Protein 4LE3 (pdb70)

Structure (mmCIF, N/CA/C/O backbone):
data_4LE3
#
_entry.id   4LE3
#
_cell.length_a   54.821
_cell.length_b   62.167
_cell.length_c   79.154
_cell.angle_alpha   81.61
_cell.angle_beta   75.01
_cell.angle_gamma   77.15
#
_symmetry.space_group_name_H-M   'P 1'
#
loop_
_entity.id
_entity.type
_entity.pdbx_description
1 polymer Beta-glucanase
2 water water
#
loop_
_atom_site.group_PDB
_atom_site.id
_atom_site.type_symbol
_atom_site.label_atom_id
_atom_site.label_alt_id
_atom_site.label_comp_id
_atom_site.label_asym_id
_atom_site.label_entity_id
_atom_site.label_seq_id
_atom_site.pdbx_PDB_ins_code
_atom_site.Cartn_x
_atom_site.Cartn_y
_atom_site.Cartn_z
_atom_site.occupancy
_atom_site.B_iso_or_equiv
_atom_site.auth_seq_id
_atom_site.auth_comp_id
_atom_site.auth_asym_id
_atom_site.auth_atom_id
_atom_site.pdbx_PDB_model_num
ATOM 1 N N . GLY A 1 1 ? 27.742 15.830 49.502 1.00 37.15 19 GLY A N 1
ATOM 2 C CA . GLY A 1 1 ? 28.003 16.654 50.735 1.00 36.89 19 GLY A CA 1
ATOM 3 C C . GLY A 1 1 ? 29.477 16.774 51.101 1.00 35.77 19 GLY A C 1
ATOM 4 O O . GLY A 1 1 ? 30.323 16.092 50.532 1.00 37.89 19 GLY A O 1
ATOM 5 N N . THR A 1 2 ? 29.786 17.642 52.058 1.00 32.87 20 THR A N 1
ATOM 6 C CA . THR A 1 2 ? 31.156 17.849 52.499 1.00 29.73 20 THR A CA 1
ATOM 7 C C . THR A 1 2 ? 31.167 18.186 53.988 1.00 25.81 20 THR A C 1
ATOM 8 O O . THR A 1 2 ? 30.453 19.076 54.431 1.00 23.09 20 THR A O 1
ATOM 12 N N . ILE A 1 3 ? 31.960 17.460 54.762 1.00 22.20 21 ILE A N 1
ATOM 13 C CA . ILE A 1 3 ? 32.046 17.730 56.199 1.00 20.54 21 ILE A CA 1
ATOM 14 C C . ILE A 1 3 ? 32.917 18.953 56.458 1.00 20.26 21 ILE A C 1
ATOM 15 O O . ILE A 1 3 ? 34.112 18.958 56.124 1.00 20.45 21 ILE A O 1
ATOM 20 N N . LEU A 1 4 ? 32.338 19.992 57.058 1.00 16.56 22 LEU A N 1
ATOM 21 C CA . LEU A 1 4 ? 33.104 21.202 57.348 1.00 16.14 22 LEU A CA 1
ATOM 22 C C . LEU A 1 4 ? 33.887 21.029 58.638 1.00 15.15 22 LEU A C 1
ATOM 23 O O . LEU A 1 4 ? 35.009 21.523 58.771 1.00 16.35 22 LEU A O 1
ATOM 28 N N . TRP A 1 5 ? 33.282 20.335 59.598 1.00 13.53 23 TRP A N 1
ATOM 29 C CA . TRP A 1 5 ? 33.915 20.110 60.885 1.00 13.03 23 TRP A CA 1
ATOM 30 C C . TRP A 1 5 ? 33.395 18.793 61.454 1.00 12.49 23 TRP A C 1
ATOM 31 O O . TRP A 1 5 ? 32.199 18.462 61.339 1.00 10.56 23 TRP A O 1
ATOM 42 N N . ASP A 1 6 ? 34.320 18.029 62.033 1.00 14.25 24 ASP A N 1
ATOM 43 C CA . ASP A 1 6 ? 33.991 16.724 62.597 1.00 15.09 24 ASP A CA 1
ATOM 44 C C . ASP A 1 6 ? 34.131 16.718 64.132 1.00 14.38 24 ASP A C 1
ATOM 45 O O . ASP A 1 6 ? 35.226 16.876 64.674 1.00 13.67 24 ASP A O 1
ATOM 50 N N . GLY A 1 7 ? 33.011 16.520 64.829 1.00 13.98 25 GLY A N 1
ATOM 51 C CA . GLY A 1 7 ? 33.077 16.517 66.276 1.00 12.06 25 GLY A CA 1
ATOM 52 C C . GLY A 1 7 ? 32.760 15.126 66.777 1.00 13.59 25 GLY A C 1
ATOM 53 O O . GLY A 1 7 ? 32.295 14.975 67.888 1.00 10.85 25 GLY A O 1
ATOM 54 N N . ARG A 1 8 ? 33.058 14.103 65.977 1.00 10.74 26 ARG A N 1
ATOM 55 C CA . ARG A 1 8 ? 32.746 12.739 66.419 1.00 12.43 26 ARG A CA 1
ATOM 56 C C . ARG A 1 8 ? 33.746 12.060 67.356 1.00 12.70 26 ARG A C 1
ATOM 57 O O . ARG A 1 8 ? 33.527 10.916 67.745 1.00 14.00 26 ARG A O 1
ATOM 65 N N . PHE A 1 9 ? 34.818 12.780 67.707 1.00 12.55 27 PHE A N 1
ATOM 66 C CA . PHE A 1 9 ? 35.879 12.341 68.630 1.00 12.88 27 PHE A CA 1
ATOM 67 C C . PHE A 1 9 ? 36.743 11.192 68.071 1.00 13.78 27 PHE A C 1
ATOM 68 O O . PHE A 1 9 ? 37.513 10.605 68.822 1.00 14.94 27 PHE A O 1
ATOM 76 N N . ASN A 1 10 ? 36.645 10.903 66.778 1.00 14.46 28 ASN A N 1
ATOM 77 C CA . ASN A 1 10 ? 37.372 9.761 66.204 1.00 16.12 28 ASN A CA 1
ATOM 78 C C . ASN A 1 10 ? 38.893 9.786 66.305 1.00 17.48 28 ASN A C 1
ATOM 79 O O . ASN A 1 10 ? 39.536 8.725 66.235 1.00 18.84 28 ASN A O 1
ATOM 84 N N . ASP A 1 11 ? 39.477 10.970 66.460 1.00 16.11 29 ASP A N 1
ATOM 85 C CA . ASP A 1 11 ? 40.925 11.044 66.593 1.00 19.28 29 ASP A CA 1
ATOM 86 C C . ASP A 1 11 ? 41.347 11.111 68.043 1.00 17.88 29 ASP A C 1
ATOM 87 O O . ASP A 1 11 ? 42.541 11.256 68.334 1.00 16.54 29 ASP A O 1
ATOM 92 N N . MET A 1 12 ? 40.387 11.019 68.960 1.00 15.83 30 MET A N 1
ATOM 93 C CA . MET A 1 12 ? 40.713 11.067 70.381 1.00 17.07 30 MET A CA 1
ATOM 94 C C . MET A 1 12 ? 40.708 9.689 71.006 1.00 14.74 30 MET A C 1
ATOM 95 O O . MET A 1 12 ? 39.838 8.896 70.698 1.00 17.60 30 MET A O 1
ATOM 100 N N . THR A 1 13 ? 41.665 9.412 71.887 1.00 14.13 31 THR A N 1
ATOM 101 C CA . THR A 1 13 ? 41.655 8.136 72.589 1.00 15.50 31 THR A CA 1
ATOM 102 C C . THR A 1 13 ? 40.685 8.194 73.761 1.00 15.73 31 THR A C 1
ATOM 103 O O . THR A 1 13 ? 39.947 7.234 74.017 1.00 18.41 31 THR A O 1
ATOM 107 N N . SER A 1 14 ? 40.650 9.329 74.448 1.00 14.87 32 SER A N 1
ATOM 108 C CA . SER A 1 14 ? 39.763 9.503 75.602 1.00 14.70 32 SER A CA 1
ATOM 109 C C . SER A 1 14 ? 39.439 10.990 75.751 1.00 15.04 32 SER A C 1
ATOM 110 O O . SER A 1 14 ? 40.022 11.823 75.058 1.00 13.52 32 SER A O 1
ATOM 113 N N . SER A 1 15 ? 38.536 11.323 76.674 1.00 14.06 33 SER A N 1
ATOM 114 C CA . SER A 1 15 ? 38.171 12.726 76.872 1.00 15.04 33 SER A CA 1
ATOM 115 C C . SER A 1 15 ? 39.317 13.571 77.431 1.00 15.58 33 SER A C 1
ATOM 116 O O . SER A 1 15 ? 39.248 14.813 77.446 1.00 15.69 33 SER A O 1
ATOM 119 N N . ALA A 1 16 ? 40.379 12.908 77.897 1.00 16.33 34 ALA A N 1
ATOM 120 C CA . ALA A 1 16 ? 41.539 13.626 78.419 1.00 16.85 34 ALA A CA 1
ATOM 121 C C . ALA A 1 16 ? 42.139 14.493 77.323 1.00 17.12 34 ALA A C 1
ATOM 122 O O . ALA A 1 16 ? 42.798 15.483 77.599 1.00 18.54 34 ALA A O 1
ATOM 124 N N . ASP A 1 17 ? 41.883 14.141 76.071 1.00 18.87 35 ASP A N 1
ATOM 125 C CA . ASP A 1 17 ? 42.445 14.914 74.981 1.00 20.52 35 ASP A CA 1
ATOM 126 C C . ASP A 1 17 ? 41.835 16.306 74.899 1.00 20.70 35 ASP A C 1
ATOM 127 O O . ASP A 1 17 ? 42.393 17.188 74.257 1.00 17.99 35 ASP A O 1
ATOM 132 N N . LEU A 1 18 ? 40.697 16.505 75.570 1.00 18.84 36 LEU A N 1
ATOM 133 C CA . LEU A 1 18 ? 40.052 17.802 75.564 1.00 19.74 36 LEU A CA 1
ATOM 134 C C . LEU A 1 18 ? 40.940 18.812 76.281 1.00 20.78 36 LEU A C 1
ATOM 135 O O . LEU A 1 18 ? 40.888 20.005 75.982 1.00 20.61 36 LEU A O 1
ATOM 140 N N . ASN A 1 19 ? 41.742 18.319 77.228 1.00 20.56 37 ASN A N 1
ATOM 141 C CA . ASN A 1 19 ? 42.642 19.164 77.995 1.00 22.59 37 ASN A CA 1
ATOM 142 C C . ASN A 1 19 ? 43.761 19.761 77.165 1.00 23.14 37 ASN A C 1
ATOM 143 O O . ASN A 1 19 ? 44.480 20.622 77.653 1.00 23.73 37 ASN A O 1
ATOM 148 N N . LYS A 1 20 ? 43.916 19.323 75.920 1.00 22.41 38 LYS A N 1
ATOM 149 C CA . LYS A 1 20 ? 44.984 19.876 75.098 1.00 22.95 38 LYS A CA 1
ATOM 150 C C . LYS A 1 20 ? 44.665 21.281 74.618 1.00 23.97 38 LYS A C 1
ATOM 151 O O . LYS A 1 20 ? 45.566 22.051 74.319 1.00 23.27 38 LYS A O 1
ATOM 157 N N . TRP A 1 21 ? 43.377 21.602 74.552 1.00 23.49 39 TRP A N 1
ATOM 158 C CA . TRP A 1 21 ? 42.900 22.908 74.093 1.00 22.61 39 TRP A CA 1
ATOM 159 C C . TRP A 1 21 ? 43.044 23.929 75.206 1.00 24.35 39 TRP A C 1
ATOM 160 O O . TRP A 1 21 ? 42.776 23.617 76.362 1.00 22.55 39 TRP A O 1
ATOM 171 N N . SER A 1 22 ? 43.465 25.141 74.851 1.00 24.86 40 SER A N 1
ATOM 172 C CA . SER A 1 22 ? 43.617 26.230 75.809 1.00 25.16 40 SER A CA 1
ATOM 173 C C . SER A 1 22 ? 43.483 27.505 74.986 1.00 25.22 40 SER A C 1
ATOM 174 O O . SER A 1 22 ? 43.639 27.472 73.772 1.00 24.05 40 SER A O 1
ATOM 177 N N . TRP A 1 23 ? 43.201 28.631 75.630 1.00 27.49 41 TRP A N 1
ATOM 178 C CA . TRP A 1 23 ? 43.054 29.873 74.877 1.00 29.72 41 TRP A CA 1
ATOM 179 C C . TRP A 1 23 ? 44.312 30.232 74.094 1.00 30.78 41 TRP A C 1
ATOM 180 O O . TRP A 1 23 ? 44.231 30.788 72.991 1.00 29.99 41 TRP A O 1
ATOM 191 N N . GLY A 1 24 ? 45.469 29.897 74.667 1.00 32.22 42 GLY A N 1
ATOM 192 C CA . GLY A 1 24 ? 46.737 30.184 74.014 1.00 33.84 42 GLY A CA 1
ATOM 193 C C . GLY A 1 24 ? 47.143 29.143 72.981 1.00 34.66 42 GLY A C 1
ATOM 194 O O . GLY A 1 24 ? 48.041 29.381 72.172 1.00 35.49 42 GLY A O 1
ATOM 195 N N . ASN A 1 25 ? 46.492 27.983 73.004 1.00 33.71 43 ASN A N 1
ATOM 196 C CA . ASN A 1 25 ? 46.800 26.922 72.046 1.00 32.65 43 ASN A CA 1
ATOM 197 C C . ASN A 1 25 ? 45.495 26.214 71.697 1.00 30.61 43 ASN A C 1
ATOM 198 O O . ASN A 1 25 ? 45.170 25.160 72.245 1.00 28.81 43 ASN A O 1
ATOM 203 N N . GLN A 1 26 ? 44.750 26.829 70.789 1.00 28.04 44 GLN A N 1
ATOM 204 C CA . GLN A 1 26 ? 43.453 26.323 70.350 1.00 27.46 44 GLN A CA 1
ATOM 205 C C . GLN A 1 26 ? 43.503 25.177 69.343 1.00 25.52 44 GLN A C 1
ATOM 206 O O . GLN A 1 26 ? 43.090 25.327 68.197 1.00 26.33 44 GLN A O 1
ATOM 212 N N . VAL A 1 27 ? 43.983 24.027 69.801 1.00 25.03 45 VAL A N 1
ATOM 213 C CA . VAL A 1 27 ? 44.123 22.846 68.961 1.00 25.70 45 VAL A CA 1
ATOM 214 C C . VAL A 1 27 ? 42.988 21.859 69.167 1.00 23.80 45 VAL A C 1
ATOM 215 O O . VAL A 1 27 ? 42.237 21.958 70.136 1.00 24.99 45 VAL A O 1
ATOM 219 N N . GLY A 1 28 ? 42.896 20.888 68.271 1.00 23.50 46 GLY A N 1
ATOM 220 C CA . GLY A 1 28 ? 41.861 19.875 68.389 1.00 21.71 46 GLY A CA 1
ATOM 221 C C . GLY A 1 28 ? 40.520 20.336 67.829 1.00 19.29 46 GLY A C 1
ATOM 222 O O . GLY A 1 28 ? 40.381 21.472 67.379 1.00 18.96 46 GLY A O 1
ATOM 223 N N . PRO A 1 29 ? 39.505 19.473 67.857 1.00 18.45 47 PRO A N 1
ATOM 224 C CA . PRO A 1 29 ? 38.176 19.799 67.333 1.00 17.63 47 PRO A CA 1
ATOM 225 C C . PRO A 1 29 ? 37.222 20.551 68.256 1.00 15.76 47 PRO A C 1
ATOM 226 O O . PRO A 1 29 ? 36.166 21.015 67.804 1.00 15.09 47 PRO A O 1
ATOM 230 N N . TYR A 1 30 ? 37.561 20.656 69.533 1.00 12.67 48 TYR A N 1
ATOM 231 C CA . TYR A 1 30 ? 36.644 21.295 70.501 1.00 12.99 48 TYR A CA 1
ATOM 232 C C . TYR A 1 30 ? 37.275 22.252 71.483 1.00 12.69 48 TYR A C 1
ATOM 233 O O . TYR A 1 30 ? 38.334 21.971 72.028 1.00 12.56 48 TYR A O 1
ATOM 242 N N . GLN A 1 31 ? 36.615 23.379 71.736 1.00 12.58 49 GLN A N 1
ATOM 243 C CA . GLN A 1 31 ? 37.075 24.301 72.749 1.00 13.41 49 GLN A CA 1
ATOM 244 C C . GLN A 1 31 ? 36.469 23.738 74.047 1.00 15.34 49 GLN A C 1
ATOM 245 O O . GLN A 1 31 ? 35.267 23.447 74.122 1.00 15.09 49 GLN A O 1
ATOM 251 N N . TYR A 1 32 ? 37.286 23.595 75.076 1.00 13.89 50 TYR A N 1
ATOM 252 C CA . TYR A 1 32 ? 36.797 23.061 76.331 1.00 15.00 50 TYR A CA 1
ATOM 253 C C . TYR A 1 32 ? 37.096 24.053 77.446 1.00 15.49 50 TYR A C 1
ATOM 254 O O . TYR A 1 32 ? 38.240 24.195 77.869 1.00 15.32 50 TYR A O 1
ATOM 263 N N . TYR A 1 33 ? 36.068 24.788 77.874 1.00 15.18 51 TYR A N 1
ATOM 264 C CA . TYR A 1 33 ? 36.232 25.762 78.947 1.00 14.37 51 TYR A CA 1
ATOM 265 C C . TYR A 1 33 ? 34.947 26.032 79.724 1.00 15.26 51 TYR A C 1
ATOM 266 O O . TYR A 1 33 ? 35.015 26.506 80.858 1.00 15.23 51 TYR A O 1
ATOM 275 N N . ILE A 1 34 ? 33.785 25.721 79.134 1.00 14.18 52 ILE A N 1
ATOM 276 C CA . ILE A 1 34 ? 32.517 25.934 79.833 1.00 15.17 52 ILE A CA 1
ATOM 277 C C . ILE A 1 34 ? 32.223 24.670 80.641 1.00 15.64 52 ILE A C 1
ATOM 278 O O . ILE A 1 34 ? 31.540 23.735 80.175 1.00 13.95 52 ILE A O 1
ATOM 283 N N . HIS A 1 35 ? 32.788 24.655 81.846 1.00 15.47 53 HIS A N 1
ATOM 284 C CA . HIS A 1 35 ? 32.646 23.536 82.764 1.00 14.73 53 HIS A CA 1
ATOM 285 C C . HIS A 1 35 ? 32.957 23.982 84.198 1.00 14.69 53 HIS A C 1
ATOM 286 O O . HIS A 1 35 ? 33.481 25.075 84.425 1.00 14.13 53 HIS A O 1
ATOM 293 N N . GLY A 1 36 ? 32.634 23.110 85.148 1.00 15.70 54 GLY A N 1
ATOM 294 C CA . GLY A 1 36 ? 32.866 23.392 86.549 1.00 16.28 54 GLY A CA 1
ATOM 295 C C . GLY A 1 36 ? 34.294 23.188 87.035 1.00 18.12 54 GLY A C 1
ATOM 296 O O . GLY A 1 36 ? 35.226 22.947 86.259 1.00 15.46 54 GLY A O 1
ATOM 297 N N . SER A 1 37 ? 34.452 23.246 88.357 1.00 17.97 55 SER A N 1
ATOM 298 C CA . SER A 1 37 ? 35.744 23.147 89.004 1.00 18.17 55 SER A CA 1
ATOM 299 C C . SER A 1 37 ? 36.426 21.772 89.016 1.00 18.61 55 SER A C 1
ATOM 300 O O . SER A 1 37 ? 37.592 21.672 89.390 1.00 20.07 55 SER A O 1
ATOM 303 N N . SER A 1 38 ? 35.729 20.726 88.610 1.00 16.91 56 SER A N 1
ATOM 304 C CA . SER A 1 38 ? 36.341 19.387 88.603 1.00 16.68 56 SER A CA 1
ATOM 305 C C . SER A 1 38 ? 37.102 19.087 87.310 1.00 16.71 56 SER A C 1
ATOM 306 O O . SER A 1 38 ? 37.031 19.865 86.348 1.00 16.14 56 SER A O 1
ATOM 309 N N . PRO A 1 39 ? 37.878 17.977 87.291 1.00 16.83 57 PRO A N 1
ATOM 310 C CA . PRO A 1 39 ? 38.658 17.545 86.124 1.00 16.98 57 PRO A CA 1
ATOM 311 C C . PRO A 1 39 ? 37.691 17.093 85.030 1.00 16.52 57 PRO A C 1
ATOM 312 O O . PRO A 1 39 ? 36.516 16.811 85.298 1.00 13.89 57 PRO A O 1
ATOM 316 N N . VAL A 1 40 ? 38.180 17.007 83.798 1.00 14.05 58 VAL A N 1
ATOM 317 C CA . VAL A 1 40 ? 37.295 16.635 82.709 1.00 15.60 58 VAL A CA 1
ATOM 318 C C . VAL A 1 40 ? 36.558 15.296 82.880 1.00 15.79 58 VAL A C 1
ATOM 319 O O . VAL A 1 40 ? 35.405 15.163 82.476 1.00 12.93 58 VAL A O 1
ATOM 323 N N . SER A 1 41 ? 37.208 14.304 83.490 1.00 15.60 59 SER A N 1
ATOM 324 C CA . SER A 1 41 ? 36.560 12.997 83.664 1.00 15.76 59 SER A CA 1
ATOM 325 C C . SER A 1 41 ? 35.297 13.040 84.533 1.00 15.16 59 SER A C 1
ATOM 326 O O . SER A 1 41 ? 34.513 12.094 84.563 1.00 15.14 59 SER A O 1
ATOM 329 N N . ALA A 1 42 ? 35.081 14.148 85.237 1.00 16.06 60 ALA A N 1
ATOM 330 C CA . ALA A 1 42 ? 33.852 14.291 86.018 1.00 15.30 60 ALA A CA 1
ATOM 331 C C . ALA A 1 42 ? 32.682 14.697 85.115 1.00 15.69 60 ALA A C 1
ATOM 332 O O . ALA A 1 42 ? 31.514 14.465 85.439 1.00 15.11 60 ALA A O 1
ATOM 334 N N . TYR A 1 43 ? 33.008 15.307 83.979 1.00 12.99 61 TYR A N 1
ATOM 335 C CA . TYR A 1 43 ? 32.005 15.827 83.064 1.00 12.86 61 TYR A CA 1
ATOM 336 C C . TYR A 1 43 ? 31.873 15.198 81.676 1.00 13.33 61 TYR A C 1
ATOM 337 O O . TYR A 1 43 ? 30.791 15.233 81.083 1.00 13.94 61 TYR A O 1
ATOM 346 N N . VAL A 1 44 ? 32.954 14.633 81.156 1.00 12.89 62 VAL A N 1
ATOM 347 C CA . VAL A 1 44 ? 32.919 14.076 79.806 1.00 12.64 62 VAL A CA 1
ATOM 348 C C . VAL A 1 44 ? 33.722 12.794 79.755 1.00 12.34 62 VAL A C 1
ATOM 349 O O . VAL A 1 44 ? 34.886 12.786 80.145 1.00 12.94 62 VAL A O 1
ATOM 353 N N . ASN A 1 45 ? 33.084 11.727 79.293 1.00 12.57 63 ASN A N 1
ATOM 354 C CA . ASN A 1 45 ? 33.756 10.425 79.176 1.00 14.74 63 ASN A CA 1
ATOM 355 C C . ASN A 1 45 ? 33.342 9.800 77.879 1.00 11.67 63 ASN A C 1
ATOM 356 O O . ASN A 1 45 ? 32.179 9.834 77.522 1.00 14.31 63 ASN A O 1
ATOM 361 N N . LEU A 1 46 ? 34.299 9.195 77.174 1.00 13.74 64 LEU A N 1
ATOM 362 C CA . LEU A 1 46 ? 34.014 8.574 75.896 1.00 11.80 64 LEU A CA 1
ATOM 363 C C . LEU A 1 46 ? 33.986 7.057 75.993 1.00 13.64 64 LEU A C 1
ATOM 364 O O . LEU A 1 46 ? 34.767 6.479 76.735 1.00 15.74 64 LEU A O 1
ATOM 369 N N . SER A 1 47 ? 33.115 6.434 75.222 1.00 13.51 65 SER A N 1
ATOM 370 C CA . SER A 1 47 ? 33.044 4.981 75.167 1.00 15.00 65 SER A CA 1
ATOM 371 C C . SER A 1 47 ? 32.228 4.497 73.996 1.00 15.59 65 SER A C 1
ATOM 372 O O . SER A 1 47 ? 31.302 5.176 73.548 1.00 15.31 65 SER A O 1
ATOM 375 N N . PRO A 1 48 ? 32.579 3.326 73.448 1.00 16.60 66 PRO A N 1
ATOM 376 C CA . PRO A 1 48 ? 31.802 2.802 72.324 1.00 18.04 66 PRO A CA 1
ATOM 377 C C . PRO A 1 48 ? 30.380 2.522 72.831 1.00 18.48 66 PRO A C 1
ATOM 378 O O . PRO A 1 48 ? 29.418 2.477 72.053 1.00 19.52 66 PRO A O 1
ATOM 382 N N . ASP A 1 49 ? 30.240 2.347 74.144 1.00 18.72 67 ASP A N 1
ATOM 383 C CA . ASP A 1 49 ? 28.933 2.040 74.698 1.00 19.92 67 ASP A CA 1
ATOM 384 C C . ASP A 1 49 ? 28.063 3.275 74.831 1.00 19.53 67 ASP A C 1
ATOM 385 O O . ASP A 1 49 ? 26.906 3.161 75.184 1.00 20.08 67 ASP A O 1
ATOM 390 N N . TYR A 1 50 ? 28.618 4.439 74.549 1.00 17.80 68 TYR A N 1
ATOM 391 C CA . TYR A 1 50 ? 27.854 5.671 74.716 1.00 16.08 68 TYR A CA 1
ATOM 392 C C . TYR A 1 50 ? 27.346 6.286 73.422 1.00 15.09 68 TYR A C 1
ATOM 393 O O . TYR A 1 50 ? 26.907 7.427 73.440 1.00 16.20 68 TYR A O 1
ATOM 402 N N . LYS A 1 51 ? 27.425 5.564 72.309 1.00 14.03 69 LYS A N 1
ATOM 403 C CA . LYS A 1 51 ? 26.951 6.102 71.022 1.00 14.65 69 LYS A CA 1
ATOM 404 C C . LYS A 1 51 ? 25.732 5.368 70.486 1.00 14.47 69 LYS A C 1
ATOM 405 O O . LYS A 1 51 ? 25.290 4.348 71.044 1.00 16.32 69 LYS A O 1
ATOM 411 N N . ASN A 1 52 ? 25.157 5.919 69.425 1.00 14.17 70 ASN A N 1
ATOM 412 C CA . ASN A 1 52 ? 24.039 5.282 68.751 1.00 13.91 70 ASN A CA 1
ATOM 413 C C . ASN A 1 52 ? 24.716 4.085 68.069 1.00 15.41 70 ASN A C 1
ATOM 414 O O . ASN A 1 52 ? 25.591 4.267 67.245 1.00 13.35 70 ASN A O 1
ATOM 419 N N . PRO A 1 53 ? 24.303 2.851 68.400 1.00 18.29 71 PRO A N 1
ATOM 420 C CA . PRO A 1 53 ? 24.922 1.666 67.784 1.00 18.47 71 PRO A CA 1
ATOM 421 C C . PRO A 1 53 ? 24.847 1.617 66.244 1.00 20.20 71 PRO A C 1
ATOM 422 O O . PRO A 1 53 ? 25.650 0.942 65.605 1.00 20.94 71 PRO A O 1
ATOM 426 N N . ALA A 1 54 ? 23.874 2.306 65.655 1.00 19.09 72 ALA A N 1
ATOM 427 C CA . ALA A 1 54 ? 23.705 2.309 64.207 1.00 20.74 72 ALA A CA 1
ATOM 428 C C . ALA A 1 54 ? 24.693 3.246 63.510 1.00 19.89 72 ALA A C 1
ATOM 429 O O . ALA A 1 54 ? 24.927 3.130 62.311 1.00 21.16 72 ALA A O 1
ATOM 431 N N . ASP A 1 55 ? 25.279 4.163 64.266 1.00 20.76 73 ASP A N 1
ATOM 432 C CA . ASP A 1 55 ? 26.226 5.133 63.706 1.00 20.24 73 ASP A CA 1
ATOM 433 C C . ASP A 1 55 ? 27.622 4.552 63.593 1.00 19.88 73 ASP A C 1
ATOM 434 O O . ASP A 1 55 ? 28.455 4.719 64.487 1.00 20.24 73 ASP A O 1
ATOM 439 N N . THR A 1 56 ? 27.887 3.872 62.492 1.00 18.73 74 THR A N 1
ATOM 440 C CA . THR A 1 56 ? 29.201 3.285 62.319 1.00 20.63 74 THR A CA 1
ATOM 441 C C . THR A 1 56 ? 30.242 4.338 61.995 1.00 21.23 74 THR A C 1
ATOM 442 O O . THR A 1 56 ? 31.435 4.040 61.902 1.00 22.81 74 THR A O 1
ATOM 446 N N . GLY A 1 57 ? 29.798 5.580 61.825 1.00 19.93 75 GLY A N 1
ATOM 447 C CA . GLY A 1 57 ? 30.732 6.658 61.546 1.00 18.63 75 GLY A CA 1
ATOM 448 C C . GLY A 1 57 ? 31.392 7.191 62.807 1.00 18.62 75 GLY A C 1
ATOM 449 O O . GLY A 1 57 ? 32.395 7.904 62.730 1.00 17.93 75 GLY A O 1
ATOM 450 N N . SER A 1 58 ? 30.843 6.842 63.976 1.00 16.19 76 SER A N 1
ATOM 451 C CA . SER A 1 58 ? 31.385 7.303 65.249 1.00 16.16 76 SER A CA 1
ATOM 452 C C . SER A 1 58 ? 31.950 6.107 66.007 1.00 16.06 76 SER A C 1
ATOM 453 O O . SER A 1 58 ? 31.229 5.134 66.236 1.00 17.55 76 SER A O 1
ATOM 456 N N . ARG A 1 59 ? 33.223 6.171 66.387 1.00 15.57 77 ARG A N 1
ATOM 457 C CA . ARG A 1 59 ? 33.837 5.071 67.123 1.00 15.09 77 ARG A CA 1
ATOM 458 C C . ARG A 1 59 ? 33.375 5.069 68.573 1.00 15.07 77 ARG A C 1
ATOM 459 O O . ARG A 1 59 ? 33.035 4.014 69.132 1.00 14.57 77 ARG A O 1
ATOM 467 N N . GLN A 1 60 ? 33.334 6.251 69.181 1.00 12.32 78 GLN A N 1
ATOM 468 C CA . GLN A 1 60 ? 32.897 6.341 70.557 1.00 13.41 78 GLN A CA 1
ATOM 469 C C . GLN A 1 60 ? 31.848 7.458 70.682 1.00 14.35 78 GLN A C 1
ATOM 470 O O . GLN A 1 60 ? 31.810 8.365 69.873 1.00 14.84 78 GLN A O 1
ATOM 476 N N . GLY A 1 61 ? 31.027 7.372 71.716 1.00 14.92 79 GLY A N 1
ATOM 477 C CA . GLY A 1 61 ? 30.055 8.411 71.997 1.00 13.79 79 GLY A CA 1
ATOM 478 C C . GLY A 1 61 ? 30.579 9.079 73.255 1.00 14.63 79 GLY A C 1
ATOM 479 O O . GLY A 1 61 ? 31.557 8.616 73.880 1.00 13.83 79 GLY A O 1
ATOM 480 N N . ALA A 1 62 ? 29.924 10.162 73.671 1.00 13.31 80 ALA A N 1
ATOM 481 C CA . ALA A 1 62 ? 30.364 10.862 74.852 1.00 10.85 80 ALA A CA 1
ATOM 482 C C . ALA A 1 62 ? 29.263 10.952 75.896 1.00 13.11 80 ALA A C 1
ATOM 483 O O . ALA A 1 62 ? 28.119 11.281 75.577 1.00 12.64 80 ALA A O 1
ATOM 485 N N . LYS A 1 63 ? 29.614 10.637 77.133 1.00 12.80 81 LYS A N 1
ATOM 486 C CA . LYS A 1 63 ? 28.648 10.791 78.213 1.00 12.30 81 LYS A CA 1
ATOM 487 C C . LYS A 1 63 ? 28.983 12.159 78.789 1.00 11.01 81 LYS A C 1
ATOM 488 O O . LYS A 1 63 ? 30.108 12.394 79.257 1.00 12.63 81 LYS A O 1
ATOM 494 N N . ILE A 1 64 ? 28.025 13.074 78.712 1.00 10.61 82 ILE A N 1
ATOM 495 C CA . ILE A 1 64 ? 28.217 14.396 79.259 1.00 12.06 82 ILE A CA 1
ATOM 496 C C . ILE A 1 64 ? 27.404 14.430 80.552 1.00 12.79 82 ILE A C 1
ATOM 497 O O . ILE A 1 64 ? 26.204 14.123 80.565 1.00 14.50 82 ILE A O 1
ATOM 502 N N . THR A 1 65 ? 28.070 14.826 81.622 1.00 12.39 83 THR A N 1
ATOM 503 C CA . THR A 1 65 ? 27.476 14.825 82.956 1.00 14.08 83 THR A CA 1
ATOM 504 C C . THR A 1 65 ? 27.384 16.168 83.671 1.00 13.03 83 THR A C 1
ATOM 505 O O . THR A 1 65 ? 28.293 16.985 83.587 1.00 15.27 83 THR A O 1
ATOM 509 N N . LEU A 1 66 ? 26.284 16.378 84.387 1.00 13.22 84 LEU A N 1
ATOM 510 C CA . LEU A 1 66 ? 26.126 17.563 85.223 1.00 14.04 84 LEU A CA 1
ATOM 511 C C . LEU A 1 66 ? 26.139 16.960 86.625 1.00 14.72 84 LEU A C 1
ATOM 512 O O . LEU A 1 66 ? 25.375 16.035 86.885 1.00 14.48 84 LEU A O 1
ATOM 517 N N . ASP A 1 67 ? 27.012 17.448 87.491 1.00 17.82 85 ASP A N 1
ATOM 518 C CA . ASP A 1 67 ? 27.048 16.956 88.872 1.00 19.58 85 ASP A CA 1
ATOM 519 C C . ASP A 1 67 ? 26.996 18.156 89.802 1.00 20.74 85 ASP A C 1
ATOM 520 O O . ASP A 1 67 ? 26.743 19.258 89.346 1.00 17.65 85 ASP A O 1
ATOM 525 N N . ASN A 1 68 ? 27.215 17.968 91.105 1.00 21.12 86 ASN A N 1
ATOM 526 C CA . ASN A 1 68 ? 27.132 19.108 92.013 1.00 22.54 86 ASN A CA 1
ATOM 527 C C . ASN A 1 68 ? 28.136 20.228 91.768 1.00 21.38 86 ASN A C 1
ATOM 528 O O . ASN A 1 68 ? 27.975 21.316 92.307 1.00 23.35 86 ASN A O 1
ATOM 533 N N . THR A 1 69 ? 29.170 19.978 90.973 1.00 18.22 87 THR A N 1
ATOM 534 C CA . THR A 1 69 ? 30.193 20.993 90.721 1.00 17.04 87 THR A CA 1
ATOM 535 C C . THR A 1 69 ? 30.118 21.612 89.315 1.00 15.25 87 THR A C 1
ATOM 536 O O . THR A 1 69 ? 30.967 22.423 88.958 1.00 16.76 87 THR A O 1
ATOM 540 N N . ALA A 1 70 ? 29.123 21.218 88.535 1.00 15.09 88 ALA A N 1
ATOM 541 C CA . ALA A 1 70 ? 29.016 21.713 87.159 1.00 13.76 88 ALA A CA 1
ATOM 542 C C . ALA A 1 70 ? 28.510 23.136 87.007 1.00 15.43 88 ALA A C 1
ATOM 543 O O . ALA A 1 70 ? 27.512 23.359 86.343 1.00 14.91 88 ALA A O 1
ATOM 545 N N . TYR A 1 71 ? 29.226 24.085 87.606 1.00 14.72 89 TYR A N 1
ATOM 546 C CA . TYR A 1 71 ? 28.866 25.498 87.529 1.00 16.25 89 TYR A CA 1
ATOM 547 C C . TYR A 1 71 ? 30.033 26.279 86.976 1.00 17.56 89 TYR A C 1
ATOM 548 O O . TYR A 1 71 ? 31.128 26.228 87.533 1.00 17.74 89 TYR A O 1
ATOM 557 N N . TRP A 1 72 ? 29.791 27.037 85.904 1.00 17.70 90 TRP A N 1
ATOM 558 C CA . TRP A 1 72 ? 30.845 27.829 85.263 1.00 18.76 90 TRP A CA 1
ATOM 559 C C . TRP A 1 72 ? 30.763 29.334 85.552 1.00 20.40 90 TRP A C 1
ATOM 560 O O . TRP A 1 72 ? 29.692 29.930 85.509 1.00 20.51 90 TRP A O 1
ATOM 571 N N . ASN A 1 73 ? 31.911 29.930 85.848 1.00 23.61 91 ASN A N 1
ATOM 572 C CA . ASN A 1 73 ? 32.001 31.372 86.076 1.00 26.89 91 ASN A CA 1
ATOM 573 C C . ASN A 1 73 ? 30.988 31.910 87.089 1.00 27.57 91 ASN A C 1
ATOM 574 O O . ASN A 1 73 ? 30.338 32.915 86.829 1.00 27.74 91 ASN A O 1
ATOM 579 N N . GLY A 1 74 ? 30.837 31.234 88.222 1.00 27.70 92 GLY A N 1
ATOM 580 C CA . GLY A 1 74 ? 29.904 31.698 89.243 1.00 27.80 92 GLY A CA 1
ATOM 581 C C . GLY A 1 74 ? 28.430 31.830 88.869 1.00 27.94 92 GLY A C 1
ATOM 582 O O . GLY A 1 74 ? 27.673 32.527 89.560 1.00 29.34 92 GLY A O 1
ATOM 583 N N . GLN A 1 75 ? 28.008 31.183 87.787 1.00 24.99 93 GLN A N 1
ATOM 584 C CA . GLN A 1 75 ? 26.604 31.238 87.364 1.00 24.81 93 GLN A CA 1
ATOM 585 C C . GLN A 1 75 ? 25.776 30.275 88.195 1.00 23.13 93 GLN A C 1
ATOM 586 O O . GLN A 1 75 ? 26.325 29.368 88.814 1.00 25.62 93 GLN A O 1
ATOM 592 N N . ASN A 1 76 ? 24.455 30.455 88.184 1.00 24.03 94 ASN A N 1
ATOM 593 C CA . ASN A 1 76 ? 23.547 29.600 88.954 1.00 24.70 94 ASN A CA 1
ATOM 594 C C . ASN A 1 76 ? 22.905 28.472 88.147 1.00 22.25 94 ASN A C 1
ATOM 595 O O . ASN A 1 76 ? 22.075 27.738 88.664 1.00 22.84 94 ASN A O 1
ATOM 600 N N . MET A 1 77 ? 23.278 28.353 86.876 1.00 20.19 95 MET A N 1
ATOM 601 C CA . MET A 1 77 ? 22.775 27.271 86.020 1.00 19.38 95 MET A CA 1
ATOM 602 C C . MET A 1 77 ? 23.928 26.249 85.908 1.00 17.13 95 MET A C 1
ATOM 603 O O . MET A 1 77 ? 25.100 26.634 85.954 1.00 16.64 95 MET A O 1
ATOM 608 N N . ARG A 1 78 ? 23.603 24.968 85.784 1.00 17.04 96 ARG A N 1
ATOM 609 C CA . ARG A 1 78 ? 24.631 23.941 85.600 1.00 16.67 96 ARG A CA 1
ATOM 610 C C . ARG A 1 78 ? 24.903 23.823 84.103 1.00 16.18 96 ARG A C 1
ATOM 611 O O . ARG A 1 78 ? 23.974 23.820 83.302 1.00 15.13 96 ARG A O 1
ATOM 619 N N . ARG A 1 79 ? 26.178 23.711 83.751 1.00 15.88 97 ARG A N 1
ATOM 620 C CA . ARG A 1 79 ? 26.577 23.609 82.357 1.00 13.87 97 ARG A CA 1
ATOM 621 C C . ARG A 1 79 ? 27.789 22.717 82.156 1.00 13.42 97 ARG A C 1
ATOM 622 O O . ARG A 1 79 ? 28.701 22.742 82.955 1.00 11.99 97 ARG A O 1
ATOM 630 N N . THR A 1 80 ? 27.789 21.978 81.045 1.00 13.26 98 THR A N 1
ATOM 631 C CA . THR A 1 80 ? 28.933 21.179 80.612 1.00 10.97 98 THR A CA 1
ATOM 632 C C . THR A 1 80 ? 28.728 21.279 79.106 1.00 10.01 98 THR A C 1
ATOM 633 O O . THR A 1 80 ? 27.759 20.718 78.551 1.00 9.83 98 THR A O 1
ATOM 637 N N . GLU A 1 81 ? 29.601 22.049 78.472 1.00 10.30 99 GLU A N 1
ATOM 638 C CA . GLU A 1 81 ? 29.466 22.289 77.038 1.00 11.85 99 GLU A CA 1
ATOM 639 C C . GLU A 1 81 ? 30.811 22.302 76.337 1.00 13.54 99 GLU A C 1
ATOM 640 O O . GLU A 1 81 ? 31.813 22.697 76.916 1.00 16.26 99 GLU A O 1
ATOM 646 N N . LEU A 1 82 ? 30.787 21.891 75.072 1.00 13.57 100 LEU A N 1
ATOM 647 C CA . LEU A 1 82 ? 31.939 21.871 74.185 1.00 12.03 100 LEU A CA 1
ATOM 648 C C . LEU A 1 82 ? 31.510 22.763 73.013 1.00 12.57 100 LEU A C 1
ATOM 649 O O . LEU A 1 82 ? 30.338 22.760 72.634 1.00 13.46 100 LEU A O 1
ATOM 654 N N . ILE A 1 83 ? 32.449 23.506 72.448 1.00 13.14 101 ILE A N 1
ATOM 655 C CA . ILE A 1 83 ? 32.134 24.370 71.306 1.00 12.16 101 ILE A CA 1
ATOM 656 C C . ILE A 1 83 ? 33.089 23.984 70.173 1.00 11.58 101 ILE A C 1
ATOM 657 O O . ILE A 1 83 ? 34.261 23.732 70.416 1.00 10.07 101 ILE A O 1
ATOM 662 N N . PRO A 1 84 ? 32.596 23.929 68.919 1.00 12.44 102 PRO A N 1
ATOM 663 C CA . PRO A 1 84 ? 33.467 23.570 67.788 1.00 12.57 102 PRO A CA 1
ATOM 664 C C . PRO A 1 84 ? 34.678 24.511 67.702 1.00 14.10 102 PRO A C 1
ATOM 665 O O . PRO A 1 84 ? 34.543 25.726 67.858 1.00 12.30 102 PRO A O 1
ATOM 669 N N . GLN A 1 85 ? 35.859 23.928 67.478 1.00 14.12 103 GLN A N 1
ATOM 670 C CA . GLN A 1 85 ? 37.090 24.703 67.295 1.00 15.31 103 GLN A CA 1
ATOM 671 C C . GLN A 1 85 ? 37.310 24.511 65.809 1.00 15.59 103 GLN A C 1
ATOM 672 O O . GLN A 1 85 ? 37.642 23.415 65.379 1.00 16.17 103 GLN A O 1
ATOM 678 N N . THR A 1 86 ? 37.095 25.557 65.025 1.00 17.50 104 THR A N 1
ATOM 679 C CA . THR A 1 86 ? 37.235 25.430 63.579 1.00 20.70 104 THR A CA 1
ATOM 680 C C . THR A 1 86 ? 37.405 26.781 62.862 1.00 20.61 104 THR A C 1
ATOM 681 O O . THR A 1 86 ? 37.088 27.837 63.417 1.00 21.43 104 THR A O 1
ATOM 685 N N . THR A 1 87 ? 37.925 26.731 61.629 1.00 22.71 105 THR A N 1
ATOM 686 C CA . THR A 1 87 ? 38.086 27.928 60.813 1.00 22.10 105 THR A CA 1
ATOM 687 C C . THR A 1 87 ? 37.117 27.814 59.639 1.00 23.73 105 THR A C 1
ATOM 688 O O . THR A 1 87 ? 37.039 28.711 58.790 1.00 23.84 105 THR A O 1
ATOM 692 N N . ALA A 1 88 ? 36.391 26.699 59.571 1.00 21.83 106 ALA A N 1
ATOM 693 C CA . ALA A 1 88 ? 35.431 26.489 58.501 1.00 21.89 106 ALA A CA 1
ATOM 694 C C . ALA A 1 88 ? 34.243 27.460 58.604 1.00 22.84 106 ALA A C 1
ATOM 695 O O . ALA A 1 88 ? 33.875 27.883 59.692 1.00 23.60 106 ALA A O 1
ATOM 697 N N . ALA A 1 89 ? 33.642 27.794 57.467 1.00 22.61 107 ALA A N 1
ATOM 698 C CA . ALA A 1 89 ? 32.496 28.707 57.414 1.00 23.66 107 ALA A CA 1
ATOM 699 C C . ALA A 1 89 ? 31.217 27.969 57.842 1.00 23.37 107 ALA A C 1
ATOM 700 O O . ALA A 1 89 ? 30.320 27.709 57.036 1.00 22.86 107 ALA A O 1
ATOM 702 N N . ILE A 1 90 ? 31.141 27.616 59.118 1.00 21.40 108 ILE A N 1
ATOM 703 C CA . ILE A 1 90 ? 29.972 26.903 59.577 1.00 19.97 108 ILE A CA 1
ATOM 704 C C . ILE A 1 90 ? 28.785 27.819 59.878 1.00 19.15 108 ILE A C 1
ATOM 705 O O . ILE A 1 90 ? 27.710 27.325 60.235 1.00 18.01 108 ILE A O 1
ATOM 710 N N . ASN A 1 91 ? 28.967 29.136 59.733 1.00 18.16 109 ASN A N 1
ATOM 711 C CA . ASN A 1 91 ? 27.894 30.094 60.013 1.00 18.47 109 ASN A CA 1
ATOM 712 C C . ASN A 1 91 ? 27.538 30.996 58.830 1.00 19.19 109 ASN A C 1
ATOM 713 O O . ASN A 1 91 ? 27.077 32.122 59.004 1.00 19.72 109 ASN A O 1
ATOM 718 N N . GLN A 1 92 ? 27.753 30.489 57.629 1.00 18.26 110 GLN A N 1
ATOM 719 C CA . GLN A 1 92 ? 27.424 31.240 56.419 1.00 19.79 110 GLN A CA 1
ATOM 720 C C . GLN A 1 92 ? 26.738 30.308 55.426 1.00 19.25 110 GLN A C 1
ATOM 721 O O . GLN A 1 92 ? 27.112 29.137 55.294 1.00 21.04 110 GLN A O 1
ATOM 727 N N . GLY A 1 93 ? 25.727 30.819 54.729 1.00 19.15 111 GLY A N 1
ATOM 728 C CA . GLY A 1 93 ? 25.019 29.999 53.768 1.00 19.34 111 GLY A CA 1
ATOM 729 C C . GLY A 1 93 ? 24.164 28.903 54.386 1.00 19.81 111 GLY A C 1
ATOM 730 O O . GLY A 1 93 ? 23.686 29.024 55.521 1.00 16.69 111 GLY A O 1
ATOM 731 N N . LYS A 1 94 ? 23.945 27.834 53.628 1.00 18.41 112 LYS A N 1
ATOM 732 C CA . LYS A 1 94 ? 23.144 26.742 54.145 1.00 19.23 112 LYS A CA 1
ATOM 733 C C . LYS A 1 94 ? 24.108 25.730 54.752 1.00 19.04 112 LYS A C 1
ATOM 734 O O . LYS A 1 94 ? 25.062 25.289 54.123 1.00 18.12 112 LYS A O 1
ATOM 740 N N . VAL A 1 95 ? 23.848 25.376 56.002 1.00 16.26 113 VAL A N 1
ATOM 741 C CA . VAL A 1 95 ? 24.715 24.461 56.748 1.00 15.59 113 VAL A CA 1
ATOM 742 C C . VAL A 1 95 ? 23.832 23.523 57.555 1.00 15.53 113 VAL A C 1
ATOM 743 O O . VAL A 1 95 ? 22.827 23.977 58.074 1.00 16.45 113 VAL A O 1
ATOM 747 N N . TYR A 1 96 ? 24.217 22.244 57.675 1.00 13.18 114 TYR A N 1
ATOM 748 C CA . TYR A 1 96 ? 23.458 21.253 58.459 1.00 12.86 114 TYR A CA 1
ATOM 749 C C . TYR A 1 96 ? 24.265 20.881 59.704 1.00 12.82 114 TYR A C 1
ATOM 750 O O . TYR A 1 96 ? 25.435 20.492 59.610 1.00 13.58 114 TYR A O 1
ATOM 759 N N . TYR A 1 97 ? 23.640 21.018 60.874 1.00 12.47 115 TYR A N 1
ATOM 760 C CA . TYR A 1 97 ? 24.308 20.736 62.151 1.00 12.92 115 TYR A CA 1
ATOM 761 C C . TYR A 1 97 ? 23.755 19.416 62.675 1.00 12.67 115 TYR A C 1
ATOM 762 O O . TYR A 1 97 ? 22.577 19.321 63.011 1.00 12.36 115 TYR A O 1
ATOM 771 N N . HIS A 1 98 ? 24.610 18.400 62.734 1.00 12.54 116 HIS A N 1
ATOM 772 C CA . HIS A 1 98 ? 24.204 17.061 63.141 1.00 12.34 116 HIS A CA 1
ATOM 773 C C . HIS A 1 98 ? 24.590 16.697 64.572 1.00 9.12 116 HIS A C 1
ATOM 774 O O . HIS A 1 98 ? 25.610 17.138 65.094 1.00 10.23 116 HIS A O 1
ATOM 781 N N . PHE A 1 99 ? 23.753 15.880 65.194 1.00 10.92 117 PHE A N 1
ATOM 782 C CA . PHE A 1 99 ? 24.071 15.321 66.523 1.00 9.80 117 PHE A CA 1
ATOM 783 C C . PHE A 1 99 ? 23.035 14.285 66.874 1.00 9.38 117 PHE A C 1
ATOM 784 O O . PHE A 1 99 ? 21.914 14.320 66.365 1.00 8.40 117 PHE A O 1
ATOM 792 N N . SER A 1 100 ? 23.432 13.336 67.721 1.00 9.77 118 SER A N 1
ATOM 793 C CA . SER A 1 100 ? 22.516 12.302 68.184 1.00 8.91 118 SER A CA 1
ATOM 794 C C . SER A 1 100 ? 22.570 12.380 69.725 1.00 7.57 118 SER A C 1
ATOM 795 O O . SER A 1 100 ? 23.627 12.555 70.317 1.00 9.41 118 SER A O 1
ATOM 798 N N . LEU A 1 101 ? 21.414 12.231 70.353 1.00 8.04 119 LEU A N 1
ATOM 799 C CA . LEU A 1 101 ? 21.286 12.378 71.793 1.00 8.96 119 LEU A CA 1
ATOM 800 C C . LEU A 1 101 ? 20.441 11.270 72.430 1.00 9.05 119 LEU A C 1
ATOM 801 O O . LEU A 1 101 ? 19.448 10.853 71.863 1.00 11.90 119 LEU A O 1
ATOM 806 N N . MET A 1 102 ? 20.814 10.832 73.632 1.00 12.44 120 MET A N 1
ATOM 807 C CA . MET A 1 102 ? 20.036 9.790 74.310 1.00 12.01 120 MET A CA 1
ATOM 808 C C . MET A 1 102 ? 20.184 9.991 75.810 1.00 11.33 120 MET A C 1
ATOM 809 O O . MET A 1 102 ? 21.169 10.558 76.262 1.00 10.08 120 MET A O 1
ATOM 814 N N . ARG A 1 103 ? 19.155 9.599 76.570 1.00 11.73 121 ARG A N 1
ATOM 815 C CA . ARG A 1 103 ? 19.215 9.629 78.027 1.00 12.51 121 ARG A CA 1
ATOM 816 C C . ARG A 1 103 ? 18.818 8.211 78.481 1.00 13.81 121 ARG A C 1
ATOM 817 O O . ARG A 1 103 ? 18.181 7.470 77.741 1.00 14.05 121 ARG A O 1
ATOM 825 N N . LYS A 1 104 ? 19.206 7.858 79.699 1.00 14.98 122 LYS A N 1
ATOM 826 C CA . LYS A 1 104 ? 18.834 6.565 80.276 1.00 17.81 122 LYS A CA 1
ATOM 827 C C . LYS A 1 104 ? 17.992 6.878 81.511 1.00 20.02 122 LYS A C 1
ATOM 828 O O . LYS A 1 104 ? 17.779 8.052 81.844 1.00 18.68 122 LYS A O 1
ATOM 834 N N . ASP A 1 105 ? 17.528 5.829 82.194 1.00 20.09 123 ASP A N 1
ATOM 835 C CA . ASP A 1 105 ? 16.767 6.017 83.420 1.00 23.96 123 ASP A CA 1
ATOM 836 C C . ASP A 1 105 ? 17.700 6.269 84.618 1.00 23.41 123 ASP A C 1
ATOM 837 O O . ASP A 1 105 ? 17.274 6.856 85.607 1.00 25.94 123 ASP A O 1
ATOM 842 N N . ILE A 1 106 ? 18.966 5.840 84.532 1.00 23.34 124 ILE A N 1
ATOM 843 C CA . ILE A 1 106 ? 19.937 6.096 85.602 1.00 22.25 124 ILE A CA 1
ATOM 844 C C . ILE A 1 106 ? 20.467 7.507 85.375 1.00 21.24 124 ILE A C 1
ATOM 845 O O . ILE A 1 106 ? 20.853 7.853 84.252 1.00 21.46 124 ILE A O 1
ATOM 850 N N . ASN A 1 107 ? 20.489 8.317 86.428 1.00 18.51 125 ASN A N 1
ATOM 851 C CA . ASN A 1 107 ? 20.957 9.683 86.316 1.00 19.35 125 ASN A CA 1
ATOM 852 C C . ASN A 1 107 ? 20.197 10.381 85.177 1.00 20.60 125 ASN A C 1
ATOM 853 O O . ASN A 1 107 ? 20.779 11.114 84.379 1.00 19.18 125 ASN A O 1
ATOM 858 N N . ALA A 1 108 ? 18.889 10.139 85.104 1.00 20.12 126 ALA A N 1
ATOM 859 C CA . ALA A 1 108 ? 18.072 10.768 84.060 1.00 20.52 126 ALA A CA 1
ATOM 860 C C . ALA A 1 108 ? 17.950 12.265 84.296 1.00 20.84 126 ALA A C 1
ATOM 861 O O . ALA A 1 108 ? 17.880 12.717 85.425 1.00 21.67 126 ALA A O 1
ATOM 863 N N . PRO A 1 109 ? 17.912 13.066 83.222 1.00 19.76 127 PRO A N 1
ATOM 864 C CA . PRO A 1 109 ? 17.790 14.497 83.499 1.00 20.15 127 PRO A CA 1
ATOM 865 C C . PRO A 1 109 ? 16.477 14.815 84.238 1.00 19.26 127 PRO A C 1
ATOM 866 O O . PRO A 1 109 ? 15.422 14.213 83.979 1.00 20.51 127 PRO A O 1
ATOM 870 N N . ALA A 1 110 ? 16.563 15.744 85.178 1.00 19.54 128 ALA A N 1
ATOM 871 C CA . ALA A 1 110 ? 15.408 16.134 85.986 1.00 17.60 128 ALA A CA 1
ATOM 872 C C . ALA A 1 110 ? 14.288 16.716 85.112 1.00 17.77 128 ALA A C 1
ATOM 873 O O . ALA A 1 110 ? 14.510 17.696 84.396 1.00 18.09 128 ALA A O 1
ATOM 875 N N . THR A 1 111 ? 13.092 16.130 85.162 1.00 15.62 129 THR A N 1
ATOM 876 C CA . THR A 1 111 ? 11.997 16.668 84.339 1.00 17.47 129 THR A CA 1
ATOM 877 C C . THR A 1 111 ? 11.405 17.933 84.979 1.00 16.87 129 THR A C 1
ATOM 878 O O . THR A 1 111 ? 10.598 18.638 84.376 1.00 18.71 129 THR A O 1
ATOM 882 N N . THR A 1 112 ? 11.809 18.206 86.210 1.00 16.83 130 THR A N 1
ATOM 883 C CA . THR A 1 112 ? 11.328 19.373 86.932 1.00 16.34 130 THR A CA 1
ATOM 884 C C . THR A 1 112 ? 12.104 20.634 86.641 1.00 17.05 130 THR A C 1
ATOM 885 O O . THR A 1 112 ? 11.761 21.712 87.141 1.00 14.83 130 THR A O 1
ATOM 889 N N . ARG A 1 113 ? 13.146 20.522 85.820 1.00 14.67 131 ARG A N 1
ATOM 890 C CA . ARG A 1 113 ? 13.971 21.686 85.527 1.00 14.40 131 ARG A CA 1
ATOM 891 C C . ARG A 1 113 ? 14.182 21.847 84.049 1.00 14.23 131 ARG A C 1
ATOM 892 O O . ARG A 1 113 ? 14.248 20.868 83.324 1.00 14.74 131 ARG A O 1
ATOM 900 N N . GLU A 1 114 ? 14.300 23.086 83.613 1.00 13.67 132 GLU A N 1
ATOM 901 C CA . GLU A 1 114 ? 14.483 23.328 82.186 1.00 14.15 132 GLU A CA 1
ATOM 902 C C . GLU A 1 114 ? 15.912 23.036 81.750 1.00 10.99 132 GLU A C 1
ATOM 903 O O . GLU A 1 114 ? 16.851 23.391 82.446 1.00 11.83 132 GLU A O 1
ATOM 909 N N . HIS A 1 115 ? 16.061 22.352 80.609 1.00 13.38 133 HIS A N 1
ATOM 910 C CA . HIS A 1 115 ? 17.381 22.084 80.051 1.00 12.06 133 HIS A CA 1
ATOM 911 C C . HIS A 1 115 ? 17.376 22.691 78.653 1.00 10.93 133 HIS A C 1
ATOM 912 O O . HIS A 1 115 ? 16.365 22.652 77.987 1.00 10.70 133 HIS A O 1
ATOM 919 N N . GLN A 1 116 ? 18.512 23.253 78.268 1.00 12.26 134 GLN A N 1
ATOM 920 C CA . GLN A 1 116 ? 18.741 23.869 76.942 1.00 12.79 134 GLN A CA 1
ATOM 921 C C . GLN A 1 116 ? 19.889 23.007 76.410 1.00 11.42 134 GLN A C 1
ATOM 922 O O . GLN A 1 116 ? 20.906 22.851 77.064 1.00 10.27 134 GLN A O 1
ATOM 928 N N . ILE A 1 117 ? 19.698 22.452 75.220 1.00 12.30 135 ILE A N 1
ATOM 929 C CA . ILE A 1 117 ? 20.618 21.468 74.658 1.00 10.91 135 ILE A CA 1
ATOM 930 C C . ILE A 1 117 ? 21.008 21.759 73.222 1.00 11.43 135 ILE A C 1
ATOM 931 O O . ILE A 1 117 ? 20.139 22.071 72.404 1.00 11.34 135 ILE A O 1
ATOM 936 N N . ALA A 1 118 ? 22.296 21.609 72.915 1.00 9.55 136 ALA A N 1
ATOM 937 C CA . ALA A 1 118 ? 22.782 21.831 71.532 1.00 8.27 136 ALA A CA 1
ATOM 938 C C . ALA A 1 118 ? 22.302 23.224 71.058 1.00 7.82 136 ALA A C 1
ATOM 939 O O . ALA A 1 118 ? 21.771 23.388 69.955 1.00 11.36 136 ALA A O 1
ATOM 941 N N . PHE A 1 119 ? 22.516 24.219 71.899 1.00 11.07 137 PHE A N 1
ATOM 942 C CA . PHE A 1 119 ? 22.040 25.571 71.587 1.00 10.82 137 PHE A CA 1
ATOM 943 C C . PHE A 1 119 ? 23.081 26.540 71.076 1.00 10.79 137 PHE A C 1
ATOM 944 O O . PHE A 1 119 ? 24.271 26.414 71.362 1.00 10.64 137 PHE A O 1
ATOM 952 N N . PHE A 1 120 ? 22.633 27.537 70.306 1.00 10.67 138 PHE A N 1
ATOM 953 C CA . PHE A 1 120 ? 23.555 28.577 69.862 1.00 11.79 138 PHE A CA 1
ATOM 954 C C . PHE A 1 120 ? 23.562 29.625 70.976 1.00 13.56 138 PHE A C 1
ATOM 955 O O . PHE A 1 120 ? 22.652 29.644 71.804 1.00 13.48 138 PHE A O 1
ATOM 963 N N . GLU A 1 121 ? 24.573 30.492 70.988 1.00 12.32 139 GLU A N 1
ATOM 964 C CA . GLU A 1 121 ? 24.705 31.495 72.042 1.00 16.47 139 GLU A CA 1
ATOM 965 C C . GLU A 1 121 ? 23.517 32.484 72.120 1.00 16.18 139 GLU A C 1
ATOM 966 O O . GLU A 1 121 ? 23.177 32.967 73.190 1.00 16.79 139 GLU A O 1
ATOM 972 N N . SER A 1 122 ? 22.871 32.750 70.995 1.00 16.13 140 SER A N 1
ATOM 973 C CA . SER A 1 122 ? 21.707 33.663 71.005 1.00 16.62 140 SER A CA 1
ATOM 974 C C . SER A 1 122 ? 20.413 32.871 71.227 1.00 16.64 140 SER A C 1
ATOM 975 O O . SER A 1 122 ? 19.309 33.428 71.332 1.00 16.11 140 SER A O 1
ATOM 978 N N . HIS A 1 123 ? 20.561 31.550 71.294 1.00 15.44 141 HIS A N 1
ATOM 979 C CA . HIS A 1 123 ? 19.453 30.629 71.455 1.00 13.30 141 HIS A CA 1
ATOM 980 C C . HIS A 1 123 ? 18.445 30.739 70.293 1.00 12.62 141 HIS A C 1
ATOM 981 O O . HIS A 1 123 ? 17.280 30.464 70.471 1.00 11.82 141 HIS A O 1
ATOM 988 N N . PHE A 1 124 ? 18.898 31.107 69.089 1.00 13.97 142 PHE A N 1
ATOM 989 C CA . PHE A 1 124 ? 17.943 31.204 67.979 1.00 12.42 142 PHE A CA 1
ATOM 990 C C . PHE A 1 124 ? 17.351 29.831 67.697 1.00 13.45 142 PHE A C 1
ATOM 991 O O . PHE A 1 124 ? 16.227 29.710 67.217 1.00 12.65 142 PHE A O 1
ATOM 999 N N . THR A 1 125 ? 18.107 28.782 67.999 1.00 11.48 143 THR A N 1
ATOM 1000 C CA . THR A 1 125 ? 17.550 27.432 67.912 1.00 10.32 143 THR A CA 1
ATOM 1001 C C . THR A 1 125 ? 18.255 26.533 68.960 1.00 9.12 143 THR A C 1
ATOM 1002 O O . THR A 1 125 ? 19.390 26.802 69.371 1.00 9.17 143 THR A O 1
ATOM 1006 N N . GLU A 1 126 ? 17.564 25.487 69.382 1.00 11.24 144 GLU A N 1
ATOM 1007 C CA . GLU A 1 126 ? 18.126 24.603 70.406 1.00 11.33 144 GLU A CA 1
ATOM 1008 C C . GLU A 1 126 ? 17.088 23.535 70.696 1.00 10.62 144 GLU A C 1
ATOM 1009 O O . GLU A 1 126 ? 15.967 23.577 70.152 1.00 10.71 144 GLU A O 1
ATOM 1015 N N . LEU A 1 127 ? 17.464 22.535 71.512 1.00 10.02 145 LEU A N 1
ATOM 1016 C CA . LEU A 1 127 ? 16.468 21.578 71.978 1.00 9.71 145 LEU A CA 1
ATOM 1017 C C . LEU A 1 127 ? 16.260 21.978 73.449 1.00 11.56 145 LEU A C 1
ATOM 1018 O O . LEU A 1 127 ? 17.125 22.612 74.058 1.00 13.43 145 LEU A O 1
ATOM 1023 N N . LYS A 1 128 ? 15.099 21.630 73.995 1.00 12.63 146 LYS A N 1
ATOM 1024 C CA . LYS A 1 128 ? 14.822 21.887 75.409 1.00 12.54 146 LYS A CA 1
ATOM 1025 C C . LYS A 1 128 ? 14.132 20.674 75.991 1.00 11.29 146 LYS A C 1
ATOM 1026 O O . LYS A 1 128 ? 13.487 19.907 75.284 1.00 13.24 146 LYS A O 1
ATOM 1032 N N . SER A 1 129 ? 14.258 20.494 77.304 1.00 12.82 147 SER A N 1
ATOM 1033 C CA . SER A 1 129 ? 13.566 19.402 77.950 1.00 15.14 147 SER A CA 1
ATOM 1034 C C . SER A 1 129 ? 13.181 19.925 79.336 1.00 13.59 147 SER A C 1
ATOM 1035 O O . SER A 1 129 ? 13.654 20.981 79.762 1.00 13.12 147 SER A O 1
ATOM 1038 N N . GLY A 1 130 ? 12.318 19.183 80.011 1.00 15.29 148 GLY A N 1
ATOM 1039 C CA . GLY A 1 130 ? 11.922 19.563 81.346 1.00 16.56 148 GLY A CA 1
ATOM 1040 C C . GLY A 1 130 ? 10.801 20.581 81.451 1.00 16.99 148 GLY A C 1
ATOM 1041 O O . GLY A 1 130 ? 10.233 21.048 80.464 1.00 16.72 148 GLY A O 1
ATOM 1042 N N . TRP A 1 131 ? 10.482 20.890 82.703 1.00 17.79 149 TRP A N 1
ATOM 1043 C CA . TRP A 1 131 ? 9.433 21.832 83.076 1.00 18.90 149 TRP A CA 1
ATOM 1044 C C . TRP A 1 131 ? 9.895 23.244 82.760 1.00 19.68 149 TRP A C 1
ATOM 1045 O O . TRP A 1 131 ? 10.770 23.786 83.427 1.00 20.22 149 TRP A O 1
ATOM 1056 N N . LEU A 1 132 ? 9.293 23.834 81.735 1.00 19.88 150 LEU A N 1
ATOM 1057 C CA . LEU A 1 132 ? 9.674 25.162 81.275 1.00 21.92 150 LEU A CA 1
ATOM 1058 C C . LEU A 1 132 ? 8.970 26.339 81.942 1.00 23.70 150 LEU A C 1
ATOM 1059 O O . LEU A 1 132 ? 9.617 27.261 82.442 1.00 25.16 150 LEU A O 1
ATOM 1064 N N . SER A 1 133 ? 7.645 26.298 81.937 1.00 25.34 151 SER A N 1
ATOM 1065 C CA . SER A 1 133 ? 6.841 27.388 82.486 1.00 26.11 151 SER A CA 1
ATOM 1066 C C . SER A 1 133 ? 5.464 26.875 82.865 1.00 24.96 151 SER A C 1
ATOM 1067 O O . SER A 1 133 ? 5.094 25.756 82.522 1.00 23.90 151 SER A O 1
ATOM 1070 N N . GLY A 1 134 ? 4.702 27.711 83.565 1.00 24.90 152 GLY A N 1
ATOM 1071 C CA . GLY A 1 134 ? 3.363 27.324 83.954 1.00 24.72 152 GLY A CA 1
ATOM 1072 C C . GLY A 1 134 ? 3.351 26.227 84.992 1.00 24.68 152 GLY A C 1
ATOM 1073 O O . GLY A 1 134 ? 4.297 26.062 85.759 1.00 26.81 152 GLY A O 1
ATOM 1074 N N . ALA A 1 135 ? 2.268 25.468 85.007 1.00 24.67 153 ALA A N 1
ATOM 1075 C CA . ALA A 1 135 ? 2.129 24.390 85.958 1.00 24.27 153 ALA A CA 1
ATOM 1076 C C . ALA A 1 135 ? 2.896 23.198 85.447 1.00 23.53 153 ALA A C 1
ATOM 1077 O O . ALA A 1 135 ? 3.147 23.072 84.235 1.00 23.63 153 ALA A O 1
ATOM 1079 N N . PRO A 1 136 ? 3.297 22.303 86.357 1.00 23.08 154 PRO A N 1
ATOM 1080 C CA . PRO A 1 136 ? 4.027 21.125 85.890 1.00 22.43 154 PRO A CA 1
ATOM 1081 C C . PRO A 1 136 ? 2.990 20.221 85.242 1.00 24.32 154 PRO A C 1
ATOM 1082 O O . PRO A 1 136 ? 1.808 20.277 85.565 1.00 24.04 154 PRO A O 1
ATOM 1086 N N . GLY A 1 137 ? 3.416 19.383 84.321 1.00 24.10 155 GLY A N 1
ATOM 1087 C CA . GLY A 1 137 ? 2.442 18.537 83.679 1.00 26.30 155 GLY A CA 1
ATOM 1088 C C . GLY A 1 137 ? 3.045 17.612 82.663 1.00 25.97 155 GLY A C 1
ATOM 1089 O O . GLY A 1 137 ? 4.264 17.474 82.600 1.00 25.75 155 GLY A O 1
ATOM 1090 N N . ILE A 1 138 ? 2.187 16.994 81.860 1.00 27.63 156 ILE A N 1
ATOM 1091 C CA . ILE A 1 138 ? 2.633 16.038 80.865 1.00 31.23 156 ILE A CA 1
ATOM 1092 C C . ILE A 1 138 ? 3.691 16.585 79.909 1.00 30.80 156 ILE A C 1
ATOM 1093 O O . ILE A 1 138 ? 4.501 15.822 79.383 1.00 32.06 156 ILE A O 1
ATOM 1098 N N . SER A 1 139 ? 3.706 17.897 79.702 1.00 29.59 157 SER A N 1
ATOM 1099 C CA . SER A 1 139 ? 4.681 18.492 78.784 1.00 30.06 157 SER A CA 1
ATOM 1100 C C . SER A 1 139 ? 6.124 18.454 79.293 1.00 28.51 157 SER A C 1
ATOM 1101 O O . SER A 1 139 ? 7.075 18.599 78.523 1.00 29.42 157 SER A O 1
ATOM 1104 N N . ASP A 1 140 ? 6.293 18.247 80.590 1.00 26.20 158 ASP A N 1
ATOM 1105 C CA . ASP A 1 140 ? 7.625 18.256 81.163 1.00 24.43 158 ASP A CA 1
ATOM 1106 C C . ASP A 1 140 ? 8.506 17.079 80.747 1.00 22.51 158 ASP A C 1
ATOM 1107 O O . ASP A 1 140 ? 9.718 17.147 80.872 1.00 21.37 158 ASP A O 1
ATOM 1112 N N . THR A 1 141 ? 7.899 16.017 80.246 1.00 19.32 159 THR A N 1
ATOM 1113 C CA . THR A 1 141 ? 8.662 14.840 79.838 1.00 19.33 159 THR A CA 1
ATOM 1114 C C . THR A 1 141 ? 9.004 14.839 78.352 1.00 17.75 159 THR A C 1
ATOM 1115 O O . THR A 1 141 ? 9.504 13.856 77.814 1.00 19.30 159 THR A O 1
ATOM 1119 N N . LEU A 1 142 ? 8.733 15.954 77.702 1.00 17.61 160 LEU A N 1
ATOM 1120 C CA . LEU A 1 142 ? 8.972 16.079 76.267 1.00 15.69 160 LEU A CA 1
ATOM 1121 C C . LEU A 1 142 ? 10.360 16.578 75.950 1.00 15.31 160 LEU A C 1
ATOM 1122 O O . LEU A 1 142 ? 10.960 17.290 76.755 1.00 14.92 160 LEU A O 1
ATOM 1127 N N . LEU A 1 143 ? 10.835 16.218 74.754 1.00 14.31 161 LEU A N 1
ATOM 1128 C CA . LEU A 1 143 ? 12.092 16.722 74.212 1.00 13.47 161 LEU A CA 1
ATOM 1129 C C . LEU A 1 143 ? 11.501 17.639 73.135 1.00 12.25 161 LEU A C 1
ATOM 1130 O O . LEU A 1 143 ? 10.631 17.214 72.381 1.00 12.74 161 LEU A O 1
ATOM 1135 N N . ARG A 1 144 ? 11.961 18.878 73.073 1.00 12.45 162 ARG A N 1
ATOM 1136 C CA . ARG A 1 144 ? 11.400 19.859 72.138 1.00 13.33 162 ARG A CA 1
ATOM 1137 C C . ARG A 1 144 ? 12.459 20.520 71.287 1.00 11.02 162 ARG A C 1
ATOM 1138 O O . ARG A 1 144 ? 13.591 20.689 71.719 1.00 12.59 162 ARG A O 1
ATOM 1146 N N . TRP A 1 145 ? 12.058 20.927 70.091 1.00 10.52 163 TRP A N 1
ATOM 1147 C CA . TRP A 1 145 ? 12.948 21.677 69.207 1.00 12.53 163 TRP A CA 1
ATOM 1148 C C . TRP A 1 145 ? 12.326 23.078 69.202 1.00 11.80 163 TRP A C 1
ATOM 1149 O O . TRP A 1 145 ? 11.142 23.233 68.922 1.00 13.49 163 TRP A O 1
ATOM 1160 N N . CYS A 1 146 ? 13.121 24.072 69.554 1.00 13.46 164 CYS A N 1
ATOM 1161 C CA . CYS A 1 146 ? 12.639 25.437 69.629 1.00 13.95 164 CYS A CA 1
ATOM 1162 C C . CYS A 1 146 ? 13.351 26.330 68.628 1.00 14.08 164 CYS A C 1
ATOM 1163 O O . CYS A 1 146 ? 14.513 26.087 68.276 1.00 11.40 164 CYS A O 1
ATOM 1166 N N . VAL A 1 147 ? 12.647 27.377 68.202 1.00 12.03 165 VAL A N 1
ATOM 1167 C CA . VAL A 1 147 ? 13.212 28.385 67.321 1.00 13.10 165 VAL A CA 1
ATOM 1168 C C . VAL A 1 147 ? 12.770 29.704 67.978 1.00 14.51 165 VAL A C 1
ATOM 1169 O O . VAL A 1 147 ? 11.579 29.909 68.206 1.00 14.21 165 VAL A O 1
ATOM 1173 N N . GLY A 1 148 ? 13.741 30.540 68.332 1.00 15.09 166 GLY A N 1
ATOM 1174 C CA . GLY A 1 148 ? 13.438 31.820 68.963 1.00 17.13 166 GLY A CA 1
ATOM 1175 C C . GLY A 1 148 ? 12.708 31.607 70.283 1.00 16.51 166 GLY A C 1
ATOM 1176 O O . GLY A 1 148 ? 11.924 32.440 70.708 1.00 17.25 166 GLY A O 1
ATOM 1177 N N . GLY A 1 149 ? 12.955 30.470 70.918 1.00 15.07 167 GLY A N 1
ATOM 1178 C CA . GLY A 1 149 ? 12.314 30.162 72.188 1.00 15.44 167 GLY A CA 1
ATOM 1179 C C . GLY A 1 149 ? 10.959 29.469 72.073 1.00 16.15 167 GLY A C 1
ATOM 1180 O O . GLY A 1 149 ? 10.476 28.885 73.042 1.00 17.45 167 GLY A O 1
ATOM 1181 N N . GLN A 1 150 ? 10.345 29.518 70.894 1.00 16.50 168 GLN A N 1
ATOM 1182 C CA . GLN A 1 150 ? 9.041 28.897 70.678 1.00 17.48 168 GLN A CA 1
ATOM 1183 C C . GLN A 1 150 ? 9.160 27.444 70.238 1.00 17.48 168 GLN A C 1
ATOM 1184 O O . GLN A 1 150 ? 9.935 27.126 69.320 1.00 15.44 168 GLN A O 1
ATOM 1190 N N . THR A 1 151 ? 8.406 26.560 70.893 1.00 15.62 169 THR A N 1
ATOM 1191 C CA . THR A 1 151 ? 8.440 25.145 70.531 1.00 15.57 169 THR A CA 1
ATOM 1192 C C . THR A 1 151 ? 7.799 24.921 69.161 1.00 16.03 169 THR A C 1
ATOM 1193 O O . THR A 1 151 ? 6.668 25.374 68.896 1.00 16.11 169 THR A O 1
ATOM 1197 N N . GLN A 1 152 ? 8.507 24.207 68.293 1.00 12.88 170 GLN A N 1
ATOM 1198 C CA . GLN A 1 152 ? 8.013 23.918 66.954 1.00 15.07 170 GLN A CA 1
ATOM 1199 C C . GLN A 1 152 ? 7.773 22.430 66.727 1.00 15.41 170 GLN A C 1
ATOM 1200 O O . GLN A 1 152 ? 7.113 22.044 65.761 1.00 16.16 170 GLN A O 1
ATOM 1206 N N . TRP A 1 153 ? 8.300 21.603 67.619 1.00 14.84 171 TRP A N 1
ATOM 1207 C CA . TRP A 1 153 ? 8.155 20.150 67.472 1.00 13.35 171 TRP A CA 1
ATOM 1208 C C . TRP A 1 153 ? 8.515 19.557 68.820 1.00 13.99 171 TRP A C 1
ATOM 1209 O O . TRP A 1 153 ? 9.318 20.134 69.545 1.00 12.26 171 TRP A O 1
ATOM 1220 N N . SER A 1 154 ? 7.898 18.439 69.180 1.00 15.03 172 SER A N 1
ATOM 1221 C CA . SER A 1 154 ? 8.256 17.795 70.449 1.00 14.36 172 SER A CA 1
ATOM 1222 C C . SER A 1 154 ? 7.888 16.313 70.410 1.00 14.88 172 SER A C 1
ATOM 1223 O O . SER A 1 154 ? 7.108 15.876 69.576 1.00 15.80 172 SER A O 1
ATOM 1226 N N . VAL A 1 155 ? 8.457 15.545 71.326 1.00 15.00 173 VAL A N 1
ATOM 1227 C CA . VAL A 1 155 ? 8.165 14.132 71.395 1.00 17.87 173 VAL A CA 1
ATOM 1228 C C . VAL A 1 155 ? 8.445 13.699 72.835 1.00 17.58 173 VAL A C 1
ATOM 1229 O O . VAL A 1 155 ? 9.194 14.352 73.552 1.00 15.03 173 VAL A O 1
ATOM 1233 N N . GLU A 1 156 ? 7.799 12.621 73.263 1.00 19.78 174 GLU A N 1
ATOM 1234 C CA . GLU A 1 156 ? 8.022 12.094 74.615 1.00 20.38 174 GLU A CA 1
ATOM 1235 C C . GLU A 1 156 ? 9.485 11.606 74.635 1.00 18.81 174 GLU A C 1
ATOM 1236 O O . GLU A 1 156 ? 9.882 10.836 73.769 1.00 21.11 174 GLU A O 1
ATOM 1242 N N . TRP A 1 157 ? 10.279 12.051 75.602 1.00 16.62 175 TRP A N 1
ATOM 1243 C CA . TRP A 1 157 ? 11.683 11.638 75.653 1.00 16.66 175 TRP A CA 1
ATOM 1244 C C . TRP A 1 157 ? 11.810 10.346 76.471 1.00 17.25 175 TRP A C 1
ATOM 1245 O O . TRP A 1 157 ? 11.897 10.377 77.693 1.00 18.86 175 TRP A O 1
ATOM 1256 N N . ALA A 1 158 ? 11.831 9.234 75.765 1.00 19.16 176 ALA A N 1
ATOM 1257 C CA . ALA A 1 158 ? 11.908 7.918 76.388 1.00 19.67 176 ALA A CA 1
ATOM 1258 C C . ALA A 1 158 ? 13.347 7.476 76.636 1.00 19.78 176 ALA A C 1
ATOM 1259 O O . ALA A 1 158 ? 14.266 7.841 75.898 1.00 15.96 176 ALA A O 1
ATOM 1261 N N . ALA A 1 159 ? 13.544 6.662 77.669 1.00 18.81 177 ALA A N 1
ATOM 1262 C CA . ALA A 1 159 ? 14.883 6.186 77.979 1.00 18.59 177 ALA A CA 1
ATOM 1263 C C . ALA A 1 159 ? 15.429 5.235 76.910 1.00 17.32 177 ALA A C 1
ATOM 1264 O O . ALA A 1 159 ? 14.689 4.488 76.274 1.00 16.32 177 ALA A O 1
ATOM 1266 N N . ASP A 1 160 ? 16.742 5.305 76.713 1.00 17.01 178 ASP A N 1
ATOM 1267 C CA . ASP A 1 160 ? 17.468 4.436 75.785 1.00 19.27 178 ASP A CA 1
ATOM 1268 C C . ASP A 1 160 ? 17.240 4.644 74.312 1.00 18.65 178 ASP A C 1
ATOM 1269 O O . ASP A 1 160 ? 17.818 3.928 73.500 1.00 21.73 178 ASP A O 1
ATOM 1274 N N . VAL A 1 161 ? 16.389 5.600 73.956 1.00 15.06 179 VAL A N 1
ATOM 1275 C CA . VAL A 1 161 ? 16.111 5.895 72.554 1.00 13.63 179 VAL A CA 1
ATOM 1276 C C . VAL A 1 161 ? 17.103 6.907 72.001 1.00 13.22 179 VAL A C 1
ATOM 1277 O O . VAL A 1 161 ? 17.337 7.923 72.619 1.00 13.67 179 VAL A O 1
ATOM 1281 N N . TRP A 1 162 ? 17.688 6.640 70.841 1.00 12.64 180 TRP A N 1
ATOM 1282 C CA . TRP A 1 162 ? 18.633 7.593 70.276 1.00 12.60 180 TRP A CA 1
ATOM 1283 C C . TRP A 1 162 ? 17.901 8.548 69.337 1.00 11.51 180 TRP A C 1
ATOM 1284 O O . TRP A 1 162 ? 17.231 8.098 68.434 1.00 14.29 180 TRP A O 1
ATOM 1295 N N . HIS A 1 163 ? 18.006 9.855 69.588 1.00 11.27 181 HIS A N 1
ATOM 1296 C CA . HIS A 1 163 ? 17.391 10.860 68.739 1.00 12.68 181 HIS A CA 1
ATOM 1297 C C . HIS A 1 163 ? 18.462 11.461 67.862 1.00 9.15 181 HIS A C 1
ATOM 1298 O O . HIS A 1 163 ? 19.417 12.046 68.362 1.00 12.19 181 HIS A O 1
ATOM 1305 N N . ASN A 1 164 ? 18.305 11.309 66.560 1.00 9.29 182 ASN A N 1
ATOM 1306 C CA . ASN A 1 164 ? 19.263 11.846 65.598 1.00 9.64 182 ASN A CA 1
ATOM 1307 C C . ASN A 1 164 ? 18.651 13.116 65.037 1.00 7.11 182 ASN A C 1
ATOM 1308 O O . ASN A 1 164 ? 17.513 13.103 64.588 1.00 10.97 182 ASN A O 1
ATOM 1313 N N . VAL A 1 165 ? 19.410 14.190 65.059 1.00 8.12 183 VAL A N 1
ATOM 1314 C CA . VAL A 1 165 ? 18.902 15.487 64.611 1.00 9.06 183 VAL A CA 1
ATOM 1315 C C . VAL A 1 165 ? 19.848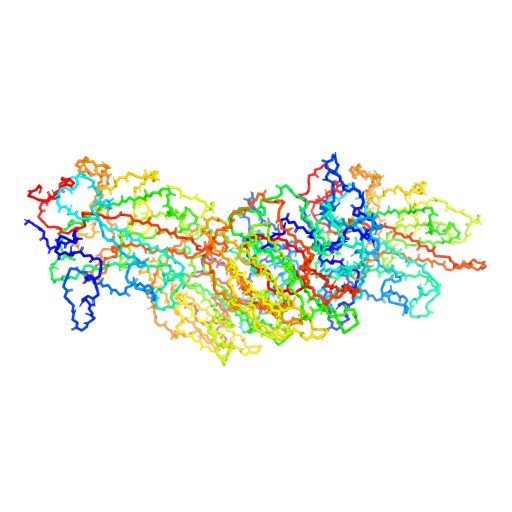 16.191 63.641 1.00 11.60 183 VAL A C 1
ATOM 1316 O O . VAL A 1 165 ? 21.069 15.997 63.697 1.00 10.97 183 VAL A O 1
ATOM 1320 N N . ALA A 1 166 ? 19.279 16.990 62.744 1.00 10.76 184 ALA A N 1
ATOM 1321 C CA . ALA A 1 166 ? 20.105 17.868 61.930 1.00 10.56 184 ALA A CA 1
ATOM 1322 C C . ALA A 1 166 ? 19.344 19.203 61.873 1.00 10.61 184 ALA A C 1
ATOM 1323 O O . ALA A 1 166 ? 18.155 19.212 61.556 1.00 11.16 184 ALA A O 1
ATOM 1325 N N . TYR A 1 167 ? 20.000 20.297 62.260 1.00 10.05 185 TYR A N 1
ATOM 1326 C CA . TYR A 1 167 ? 19.375 21.615 62.119 1.00 8.80 185 TYR A CA 1
ATOM 1327 C C . TYR A 1 167 ? 19.747 22.027 60.686 1.00 11.42 185 TYR A C 1
ATOM 1328 O O . TYR A 1 167 ? 20.922 22.002 60.348 1.00 12.31 185 TYR A O 1
ATOM 1337 N N . GLU A 1 168 ? 18.766 22.413 59.881 1.00 11.46 186 GLU A N 1
ATOM 1338 C CA . GLU A 1 168 ? 19.042 22.868 58.507 1.00 12.67 186 GLU A CA 1
ATOM 1339 C C . GLU A 1 168 ? 19.013 24.385 58.623 1.00 12.45 186 GLU A C 1
ATOM 1340 O O . GLU A 1 168 ? 17.943 24.979 58.655 1.00 12.73 186 GLU A O 1
ATOM 1346 N N . ILE A 1 169 ? 20.183 25.003 58.689 1.00 13.03 187 ILE A N 1
ATOM 1347 C CA . ILE A 1 169 ? 20.233 26.441 58.887 1.00 13.60 187 ILE A CA 1
ATOM 1348 C C . ILE A 1 169 ? 20.667 27.219 57.658 1.00 14.49 187 ILE A C 1
ATOM 1349 O O . ILE A 1 169 ? 21.721 26.950 57.095 1.00 14.92 187 ILE A O 1
ATOM 1354 N N . ASP A 1 170 ? 19.856 28.199 57.261 1.00 14.61 188 ASP A N 1
ATOM 1355 C CA . ASP A 1 170 ? 20.221 29.057 56.135 1.00 17.90 188 ASP A CA 1
ATOM 1356 C C . ASP A 1 170 ? 20.555 30.387 56.794 1.00 15.50 188 ASP A C 1
ATOM 1357 O O . ASP A 1 170 ? 19.653 31.156 57.146 1.00 18.03 188 ASP A O 1
ATOM 1362 N N . PHE A 1 171 ? 21.839 30.647 56.992 1.00 16.52 189 PHE A N 1
ATOM 1363 C CA . PHE A 1 171 ? 22.281 31.868 57.641 1.00 16.14 189 PHE A CA 1
ATOM 1364 C C . PHE A 1 171 ? 22.052 33.121 56.791 1.00 19.50 189 PHE A C 1
ATOM 1365 O O . PHE A 1 171 ? 22.033 34.233 57.305 1.00 18.38 189 PHE A O 1
ATOM 1373 N N . ALA A 1 172 ? 21.877 32.940 55.494 1.00 20.84 190 ALA A N 1
ATOM 1374 C CA . ALA A 1 172 ? 21.618 34.096 54.638 1.00 22.81 190 ALA A CA 1
ATOM 1375 C C . ALA A 1 172 ? 20.132 34.473 54.665 1.00 23.75 190 ALA A C 1
ATOM 1376 O O . ALA A 1 172 ? 19.782 35.649 54.693 1.00 27.17 190 ALA A O 1
ATOM 1378 N N . ALA A 1 173 ? 19.259 33.475 54.674 1.00 24.47 191 ALA A N 1
ATOM 1379 C CA . ALA A 1 173 ? 17.817 33.697 54.688 1.00 23.89 191 ALA A CA 1
ATOM 1380 C C . ALA A 1 173 ? 17.276 33.867 56.107 1.00 24.05 191 ALA A C 1
ATOM 1381 O O . ALA A 1 173 ? 16.162 34.381 56.316 1.00 23.08 191 ALA A O 1
ATOM 1383 N N . GLY A 1 174 ? 18.077 33.445 57.079 1.00 20.87 192 GLY A N 1
ATOM 1384 C CA . GLY A 1 174 ? 17.660 33.535 58.461 1.00 20.14 192 GLY A CA 1
ATOM 1385 C C . GLY A 1 174 ? 16.530 32.556 58.719 1.00 18.54 192 GLY A C 1
ATOM 1386 O O . GLY A 1 174 ? 15.490 32.937 59.234 1.00 16.54 192 GLY A O 1
ATOM 1387 N N . THR A 1 175 ? 16.715 31.295 58.326 1.00 17.13 193 THR A N 1
ATOM 1388 C CA . THR A 1 175 ? 15.688 30.278 58.565 1.00 16.55 193 THR A CA 1
ATOM 1389 C C . THR A 1 175 ? 16.334 29.024 59.145 1.00 15.81 193 THR A C 1
ATOM 1390 O O . THR A 1 175 ? 17.530 28.790 58.968 1.00 15.69 193 THR A O 1
ATOM 1394 N N . VAL A 1 176 ? 15.549 28.233 59.869 1.00 15.11 194 VAL A N 1
ATOM 1395 C CA . VAL A 1 176 ? 16.074 26.968 60.402 1.00 15.07 194 VAL A CA 1
ATOM 1396 C C . VAL A 1 176 ? 15.006 25.899 60.256 1.00 14.91 194 VAL A C 1
ATOM 1397 O O . VAL A 1 176 ? 13.848 26.112 60.611 1.00 15.69 194 VAL A O 1
ATOM 1401 N N . GLY A 1 177 ? 15.404 24.755 59.699 1.00 14.33 195 GLY A N 1
ATOM 1402 C CA . GLY A 1 177 ? 14.503 23.633 59.503 1.00 14.17 195 GLY A CA 1
ATOM 1403 C C . GLY A 1 177 ? 14.968 22.511 60.433 1.00 12.49 195 GLY A C 1
ATOM 1404 O O . GLY A 1 177 ? 16.080 22.559 60.930 1.00 13.61 195 GLY A O 1
ATOM 1405 N N . PHE A 1 178 ? 14.140 21.499 60.619 1.00 10.66 196 PHE A N 1
ATOM 1406 C CA . PHE A 1 178 ? 14.453 20.438 61.564 1.00 12.88 196 PHE A CA 1
ATOM 1407 C C . PHE A 1 178 ? 14.309 19.061 60.946 1.00 11.21 196 PHE A C 1
ATOM 1408 O O . PHE A 1 178 ? 13.229 18.703 60.463 1.00 11.66 196 PHE A O 1
ATOM 1416 N N . TRP A 1 179 ? 15.403 18.297 60.981 1.00 11.33 197 TRP A N 1
ATOM 1417 C CA . TRP A 1 179 ? 15.436 16.927 60.464 1.00 13.15 197 TRP A CA 1
ATOM 1418 C C . TRP A 1 179 ? 15.635 16.038 61.701 1.00 12.28 197 TRP A C 1
ATOM 1419 O O . TRP A 1 179 ? 16.339 16.422 62.638 1.00 10.59 197 TRP A O 1
ATOM 1430 N N . HIS A 1 180 ? 15.008 14.864 61.699 1.00 11.65 198 HIS A N 1
ATOM 1431 C CA . HIS A 1 180 ? 15.047 14.008 62.878 1.00 12.35 198 HIS A CA 1
ATOM 1432 C C . HIS A 1 180 ? 14.696 12.578 62.553 1.00 12.24 198 HIS A C 1
ATOM 1433 O O . HIS A 1 180 ? 14.020 12.300 61.566 1.00 12.11 198 HIS A O 1
ATOM 1440 N N . SER A 1 181 ? 15.179 11.672 63.391 1.00 12.77 199 SER A N 1
ATOM 1441 C CA . SER A 1 181 ? 14.810 10.269 63.288 1.00 13.47 199 SER A CA 1
ATOM 1442 C C . SER A 1 181 ? 15.194 9.679 64.624 1.00 10.74 199 SER A C 1
ATOM 1443 O O . SER A 1 181 ? 15.900 10.313 65.401 1.00 9.57 199 SER A O 1
ATOM 1446 N N . THR A 1 182 ? 14.693 8.478 64.911 1.00 13.18 200 THR A N 1
ATOM 1447 C CA . THR A 1 182 ? 15.124 7.793 66.127 1.00 14.69 200 THR A CA 1
ATOM 1448 C C . THR A 1 182 ? 15.772 6.470 65.695 1.00 14.64 200 THR A C 1
ATOM 1449 O O . THR A 1 182 ? 15.433 5.916 64.662 1.00 15.83 200 THR A O 1
ATOM 1453 N N . GLY A 1 183 ? 16.749 6.015 66.470 1.00 15.39 201 GLY A N 1
ATOM 1454 C CA . GLY A 1 183 ? 17.411 4.753 66.165 1.00 16.41 201 GLY A CA 1
ATOM 1455 C C . GLY A 1 183 ? 18.242 4.680 64.905 1.00 15.95 201 GLY A C 1
ATOM 1456 O O . GLY A 1 183 ? 19.127 5.488 64.697 1.00 15.93 201 GLY A O 1
ATOM 1457 N N . SER A 1 184 ? 17.943 3.702 64.054 1.00 15.85 202 SER A N 1
ATOM 1458 C CA . SER A 1 184 ? 18.672 3.505 62.810 1.00 18.73 202 SER A CA 1
ATOM 1459 C C . SER A 1 184 ? 18.015 4.135 61.603 1.00 18.56 202 SER A C 1
ATOM 1460 O O . SER A 1 184 ? 18.586 4.097 60.520 1.00 17.97 202 SER A O 1
ATOM 1463 N N . ASP A 1 185 ? 16.814 4.690 61.763 1.00 16.33 203 ASP A N 1
ATOM 1464 C CA . ASP A 1 185 ? 16.117 5.252 60.614 1.00 17.63 203 ASP A CA 1
ATOM 1465 C C . ASP A 1 185 ? 16.771 6.526 60.090 1.00 17.23 203 ASP A C 1
ATOM 1466 O O . ASP A 1 185 ? 17.344 7.280 60.855 1.00 17.72 203 ASP A O 1
ATOM 1471 N N . PRO A 1 186 ? 16.705 6.759 58.771 1.00 16.31 204 PRO A N 1
ATOM 1472 C CA . PRO A 1 186 ? 17.274 7.940 58.103 1.00 17.31 204 PRO A CA 1
ATOM 1473 C C . PRO A 1 186 ? 16.530 9.218 58.530 1.00 16.27 204 PRO A C 1
ATOM 1474 O O . PRO A 1 186 ? 15.329 9.176 58.771 1.00 15.20 204 PRO A O 1
ATOM 1478 N N . LEU A 1 187 ? 17.247 10.337 58.608 1.00 14.11 205 LEU A N 1
ATOM 1479 C CA . LEU A 1 187 ? 16.644 11.622 58.970 1.00 15.63 205 LEU A CA 1
ATOM 1480 C C . LEU A 1 187 ? 15.585 12.038 57.950 1.00 16.94 205 LEU A C 1
ATOM 1481 O O . LEU A 1 187 ? 15.786 11.849 56.752 1.00 15.34 205 LEU A O 1
ATOM 1486 N N . THR A 1 188 ? 14.463 12.584 58.419 1.00 17.04 206 THR A N 1
ATOM 1487 C CA . THR A 1 188 ? 13.456 13.123 57.498 1.00 16.70 206 THR A CA 1
ATOM 1488 C C . THR A 1 188 ? 13.126 14.493 58.028 1.00 16.36 206 THR A C 1
ATOM 1489 O O . THR A 1 188 ? 13.281 14.750 59.213 1.00 14.24 206 THR A O 1
ATOM 1493 N N . ARG A 1 189 ? 12.684 15.390 57.152 1.00 17.05 207 ARG A N 1
ATOM 1494 C CA . ARG A 1 189 ? 12.397 16.738 57.615 1.00 19.25 207 ARG A CA 1
ATOM 1495 C C . ARG A 1 189 ? 11.038 16.806 58.288 1.00 18.79 207 ARG A C 1
ATOM 1496 O O . ARG A 1 189 ? 9.978 16.621 57.661 1.00 20.20 207 ARG A O 1
ATOM 1504 N N . LYS A 1 190 ? 11.061 17.099 59.571 1.00 16.80 208 LYS A N 1
ATOM 1505 C CA . LYS A 1 190 ? 9.829 17.149 60.321 1.00 15.93 208 LYS A CA 1
ATOM 1506 C C . LYS A 1 190 ? 9.209 18.543 60.467 1.00 17.18 208 LYS A C 1
ATOM 1507 O O . LYS A 1 190 ? 8.019 18.664 60.755 1.00 18.06 208 LYS A O 1
ATOM 1513 N N . VAL A 1 191 ? 10.019 19.578 60.277 1.00 15.96 209 VAL A N 1
ATOM 1514 C CA . VAL A 1 191 ? 9.540 20.967 60.297 1.00 17.56 209 VAL A CA 1
ATOM 1515 C C . VAL A 1 191 ? 10.271 21.755 59.210 1.00 17.67 209 VAL A C 1
ATOM 1516 O O . VAL A 1 191 ? 11.502 21.773 59.150 1.00 17.35 209 VAL A O 1
ATOM 1520 N N . ALA A 1 192 ? 9.495 22.386 58.337 1.00 19.75 210 ALA A N 1
ATOM 1521 C CA . ALA A 1 192 ? 10.033 23.200 57.256 1.00 19.92 210 ALA A CA 1
ATOM 1522 C C . ALA A 1 192 ? 10.724 24.421 57.873 1.00 19.89 210 ALA A C 1
ATOM 1523 O O . ALA A 1 192 ? 10.375 24.846 58.976 1.00 22.42 210 ALA A O 1
ATOM 1525 N N . PRO A 1 193 ? 11.702 25.016 57.168 1.00 20.83 211 PRO A N 1
ATOM 1526 C CA . PRO A 1 193 ? 12.404 26.176 57.726 1.00 20.79 211 PRO A CA 1
ATOM 1527 C C . PRO A 1 193 ? 11.503 27.264 58.295 1.00 21.64 211 PRO A C 1
ATOM 1528 O O . PRO A 1 193 ? 10.534 27.699 57.654 1.00 21.04 211 PRO A O 1
ATOM 1532 N N . VAL A 1 194 ? 11.860 27.676 59.513 1.00 19.20 212 VAL A N 1
ATOM 1533 C CA . VAL A 1 194 ? 11.173 28.682 60.301 1.00 18.96 212 VAL A CA 1
ATOM 1534 C C . VAL A 1 194 ? 12.055 29.937 60.366 1.00 18.61 212 VAL A C 1
ATOM 1535 O O . VAL A 1 194 ? 13.262 29.837 60.584 1.00 17.68 212 VAL A O 1
ATOM 1539 N N . LYS A 1 195 ? 11.461 31.118 60.180 1.00 19.62 213 LYS A N 1
ATOM 1540 C CA . LYS A 1 195 ? 12.237 32.361 60.241 1.00 20.68 213 LYS A CA 1
ATOM 1541 C C . LYS A 1 195 ? 12.573 32.802 61.664 1.00 19.38 213 LYS A C 1
ATOM 1542 O O . LYS A 1 195 ? 11.751 32.670 62.568 1.00 19.72 213 LYS A O 1
ATOM 1548 N N . THR A 1 196 ? 13.774 33.344 61.842 1.00 19.11 214 THR A N 1
ATOM 1549 C CA . THR A 1 196 ? 14.230 33.861 63.124 1.00 20.95 214 THR A CA 1
ATOM 1550 C C . THR A 1 196 ? 15.556 34.595 62.887 1.00 20.12 214 THR A C 1
ATOM 1551 O O . THR A 1 196 ? 16.095 34.534 61.786 1.00 21.15 214 THR A O 1
ATOM 1555 N N . SER A 1 197 ? 16.064 35.302 63.899 1.00 21.88 215 SER A N 1
ATOM 1556 C CA . SER A 1 197 ? 17.346 36.016 63.775 1.00 22.81 215 SER A CA 1
ATOM 1557 C C . SER A 1 197 ? 18.466 34.997 63.945 1.00 23.68 215 SER A C 1
ATOM 1558 O O . SER A 1 197 ? 18.692 34.520 65.057 1.00 24.58 215 SER A O 1
ATOM 1561 N N . THR A 1 198 ? 19.166 34.656 62.867 1.00 21.81 216 THR A N 1
ATOM 1562 C CA . THR A 1 198 ? 20.239 33.680 62.961 1.00 24.90 216 THR A CA 1
ATOM 1563 C C . THR A 1 198 ? 21.635 34.280 63.147 1.00 27.07 216 THR A C 1
ATOM 1564 O O . THR A 1 198 ? 22.632 33.624 62.877 1.00 28.85 216 THR A O 1
ATOM 1568 N N . SER A 1 199 ? 21.707 35.526 63.604 1.00 30.38 217 SER A N 1
ATOM 1569 C CA . SER A 1 199 ? 22.990 36.208 63.835 1.00 32.38 217 SER A CA 1
ATOM 1570 C C . SER A 1 199 ? 23.969 35.218 64.486 1.00 35.04 217 SER A C 1
ATOM 1571 O O . SER A 1 199 ? 23.764 34.771 65.617 1.00 32.96 217 SER A O 1
ATOM 1574 N N . SER A 1 200 ? 25.041 34.875 63.777 1.00 38.09 218 SER A N 1
ATOM 1575 C CA . SER A 1 200 ? 25.954 33.889 64.332 1.00 40.76 218 SER A CA 1
ATOM 1576 C C . SER A 1 200 ? 27.434 34.139 64.382 1.00 42.74 218 SER A C 1
ATOM 1577 O O . SER A 1 200 ? 28.047 34.782 63.535 1.00 44.07 218 SER A O 1
ATOM 1580 N N . ASN A 1 201 ? 27.947 33.539 65.449 1.00 44.59 219 ASN A N 1
ATOM 1581 C CA . ASN A 1 201 ? 29.315 33.453 65.985 1.00 46.02 219 ASN A CA 1
ATOM 1582 C C . ASN A 1 201 ? 30.584 34.168 65.664 1.00 45.37 219 ASN A C 1
ATOM 1583 O O . ASN A 1 201 ? 30.737 35.126 64.900 1.00 46.68 219 ASN A O 1
ATOM 1588 N N . GLY A 1 202 ? 31.515 33.519 66.326 1.00 46.12 220 GLY A N 1
ATOM 1589 C CA . GLY A 1 202 ? 32.919 33.710 66.295 1.00 43.98 220 GLY A CA 1
ATOM 1590 C C . GLY A 1 202 ? 33.035 32.149 66.346 1.00 42.56 220 GLY A C 1
ATOM 1591 O O . GLY A 1 202 ? 33.607 31.512 65.445 1.00 44.44 220 GLY A O 1
ATOM 1592 N N . ALA A 1 203 ? 32.336 31.553 67.322 1.00 37.42 221 ALA A N 1
ATOM 1593 C CA . ALA A 1 203 ? 32.265 30.101 67.585 1.00 32.63 221 ALA A CA 1
ATOM 1594 C C . ALA A 1 203 ? 31.207 30.155 68.668 1.00 30.05 221 ALA A C 1
ATOM 1595 O O . ALA A 1 203 ? 31.481 30.663 69.746 1.00 30.47 221 ALA A O 1
ATOM 1597 N N . ASP A 1 204 ? 30.020 29.628 68.416 1.00 26.02 222 ASP A N 1
ATOM 1598 C CA . ASP A 1 204 ? 28.972 29.775 69.409 1.00 24.43 222 ASP A CA 1
ATOM 1599 C C . ASP A 1 204 ? 27.924 28.682 69.474 1.00 20.27 222 ASP A C 1
ATOM 1600 O O . ASP A 1 204 ? 26.813 28.946 69.958 1.00 18.88 222 ASP A O 1
ATOM 1605 N N . TRP A 1 205 ? 28.235 27.487 68.968 1.00 14.61 223 TRP A N 1
ATOM 1606 C CA . TRP A 1 205 ? 27.283 26.384 69.074 1.00 13.08 223 TRP A CA 1
ATOM 1607 C C . TRP A 1 205 ? 27.745 25.587 70.293 1.00 12.58 223 TRP A C 1
ATOM 1608 O O . TRP A 1 205 ? 28.880 25.133 70.352 1.00 12.03 223 TRP A O 1
ATOM 1619 N N . HIS A 1 206 ? 26.845 25.403 71.244 1.00 13.16 224 HIS A N 1
ATOM 1620 C CA . HIS A 1 206 ? 27.169 24.721 72.482 1.00 14.23 224 HIS A CA 1
ATOM 1621 C C . HIS A 1 206 ? 26.680 23.297 72.466 1.00 14.19 224 HIS A C 1
ATOM 1622 O O . HIS A 1 206 ? 25.497 23.029 72.659 1.00 13.31 224 HIS A O 1
ATOM 1629 N N . VAL A 1 207 ? 27.609 22.392 72.192 1.00 12.27 225 VAL A N 1
ATOM 1630 C CA . VAL A 1 207 ? 27.339 20.964 72.177 1.00 12.48 225 VAL A CA 1
ATOM 1631 C C . VAL A 1 207 ? 27.436 20.531 73.634 1.00 13.35 225 VAL A C 1
ATOM 1632 O O . VAL A 1 207 ? 28.533 20.383 74.209 1.00 14.46 225 VAL A O 1
ATOM 1636 N N . GLY A 1 208 ? 26.266 20.314 74.212 1.00 12.70 226 GLY A N 1
ATOM 1637 C CA . GLY A 1 208 ? 26.219 19.975 75.617 1.00 11.79 226 GLY A CA 1
ATOM 1638 C C . GLY A 1 208 ? 24.907 20.419 76.219 1.00 11.91 226 GLY A C 1
ATOM 1639 O O . GLY A 1 208 ? 23.924 20.615 75.509 1.00 13.45 226 GLY A O 1
ATOM 1640 N N . VAL A 1 209 ? 24.907 20.650 77.521 1.00 12.30 227 VAL A N 1
ATOM 1641 C CA . VAL A 1 209 ? 23.677 20.946 78.226 1.00 11.63 227 VAL A CA 1
ATOM 1642 C C . VAL A 1 209 ? 23.784 22.030 79.280 1.00 11.65 227 VAL A C 1
ATOM 1643 O O . VAL A 1 209 ? 24.788 22.148 79.974 1.00 11.13 227 VAL A O 1
ATOM 1647 N N . LEU A 1 210 ? 22.719 22.820 79.382 1.00 11.79 228 LEU A N 1
ATOM 1648 C CA . LEU A 1 210 ? 22.609 23.886 80.373 1.00 12.57 228 LEU A CA 1
ATOM 1649 C C . LEU A 1 210 ? 21.319 23.561 81.117 1.00 12.46 228 LEU A C 1
ATOM 1650 O O . LEU A 1 210 ? 20.295 23.286 80.499 1.00 13.21 228 LEU A O 1
ATOM 1655 N N . GLU A 1 211 ? 21.367 23.540 82.449 1.00 13.45 229 GLU A N 1
ATOM 1656 C CA . GLU A 1 211 ? 20.173 23.242 83.221 1.00 12.10 229 GLU A CA 1
ATOM 1657 C C . GLU A 1 211 ? 19.867 24.408 84.172 1.00 12.81 229 GLU A C 1
ATOM 1658 O O . GLU A 1 211 ? 20.683 24.767 84.991 1.00 14.93 229 GLU A O 1
ATOM 1664 N N . LEU A 1 212 ? 18.681 24.981 84.058 1.00 14.29 230 LEU A N 1
ATOM 1665 C CA . LEU A 1 212 ? 18.277 26.091 84.921 1.00 14.60 230 LEU A CA 1
ATOM 1666 C C . LEU A 1 212 ? 17.879 25.561 86.300 1.00 14.93 230 LEU A C 1
ATOM 1667 O O . LEU A 1 212 ? 17.429 24.431 86.436 1.00 15.24 230 LEU A O 1
ATOM 1672 N N . PRO A 1 213 ? 18.052 26.376 87.343 1.00 15.38 231 PRO A N 1
ATOM 1673 C CA . PRO A 1 213 ? 17.661 25.932 88.690 1.00 16.24 231 PRO A CA 1
ATOM 1674 C C . PRO A 1 213 ? 16.137 26.096 88.824 1.00 17.91 231 PRO A C 1
ATOM 1675 O O . PRO A 1 213 ? 15.501 26.747 87.997 1.00 17.44 231 PRO A O 1
ATOM 1679 N N . ARG A 1 214 ? 15.540 25.457 89.827 1.00 19.28 232 ARG A N 1
ATOM 1680 C CA . ARG A 1 214 ? 14.108 25.619 90.089 1.00 17.91 232 ARG A CA 1
ATOM 1681 C C . ARG A 1 214 ? 13.952 25.426 91.579 1.00 17.99 232 ARG A C 1
ATOM 1682 O O . ARG A 1 214 ? 14.409 24.424 92.138 1.00 15.36 232 ARG A O 1
ATOM 1690 N N . SER A 1 215 ? 13.319 26.406 92.208 1.00 18.33 233 SER A N 1
ATOM 1691 C CA . SER A 1 215 ? 13.093 26.389 93.645 1.00 20.64 233 SER A CA 1
ATOM 1692 C C . SER A 1 215 ? 12.562 25.040 94.146 1.00 19.34 233 SER A C 1
ATOM 1693 O O . SER A 1 215 ? 11.559 24.531 93.654 1.00 19.37 233 SER A O 1
ATOM 1696 N N . GLY A 1 216 ? 13.269 24.462 95.106 1.00 21.12 234 GLY A N 1
ATOM 1697 C CA . GLY A 1 216 ? 12.860 23.196 95.696 1.00 22.13 234 GLY A CA 1
ATOM 1698 C C . GLY A 1 216 ? 13.377 21.931 95.032 1.00 23.49 234 GLY A C 1
ATOM 1699 O O . GLY A 1 216 ? 12.971 20.831 95.409 1.00 23.84 234 GLY A O 1
ATOM 1700 N N . TYR A 1 217 ? 14.274 22.067 94.056 1.00 22.72 235 TYR A N 1
ATOM 1701 C CA . TYR A 1 217 ? 14.803 20.897 93.349 1.00 22.17 235 TYR A CA 1
ATOM 1702 C C . TYR A 1 217 ? 16.323 20.846 93.414 1.00 23.53 235 TYR A C 1
ATOM 1703 O O . TYR A 1 217 ? 17.031 21.494 92.639 1.00 23.07 235 TYR A O 1
ATOM 1712 N N . PRO A 1 218 ? 16.852 20.044 94.348 1.00 25.93 236 PRO A N 1
ATOM 1713 C CA . PRO A 1 218 ? 18.296 19.913 94.519 1.00 26.32 236 PRO A CA 1
ATOM 1714 C C . PRO A 1 218 ? 18.975 19.213 93.359 1.00 24.91 236 PRO A C 1
ATOM 1715 O O . PRO A 1 218 ? 18.362 18.399 92.673 1.00 24.64 236 PRO A O 1
ATOM 1719 N N . ASP A 1 219 ? 20.248 19.548 93.144 1.00 25.08 237 ASP A N 1
ATOM 1720 C CA . ASP A 1 219 ? 21.042 18.926 92.085 1.00 24.75 237 ASP A CA 1
ATOM 1721 C C . ASP A 1 219 ? 21.230 17.433 92.338 1.00 25.90 237 ASP A C 1
ATOM 1722 O O . ASP A 1 219 ? 21.468 17.001 93.480 1.00 26.25 237 ASP A O 1
ATOM 1727 N N . SER A 1 220 ? 21.110 16.651 91.272 1.00 25.07 238 SER A N 1
ATOM 1728 C CA . SER A 1 220 ? 21.353 15.215 91.311 1.00 24.75 238 SER A CA 1
ATOM 1729 C C . SER A 1 220 ? 22.128 14.980 90.011 1.00 23.13 238 SER A C 1
ATOM 1730 O O . SER A 1 220 ? 21.934 15.730 89.047 1.00 20.30 238 SER A O 1
ATOM 1733 N N . ASN A 1 221 ? 23.009 13.981 89.986 1.00 19.13 239 ASN A N 1
ATOM 1734 C CA . ASN A 1 221 ? 23.783 13.698 88.774 1.00 18.15 239 ASN A CA 1
ATOM 1735 C C . ASN A 1 221 ? 22.869 13.391 87.594 1.00 17.00 239 ASN A C 1
ATOM 1736 O O . ASN A 1 221 ? 21.900 12.639 87.724 1.00 15.67 239 ASN A O 1
ATOM 1741 N N . GLU A 1 222 ? 23.197 13.968 86.438 1.00 13.34 240 GLU A N 1
ATOM 1742 C CA . GLU A 1 222 ? 22.410 13.802 85.230 1.00 14.49 240 GLU A CA 1
ATOM 1743 C C . GLU A 1 222 ? 23.372 13.516 84.095 1.00 11.66 240 GLU A C 1
ATOM 1744 O O . GLU A 1 222 ? 24.343 14.252 83.901 1.00 13.23 240 GLU A O 1
ATOM 1750 N N . ASP A 1 223 ? 23.087 12.455 83.368 1.00 12.14 241 ASP A N 1
ATOM 1751 C CA . ASP A 1 223 ? 23.938 12.028 82.258 1.00 12.86 241 ASP A CA 1
ATOM 1752 C C . ASP A 1 223 ? 23.220 12.161 80.916 1.00 11.90 241 ASP A C 1
ATOM 1753 O O . ASP A 1 223 ? 22.077 11.756 80.779 1.00 13.45 241 ASP A O 1
ATOM 1758 N N . PHE A 1 224 ? 23.933 12.684 79.921 1.00 11.73 242 PHE A N 1
ATOM 1759 C CA . PHE A 1 224 ? 23.411 12.819 78.576 1.00 12.44 242 PHE A CA 1
ATOM 1760 C C . PHE A 1 224 ? 24.409 12.124 77.652 1.00 11.30 242 PHE A C 1
ATOM 1761 O O . PHE A 1 224 ? 25.603 12.308 77.794 1.00 16.22 242 PHE A O 1
ATOM 1769 N N . TYR A 1 225 ? 23.917 11.338 76.707 1.00 11.48 243 TYR A N 1
ATOM 1770 C CA . TYR A 1 225 ? 24.791 10.596 75.789 1.00 12.30 243 TYR A CA 1
ATOM 1771 C C . TYR A 1 225 ? 24.735 11.205 74.402 1.00 12.85 243 TYR A C 1
ATOM 1772 O O . TYR A 1 225 ? 23.657 11.478 73.898 1.00 11.35 243 TYR A O 1
ATOM 1781 N N . TRP A 1 226 ? 25.896 11.373 73.780 1.00 11.07 244 TRP A N 1
ATOM 1782 C CA . TRP A 1 226 ? 25.980 12.007 72.466 1.00 10.47 244 TRP A CA 1
ATOM 1783 C C . TRP A 1 226 ? 26.864 11.248 71.485 1.00 10.13 244 TRP A C 1
ATOM 1784 O O . TRP A 1 226 ? 27.858 10.640 71.889 1.00 13.03 244 TRP A O 1
ATOM 1795 N N . SER A 1 227 ? 26.519 11.313 70.206 1.00 11.46 245 SER A N 1
ATOM 1796 C CA . SER A 1 227 ? 27.370 10.728 69.167 1.00 10.65 245 SER A CA 1
ATOM 1797 C C . SER A 1 227 ? 27.015 11.390 67.844 1.00 11.63 245 SER A C 1
ATOM 1798 O O . SER A 1 227 ? 26.047 12.156 67.766 1.00 9.56 245 SER A O 1
ATOM 1801 N N . GLY A 1 228 ? 27.832 11.141 66.828 1.00 9.02 246 GLY A N 1
ATOM 1802 C CA . GLY A 1 228 ? 27.534 11.685 65.508 1.00 11.02 246 GLY A CA 1
ATOM 1803 C C . GLY A 1 228 ? 27.403 13.191 65.401 1.00 10.76 246 GLY A C 1
ATOM 1804 O O . GLY A 1 228 ? 26.560 13.692 64.654 1.00 12.35 246 GLY A O 1
ATOM 1805 N N . VAL A 1 229 ? 28.232 13.917 66.122 1.00 11.69 247 VAL A N 1
ATOM 1806 C CA . VAL A 1 229 ? 28.180 15.372 66.060 1.00 11.14 247 VAL A CA 1
ATOM 1807 C C . VAL A 1 229 ? 29.098 15.891 64.965 1.00 10.83 247 VAL A C 1
ATOM 1808 O O . VAL A 1 229 ? 30.296 15.716 65.053 1.00 11.09 247 VAL A O 1
ATOM 1812 N N . TYR A 1 230 ? 28.546 16.534 63.945 1.00 9.43 248 TYR A N 1
ATOM 1813 C CA . TYR A 1 230 ? 29.388 17.110 62.890 1.00 11.27 248 TYR A CA 1
ATOM 1814 C C . TYR A 1 230 ? 28.591 18.167 62.113 1.00 11.24 248 TYR A C 1
ATOM 1815 O O . TYR A 1 230 ? 27.366 18.284 62.251 1.00 9.86 248 TYR A O 1
ATOM 1824 N N . ILE A 1 231 ? 29.292 18.939 61.292 1.00 11.50 249 ILE A N 1
ATOM 1825 C CA . ILE A 1 231 ? 28.653 20.001 60.520 1.00 10.71 249 ILE A CA 1
ATOM 1826 C C . ILE A 1 231 ? 29.044 19.821 59.056 1.00 13.13 249 ILE A C 1
ATOM 1827 O O . ILE A 1 231 ? 30.218 19.639 58.759 1.00 13.30 249 ILE A O 1
ATOM 1832 N N . GLU A 1 232 ? 28.057 19.862 58.167 1.00 13.82 250 GLU A N 1
ATOM 1833 C CA . GLU A 1 232 ? 28.331 19.699 56.736 1.00 16.19 250 GLU A CA 1
ATOM 1834 C C . GLU A 1 232 ? 27.603 20.737 55.903 1.00 18.20 250 GLU A C 1
ATOM 1835 O O . GLU A 1 232 ? 26.669 21.401 56.369 1.00 16.89 250 GLU A O 1
ATOM 1841 N N . SER A 1 233 ? 28.057 20.881 54.662 1.00 19.83 251 SER A N 1
ATOM 1842 C CA . SER A 1 233 ? 27.431 21.815 53.737 1.00 23.05 251 SER A CA 1
ATOM 1843 C C . SER A 1 233 ? 27.077 21.069 52.455 1.00 25.52 251 SER A C 1
ATOM 1844 O O . SER A 1 233 ? 27.486 19.922 52.275 1.00 24.60 251 SER A O 1
ATOM 1847 N N . GLY A 1 234 ? 26.315 21.731 51.581 1.00 27.21 252 GLY A N 1
ATOM 1848 C CA . GLY A 1 234 ? 25.912 21.138 50.313 1.00 31.99 252 GLY A CA 1
ATOM 1849 C C . GLY A 1 234 ? 25.456 19.694 50.407 1.00 34.10 252 GLY A C 1
ATOM 1850 O O . GLY A 1 234 ? 26.277 18.791 50.434 1.00 38.83 252 GLY A O 1
ATOM 1851 N N . SER A 1 235 ? 24.154 19.460 50.454 1.00 34.83 253 SER A N 1
ATOM 1852 C CA . SER A 1 235 ? 23.621 18.101 50.543 1.00 32.70 253 SER A CA 1
ATOM 1853 C C . SER A 1 235 ? 23.651 17.532 51.965 1.00 30.95 253 SER A C 1
ATOM 1854 O O . SER A 1 235 ? 24.695 17.459 52.615 1.00 30.72 253 SER A O 1
ATOM 1857 N N . LEU A 1 236 ? 22.481 17.129 52.426 1.00 28.22 254 LEU A N 1
ATOM 1858 C CA . LEU A 1 236 ? 22.317 16.573 53.755 1.00 25.31 254 LEU A CA 1
ATOM 1859 C C . LEU A 1 236 ? 22.507 15.077 53.743 1.00 23.19 254 LEU A C 1
ATOM 1860 O O . LEU A 1 236 ? 21.907 14.365 52.937 1.00 23.57 254 LEU A O 1
ATOM 1865 N N . THR A 1 237 ? 23.339 14.591 54.641 1.00 20.76 255 THR A N 1
ATOM 1866 C CA . THR A 1 237 ? 23.524 13.155 54.738 1.00 20.33 255 THR A CA 1
ATOM 1867 C C . THR A 1 237 ? 22.388 12.707 55.647 1.00 19.56 255 THR A C 1
ATOM 1868 O O . THR A 1 237 ? 22.363 13.100 56.799 1.00 19.85 255 THR A O 1
ATOM 1872 N N . THR A 1 238 ? 21.440 11.917 55.150 1.00 19.12 256 THR A N 1
ATOM 1873 C CA . THR A 1 238 ? 20.327 11.489 56.013 1.00 18.16 256 THR A CA 1
ATOM 1874 C C . THR A 1 238 ? 20.620 10.212 56.803 1.00 17.53 256 THR A C 1
ATOM 1875 O O . THR A 1 238 ? 19.919 9.894 57.761 1.00 14.89 256 THR A O 1
ATOM 1879 N N . SER A 1 239 ? 21.629 9.464 56.368 1.00 16.73 257 SER A N 1
ATOM 1880 C CA . SER A 1 239 ? 22.020 8.224 57.046 1.00 17.21 257 SER A CA 1
ATOM 1881 C C . SER A 1 239 ? 22.619 8.522 58.411 1.00 16.98 257 SER A C 1
ATOM 1882 O O . SER A 1 239 ? 23.537 9.337 58.529 1.00 16.80 257 SER A O 1
ATOM 1885 N N . VAL A 1 240 ? 22.143 7.847 59.447 1.00 17.25 258 VAL A N 1
ATOM 1886 C CA . VAL A 1 240 ? 22.693 8.119 60.771 1.00 18.82 258 VAL A CA 1
ATOM 1887 C C . VAL A 1 240 ? 24.152 7.653 60.939 1.00 19.32 258 VAL A C 1
ATOM 1888 O O . VAL A 1 240 ? 24.824 8.043 61.899 1.00 18.55 258 VAL A O 1
ATOM 1892 N N . ALA A 1 241 ? 24.647 6.830 60.009 1.00 18.11 259 ALA A N 1
ATOM 1893 C CA . ALA A 1 241 ? 26.036 6.376 60.091 1.00 18.63 259 ALA A CA 1
ATOM 1894 C C . ALA A 1 241 ? 27.012 7.405 59.517 1.00 20.31 259 ALA A C 1
ATOM 1895 O O . ALA A 1 241 ? 28.228 7.194 59.560 1.00 20.95 259 ALA A O 1
ATOM 1897 N N . GLY A 1 242 ? 26.483 8.496 58.955 1.00 18.35 260 GLY A N 1
ATOM 1898 C CA . GLY A 1 242 ? 27.338 9.556 58.430 1.00 19.87 260 GLY A CA 1
ATOM 1899 C C . GLY A 1 242 ? 27.848 9.380 57.008 1.00 21.62 260 GLY A C 1
ATOM 1900 O O . GLY A 1 242 ? 27.600 8.358 56.387 1.00 21.74 260 GLY A O 1
ATOM 1901 N N . PRO A 1 243 ? 28.572 10.366 56.468 1.00 23.26 261 PRO A N 1
ATOM 1902 C CA . PRO A 1 243 ? 29.101 10.283 55.096 1.00 25.88 261 PRO A CA 1
ATOM 1903 C C . PRO A 1 243 ? 30.142 9.176 54.956 1.00 25.99 261 PRO A C 1
ATOM 1904 O O . PRO A 1 243 ? 30.844 8.851 55.908 1.00 26.09 261 PRO A O 1
ATOM 1908 N N . GLY A 1 244 ? 30.242 8.588 53.770 1.00 28.86 262 GLY A N 1
ATOM 1909 C CA . GLY A 1 244 ? 31.251 7.553 53.567 1.00 30.02 262 GLY A CA 1
ATOM 1910 C C . GLY A 1 244 ? 31.081 6.226 54.289 1.00 30.96 262 GLY A C 1
ATOM 1911 O O . GLY A 1 244 ? 31.977 5.370 54.245 1.00 31.24 262 GLY A O 1
ATOM 1912 N N . GLN A 1 245 ? 29.952 6.045 54.968 1.00 30.73 263 GLN A N 1
ATOM 1913 C CA . GLN A 1 245 ? 29.673 4.791 55.660 1.00 30.78 263 GLN A CA 1
ATOM 1914 C C . GLN A 1 245 ? 28.517 4.121 54.943 1.00 31.39 263 GLN A C 1
ATOM 1915 O O . GLN A 1 245 ? 27.703 4.787 54.306 1.00 30.74 263 GLN A O 1
ATOM 1921 N N . PRO A 1 246 ? 28.440 2.787 55.010 1.00 32.89 264 PRO A N 1
ATOM 1922 C CA . PRO A 1 246 ? 27.326 2.113 54.339 1.00 34.69 264 PRO A CA 1
ATOM 1923 C C . PRO A 1 246 ? 26.034 2.529 55.049 1.00 37.34 264 PRO A C 1
ATOM 1924 O O . PRO A 1 246 ? 26.029 2.676 56.274 1.00 34.91 264 PRO A O 1
ATOM 1928 N N . ILE A 1 247 ? 24.953 2.718 54.294 1.00 39.66 265 ILE A N 1
ATOM 1929 C CA . ILE A 1 247 ? 23.674 3.100 54.889 1.00 44.48 265 ILE A CA 1
ATOM 1930 C C . ILE A 1 247 ? 23.162 1.952 55.750 1.00 46.29 265 ILE A C 1
ATOM 1931 O O . ILE A 1 247 ? 23.079 0.811 55.287 1.00 47.68 265 ILE A O 1
ATOM 1936 N N . PRO A 1 248 ? 22.807 2.238 57.015 1.00 48.12 266 PRO A N 1
ATOM 1937 C CA . PRO A 1 248 ? 22.304 1.185 57.905 1.00 49.65 266 PRO A CA 1
ATOM 1938 C C . PRO A 1 248 ? 20.988 0.702 57.326 1.00 51.20 266 PRO A C 1
ATOM 1939 O O . PRO A 1 248 ? 20.812 -0.477 57.008 1.00 51.18 266 PRO A O 1
ATOM 1943 N N . GLY A 1 249 ? 20.077 1.665 57.194 1.00 52.88 267 GLY A N 1
ATOM 1944 C CA . GLY A 1 249 ? 18.745 1.425 56.676 1.00 54.04 267 GLY A CA 1
ATOM 1945 C C . GLY A 1 249 ? 17.677 1.887 57.663 1.00 55.03 267 GLY A C 1
ATOM 1946 O O . GLY A 1 249 ? 17.995 2.074 58.859 1.00 54.01 267 GLY A O 1
ATOM 1947 N N . GLY B 1 1 ? 8.480 62.552 44.565 1.00 41.85 19 GLY B N 1
ATOM 1948 C CA . GLY B 1 1 ? 9.273 62.931 45.671 1.00 40.99 19 GLY B CA 1
ATOM 1949 C C . GLY B 1 1 ? 8.455 63.474 46.799 1.00 40.45 19 GLY B C 1
ATOM 1950 O O . GLY B 1 1 ? 7.986 64.546 46.740 1.00 40.96 19 GLY B O 1
ATOM 1951 N N . THR B 1 2 ? 8.334 62.672 47.799 1.00 37.91 20 THR B N 1
ATOM 1952 C CA . THR B 1 2 ? 7.662 63.041 48.945 1.00 35.37 20 THR B CA 1
ATOM 1953 C C . THR B 1 2 ? 7.629 61.892 49.883 1.00 31.49 20 THR B C 1
ATOM 1954 O O . THR B 1 2 ? 8.216 60.901 49.656 1.00 29.13 20 THR B O 1
ATOM 1958 N N . ILE B 1 3 ? 6.892 62.105 50.901 1.00 27.71 21 ILE B N 1
ATOM 1959 C CA . ILE B 1 3 ? 6.801 61.202 51.960 1.00 26.37 21 ILE B CA 1
ATOM 1960 C C . ILE B 1 3 ? 5.810 60.186 51.570 1.00 25.02 21 ILE B C 1
ATOM 1961 O O . ILE B 1 3 ? 4.785 60.510 51.316 1.00 25.54 21 ILE B O 1
ATOM 1966 N N . LEU B 1 4 ? 6.227 58.992 51.436 1.00 21.99 22 LEU B N 1
ATOM 1967 C CA . LEU B 1 4 ? 5.369 57.868 51.253 1.00 21.34 22 LEU B CA 1
ATOM 1968 C C . LEU B 1 4 ? 4.573 57.390 52.451 1.00 20.11 22 LEU B C 1
ATOM 1969 O O . LEU B 1 4 ? 3.516 57.033 52.362 1.00 20.08 22 LEU B O 1
ATOM 1974 N N . TRP B 1 5 ? 5.258 57.396 53.573 1.00 18.05 23 TRP B N 1
ATOM 1975 C CA . TRP B 1 5 ? 4.732 57.074 54.857 1.00 17.20 23 TRP B CA 1
ATOM 1976 C C . TRP B 1 5 ? 5.306 57.877 55.974 1.00 16.57 23 TRP B C 1
ATOM 1977 O O . TRP B 1 5 ? 6.434 58.011 56.031 1.00 16.75 23 TRP B O 1
ATOM 1988 N N . ASP B 1 6 ? 4.473 58.397 56.836 1.00 18.71 24 ASP B N 1
ATOM 1989 C CA . ASP B 1 6 ? 4.939 59.271 57.914 1.00 17.12 24 ASP B CA 1
ATOM 1990 C C . ASP B 1 6 ? 4.774 58.600 59.276 1.00 16.13 24 ASP B C 1
ATOM 1991 O O . ASP B 1 6 ? 3.663 58.351 59.715 1.00 16.72 24 ASP B O 1
ATOM 1996 N N . GLY B 1 7 ? 5.884 58.292 59.944 1.00 15.90 25 GLY B N 1
ATOM 1997 C CA . GLY B 1 7 ? 5.780 57.671 61.255 1.00 14.16 25 GLY B CA 1
ATOM 1998 C C . GLY B 1 7 ? 6.258 58.556 62.380 1.00 14.84 25 GLY B C 1
ATOM 1999 O O . GLY B 1 7 ? 6.698 58.056 63.416 1.00 14.10 25 GLY B O 1
ATOM 2000 N N . ARG B 1 8 ? 6.151 59.878 62.214 1.00 14.53 26 ARG B N 1
ATOM 2001 C CA . ARG B 1 8 ? 6.629 60.800 63.245 1.00 14.48 26 ARG B CA 1
ATOM 2002 C C . ARG B 1 8 ? 5.665 61.031 64.391 1.00 15.25 26 ARG B C 1
ATOM 2003 O O . ARG B 1 8 ? 5.969 61.799 65.324 1.00 15.88 26 ARG B O 1
ATOM 2011 N N . PHE B 1 9 ? 4.524 60.353 64.313 1.00 16.12 27 PHE B N 1
ATOM 2012 C CA . PHE B 1 9 ? 3.479 60.392 65.341 1.00 17.45 27 PHE B CA 1
ATOM 2013 C C . PHE B 1 9 ? 2.751 61.746 65.438 1.00 17.95 27 PHE B C 1
ATOM 2014 O O . PHE B 1 9 ? 2.084 61.982 66.434 1.00 16.41 27 PHE B O 1
ATOM 2022 N N . ASN B 1 10 ? 2.874 62.614 64.437 1.00 19.00 28 ASN B N 1
ATOM 2023 C CA . ASN B 1 10 ? 2.224 63.925 64.531 1.00 19.58 28 ASN B CA 1
ATOM 2024 C C . ASN B 1 10 ? 0.704 63.923 64.651 1.00 22.64 28 ASN B C 1
ATOM 2025 O O . ASN B 1 10 ? 0.124 64.898 65.157 1.00 23.17 28 ASN B O 1
ATOM 2030 N N . ASP B 1 11 ? 0.078 62.825 64.229 1.00 22.61 29 ASP B N 1
ATOM 2031 C CA . ASP B 1 11 ? -1.374 62.672 64.295 1.00 25.61 29 ASP B CA 1
ATOM 2032 C C . ASP B 1 11 ? -1.797 61.875 65.518 1.00 24.24 29 ASP B C 1
ATOM 2033 O O . ASP B 1 11 ? -2.963 61.492 65.642 1.00 24.49 29 ASP B O 1
ATOM 2038 N N . MET B 1 12 ? -0.854 61.599 66.411 1.00 22.26 30 MET B N 1
ATOM 2039 C CA . MET B 1 12 ? -1.163 60.845 67.613 1.00 19.81 30 MET B CA 1
ATOM 2040 C C . MET B 1 12 ? -1.020 61.727 68.842 1.00 18.49 30 MET B C 1
ATOM 2041 O O . MET B 1 12 ? -0.122 62.559 68.913 1.00 17.75 30 MET B O 1
ATOM 2046 N N . THR B 1 13 ? -1.895 61.524 69.819 1.00 17.05 31 THR B N 1
ATOM 2047 C CA . THR B 1 13 ? -1.842 62.292 71.063 1.00 17.41 31 THR B CA 1
ATOM 2048 C C . THR B 1 13 ? -0.954 61.607 72.098 1.00 17.71 31 THR B C 1
ATOM 2049 O O . THR B 1 13 ? -0.158 62.259 72.778 1.00 18.81 31 THR B O 1
ATOM 2053 N N . SER B 1 14 ? -1.090 60.290 72.219 1.00 16.59 32 SER B N 1
ATOM 2054 C CA . SER B 1 14 ? -0.283 59.541 73.181 1.00 16.67 32 SER B CA 1
ATOM 2055 C C . SER B 1 14 ? -0.123 58.123 72.628 1.00 16.69 32 SER B C 1
ATOM 2056 O O . SER B 1 14 ? -0.757 57.779 71.633 1.00 17.36 32 SER B O 1
ATOM 2059 N N . SER B 1 15 ? 0.735 57.319 73.247 1.00 16.28 33 SER B N 1
ATOM 2060 C CA . SER B 1 15 ? 0.954 55.956 72.761 1.00 17.24 33 SER B CA 1
ATOM 2061 C C . SER B 1 15 ? -0.303 55.111 72.852 1.00 18.30 33 SER B C 1
ATOM 2062 O O . SER B 1 15 ? -0.407 54.075 72.195 1.00 18.18 33 SER B O 1
ATOM 2065 N N . ALA B 1 16 ? -1.260 55.543 73.674 1.00 20.20 34 ALA B N 1
ATOM 2066 C CA . ALA B 1 16 ? -2.525 54.826 73.788 1.00 19.54 34 ALA B CA 1
ATOM 2067 C C . ALA B 1 16 ? -3.198 54.714 72.414 1.00 18.99 34 ALA B C 1
ATOM 2068 O O . ALA B 1 16 ? -4.007 53.810 72.188 1.00 19.75 34 ALA B O 1
ATOM 2070 N N . ASP B 1 17 ? -2.893 55.637 71.500 1.00 18.05 35 ASP B N 1
ATOM 2071 C CA . ASP B 1 17 ? -3.499 55.580 70.178 1.00 19.03 35 ASP B CA 1
ATOM 2072 C C . ASP B 1 17 ? -3.068 54.334 69.396 1.00 17.72 35 ASP B C 1
ATOM 2073 O O . ASP B 1 17 ? -3.729 53.925 68.453 1.00 18.26 35 ASP B O 1
ATOM 2078 N N . LEU B 1 18 ? -1.953 53.734 69.785 1.00 17.24 36 LEU B N 1
ATOM 2079 C CA . LEU B 1 18 ? -1.517 52.517 69.112 1.00 16.35 36 LEU B CA 1
ATOM 2080 C C . LEU B 1 18 ? -2.537 51.397 69.367 1.00 18.30 36 LEU B C 1
ATOM 2081 O O . LEU B 1 18 ? -2.624 50.448 68.580 1.00 20.58 36 LEU B O 1
ATOM 2086 N N . ASN B 1 19 ? -3.324 51.503 70.448 1.00 20.55 37 ASN B N 1
ATOM 2087 C CA . ASN B 1 19 ? -4.337 50.482 70.746 1.00 21.58 37 ASN B CA 1
ATOM 2088 C C . ASN B 1 19 ? -5.462 50.437 69.699 1.00 23.49 37 ASN B C 1
ATOM 2089 O O . ASN B 1 19 ? -6.225 49.463 69.646 1.00 21.29 37 ASN B O 1
ATOM 2094 N N . LYS B 1 20 ? -5.572 51.481 68.877 1.00 22.18 38 LYS B N 1
ATOM 2095 C CA . LYS B 1 20 ? -6.604 51.542 67.845 1.00 24.06 38 LYS B CA 1
ATOM 2096 C C . LYS B 1 20 ? -6.386 50.509 66.743 1.00 23.22 38 LYS B C 1
ATOM 2097 O O . LYS B 1 20 ? -7.333 50.072 66.071 1.00 23.82 38 LYS B O 1
ATOM 2103 N N . TRP B 1 21 ? -5.130 50.138 66.549 1.00 21.26 39 TRP B N 1
ATOM 2104 C CA . TRP B 1 21 ? -4.760 49.171 65.530 1.00 19.46 39 TRP B CA 1
ATOM 2105 C C . TRP B 1 21 ? -5.072 47.743 65.990 1.00 20.50 39 TRP B C 1
ATOM 2106 O O . TRP B 1 21 ? -4.894 47.409 67.171 1.00 19.78 39 TRP B O 1
ATOM 2117 N N . SER B 1 22 ? -5.536 46.927 65.043 1.00 19.48 40 SER B N 1
ATOM 2118 C CA . SER B 1 22 ? -5.836 45.506 65.239 1.00 20.14 40 SER B CA 1
ATOM 2119 C C . SER B 1 22 ? -5.716 44.821 63.864 1.00 19.52 40 SER B C 1
ATOM 2120 O O . SER B 1 22 ? -5.792 45.479 62.814 1.00 20.77 40 SER B O 1
ATOM 2123 N N . TRP B 1 23 ? -5.527 43.506 63.849 1.00 22.20 41 TRP B N 1
ATOM 2124 C CA . TRP B 1 23 ? -5.410 42.807 62.574 1.00 22.97 41 TRP B CA 1
ATOM 2125 C C . TRP B 1 23 ? -6.669 42.962 61.732 1.00 24.43 41 TRP B C 1
ATOM 2126 O O . TRP B 1 23 ? -6.602 43.011 60.507 1.00 24.50 41 TRP B O 1
ATOM 2137 N N . GLY B 1 24 ? -7.820 43.052 62.388 1.00 25.01 42 GLY B N 1
ATOM 2138 C CA . GLY B 1 24 ? -9.058 43.192 61.644 1.00 27.96 42 GLY B CA 1
ATOM 2139 C C . GLY B 1 24 ? -9.372 44.630 61.293 1.00 29.50 42 GLY B C 1
ATOM 2140 O O . GLY B 1 24 ? -10.249 44.893 60.464 1.00 31.03 42 GLY B O 1
ATOM 2141 N N . ASN B 1 25 ? -8.649 45.560 61.907 1.00 27.93 43 ASN B N 1
ATOM 2142 C CA . ASN B 1 25 ? -8.881 46.980 61.683 1.00 28.55 43 ASN B CA 1
ATOM 2143 C C . ASN B 1 25 ? -7.523 47.678 61.673 1.00 27.22 43 ASN B C 1
ATOM 2144 O O . ASN B 1 25 ? -7.129 48.301 62.653 1.00 26.48 43 ASN B O 1
ATOM 2149 N N . GLN B 1 26 ? -6.815 47.555 60.554 1.00 26.24 44 GLN B N 1
ATOM 2150 C CA . GLN B 1 26 ? -5.479 48.132 60.417 1.00 26.40 44 GLN B CA 1
ATOM 2151 C C . GLN B 1 26 ? -5.475 49.633 60.145 1.00 26.28 44 GLN B C 1
ATOM 2152 O O . GLN B 1 26 ? -5.131 50.087 59.057 1.00 27.28 44 GLN B O 1
ATOM 2158 N N . VAL B 1 27 ? -5.854 50.400 61.156 1.00 26.53 45 VAL B N 1
ATOM 2159 C CA . VAL B 1 27 ? -5.908 51.847 61.020 1.00 28.56 45 VAL B CA 1
ATOM 2160 C C . VAL B 1 27 ? -4.669 52.521 61.589 1.00 28.17 45 VAL B C 1
ATOM 2161 O O . VAL B 1 27 ? -3.950 51.945 62.413 1.00 28.22 45 VAL B O 1
ATOM 2165 N N . GLY B 1 28 ? -4.430 53.755 61.152 1.00 26.90 46 GLY B N 1
ATOM 2166 C CA . GLY B 1 28 ? -3.298 54.488 61.667 1.00 24.27 46 GLY B CA 1
ATOM 2167 C C . GLY B 1 28 ? -1.996 54.182 60.959 1.00 22.27 46 GLY B C 1
ATOM 2168 O O . GLY B 1 28 ? -1.922 53.345 60.073 1.00 22.31 46 GLY B O 1
ATOM 2169 N N . PRO B 1 29 ? -0.929 54.829 61.400 1.00 21.09 47 PRO B N 1
ATOM 2170 C CA . PRO B 1 29 ? 0.413 54.685 60.831 1.00 20.65 47 PRO B CA 1
ATOM 2171 C C . PRO B 1 29 ? 1.251 53.484 61.240 1.00 18.04 47 PRO B C 1
ATOM 2172 O O . PRO B 1 29 ? 2.207 53.147 60.540 1.00 18.18 47 PRO B O 1
ATOM 2176 N N . TYR B 1 30 ? 0.908 52.858 62.360 1.00 17.47 48 TYR B N 1
ATOM 2177 C CA . TYR B 1 30 ? 1.720 51.755 62.883 1.00 14.78 48 TYR B CA 1
ATOM 2178 C C . TYR B 1 30 ? 1.005 50.505 63.314 1.00 16.93 48 TYR B C 1
ATOM 2179 O O . TYR B 1 30 ? -0.028 50.582 63.978 1.00 17.08 48 TYR B O 1
ATOM 2188 N N . GLN B 1 31 ? 1.552 49.344 62.946 1.00 15.41 49 GLN B N 1
ATOM 2189 C CA . GLN B 1 31 ? 0.981 48.099 63.428 1.00 16.21 49 GLN B CA 1
ATOM 2190 C C . GLN B 1 31 ? 1.637 47.954 64.780 1.00 15.91 49 GLN B C 1
ATOM 2191 O O . GLN B 1 31 ? 2.840 48.224 64.937 1.00 16.41 49 GLN B O 1
ATOM 2197 N N . TYR B 1 32 ? 0.853 47.548 65.767 1.00 14.66 50 TYR B N 1
ATOM 2198 C CA . TYR B 1 32 ? 1.380 47.379 67.102 1.00 15.76 50 TYR B CA 1
ATOM 2199 C C . TYR B 1 32 ? 0.912 46.039 67.615 1.00 16.90 50 TYR B C 1
ATOM 2200 O O . TYR B 1 32 ? -0.229 45.895 68.074 1.00 16.37 50 TYR B O 1
ATOM 2209 N N . TYR B 1 33 ? 1.783 45.041 67.498 1.00 14.87 51 TYR B N 1
ATOM 2210 C CA . TYR B 1 33 ? 1.449 43.705 67.984 1.00 16.09 51 TYR B CA 1
ATOM 2211 C C . TYR B 1 33 ? 2.659 42.976 68.554 1.00 15.42 51 TYR B C 1
ATOM 2212 O O . TYR B 1 33 ? 2.491 42.043 69.323 1.00 15.97 51 TYR B O 1
ATOM 2221 N N . ILE B 1 34 ? 3.867 43.394 68.176 1.00 13.41 52 ILE B N 1
ATOM 2222 C CA . ILE B 1 34 ? 5.073 42.756 68.733 1.00 15.19 52 ILE B CA 1
ATOM 2223 C C . ILE B 1 34 ? 5.456 43.422 70.041 1.00 15.83 52 ILE B C 1
ATOM 2224 O O . ILE B 1 34 ? 6.241 44.382 70.073 1.00 17.36 52 ILE B O 1
ATOM 2229 N N . HIS B 1 35 ? 4.875 42.926 71.129 1.00 14.00 53 HIS B N 1
ATOM 2230 C CA . HIS B 1 35 ? 5.149 43.491 72.433 1.00 15.34 53 HIS B CA 1
ATOM 2231 C C . HIS B 1 35 ? 4.703 42.476 73.458 1.00 16.85 53 HIS B C 1
ATOM 2232 O O . HIS B 1 35 ? 3.998 41.505 73.105 1.00 15.74 53 HIS B O 1
ATOM 2239 N N . GLY B 1 36 ? 5.108 42.711 74.707 1.00 16.44 54 GLY B N 1
ATOM 2240 C CA . GLY B 1 36 ? 4.748 41.840 75.804 1.00 18.42 54 GLY B CA 1
ATOM 2241 C C . GLY B 1 36 ? 3.303 41.961 76.295 1.00 20.62 54 GLY B C 1
ATOM 2242 O O . GLY B 1 36 ? 2.467 42.666 75.726 1.00 19.27 54 GLY B O 1
ATOM 2243 N N . SER B 1 37 ? 3.034 41.294 77.410 1.00 20.00 55 SER B N 1
ATOM 2244 C CA . SER B 1 37 ? 1.693 41.244 77.989 1.00 21.84 55 SER B CA 1
ATOM 2245 C C . SER B 1 37 ? 1.178 42.475 78.737 1.00 20.33 55 SER B C 1
ATOM 2246 O O . SER B 1 37 ? -0.011 42.534 79.064 1.00 23.44 55 SER B O 1
ATOM 2249 N N . SER B 1 38 ? 2.041 43.440 79.011 1.00 20.39 56 SER B N 1
ATOM 2250 C CA . SER B 1 38 ? 1.635 44.657 79.739 1.00 20.27 56 SER B CA 1
ATOM 2251 C C . SER B 1 38 ? 0.974 45.701 78.829 1.00 20.10 56 SER B C 1
ATOM 2252 O O . SER B 1 38 ? 1.017 45.580 77.620 1.00 18.26 56 SER B O 1
ATOM 2255 N N . PRO B 1 39 ? 0.354 46.742 79.418 1.00 19.92 57 PRO B N 1
ATOM 2256 C CA . PRO B 1 39 ? -0.309 47.818 78.668 1.00 20.38 57 PRO B CA 1
ATOM 2257 C C . PRO B 1 39 ? 0.737 48.593 77.870 1.00 18.28 57 PRO B C 1
ATOM 2258 O O . PRO B 1 39 ? 1.901 48.606 78.218 1.00 18.29 57 PRO B O 1
ATOM 2262 N N . VAL B 1 40 ? 0.307 49.260 76.813 1.00 18.65 58 VAL B N 1
ATOM 2263 C CA . VAL B 1 40 ? 1.229 50.012 75.986 1.00 17.47 58 VAL B CA 1
ATOM 2264 C C . VAL B 1 40 ? 2.187 50.968 76.704 1.00 18.17 58 VAL B C 1
ATOM 2265 O O . VAL B 1 40 ? 3.359 51.078 76.314 1.00 16.80 58 VAL B O 1
ATOM 2269 N N . SER B 1 41 ? 1.728 51.647 77.765 1.00 17.85 59 SER B N 1
ATOM 2270 C CA . SER B 1 41 ? 2.605 52.570 78.484 1.00 20.09 59 SER B CA 1
ATOM 2271 C C . SER B 1 41 ? 3.797 51.871 79.163 1.00 19.92 59 SER B C 1
ATOM 2272 O O . SER B 1 41 ? 4.720 52.533 79.646 1.00 20.52 59 SER B O 1
ATOM 2275 N N . ALA B 1 42 ? 3.790 50.541 79.227 1.00 19.44 60 ALA B N 1
ATOM 2276 C CA . ALA B 1 42 ? 4.944 49.854 79.817 1.00 18.83 60 ALA B CA 1
ATOM 2277 C C . ALA B 1 42 ? 6.057 49.794 78.765 1.00 19.18 60 ALA B C 1
ATOM 2278 O O . ALA B 1 42 ? 7.247 49.669 79.104 1.00 22.12 60 ALA B O 1
ATOM 2280 N N . TYR B 1 43 ? 5.675 49.920 77.493 1.00 18.86 61 TYR B N 1
ATOM 2281 C CA . TYR B 1 43 ? 6.631 49.807 76.388 1.00 17.11 61 TYR B CA 1
ATOM 2282 C C . TYR B 1 43 ? 6.848 51.000 75.453 1.00 16.12 61 TYR B C 1
ATOM 2283 O O . TYR B 1 43 ? 7.926 51.144 74.868 1.00 14.75 61 TYR B O 1
ATOM 2292 N N . VAL B 1 44 ? 5.814 51.817 75.244 1.00 14.77 62 VAL B N 1
ATOM 2293 C CA . VAL B 1 44 ? 5.943 52.958 74.355 1.00 13.32 62 VAL B CA 1
ATOM 2294 C C . VAL B 1 44 ? 5.273 54.178 75.007 1.00 15.65 62 VAL B C 1
ATOM 2295 O O . VAL B 1 44 ? 4.154 54.068 75.481 1.00 14.64 62 VAL B O 1
ATOM 2299 N N . ASN B 1 45 ? 5.984 55.299 75.048 1.00 16.54 63 ASN B N 1
ATOM 2300 C CA . ASN B 1 45 ? 5.452 56.557 75.616 1.00 16.20 63 ASN B CA 1
ATOM 2301 C C . ASN B 1 45 ? 5.917 57.707 74.726 1.00 18.13 63 ASN B C 1
ATOM 2302 O O . ASN B 1 45 ? 7.067 57.736 74.285 1.00 17.32 63 ASN B O 1
ATOM 2307 N N . LEU B 1 46 ? 5.034 58.669 74.470 1.00 16.77 64 LEU B N 1
ATOM 2308 C CA . LEU B 1 46 ? 5.391 59.805 73.623 1.00 16.36 64 LEU B CA 1
ATOM 2309 C C . LEU B 1 46 ? 5.557 61.074 74.450 1.00 19.08 64 LEU B C 1
ATOM 2310 O O . LEU B 1 46 ? 4.919 61.233 75.503 1.00 18.73 64 LEU B O 1
ATOM 2315 N N . SER B 1 47 ? 6.399 61.978 73.961 1.00 19.85 65 SER B N 1
ATOM 2316 C CA . SER B 1 47 ? 6.638 63.249 74.652 1.00 21.53 65 SER B CA 1
ATOM 2317 C C . SER B 1 47 ? 7.562 64.142 73.858 1.00 21.68 65 SER B C 1
ATOM 2318 O O . SER B 1 47 ? 8.438 63.661 73.148 1.00 20.10 65 SER B O 1
ATOM 2321 N N . PRO B 1 48 ? 7.357 65.469 73.940 1.00 21.78 66 PRO B N 1
ATOM 2322 C CA . PRO B 1 48 ? 8.225 66.400 73.210 1.00 23.22 66 PRO B CA 1
ATOM 2323 C C . PRO B 1 48 ? 9.670 66.239 73.722 1.00 23.50 66 PRO B C 1
ATOM 2324 O O . PRO B 1 48 ? 10.626 66.505 72.996 1.00 25.57 66 PRO B O 1
ATOM 2328 N N . ASP B 1 49 ? 9.818 65.792 74.967 1.00 21.66 67 ASP B N 1
ATOM 2329 C CA . ASP B 1 49 ? 11.146 65.612 75.545 1.00 24.65 67 ASP B CA 1
ATOM 2330 C C . ASP B 1 49 ? 11.878 64.349 75.057 1.00 23.75 67 ASP B C 1
ATOM 2331 O O . ASP B 1 49 ? 13.063 64.146 75.365 1.00 23.41 67 ASP B O 1
ATOM 2336 N N . TYR B 1 50 ? 11.188 63.505 74.306 1.00 21.29 68 TYR B N 1
ATOM 2337 C CA . TYR B 1 50 ? 11.814 62.279 73.817 1.00 19.18 68 TYR B CA 1
ATOM 2338 C C . TYR B 1 50 ? 12.306 62.346 72.370 1.00 19.44 68 TYR B C 1
ATOM 2339 O O . TYR B 1 50 ? 12.704 61.326 71.807 1.00 20.52 68 TYR B O 1
ATOM 2348 N N . LYS B 1 51 ? 12.298 63.524 71.758 1.00 17.31 69 LYS B N 1
ATOM 2349 C CA . LYS B 1 51 ? 12.720 63.663 70.366 1.00 18.96 69 LYS B CA 1
ATOM 2350 C C . LYS B 1 51 ? 13.978 64.512 70.206 1.00 17.51 69 LYS B C 1
ATOM 2351 O O . LYS B 1 51 ? 14.397 65.200 71.145 1.00 18.52 69 LYS B O 1
ATOM 2357 N N . ASN B 1 52 ? 14.567 64.453 69.013 1.00 17.41 70 ASN B N 1
ATOM 2358 C CA . ASN B 1 52 ? 15.733 65.258 68.676 1.00 17.43 70 ASN B CA 1
ATOM 2359 C C . ASN B 1 52 ? 15.202 66.694 68.663 1.00 17.50 70 ASN B C 1
ATOM 2360 O O . ASN B 1 52 ? 14.354 67.020 67.849 1.00 16.21 70 ASN B O 1
ATOM 2365 N N . PRO B 1 53 ? 15.715 67.566 69.542 1.00 19.76 71 PRO B N 1
ATOM 2366 C CA . PRO B 1 53 ? 15.233 68.962 69.573 1.00 21.93 71 PRO B CA 1
ATOM 2367 C C . PRO B 1 53 ? 15.322 69.690 68.221 1.00 23.27 71 PRO B C 1
ATOM 2368 O O . PRO B 1 53 ? 14.536 70.592 67.931 1.00 24.73 71 PRO B O 1
ATOM 2372 N N . ALA B 1 54 ? 16.289 69.315 67.400 1.00 21.74 72 ALA B N 1
ATOM 2373 C CA . ALA B 1 54 ? 16.449 69.970 66.100 1.00 23.15 72 ALA B CA 1
ATOM 2374 C C . ALA B 1 54 ? 15.423 69.516 65.062 1.00 21.75 72 ALA B C 1
ATOM 2375 O O . ALA B 1 54 ? 15.300 70.113 63.981 1.00 23.58 72 ALA B O 1
ATOM 2377 N N . ASP B 1 55 ? 14.692 68.451 65.358 1.00 22.52 73 ASP B N 1
ATOM 2378 C CA . ASP B 1 55 ? 13.698 67.975 64.398 1.00 21.73 73 ASP B CA 1
ATOM 2379 C C . ASP B 1 55 ? 12.367 68.686 64.616 1.00 21.85 73 ASP B C 1
ATOM 2380 O O . ASP B 1 55 ? 11.508 68.210 65.354 1.00 20.51 73 ASP B O 1
ATOM 2385 N N . THR B 1 56 ? 12.205 69.831 63.962 1.00 22.71 74 THR B N 1
ATOM 2386 C CA . THR B 1 56 ? 10.980 70.610 64.105 1.00 25.54 74 THR B CA 1
ATOM 2387 C C . THR B 1 56 ? 9.802 69.967 63.370 1.00 25.14 74 THR B C 1
ATOM 2388 O O . THR B 1 56 ? 8.652 70.377 63.555 1.00 27.57 74 THR B O 1
ATOM 2392 N N . GLY B 1 57 ? 10.100 68.954 62.558 1.00 23.41 75 GLY B N 1
ATOM 2393 C CA . GLY B 1 57 ? 9.087 68.227 61.812 1.00 23.67 75 GLY B CA 1
ATOM 2394 C C . GLY B 1 57 ? 8.380 67.170 62.653 1.00 23.33 75 GLY B C 1
ATOM 2395 O O . GLY B 1 57 ? 7.390 66.562 62.227 1.00 24.09 75 GLY B O 1
ATOM 2396 N N . SER B 1 58 ? 8.902 66.946 63.854 1.00 22.28 76 SER B N 1
ATOM 2397 C CA . SER B 1 58 ? 8.339 65.979 64.794 1.00 21.58 76 SER B CA 1
ATOM 2398 C C . SER B 1 58 ? 7.887 66.702 66.061 1.00 20.27 76 SER B C 1
ATOM 2399 O O . SER B 1 58 ? 8.679 67.376 66.710 1.00 21.44 76 SER B O 1
ATOM 2402 N N . ARG B 1 59 ? 6.614 66.550 66.420 1.00 19.43 77 ARG B N 1
ATOM 2403 C CA . ARG B 1 59 ? 6.083 67.193 67.614 1.00 17.45 77 ARG B CA 1
ATOM 2404 C C . ARG B 1 59 ? 6.522 66.449 68.871 1.00 17.07 77 ARG B C 1
ATOM 2405 O O . ARG B 1 59 ? 6.915 67.045 69.875 1.00 15.65 77 ARG B O 1
ATOM 2413 N N . GLN B 1 60 ? 6.460 65.128 68.814 1.00 14.51 78 GLN B N 1
ATOM 2414 C CA . GLN B 1 60 ? 6.870 64.328 69.953 1.00 14.77 78 GLN B CA 1
ATOM 2415 C C . GLN B 1 60 ? 7.792 63.192 69.474 1.00 15.69 78 GLN B C 1
ATOM 2416 O O . GLN B 1 60 ? 7.802 62.844 68.280 1.00 15.91 78 GLN B O 1
ATOM 2422 N N . GLY B 1 61 ? 8.552 62.649 70.420 1.00 17.56 79 GLY B N 1
ATOM 2423 C CA . GLY B 1 61 ? 9.428 61.520 70.150 1.00 15.77 79 GLY B CA 1
ATOM 2424 C C . GLY B 1 61 ? 8.856 60.378 70.969 1.00 15.20 79 GLY B C 1
ATOM 2425 O O . GLY B 1 61 ? 7.962 60.570 71.788 1.00 13.42 79 GLY B O 1
ATOM 2426 N N . ALA B 1 62 ? 9.377 59.175 70.770 1.00 13.00 80 ALA B N 1
ATOM 2427 C CA . ALA B 1 62 ? 8.874 58.020 71.481 1.00 13.61 80 ALA B CA 1
ATOM 2428 C C . ALA B 1 62 ? 9.965 57.343 72.285 1.00 15.31 80 ALA B C 1
ATOM 2429 O O . ALA B 1 62 ? 11.087 57.197 71.805 1.00 15.10 80 ALA B O 1
ATOM 2431 N N . LYS B 1 63 ? 9.639 56.978 73.522 1.00 15.08 81 LYS B N 1
ATOM 2432 C CA . LYS B 1 63 ? 10.576 56.224 74.356 1.00 15.42 81 LYS B CA 1
ATOM 2433 C C . LYS B 1 63 ? 10.080 54.796 74.207 1.00 15.77 81 LYS B C 1
ATOM 2434 O O . LYS B 1 63 ? 8.921 54.490 74.494 1.00 16.33 81 LYS B O 1
ATOM 2440 N N . ILE B 1 64 ? 10.953 53.923 73.727 1.00 16.01 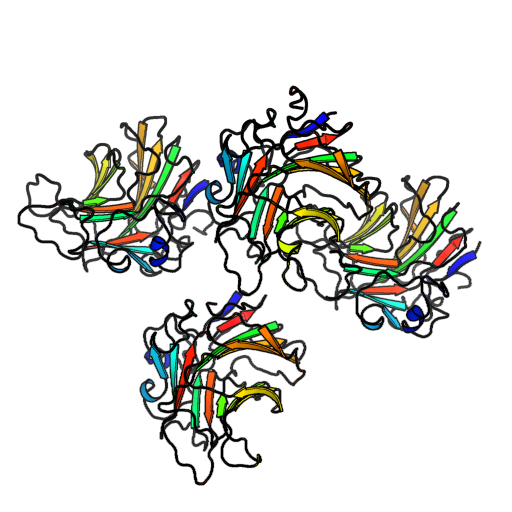82 ILE B N 1
ATOM 2441 C CA . ILE B 1 64 ? 10.612 52.530 73.550 1.00 14.70 82 ILE B CA 1
ATOM 2442 C C . ILE B 1 64 ? 11.392 51.802 74.629 1.00 14.91 82 ILE B C 1
ATOM 2443 O O . ILE B 1 64 ? 12.591 51.995 74.767 1.00 13.77 82 ILE B O 1
ATOM 2448 N N . THR B 1 65 ? 10.691 50.966 75.381 1.00 15.86 83 THR B N 1
ATOM 2449 C CA . THR B 1 65 ? 11.262 50.274 76.521 1.00 17.79 83 THR B CA 1
ATOM 2450 C C . THR B 1 65 ? 11.167 48.754 76.521 1.00 17.85 83 THR B C 1
ATOM 2451 O O . THR B 1 65 ? 10.181 48.176 76.090 1.00 15.92 83 THR B O 1
ATOM 2455 N N . LEU B 1 66 ? 12.213 48.121 77.035 1.00 19.08 84 LEU B N 1
ATOM 2456 C CA . LEU B 1 66 ? 12.216 46.672 77.182 1.00 18.54 84 LEU B CA 1
ATOM 2457 C C . LEU B 1 66 ? 12.248 46.453 78.691 1.00 17.90 84 LEU B C 1
ATOM 2458 O O . LEU B 1 66 ? 13.108 47.004 79.358 1.00 18.25 84 LEU B O 1
ATOM 2463 N N . ASP B 1 67 ? 11.306 45.694 79.231 1.00 18.93 85 ASP B N 1
ATOM 2464 C CA . ASP B 1 67 ? 11.355 45.404 80.659 1.00 21.47 85 ASP B CA 1
ATOM 2465 C C . ASP B 1 67 ? 11.278 43.896 80.818 1.00 22.07 85 ASP B C 1
ATOM 2466 O O . ASP B 1 67 ? 11.424 43.148 79.828 1.00 20.66 85 ASP B O 1
ATOM 2471 N N . ASN B 1 68 ? 11.052 43.431 82.046 1.00 23.40 86 ASN B N 1
ATOM 2472 C CA . ASN B 1 68 ? 11.018 41.990 82.293 1.00 23.07 86 ASN B CA 1
ATOM 2473 C C . ASN B 1 68 ? 9.909 41.263 81.568 1.00 22.01 86 ASN B C 1
ATOM 2474 O O . ASN B 1 68 ? 9.968 40.045 81.398 1.00 22.13 86 ASN B O 1
ATOM 2479 N N . THR B 1 69 ? 8.885 41.998 81.157 1.00 19.85 87 THR B N 1
ATOM 2480 C CA . THR B 1 69 ? 7.757 41.386 80.478 1.00 19.35 87 THR B CA 1
ATOM 2481 C C . THR B 1 69 ? 7.753 41.583 78.954 1.00 17.04 87 THR B C 1
ATOM 2482 O O . THR B 1 69 ? 6.842 41.118 78.276 1.00 18.35 87 THR B O 1
ATOM 2486 N N . ALA B 1 70 ? 8.765 42.266 78.433 1.00 16.05 88 ALA B N 1
ATOM 2487 C CA . ALA B 1 70 ? 8.825 42.535 76.996 1.00 14.47 88 ALA B CA 1
ATOM 2488 C C . ALA B 1 70 ? 9.184 41.329 76.119 1.00 15.06 88 ALA B C 1
ATOM 2489 O O . ALA B 1 70 ? 10.178 41.358 75.393 1.00 16.06 88 ALA B O 1
ATOM 2491 N N . TYR B 1 71 ? 8.354 40.290 76.191 1.00 14.92 89 TYR B N 1
ATOM 2492 C CA . TYR B 1 71 ? 8.531 39.074 75.393 1.00 16.15 89 TYR B CA 1
ATOM 2493 C C . TYR B 1 71 ? 7.251 38.820 74.637 1.00 17.62 89 TYR B C 1
ATOM 2494 O O . TYR B 1 71 ? 6.162 38.782 75.213 1.00 19.94 89 TYR B O 1
ATOM 2503 N N . TRP B 1 72 ? 7.376 38.639 73.338 1.00 16.48 90 TRP B N 1
ATOM 2504 C CA . TRP B 1 72 ? 6.211 38.403 72.506 1.00 19.01 90 TRP B CA 1
ATOM 2505 C C . TRP B 1 72 ? 5.947 36.925 72.197 1.00 20.68 90 TRP B C 1
ATOM 2506 O O . TRP B 1 72 ? 6.846 36.189 71.798 1.00 21.03 90 TRP B O 1
ATOM 2517 N N . ASN B 1 73 ? 4.710 36.495 72.406 1.00 21.81 91 ASN B N 1
ATOM 2518 C CA . ASN B 1 73 ? 4.315 35.136 72.038 1.00 24.52 91 ASN B CA 1
ATOM 2519 C C . ASN B 1 73 ? 5.209 33.985 72.509 1.00 22.61 91 ASN B C 1
ATOM 2520 O O . ASN B 1 73 ? 5.389 33.027 71.773 1.00 24.57 91 ASN B O 1
ATOM 2525 N N . GLY B 1 74 ? 5.770 34.090 73.706 1.00 22.63 92 GLY B N 1
ATOM 2526 C CA . GLY B 1 74 ? 6.599 33.013 74.236 1.00 22.98 92 GLY B CA 1
ATOM 2527 C C . GLY B 1 74 ? 7.993 32.872 73.651 1.00 23.34 92 GLY B C 1
ATOM 2528 O O . GLY B 1 74 ? 8.646 31.809 73.810 1.00 20.93 92 GLY B O 1
ATOM 2529 N N . GLN B 1 75 ? 8.445 33.916 72.959 1.00 18.34 93 GLN B N 1
ATOM 2530 C CA . GLN B 1 75 ? 9.778 33.914 72.384 1.00 18.62 93 GLN B CA 1
ATOM 2531 C C . GLN B 1 75 ? 10.772 34.186 73.488 1.00 18.47 93 GLN B C 1
ATOM 2532 O O . GLN B 1 75 ? 10.391 34.622 74.594 1.00 19.46 93 GLN B O 1
ATOM 2538 N N . ASN B 1 76 ? 12.048 33.944 73.202 1.00 15.08 94 ASN B N 1
ATOM 2539 C CA . ASN B 1 76 ? 13.087 34.118 74.190 1.00 14.61 94 ASN B CA 1
ATOM 2540 C C . ASN B 1 76 ? 13.919 35.395 74.030 1.00 15.49 94 ASN B C 1
ATOM 2541 O O . ASN B 1 76 ? 14.881 35.630 74.784 1.00 17.78 94 ASN B O 1
ATOM 2546 N N . MET B 1 77 ? 13.554 36.216 73.050 1.00 17.14 95 MET B N 1
ATOM 2547 C CA . MET B 1 77 ? 14.240 37.487 72.793 1.00 18.29 95 MET B CA 1
ATOM 2548 C C . MET B 1 77 ? 13.323 38.638 73.277 1.00 17.08 95 MET B C 1
ATOM 2549 O O . MET B 1 77 ? 12.107 38.536 73.163 1.00 17.41 95 MET B O 1
ATOM 2554 N N . ARG B 1 78 ? 13.887 39.710 73.818 1.00 15.55 96 ARG B N 1
ATOM 2555 C CA . ARG B 1 78 ? 13.044 40.824 74.241 1.00 16.77 96 ARG B CA 1
ATOM 2556 C C . ARG B 1 78 ? 12.748 41.720 73.040 1.00 16.27 96 ARG B C 1
ATOM 2557 O O . ARG B 1 78 ? 13.646 42.058 72.279 1.00 16.33 96 ARG B O 1
ATOM 2565 N N . ARG B 1 79 ? 11.491 42.111 72.881 1.00 15.04 97 ARG B N 1
ATOM 2566 C CA . ARG B 1 79 ? 11.125 42.934 71.740 1.00 13.89 97 ARG B CA 1
ATOM 2567 C C . ARG B 1 79 ? 10.031 43.939 72.037 1.00 13.06 97 ARG B C 1
ATOM 2568 O O . ARG B 1 79 ? 9.080 43.638 72.740 1.00 12.92 97 ARG B O 1
ATOM 2576 N N . THR B 1 80 ? 10.176 45.121 71.465 1.00 12.20 98 THR B N 1
ATOM 2577 C CA . THR B 1 80 ? 9.138 46.145 71.525 1.00 11.75 98 THR B CA 1
ATOM 2578 C C . THR B 1 80 ? 9.317 46.765 70.173 1.00 13.37 98 THR B C 1
ATOM 2579 O O . THR B 1 80 ? 10.286 47.484 69.953 1.00 13.97 98 THR B O 1
ATOM 2583 N N . GLU B 1 81 ? 8.400 46.474 69.257 1.00 14.24 99 GLU B N 1
ATOM 2584 C CA . GLU B 1 81 ? 8.555 46.955 67.879 1.00 14.83 99 GLU B CA 1
ATOM 2585 C C . GLU B 1 81 ? 7.267 47.444 67.247 1.00 14.42 99 GLU B C 1
ATOM 2586 O O . GLU B 1 81 ? 6.208 46.863 67.463 1.00 16.50 99 GLU B O 1
ATOM 2592 N N . LEU B 1 82 ? 7.388 48.483 66.429 1.00 13.43 100 LEU B N 1
ATOM 2593 C CA . LEU B 1 82 ? 6.257 49.022 65.679 1.00 15.19 100 LEU B CA 1
ATOM 2594 C C . LEU B 1 82 ? 6.603 48.764 64.220 1.00 14.09 100 LEU B C 1
ATOM 2595 O O . LEU B 1 82 ? 7.770 48.750 63.876 1.00 14.75 100 LEU B O 1
ATOM 2600 N N . ILE B 1 83 ? 5.604 48.561 63.363 1.00 14.67 101 ILE B N 1
ATOM 2601 C CA . ILE B 1 83 ? 5.850 48.311 61.944 1.00 12.58 101 ILE B CA 1
ATOM 2602 C C . ILE B 1 83 ? 4.986 49.277 61.130 1.00 13.71 101 ILE B C 1
ATOM 2603 O O . ILE B 1 83 ? 3.824 49.474 61.445 1.00 15.19 101 ILE B O 1
ATOM 2608 N N . PRO B 1 84 ? 5.535 49.869 60.069 1.00 13.58 102 PRO B N 1
ATOM 2609 C CA . PRO B 1 84 ? 4.709 50.790 59.280 1.00 13.04 102 PRO B CA 1
ATOM 2610 C C . PRO B 1 84 ? 3.425 50.115 58.773 1.00 14.92 102 PRO B C 1
ATOM 2611 O O . PRO B 1 84 ? 3.438 48.940 58.379 1.00 15.16 102 PRO B O 1
ATOM 2615 N N . GLN B 1 85 ? 2.322 50.858 58.796 1.00 16.00 103 GLN B N 1
ATOM 2616 C CA . GLN B 1 85 ? 1.042 50.379 58.258 1.00 16.73 103 GLN B CA 1
ATOM 2617 C C . GLN B 1 85 ? 0.866 51.270 57.033 1.00 16.80 103 GLN B C 1
ATOM 2618 O O . GLN B 1 85 ? 0.589 52.468 57.176 1.00 16.61 103 GLN B O 1
ATOM 2624 N N . THR B 1 86 ? 1.051 50.706 55.845 1.00 18.04 104 THR B N 1
ATOM 2625 C CA . THR B 1 86 ? 0.951 51.510 54.629 1.00 21.29 104 THR B CA 1
ATOM 2626 C C . THR B 1 86 ? 0.749 50.663 53.387 1.00 21.56 104 THR B C 1
ATOM 2627 O O . THR B 1 86 ? 1.172 49.505 53.329 1.00 22.20 104 THR B O 1
ATOM 2631 N N . THR B 1 87 ? 0.106 51.251 52.384 1.00 22.91 105 THR B N 1
ATOM 2632 C CA . THR B 1 87 ? -0.080 50.560 51.114 1.00 24.44 105 THR B CA 1
ATOM 2633 C C . THR B 1 87 ? 0.920 51.132 50.103 1.00 25.28 105 THR B C 1
ATOM 2634 O O . THR B 1 87 ? 1.079 50.583 49.002 1.00 24.69 105 THR B O 1
ATOM 2638 N N . ALA B 1 88 ? 1.603 52.214 50.486 1.00 23.88 106 ALA B N 1
ATOM 2639 C CA . ALA B 1 88 ? 2.579 52.855 49.591 1.00 24.68 106 ALA B CA 1
ATOM 2640 C C . ALA B 1 88 ? 3.684 51.891 49.180 1.00 25.59 106 ALA B C 1
ATOM 2641 O O . ALA B 1 88 ? 3.956 50.922 49.871 1.00 27.04 106 ALA B O 1
ATOM 2643 N N . ALA B 1 89 ? 4.335 52.169 48.053 1.00 26.55 107 ALA B N 1
ATOM 2644 C CA . ALA B 1 89 ? 5.394 51.299 47.548 1.00 25.78 107 ALA B CA 1
ATOM 2645 C C . ALA B 1 89 ? 6.727 51.565 48.227 1.00 25.61 107 ALA B C 1
ATOM 2646 O O . ALA B 1 89 ? 7.689 52.024 47.599 1.00 25.45 107 ALA B O 1
ATOM 2648 N N . ILE B 1 90 ? 6.793 51.270 49.515 1.00 22.22 108 ILE B N 1
ATOM 2649 C CA . ILE B 1 90 ? 8.014 51.511 50.252 1.00 20.71 108 ILE B CA 1
ATOM 2650 C C . ILE B 1 90 ? 9.032 50.412 50.073 1.00 20.35 108 ILE B C 1
ATOM 2651 O O . ILE B 1 90 ? 10.142 50.517 50.573 1.00 19.32 108 ILE B O 1
ATOM 2656 N N . ASN B 1 91 ? 8.662 49.374 49.326 1.00 21.88 109 ASN B N 1
ATOM 2657 C CA . ASN B 1 91 ? 9.531 48.214 49.117 1.00 22.35 109 ASN B CA 1
ATOM 2658 C C . ASN B 1 91 ? 9.908 47.998 47.657 1.00 24.58 109 ASN B C 1
ATOM 2659 O O . ASN B 1 91 ? 10.300 46.892 47.263 1.00 23.64 109 ASN B O 1
ATOM 2664 N N . GLN B 1 92 ? 9.796 49.051 46.866 1.00 24.85 110 GLN B N 1
ATOM 2665 C CA . GLN B 1 92 ? 10.135 48.972 45.448 1.00 26.98 110 GLN B CA 1
ATOM 2666 C C . GLN B 1 92 ? 10.875 50.225 45.024 1.00 26.02 110 GLN B C 1
ATOM 2667 O O . GLN B 1 92 ? 10.653 51.283 45.582 1.00 25.64 110 GLN B O 1
ATOM 2673 N N . GLY B 1 93 ? 11.751 50.093 44.027 1.00 27.44 111 GLY B N 1
ATOM 2674 C CA . GLY B 1 93 ? 12.499 51.235 43.532 1.00 27.31 111 GLY B CA 1
ATOM 2675 C C . GLY B 1 93 ? 13.447 51.859 44.541 1.00 26.93 111 GLY B C 1
ATOM 2676 O O . GLY B 1 93 ? 13.876 51.213 45.502 1.00 26.28 111 GLY B O 1
ATOM 2677 N N . LYS B 1 94 ? 13.768 53.129 44.313 1.00 27.72 112 LYS B N 1
ATOM 2678 C CA . LYS B 1 94 ? 14.675 53.884 45.171 1.00 27.45 112 LYS B CA 1
ATOM 2679 C C . LYS B 1 94 ? 13.885 54.588 46.277 1.00 26.07 112 LYS B C 1
ATOM 2680 O O . LYS B 1 94 ? 13.056 55.462 46.012 1.00 26.16 112 LYS B O 1
ATOM 2686 N N . VAL B 1 95 ? 14.176 54.219 47.518 1.00 24.99 113 VAL B N 1
ATOM 2687 C CA . VAL B 1 95 ? 13.465 54.746 48.681 1.00 24.46 113 VAL B CA 1
ATOM 2688 C C . VAL B 1 95 ? 14.422 55.106 49.821 1.00 23.51 113 VAL B C 1
ATOM 2689 O O . VAL B 1 95 ? 15.468 54.465 49.986 1.00 23.76 113 VAL B O 1
ATOM 2693 N N . TYR B 1 96 ? 14.038 56.092 50.632 1.00 20.50 114 TYR B N 1
ATOM 2694 C CA . TYR B 1 96 ? 14.873 56.507 51.758 1.00 19.50 114 TYR B CA 1
ATOM 2695 C C . TYR B 1 96 ? 14.157 56.283 53.086 1.00 17.54 114 TYR B C 1
ATOM 2696 O O . TYR B 1 96 ? 13.086 56.827 53.312 1.00 18.03 114 TYR B O 1
ATOM 2705 N N . TYR B 1 97 ? 14.761 55.483 53.958 1.00 15.11 115 TYR B N 1
ATOM 2706 C CA . TYR B 1 97 ? 14.176 55.205 55.257 1.00 16.25 115 TYR B CA 1
ATOM 2707 C C . TYR B 1 97 ? 14.863 56.070 56.306 1.00 15.59 115 TYR B C 1
ATOM 2708 O O . TYR B 1 97 ? 16.062 55.938 56.543 1.00 15.78 115 TYR B O 1
ATOM 2717 N N . HIS B 1 98 ? 14.079 56.934 56.941 1.00 14.40 116 HIS B N 1
ATOM 2718 C CA . HIS B 1 98 ? 14.601 57.849 57.963 1.00 15.04 116 HIS B CA 1
ATOM 2719 C C . HIS B 1 98 ? 14.218 57.520 59.397 1.00 10.64 116 HIS B C 1
ATOM 2720 O O . HIS B 1 98 ? 13.114 57.060 59.664 1.00 12.65 116 HIS B O 1
ATOM 2727 N N . PHE B 1 99 ? 15.141 57.809 60.311 1.00 13.16 117 PHE B N 1
ATOM 2728 C CA . PHE B 1 99 ? 14.888 57.699 61.745 1.00 11.31 117 PHE B CA 1
ATOM 2729 C C . PHE B 1 99 ? 16.024 58.304 62.538 1.00 13.63 117 PHE B C 1
ATOM 2730 O O . PHE B 1 99 ? 17.150 58.395 62.059 1.00 13.97 117 PHE B O 1
ATOM 2738 N N . SER B 1 100 ? 15.711 58.717 63.763 1.00 12.09 118 SER B N 1
ATOM 2739 C CA . SER B 1 100 ? 16.699 59.331 64.660 1.00 12.03 118 SER B CA 1
ATOM 2740 C C . SER B 1 100 ? 16.602 58.509 65.922 1.00 12.65 118 SER B C 1
ATOM 2741 O O . SER B 1 100 ? 15.497 58.161 66.350 1.00 15.78 118 SER B O 1
ATOM 2744 N N . LEU B 1 101 ? 17.753 58.204 66.516 1.00 12.76 119 LEU B N 1
ATOM 2745 C CA . LEU B 1 101 ? 17.822 57.354 67.715 1.00 13.56 119 LEU B CA 1
ATOM 2746 C C . LEU B 1 101 ? 18.765 57.925 68.762 1.00 12.47 119 LEU B C 1
ATOM 2747 O O . LEU B 1 101 ? 19.785 58.544 68.419 1.00 14.00 119 LEU B O 1
ATOM 2752 N N . MET B 1 102 ? 18.439 57.696 70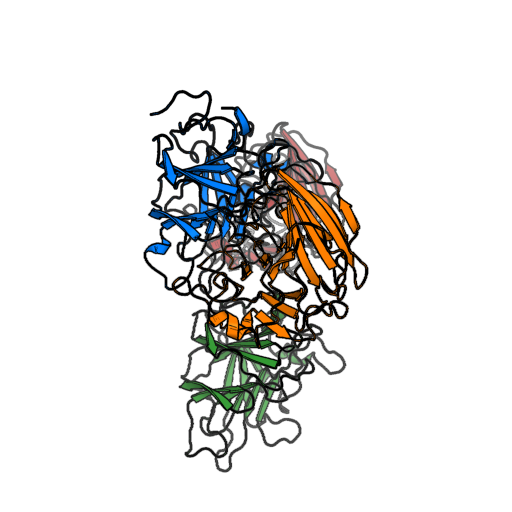.029 1.00 13.99 120 MET B N 1
ATOM 2753 C CA . MET B 1 102 ? 19.267 58.179 71.128 1.00 14.91 120 MET B CA 1
ATOM 2754 C C . MET B 1 102 ? 19.078 57.299 72.344 1.00 13.89 120 MET B C 1
ATOM 2755 O O . MET B 1 102 ? 18.018 56.689 72.529 1.00 13.44 120 MET B O 1
ATOM 2760 N N . ARG B 1 103 ? 20.135 57.214 73.155 1.00 14.40 121 ARG B N 1
ATOM 2761 C CA . ARG B 1 103 ? 20.116 56.444 74.387 1.00 17.43 121 ARG B CA 1
ATOM 2762 C C . ARG B 1 103 ? 20.607 57.361 75.507 1.00 18.30 121 ARG B C 1
ATOM 2763 O O . ARG B 1 103 ? 21.278 58.365 75.255 1.00 17.14 121 ARG B O 1
ATOM 2771 N N . LYS B 1 104 ? 20.284 56.983 76.732 1.00 20.85 122 LYS B N 1
ATOM 2772 C CA . LYS B 1 104 ? 20.706 57.726 77.905 1.00 23.93 122 LYS B CA 1
ATOM 2773 C C . LYS B 1 104 ? 21.532 56.793 78.776 1.00 25.59 122 LYS B C 1
ATOM 2774 O O . LYS B 1 104 ? 21.647 55.604 78.479 1.00 23.90 122 LYS B O 1
ATOM 2780 N N . ASP B 1 105 ? 22.116 57.328 79.845 1.00 27.37 123 ASP B N 1
ATOM 2781 C CA . ASP B 1 105 ? 22.872 56.483 80.751 1.00 29.75 123 ASP B CA 1
ATOM 2782 C C . ASP B 1 105 ? 21.877 55.861 81.716 1.00 29.43 123 ASP B C 1
ATOM 2783 O O . ASP B 1 105 ? 22.166 54.863 82.362 1.00 31.89 123 ASP B O 1
ATOM 2788 N N . ILE B 1 106 ? 20.690 56.450 81.801 1.00 29.63 124 ILE B N 1
ATOM 2789 C CA . ILE B 1 106 ? 19.635 55.917 82.660 1.00 28.79 124 ILE B CA 1
ATOM 2790 C C . ILE B 1 106 ? 18.955 54.818 81.831 1.00 28.55 124 ILE B C 1
ATOM 2791 O O . ILE B 1 106 ? 18.556 55.067 80.703 1.00 28.54 124 ILE B O 1
ATOM 2796 N N . ASN B 1 107 ? 18.832 53.620 82.398 1.00 26.10 125 ASN B N 1
ATOM 2797 C CA . ASN B 1 107 ? 18.254 52.469 81.702 1.00 25.71 125 ASN B CA 1
ATOM 2798 C C . ASN B 1 107 ? 18.956 52.280 80.366 1.00 23.41 125 ASN B C 1
ATOM 2799 O O . ASN B 1 107 ? 18.313 52.077 79.333 1.00 20.75 125 ASN B O 1
ATOM 2804 N N . ALA B 1 108 ? 20.287 52.329 80.394 1.00 21.79 126 ALA B N 1
ATOM 2805 C CA . ALA B 1 108 ? 21.062 52.194 79.168 1.00 22.10 126 ALA B CA 1
ATOM 2806 C C . ALA B 1 108 ? 20.990 50.814 78.502 1.00 21.98 126 ALA B C 1
ATOM 2807 O O . ALA B 1 108 ? 20.835 49.797 79.163 1.00 22.46 126 ALA B O 1
ATOM 2809 N N . PRO B 1 109 ? 21.057 50.771 77.169 1.00 22.30 127 PRO B N 1
ATOM 2810 C CA . PRO B 1 109 ? 21.014 49.470 76.508 1.00 22.88 127 PRO B CA 1
ATOM 2811 C C . PRO B 1 109 ? 22.190 48.649 77.065 1.00 22.65 127 PRO B C 1
ATOM 2812 O O . PRO B 1 109 ? 23.257 49.199 77.346 1.00 24.13 127 PRO B O 1
ATOM 2816 N N . ALA B 1 110 ? 22.006 47.348 77.231 1.00 22.95 128 ALA B N 1
ATOM 2817 C CA . ALA B 1 110 ? 23.095 46.511 77.741 1.00 23.37 128 ALA B CA 1
ATOM 2818 C C . ALA B 1 110 ? 24.194 46.401 76.694 1.00 22.89 128 ALA B C 1
ATOM 2819 O O . ALA B 1 110 ? 23.924 46.181 75.521 1.00 24.37 128 ALA B O 1
ATOM 2821 N N . THR B 1 111 ? 25.446 46.547 77.102 1.00 22.21 129 THR B N 1
ATOM 2822 C CA . THR B 1 111 ? 26.519 46.436 76.127 1.00 22.18 129 THR B CA 1
ATOM 2823 C C . THR B 1 111 ? 26.954 44.980 76.029 1.00 22.98 129 THR B C 1
ATOM 2824 O O . THR B 1 111 ? 27.809 44.632 75.217 1.00 23.67 129 THR B O 1
ATOM 2828 N N . THR B 1 112 ? 26.356 44.146 76.875 1.00 23.39 130 THR B N 1
ATOM 2829 C CA . THR B 1 112 ? 26.668 42.721 76.957 1.00 24.12 130 THR B CA 1
ATOM 2830 C C . THR B 1 112 ? 25.790 41.809 76.111 1.00 24.02 130 THR B C 1
ATOM 2831 O O . THR B 1 112 ? 26.044 40.595 76.024 1.00 22.66 130 THR B O 1
ATOM 2835 N N . ARG B 1 113 ? 24.753 42.377 75.500 1.00 22.05 131 ARG B N 1
ATOM 2836 C CA . ARG B 1 113 ? 23.848 41.584 74.696 1.00 21.71 131 ARG B CA 1
ATOM 2837 C C . ARG B 1 113 ? 23.633 42.227 73.352 1.00 20.36 131 ARG B C 1
ATOM 2838 O O . ARG B 1 113 ? 23.749 43.441 73.220 1.00 22.05 131 ARG B O 1
ATOM 2846 N N . GLU B 1 114 ? 23.332 41.417 72.349 1.00 19.30 132 GLU B N 1
ATOM 2847 C CA . GLU B 1 114 ? 23.127 41.937 71.015 1.00 16.97 132 GLU B CA 1
ATOM 2848 C C . GLU B 1 114 ? 21.752 42.569 70.840 1.00 17.89 132 GLU B C 1
ATOM 2849 O O . GLU B 1 114 ? 20.736 41.977 71.208 1.00 17.53 132 GLU B O 1
ATOM 2855 N N . HIS B 1 115 ? 21.734 43.772 70.285 1.00 15.88 133 HIS B N 1
ATOM 2856 C CA . HIS B 1 115 ? 20.465 44.441 69.988 1.00 15.91 133 HIS B CA 1
ATOM 2857 C C .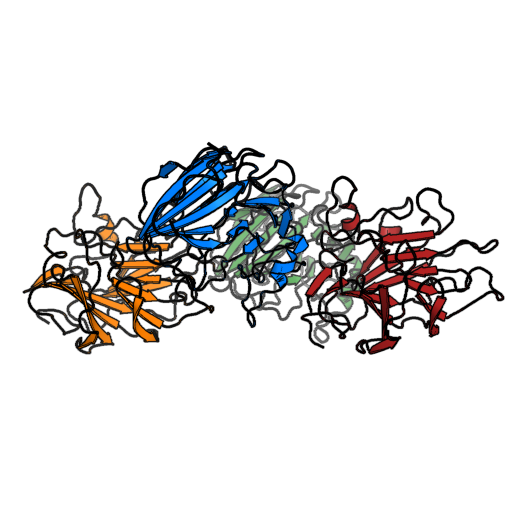 HIS B 1 115 ? 20.358 44.608 68.468 1.00 14.52 133 HIS B C 1
ATOM 2858 O O . HIS B 1 115 ? 21.336 44.981 67.826 1.00 16.30 133 HIS B O 1
ATOM 2865 N N . GLN B 1 116 ? 19.186 44.338 67.905 1.00 13.59 134 GLN B N 1
ATOM 2866 C CA . GLN B 1 116 ? 18.931 44.542 66.472 1.00 15.45 134 GLN B CA 1
ATOM 2867 C C . GLN B 1 116 ? 17.913 45.703 66.482 1.00 15.27 134 GLN B C 1
ATOM 2868 O O . GLN B 1 116 ? 16.876 45.610 67.121 1.00 15.19 134 GLN B O 1
ATOM 2874 N N . ILE B 1 117 ? 18.237 46.771 65.767 1.00 15.10 135 ILE B N 1
ATOM 2875 C CA . ILE B 1 117 ? 17.465 48.021 65.804 1.00 15.04 135 ILE B CA 1
ATOM 2876 C C . ILE B 1 117 ? 17.071 48.544 64.434 1.00 13.86 135 ILE B C 1
ATOM 2877 O O . ILE B 1 117 ? 17.904 48.563 63.524 1.00 14.29 135 ILE B O 1
ATOM 2882 N N . ALA B 1 118 ? 15.811 48.954 64.271 1.00 11.86 136 ALA B N 1
ATOM 2883 C CA . ALA B 1 118 ? 15.391 49.500 62.987 1.00 13.09 136 ALA B CA 1
ATOM 2884 C C . ALA B 1 118 ? 15.770 48.511 61.871 1.00 12.29 136 ALA B C 1
ATOM 2885 O O . ALA B 1 118 ? 16.335 48.883 60.836 1.00 14.08 136 ALA B O 1
ATOM 2887 N N . PHE B 1 119 ? 15.390 47.261 62.078 1.00 14.26 137 PHE B N 1
ATOM 2888 C CA . PHE B 1 119 ? 15.746 46.197 61.169 1.00 13.14 137 PHE B CA 1
ATOM 2889 C C . PHE B 1 119 ? 14.635 45.653 60.307 1.00 14.51 137 PHE B C 1
ATOM 2890 O O . PHE B 1 119 ? 13.466 45.709 60.643 1.00 14.01 137 PHE B O 1
ATOM 2898 N N . PHE B 1 120 ? 15.018 45.097 59.167 1.00 15.30 138 PHE B N 1
ATOM 2899 C CA . PHE B 1 120 ? 14.046 44.477 58.292 1.00 15.50 138 PHE B CA 1
ATOM 2900 C C . PHE B 1 120 ? 13.988 43.012 58.713 1.00 17.87 138 PHE B C 1
ATOM 2901 O O . PHE B 1 120 ? 14.968 42.481 59.227 1.00 17.52 138 PHE B O 1
ATOM 2909 N N . GLU B 1 121 ? 12.836 42.375 58.526 1.00 19.46 139 GLU B N 1
ATOM 2910 C CA . GLU B 1 121 ? 12.648 40.972 58.909 1.00 22.94 139 GLU B CA 1
ATOM 2911 C C . GLU B 1 121 ? 13.729 40.051 58.358 1.00 22.87 139 GLU B C 1
ATOM 2912 O O . GLU B 1 121 ? 14.174 39.132 59.044 1.00 22.67 139 GLU B O 1
ATOM 2918 N N . SER B 1 122 ? 14.141 40.316 57.119 1.00 24.45 140 SER B N 1
ATOM 2919 C CA . SER B 1 122 ? 15.158 39.510 56.446 1.00 26.20 140 SER B CA 1
ATOM 2920 C C . SER B 1 122 ? 16.540 39.988 56.831 1.00 27.07 140 SER B C 1
ATOM 2921 O O . SER B 1 122 ? 17.541 39.425 56.403 1.00 27.16 140 SER B O 1
ATOM 2924 N N . HIS B 1 123 ? 16.585 41.027 57.650 1.00 25.08 141 HIS B N 1
ATOM 2925 C CA . HIS B 1 123 ? 17.850 41.585 58.106 1.00 25.93 141 HIS B CA 1
ATOM 2926 C C . HIS B 1 123 ? 18.823 41.992 56.994 1.00 22.87 141 HIS B C 1
ATOM 2927 O O . HIS B 1 123 ? 20.037 41.947 57.188 1.00 23.90 141 HIS B O 1
ATOM 2934 N N . PHE B 1 124 ? 18.310 42.415 55.842 1.00 21.86 142 PHE B N 1
ATOM 2935 C CA . PHE B 1 124 ? 19.221 42.861 54.789 1.00 22.18 142 PHE B CA 1
ATOM 2936 C C . PHE B 1 124 ? 19.983 44.142 55.240 1.00 22.68 142 PHE B C 1
ATOM 2937 O O . PHE B 1 124 ? 21.079 44.455 54.746 1.00 21.70 142 PHE B O 1
ATOM 2945 N N . THR B 1 125 ? 19.408 44.867 56.201 1.00 19.51 143 THR B N 1
ATOM 2946 C CA . THR B 1 125 ? 20.067 46.047 56.768 1.00 18.56 143 THR B CA 1
ATOM 2947 C C . THR B 1 125 ? 19.414 46.327 58.121 1.00 18.46 143 THR B C 1
ATOM 2948 O O . THR B 1 125 ? 18.256 45.962 58.345 1.00 19.30 143 THR B O 1
ATOM 2952 N N . GLU B 1 126 ? 20.165 46.966 59.008 1.00 17.53 144 GLU B N 1
ATOM 2953 C CA . GLU B 1 126 ? 19.706 47.247 60.363 1.00 19.00 144 GLU B CA 1
ATOM 2954 C C . GLU B 1 126 ? 20.858 47.903 61.103 1.00 17.56 144 GLU B C 1
ATOM 2955 O O . GLU B 1 126 ? 21.971 48.009 60.581 1.00 18.60 144 GLU B O 1
ATOM 2961 N N . LEU B 1 127 ? 20.579 48.349 62.318 1.00 16.78 145 LEU B N 1
ATOM 2962 C CA . LEU B 1 127 ? 21.622 48.856 63.177 1.00 16.51 145 LEU B CA 1
ATOM 2963 C C . LEU B 1 127 ? 21.710 47.776 64.246 1.00 15.15 145 LEU B C 1
ATOM 2964 O O . LEU B 1 127 ? 20.764 47.016 64.457 1.00 17.35 145 LEU B O 1
ATOM 2969 N N . LYS B 1 128 ? 22.861 47.680 64.888 1.00 15.68 146 LYS B N 1
ATOM 2970 C CA . LYS B 1 128 ? 23.046 46.748 65.985 1.00 16.39 146 LYS B CA 1
ATOM 2971 C C . LYS B 1 128 ? 23.812 47.456 67.085 1.00 15.13 146 LYS B C 1
ATOM 2972 O O . LYS B 1 128 ? 24.554 48.411 66.825 1.00 18.28 146 LYS B O 1
ATOM 2978 N N . SER B 1 129 ? 23.629 47.006 68.318 1.00 16.75 147 SER B N 1
ATOM 2979 C CA . SER B 1 129 ? 24.375 47.561 69.434 1.00 19.49 147 SER B CA 1
ATOM 2980 C C . SER B 1 129 ? 24.707 46.416 70.377 1.00 19.68 147 SER B C 1
ATOM 2981 O O . SER B 1 129 ? 24.092 45.352 70.321 1.00 20.44 147 SER B O 1
ATOM 2984 N N . GLY B 1 130 ? 25.685 46.657 71.233 1.00 19.96 148 GLY B N 1
ATOM 2985 C CA . GLY B 1 130 ? 26.084 45.675 72.211 1.00 22.22 148 GLY B CA 1
ATOM 2986 C C . GLY B 1 130 ? 26.958 44.605 71.600 1.00 22.03 148 GLY B C 1
ATOM 2987 O O . GLY B 1 130 ? 27.337 44.668 70.437 1.00 21.63 148 GLY B O 1
ATOM 2988 N N . TRP B 1 131 ? 27.276 43.622 72.422 1.00 24.72 149 TRP B N 1
ATOM 2989 C CA . TRP B 1 131 ? 28.092 42.478 72.035 1.00 26.03 149 TRP B CA 1
ATOM 2990 C C . TRP B 1 131 ? 27.417 41.710 70.890 1.00 26.59 149 TRP B C 1
ATOM 2991 O O . TRP B 1 131 ? 26.219 41.408 70.960 1.00 27.30 149 TRP B O 1
ATOM 3002 N N . LEU B 1 132 ? 28.150 41.418 69.817 1.00 25.94 150 LEU B N 1
ATOM 3003 C CA . LEU B 1 132 ? 27.541 40.666 68.720 1.00 26.71 150 LEU B CA 1
ATOM 3004 C C . LEU B 1 132 ? 27.556 39.186 69.128 1.00 28.27 150 LEU B C 1
ATOM 3005 O O . LEU B 1 132 ? 28.613 38.644 69.456 1.00 26.61 150 LEU B O 1
ATOM 3010 N N . SER B 1 133 ? 26.388 38.542 69.121 1.00 28.34 151 SER B N 1
ATOM 3011 C CA . SER B 1 133 ? 26.290 37.144 69.545 1.00 27.95 151 SER B CA 1
ATOM 3012 C C . SER B 1 133 ? 27.356 36.244 68.900 1.00 29.09 151 SER B C 1
ATOM 3013 O O . SER B 1 133 ? 27.443 36.121 67.675 1.00 26.96 151 SER B O 1
ATOM 3016 N N . GLY B 1 134 ? 28.146 35.605 69.753 1.00 31.35 152 GLY B N 1
ATOM 3017 C CA . GLY B 1 134 ? 29.208 34.734 69.279 1.00 34.84 152 GLY B CA 1
ATOM 3018 C C . GLY B 1 134 ? 30.528 35.411 69.572 1.00 37.52 152 GLY B C 1
ATOM 3019 O O . GLY B 1 134 ? 31.433 34.814 70.163 1.00 40.26 152 GLY B O 1
ATOM 3020 N N . ALA B 1 135 ? 30.611 36.679 69.168 1.00 38.47 153 ALA B N 1
ATOM 3021 C CA . ALA B 1 135 ? 31.792 37.524 69.348 1.00 39.00 153 ALA B CA 1
ATOM 3022 C C . ALA B 1 135 ? 32.598 37.190 70.601 1.00 40.04 153 ALA B C 1
ATOM 3023 O O . ALA B 1 135 ? 32.044 36.808 71.632 1.00 39.26 153 ALA B O 1
ATOM 3025 N N . PRO B 1 136 ? 33.929 37.357 70.526 1.00 41.22 154 PRO B N 1
ATOM 3026 C CA . PRO B 1 136 ? 34.843 37.079 71.632 1.00 41.92 154 PRO B CA 1
ATOM 3027 C C . PRO B 1 136 ? 34.475 37.619 73.015 1.00 42.26 154 PRO B C 1
ATOM 3028 O O . PRO B 1 136 ? 33.667 37.018 73.719 1.00 44.49 154 PRO B O 1
ATOM 3032 N N . GLY B 1 137 ? 35.084 38.737 73.395 1.00 41.23 155 GLY B N 1
ATOM 3033 C CA . GLY B 1 137 ? 34.869 39.354 74.699 1.00 40.42 155 GLY B CA 1
ATOM 3034 C C . GLY B 1 137 ? 33.524 39.346 75.415 1.00 39.64 155 GLY B C 1
ATOM 3035 O O . GLY B 1 137 ? 32.689 38.468 75.229 1.00 38.55 155 GLY B O 1
ATOM 3036 N N . ILE B 1 138 ? 33.333 40.352 76.265 1.00 38.95 156 ILE B N 1
ATOM 3037 C CA . ILE B 1 138 ? 32.117 40.488 77.050 1.00 38.10 156 ILE B CA 1
ATOM 3038 C C . ILE B 1 138 ? 31.220 41.668 76.652 1.00 36.88 156 ILE B C 1
ATOM 3039 O O . ILE B 1 138 ? 30.025 41.485 76.432 1.00 36.69 156 ILE B O 1
ATOM 3044 N N . SER B 1 139 ? 31.797 42.866 76.577 1.00 35.15 157 SER B N 1
ATOM 3045 C CA . SER B 1 139 ? 31.040 44.073 76.245 1.00 34.38 157 SER B CA 1
ATOM 3046 C C . SER B 1 139 ? 31.501 44.772 74.978 1.00 33.50 157 SER B C 1
ATOM 3047 O O . SER B 1 139 ? 32.688 44.760 74.648 1.00 31.76 157 SER B O 1
ATOM 3050 N N . ASP B 1 140 ? 30.548 45.404 74.293 1.00 30.66 158 ASP B N 1
ATOM 3051 C CA . ASP B 1 140 ? 30.807 46.130 73.053 1.00 29.54 158 ASP B CA 1
ATOM 3052 C C . ASP B 1 140 ? 30.045 47.459 73.192 1.00 29.43 158 ASP B C 1
ATOM 3053 O O . ASP B 1 140 ? 28.851 47.462 73.488 1.00 28.04 158 ASP B O 1
ATOM 3058 N N . THR B 1 141 ? 30.732 48.576 72.980 1.00 27.44 159 THR B N 1
ATOM 3059 C CA . THR B 1 141 ? 30.115 49.885 73.149 1.00 28.02 159 THR B CA 1
ATOM 3060 C C . THR B 1 141 ? 29.758 50.596 71.854 1.00 26.17 159 THR B C 1
ATOM 3061 O O . THR B 1 141 ? 29.387 51.773 71.861 1.00 25.22 159 THR B O 1
ATOM 3065 N N . LEU B 1 142 ? 29.856 49.890 70.740 1.00 23.45 160 LEU B N 1
ATOM 3066 C CA . LEU B 1 142 ? 29.552 50.497 69.467 1.00 22.71 160 LEU B CA 1
ATOM 3067 C C . LEU B 1 142 ? 28.085 50.383 69.031 1.00 21.87 160 LEU B C 1
ATOM 3068 O O . LEU B 1 142 ? 27.343 49.488 69.453 1.00 22.22 160 LEU B O 1
ATOM 3073 N N . LEU B 1 143 ? 27.702 51.336 68.194 1.00 19.93 161 LEU B N 1
ATOM 3074 C CA . LEU B 1 143 ? 26.402 51.348 67.543 1.00 18.64 161 LEU B CA 1
ATOM 3075 C C . LEU B 1 143 ? 26.910 51.034 66.138 1.00 18.81 161 LEU B C 1
ATOM 3076 O O . LEU B 1 143 ? 27.846 51.695 65.662 1.00 20.58 161 LEU B O 1
ATOM 3081 N N . ARG B 1 144 ? 26.335 50.035 65.475 1.00 17.06 162 ARG B N 1
ATOM 3082 C CA . ARG B 1 144 ? 26.812 49.649 64.146 1.00 18.23 162 ARG B CA 1
ATOM 3083 C C . ARG B 1 144 ? 25.737 49.655 63.089 1.00 16.74 162 ARG B C 1
ATOM 3084 O O . ARG B 1 144 ? 24.568 49.439 63.396 1.00 17.90 162 ARG B O 1
ATOM 3092 N N . TRP B 1 145 ? 26.134 49.890 61.837 1.00 17.12 163 TRP B N 1
ATOM 3093 C CA . TRP B 1 145 ? 25.206 49.781 60.731 1.00 16.78 163 TRP B CA 1
ATOM 3094 C C . TRP B 1 145 ? 25.652 48.511 59.994 1.00 20.35 163 TRP B C 1
ATOM 3095 O O . TRP B 1 145 ? 26.833 48.376 59.640 1.00 17.54 163 TRP B O 1
ATOM 3106 N N . CYS B 1 146 ? 24.712 47.591 59.782 1.00 19.90 164 CYS B N 1
ATOM 3107 C CA . CYS B 1 146 ? 25.011 46.321 59.107 1.00 21.33 164 CYS B CA 1
ATOM 3108 C C . CYS B 1 146 ? 24.230 46.104 57.827 1.00 21.20 164 CYS B C 1
ATOM 3109 O O . CYS B 1 146 ? 23.125 46.636 57.650 1.00 19.25 164 CYS B O 1
ATOM 3112 N N . VAL B 1 147 ? 24.828 45.334 56.922 1.00 19.79 165 VAL B N 1
ATOM 3113 C CA . VAL B 1 147 ? 24.185 44.980 55.668 1.00 20.62 165 VAL B CA 1
ATOM 3114 C C . VAL B 1 147 ? 24.481 43.492 55.548 1.00 22.38 165 VAL B C 1
ATOM 3115 O O . VAL B 1 147 ? 25.624 43.067 55.743 1.00 22.61 165 VAL B O 1
ATOM 3119 N N . GLY B 1 148 ? 23.457 42.702 55.255 1.00 24.55 166 GLY B N 1
ATOM 3120 C CA . GLY B 1 148 ? 23.655 41.266 55.160 1.00 25.54 166 GLY B CA 1
ATOM 3121 C C . GLY B 1 148 ? 24.282 40.696 56.419 1.00 26.87 166 GLY B C 1
ATOM 3122 O O . GLY B 1 148 ? 25.023 39.717 56.358 1.00 29.21 166 GLY B O 1
ATOM 3123 N N . GLY B 1 149 ? 24.006 41.314 57.564 1.00 25.96 167 GLY B N 1
ATOM 3124 C CA . GLY B 1 149 ? 24.540 40.825 58.819 1.00 26.24 167 GLY B CA 1
ATOM 3125 C C . GLY B 1 149 ? 25.961 41.228 59.180 1.00 27.12 167 GLY B C 1
ATOM 3126 O O . GLY B 1 149 ? 26.437 40.878 60.261 1.00 29.61 167 GLY B O 1
ATOM 3127 N N . GLN B 1 150 ? 26.627 41.972 58.296 1.00 25.25 168 GLN B N 1
ATOM 3128 C CA . GLN B 1 150 ? 28.003 42.410 58.520 1.00 25.00 168 GLN B CA 1
ATOM 3129 C C . GLN B 1 150 ? 28.102 43.923 58.686 1.00 22.84 168 GLN B C 1
ATOM 3130 O O . GLN B 1 150 ? 27.481 44.679 57.938 1.00 22.28 168 GLN B O 1
ATOM 3136 N N . THR B 1 151 ? 28.905 44.345 59.654 1.00 24.13 169 THR B N 1
ATOM 3137 C CA . THR B 1 151 ? 29.116 45.769 59.940 1.00 24.19 169 THR B CA 1
ATOM 3138 C C . THR B 1 151 ? 29.819 46.497 58.801 1.00 24.95 169 THR B C 1
ATOM 3139 O O . THR B 1 151 ? 30.811 45.999 58.256 1.00 25.39 169 THR B O 1
ATOM 3143 N N . GLN B 1 152 ? 29.294 47.664 58.428 1.00 22.92 170 GLN B N 1
ATOM 3144 C CA . GLN B 1 152 ? 29.883 48.480 57.369 1.00 24.40 170 GLN B CA 1
ATOM 3145 C C . GLN B 1 152 ? 30.313 49.840 57.919 1.00 23.94 170 GLN B C 1
ATOM 3146 O O . GLN B 1 152 ? 31.106 50.542 57.305 1.00 22.99 170 GLN B O 1
ATOM 3152 N N . TRP B 1 153 ? 29.777 50.201 59.079 1.00 21.38 171 TRP B N 1
ATOM 3153 C CA . TRP B 1 153 ? 30.081 51.473 59.726 1.00 21.43 171 TRP B CA 1
ATOM 3154 C C . TRP B 1 153 ? 29.797 51.311 61.227 1.00 20.24 171 TRP B C 1
ATOM 3155 O O . TRP B 1 153 ? 28.923 50.522 61.624 1.00 21.01 171 TRP B O 1
ATOM 3166 N N . SER B 1 154 ? 30.543 52.019 62.064 1.00 18.96 172 SER B N 1
ATOM 3167 C CA . SER B 1 154 ? 30.309 51.922 63.497 1.00 19.53 172 SER B CA 1
ATOM 3168 C C . SER B 1 154 ? 30.830 53.145 64.229 1.00 21.68 172 SER B C 1
ATOM 3169 O O . SER B 1 154 ? 31.662 53.894 63.707 1.00 22.63 172 SER B O 1
ATOM 3172 N N . VAL B 1 155 ? 30.339 53.337 65.444 1.00 20.40 173 VAL B N 1
ATOM 3173 C CA . VAL B 1 155 ? 30.776 54.463 66.258 1.00 23.45 173 VAL B CA 1
ATOM 3174 C C . VAL B 1 155 ? 30.490 54.203 67.717 1.00 21.22 173 VAL B C 1
ATOM 3175 O O . VAL B 1 155 ? 29.555 53.481 68.054 1.00 21.68 173 VAL B O 1
ATOM 3179 N N . GLU B 1 156 ? 31.312 54.782 68.581 1.00 21.64 174 GLU B N 1
ATOM 3180 C CA . GLU B 1 156 ? 31.102 54.665 70.007 1.00 24.50 174 GLU B CA 1
ATOM 3181 C C . GLU B 1 156 ? 29.741 55.310 70.241 1.00 23.40 174 GLU B C 1
ATOM 3182 O O . GLU B 1 156 ? 29.507 56.421 69.786 1.00 25.56 174 GLU B O 1
ATOM 3188 N N . TRP B 1 157 ? 28.854 54.614 70.942 1.00 22.82 175 TRP B N 1
ATOM 3189 C CA . TRP B 1 157 ? 27.506 55.139 71.189 1.00 20.76 175 TRP B CA 1
ATOM 3190 C C . TRP B 1 157 ? 27.478 55.911 72.492 1.00 19.82 175 TRP B C 1
ATOM 3191 O O . TRP B 1 157 ? 27.434 55.321 73.559 1.00 20.77 175 TRP B O 1
ATOM 3202 N N . ALA B 1 158 ? 27.511 57.233 72.413 1.00 19.94 176 ALA B N 1
ATOM 3203 C CA . ALA B 1 158 ? 27.506 58.025 73.646 1.00 21.15 176 ALA B CA 1
ATOM 3204 C C . ALA B 1 158 ? 26.095 58.395 74.064 1.00 22.20 176 ALA B C 1
ATOM 3205 O O . ALA B 1 158 ? 25.208 58.495 73.226 1.00 20.07 176 ALA B O 1
ATOM 3207 N N . ALA B 1 159 ? 25.898 58.597 75.364 1.00 22.78 177 ALA B N 1
ATOM 3208 C CA . ALA B 1 159 ? 24.588 58.982 75.872 1.00 23.80 177 ALA B CA 1
ATOM 3209 C C . ALA B 1 159 ? 24.202 60.405 75.451 1.00 22.83 177 ALA B C 1
ATOM 3210 O O . ALA B 1 159 ? 25.055 61.275 75.234 1.00 23.53 177 ALA B O 1
ATOM 3212 N N . ASP B 1 160 ? 22.896 60.611 75.353 1.00 22.25 178 ASP B N 1
ATOM 3213 C CA . ASP B 1 160 ? 22.260 61.881 75.006 1.00 23.51 178 ASP B CA 1
ATOM 3214 C C . ASP B 1 160 ? 22.520 62.444 73.604 1.00 23.12 178 ASP B C 1
ATOM 3215 O O . ASP B 1 160 ? 22.046 63.528 73.270 1.00 24.19 178 ASP B O 1
ATOM 3220 N N . VAL B 1 161 ? 23.259 61.720 72.769 1.00 20.82 179 VAL B N 1
ATOM 3221 C CA . VAL B 1 161 ? 23.503 62.193 71.427 1.00 18.61 179 VAL B CA 1
ATOM 3222 C C . VAL B 1 161 ? 22.507 61.607 70.449 1.00 17.47 179 VAL B C 1
ATOM 3223 O O . VAL B 1 161 ? 22.288 60.392 70.422 1.00 16.56 179 VAL B O 1
ATOM 3227 N N . TRP B 1 162 ? 21.904 62.476 69.645 1.00 15.46 180 TRP B N 1
ATOM 3228 C CA . TRP B 1 162 ? 20.937 62.028 68.651 1.00 14.98 180 TRP B CA 1
ATOM 3229 C C . TRP B 1 162 ? 21.621 61.610 67.374 1.00 13.46 180 TRP B C 1
ATOM 3230 O O . TRP B 1 162 ? 22.361 62.382 66.790 1.00 15.71 180 TRP B O 1
ATOM 3241 N N . HIS B 1 163 ? 21.408 60.360 66.969 1.00 14.11 181 HIS B N 1
ATOM 3242 C CA . HIS B 1 163 ? 21.960 59.862 65.707 1.00 13.10 181 HIS B CA 1
ATOM 3243 C C . HIS B 1 163 ? 20.848 59.838 64.682 1.00 13.14 181 HIS B C 1
ATOM 3244 O O . HIS B 1 163 ? 19.845 59.133 64.852 1.00 16.04 181 HIS B O 1
ATOM 3251 N N . ASN B 1 164 ? 21.019 60.617 63.621 1.00 12.24 182 ASN B N 1
ATOM 3252 C CA . ASN B 1 164 ? 20.044 60.680 62.545 1.00 13.69 182 ASN B CA 1
ATOM 3253 C C . ASN B 1 164 ? 20.554 59.753 61.432 1.00 13.93 182 ASN B C 1
ATOM 3254 O O . ASN B 1 164 ? 21.714 59.796 61.067 1.00 14.27 182 ASN B O 1
ATOM 3259 N N . VAL B 1 165 ? 19.657 58.958 60.887 1.00 13.37 183 VAL B N 1
ATOM 3260 C CA . VAL B 1 165 ? 20.001 57.985 59.856 1.00 14.28 183 VAL B CA 1
ATOM 3261 C C . VAL B 1 165 ? 19.040 57.950 58.682 1.00 12.50 183 VAL B C 1
ATOM 3262 O O . VAL B 1 165 ? 17.876 58.279 58.810 1.00 12.66 183 VAL B O 1
ATOM 3266 N N . ALA B 1 166 ? 19.530 57.596 57.505 1.00 14.44 184 ALA B N 1
ATOM 3267 C CA . ALA B 1 166 ? 18.603 57.354 56.418 1.00 14.05 184 ALA B CA 1
ATOM 3268 C C . ALA B 1 166 ? 19.226 56.174 55.695 1.00 16.11 184 ALA B C 1
ATOM 3269 O O . ALA B 1 166 ? 20.426 56.191 55.441 1.00 16.84 184 ALA B O 1
ATOM 3271 N N . TYR B 1 167 ? 18.443 55.130 55.436 1.00 16.75 185 TYR B N 1
ATOM 3272 C CA . TYR B 1 167 ? 18.965 54.005 54.654 1.00 17.50 185 TYR B CA 1
ATOM 3273 C C . TYR B 1 167 ? 18.554 54.369 53.240 1.00 18.75 185 TYR B C 1
ATOM 3274 O O . TYR B 1 167 ? 17.376 54.649 52.989 1.00 20.31 185 TYR B O 1
ATOM 3283 N N . GLU B 1 168 ? 19.511 54.383 52.321 1.00 19.53 186 GLU B N 1
ATOM 3284 C CA . GLU B 1 168 ? 19.222 54.673 50.920 1.00 20.68 186 GLU B CA 1
ATOM 3285 C C . GLU B 1 168 ? 19.093 53.284 50.315 1.00 19.94 186 GLU B C 1
ATOM 3286 O O . GLU B 1 168 ? 20.091 52.611 50.066 1.00 20.07 186 GLU B O 1
ATOM 3292 N N . ILE B 1 169 ? 17.862 52.846 50.100 1.00 20.76 187 ILE B N 1
ATOM 3293 C CA . ILE B 1 169 ? 17.638 51.510 49.571 1.00 21.43 187 ILE B CA 1
ATOM 3294 C C . ILE B 1 169 ? 17.155 51.498 48.129 1.00 23.29 187 ILE B C 1
ATOM 3295 O O . ILE B 1 169 ? 16.186 52.185 47.774 1.00 22.38 187 ILE B O 1
ATOM 3300 N N . ASP B 1 170 ? 17.858 50.737 47.288 1.00 25.65 188 ASP B N 1
ATOM 3301 C CA . ASP B 1 170 ? 17.443 50.582 45.896 1.00 28.52 188 ASP B CA 1
ATOM 3302 C C . ASP B 1 170 ? 16.960 49.134 45.851 1.00 27.65 188 ASP B C 1
ATOM 3303 O O . ASP B 1 170 ? 17.758 48.191 45.800 1.00 27.67 188 ASP B O 1
ATOM 3308 N N . PHE B 1 171 ? 15.645 48.974 45.914 1.00 27.68 189 PHE B N 1
ATOM 3309 C CA . PHE B 1 171 ? 15.019 47.662 45.920 1.00 27.42 189 PHE B CA 1
ATOM 3310 C C . PHE B 1 171 ? 15.100 46.874 44.611 1.00 29.61 189 PHE B C 1
ATOM 3311 O O . PHE B 1 171 ? 14.873 45.655 44.605 1.00 29.86 189 PHE B O 1
ATOM 3319 N N . ALA B 1 172 ? 15.405 47.563 43.518 1.00 29.33 190 ALA B N 1
ATOM 3320 C CA . ALA B 1 172 ? 15.517 46.896 42.223 1.00 32.24 190 ALA B CA 1
ATOM 3321 C C . ALA B 1 172 ? 16.961 46.457 42.020 1.00 33.28 190 ALA B C 1
ATOM 3322 O O . ALA B 1 172 ? 17.230 45.309 41.655 1.00 34.88 190 ALA B O 1
ATOM 3324 N N . ALA B 1 173 ? 17.896 47.364 42.281 1.00 34.09 191 ALA B N 1
ATOM 3325 C CA . ALA B 1 173 ? 19.307 47.049 42.115 1.00 34.48 191 ALA B CA 1
ATOM 3326 C C . ALA B 1 173 ? 19.847 46.205 43.257 1.00 34.35 191 ALA B C 1
ATOM 3327 O O . ALA B 1 173 ? 20.928 45.629 43.144 1.00 35.25 191 ALA B O 1
ATOM 3329 N N . GLY B 1 174 ? 19.095 46.130 44.354 1.00 33.07 192 GLY B N 1
ATOM 3330 C CA . GLY B 1 174 ? 19.527 45.345 45.497 1.00 31.50 192 GLY B CA 1
ATOM 3331 C C . GLY B 1 174 ? 20.699 45.908 46.288 1.00 31.09 192 GLY B C 1
ATOM 3332 O O . GLY B 1 174 ? 21.575 45.148 46.723 1.00 32.15 192 GLY B O 1
ATOM 3333 N N . THR B 1 175 ? 20.704 47.223 46.504 1.00 29.40 193 THR B N 1
ATOM 3334 C CA . THR B 1 175 ? 21.776 47.884 47.246 1.00 26.79 193 THR B CA 1
ATOM 3335 C C . THR B 1 175 ? 21.222 48.830 48.301 1.00 24.89 193 THR B C 1
ATOM 3336 O O . THR B 1 175 ? 20.106 49.344 48.178 1.00 22.28 193 THR B O 1
ATOM 3340 N N . VAL B 1 176 ? 22.034 49.067 49.323 1.00 24.73 194 VAL B N 1
ATOM 3341 C CA . VAL B 1 176 ? 21.668 49.975 50.411 1.00 21.88 194 VAL B CA 1
ATOM 3342 C C . VAL B 1 176 ? 22.843 50.889 50.775 1.00 21.44 194 VAL B C 1
ATOM 3343 O O . VAL B 1 176 ? 23.940 50.406 51.003 1.00 22.58 194 VAL B O 1
ATOM 3347 N N . GLY B 1 177 ? 22.600 52.202 50.829 1.00 21.90 195 GLY B N 1
ATOM 3348 C CA . GLY B 1 177 ? 23.634 53.146 51.219 1.00 21.27 195 GLY B CA 1
ATOM 3349 C C . GLY B 1 177 ? 23.306 53.679 52.621 1.00 21.64 195 GLY B C 1
ATOM 3350 O O . GLY B 1 177 ? 22.153 53.610 53.057 1.00 21.27 195 GLY B O 1
ATOM 3351 N N . PHE B 1 178 ? 24.298 54.218 53.327 1.00 19.34 196 PHE B N 1
ATOM 3352 C CA . PHE B 1 178 ? 24.066 54.728 54.679 1.00 17.78 196 PHE B CA 1
ATOM 3353 C C . PHE B 1 178 ? 24.354 56.226 54.821 1.00 18.60 196 PHE B C 1
ATOM 3354 O O . PHE B 1 178 ? 25.466 56.681 54.544 1.00 17.49 196 PHE B O 1
ATOM 3362 N N . TRP B 1 179 ? 23.341 56.977 55.260 1.00 16.46 197 TRP B N 1
ATOM 3363 C CA . TRP B 1 179 ? 23.462 58.418 55.461 1.00 16.70 197 TRP B CA 1
ATOM 3364 C C . TRP B 1 179 ? 23.319 58.608 56.971 1.00 16.78 197 TRP B C 1
ATOM 3365 O O . TRP B 1 179 ? 22.505 57.926 57.612 1.00 15.18 197 TRP B O 1
ATOM 3376 N N . HIS B 1 180 ? 24.086 59.532 57.540 1.00 17.33 198 HIS B N 1
ATOM 3377 C CA . HIS B 1 180 ? 24.054 59.734 58.979 1.00 16.58 198 HIS B CA 1
ATOM 3378 C C . HIS B 1 180 ? 24.582 61.103 59.424 1.00 16.09 198 HIS B C 1
ATOM 3379 O O . HIS B 1 180 ? 25.292 61.796 58.684 1.00 16.37 198 HIS B O 1
ATOM 3386 N N . SER B 1 181 ? 24.208 61.481 60.636 1.00 16.05 199 SER B N 1
ATOM 3387 C CA . SER B 1 181 ? 24.700 62.717 61.240 1.00 15.76 199 SER B CA 1
ATOM 3388 C C . SER B 1 181 ? 24.322 62.638 62.697 1.00 13.56 199 SER B C 1
ATOM 3389 O O . SER B 1 181 ? 23.535 61.791 63.083 1.00 13.65 199 SER B O 1
ATOM 3392 N N . THR B 1 182 ? 24.933 63.480 63.516 1.00 13.05 200 THR B N 1
ATOM 3393 C CA . THR B 1 182 ? 24.551 63.561 64.923 1.00 11.90 200 THR B CA 1
ATOM 3394 C C . THR B 1 182 ? 24.009 64.977 65.141 1.00 14.25 200 THR B C 1
ATOM 3395 O O . THR B 1 182 ? 24.374 65.903 64.394 1.00 14.21 200 THR B O 1
ATOM 3399 N N . GLY B 1 183 ? 23.097 65.100 66.105 1.00 14.36 201 GLY B N 1
ATOM 3400 C CA . GLY B 1 183 ? 22.517 66.389 66.457 1.00 17.50 201 GLY B CA 1
ATOM 3401 C C . GLY B 1 183 ? 21.631 67.055 65.423 1.00 16.56 201 GLY B C 1
ATOM 3402 O O . GLY B 1 183 ? 20.653 66.465 64.967 1.00 19.33 201 GLY B O 1
ATOM 3403 N N . SER B 1 184 ? 21.989 68.284 65.050 1.00 16.63 202 SER B N 1
ATOM 3404 C CA . SER B 1 184 ? 21.222 69.080 64.079 1.00 17.33 202 SER B CA 1
ATOM 3405 C C . SER B 1 184 ? 21.866 69.118 62.698 1.00 18.93 202 SER B C 1
ATOM 3406 O O . SER B 1 184 ? 21.392 69.787 61.789 1.00 17.80 202 SER B O 1
ATOM 3409 N N . ASP B 1 185 ? 22.963 68.407 62.529 1.00 16.50 203 ASP B N 1
ATOM 3410 C CA . ASP B 1 185 ? 23.628 68.447 61.244 1.00 18.70 203 ASP B CA 1
ATOM 3411 C C . ASP B 1 185 ? 22.901 67.659 60.172 1.00 17.88 203 ASP B C 1
ATOM 3412 O O . ASP B 1 185 ? 22.298 66.624 60.444 1.00 16.96 203 ASP B O 1
ATOM 3417 N N . PRO B 1 186 ? 22.945 68.157 58.939 1.00 17.90 204 PRO B N 1
ATOM 3418 C CA . PRO B 1 186 ? 22.307 67.512 57.793 1.00 18.12 204 PRO B CA 1
ATOM 3419 C C . PRO B 1 186 ? 22.964 66.148 57.562 1.00 18.21 204 PRO B C 1
ATOM 3420 O O . PRO B 1 186 ? 24.148 65.975 57.841 1.00 14.78 204 PRO B O 1
ATOM 3424 N N . LEU B 1 187 ? 22.190 65.183 57.085 1.00 17.73 205 LEU B N 1
ATOM 3425 C CA . LEU B 1 187 ? 22.720 63.854 56.794 1.00 17.94 205 LEU B CA 1
ATOM 3426 C C . LEU B 1 187 ? 23.752 63.913 55.669 1.00 18.07 205 LEU B C 1
ATOM 3427 O O . LEU B 1 187 ? 23.605 64.681 54.707 1.00 17.07 205 LEU B O 1
ATOM 3432 N N . THR B 1 188 ? 24.811 63.123 55.791 1.00 18.45 206 THR B N 1
ATOM 3433 C CA . THR B 1 188 ? 25.803 63.046 54.716 1.00 19.74 206 THR B CA 1
ATOM 3434 C C . THR B 1 188 ? 26.053 61.571 54.516 1.00 19.47 206 THR B C 1
ATOM 3435 O O . THR B 1 188 ? 25.921 60.780 55.452 1.00 19.60 206 THR B O 1
ATOM 3439 N N . ARG B 1 189 ? 26.413 61.194 53.303 1.00 19.59 207 ARG B N 1
ATOM 3440 C CA . ARG B 1 189 ? 26.639 59.785 53.030 1.00 20.82 207 ARG B CA 1
ATOM 3441 C C . ARG B 1 189 ? 27.936 59.259 53.628 1.00 21.48 207 ARG B C 1
ATOM 3442 O O . ARG B 1 189 ? 29.028 59.714 53.287 1.00 23.63 207 ARG B O 1
ATOM 3450 N N . LYS B 1 190 ? 27.813 58.293 54.532 1.00 20.88 208 LYS B N 1
ATOM 3451 C CA . LYS B 1 190 ? 28.979 57.703 55.171 1.00 22.94 208 LYS B CA 1
ATOM 3452 C C . LYS B 1 190 ? 29.448 56.449 54.442 1.00 23.43 208 LYS B C 1
ATOM 3453 O O . LYS B 1 190 ? 30.637 56.156 54.431 1.00 24.57 208 LYS B O 1
ATOM 3459 N N . VAL B 1 191 ? 28.512 55.700 53.869 1.00 21.79 209 VAL B N 1
ATOM 3460 C CA . VAL B 1 191 ? 28.862 54.500 53.117 1.00 23.04 209 VAL B CA 1
ATOM 3461 C C . VAL B 1 191 ? 28.074 54.470 51.809 1.00 23.99 209 VAL B C 1
ATOM 3462 O O . VAL B 1 191 ? 26.843 54.605 51.797 1.00 22.26 209 VAL B O 1
ATOM 3466 N N . ALA B 1 192 ? 28.792 54.326 50.694 1.00 25.16 210 ALA B N 1
ATOM 3467 C CA . ALA B 1 192 ? 28.142 54.263 49.388 1.00 25.97 210 ALA B CA 1
ATOM 3468 C C . ALA B 1 192 ? 27.373 52.944 49.314 1.00 26.94 210 ALA B C 1
ATOM 3469 O O . ALA B 1 192 ? 27.693 51.989 50.037 1.00 25.27 210 ALA B O 1
ATOM 3471 N N . PRO B 1 193 ? 26.340 52.877 48.449 1.00 27.74 211 PRO B N 1
ATOM 3472 C CA . PRO B 1 193 ? 25.505 51.687 48.272 1.00 28.70 211 PRO B CA 1
ATOM 3473 C C . PRO B 1 193 ? 26.237 50.356 48.180 1.00 29.34 211 PRO B C 1
ATOM 3474 O O . PRO B 1 193 ? 27.073 50.142 47.302 1.00 29.05 211 PRO B O 1
ATOM 3478 N N . VAL B 1 194 ? 25.897 49.475 49.118 1.00 28.90 212 VAL B N 1
ATOM 3479 C CA . VAL B 1 194 ? 26.442 48.127 49.239 1.00 29.18 212 VAL B CA 1
ATOM 3480 C C . VAL B 1 194 ? 25.433 47.133 48.646 1.00 29.26 212 VAL B C 1
ATOM 3481 O O . VAL B 1 194 ? 24.226 47.239 48.897 1.00 28.82 212 VAL B O 1
ATOM 3485 N N . LYS B 1 195 ? 25.914 46.170 47.860 1.00 29.44 213 LYS B N 1
ATOM 3486 C CA . LYS B 1 195 ? 25.028 45.166 47.262 1.00 29.49 213 LYS B CA 1
ATOM 3487 C C . LYS B 1 195 ? 24.655 44.125 48.302 1.00 29.00 213 LYS B C 1
ATOM 3488 O O . LYS B 1 195 ? 25.489 43.732 49.104 1.00 29.86 213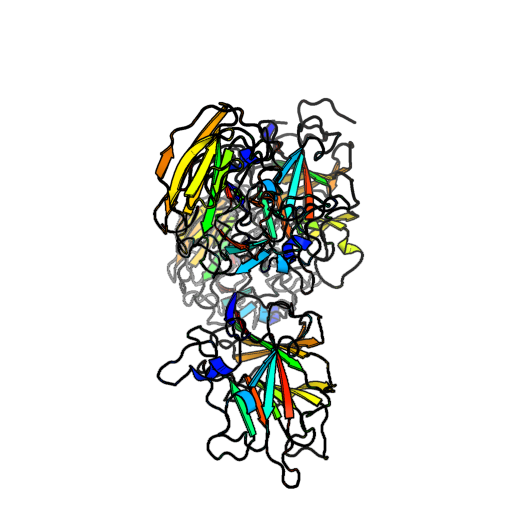 LYS B O 1
ATOM 3494 N N . THR B 1 196 ? 23.401 43.678 48.288 1.00 30.21 214 THR B N 1
ATOM 3495 C CA . THR B 1 196 ? 22.936 42.671 49.239 1.00 31.41 214 THR B CA 1
ATOM 3496 C C . THR B 1 196 ? 21.563 42.123 48.853 1.00 31.33 214 THR B C 1
ATOM 3497 O O . THR B 1 196 ? 20.841 42.726 48.063 1.00 31.12 214 THR B O 1
ATOM 3501 N N . SER B 1 197 ? 21.220 40.966 49.410 1.00 33.31 215 SER B N 1
ATOM 3502 C CA . SER B 1 197 ? 19.925 40.345 49.156 1.00 35.01 215 SER B CA 1
ATOM 3503 C C . SER B 1 197 ? 18.896 41.280 49.833 1.00 35.23 215 SER B C 1
ATOM 3504 O O . SER B 1 197 ? 18.700 41.226 51.042 1.00 34.70 215 SER B O 1
ATOM 3507 N N . THR B 1 198 ? 18.264 42.121 49.018 1.00 34.77 216 THR B N 1
ATOM 3508 C CA . THR B 1 198 ? 17.298 43.139 49.431 1.00 35.76 216 THR B CA 1
ATOM 3509 C C . THR B 1 198 ? 15.843 42.787 49.136 1.00 35.01 216 THR B C 1
ATOM 3510 O O . THR B 1 198 ? 15.414 42.815 47.975 1.00 35.87 216 THR B O 1
ATOM 3514 N N . SER B 1 199 ? 15.081 42.484 50.179 1.00 31.43 217 SER B N 1
ATOM 3515 C CA . SER B 1 199 ? 13.682 42.137 49.996 1.00 29.48 217 SER B CA 1
ATOM 3516 C C . SER B 1 199 ? 12.854 42.557 51.202 1.00 27.19 217 SER B C 1
ATOM 3517 O O . SER B 1 199 ? 13.262 42.340 52.341 1.00 27.84 217 SER B O 1
ATOM 3520 N N . SER B 1 200 ? 11.707 43.168 50.929 1.00 25.01 218 SER B N 1
ATOM 3521 C CA . SER B 1 200 ? 10.765 43.597 51.951 1.00 23.88 218 SER B CA 1
ATOM 3522 C C . SER B 1 200 ? 9.338 43.493 51.404 1.00 22.87 218 SER B C 1
ATOM 3523 O O . SER B 1 200 ? 9.091 43.779 50.235 1.00 23.15 218 SER B O 1
ATOM 3526 N N . ASN B 1 201 ? 8.403 43.082 52.257 1.00 23.77 219 ASN B N 1
ATOM 3527 C CA . ASN B 1 201 ? 7.003 42.956 51.858 1.00 23.95 219 ASN B CA 1
ATOM 3528 C C . ASN B 1 201 ? 6.193 44.207 52.222 1.00 23.16 219 ASN B C 1
ATOM 3529 O O . ASN B 1 201 ? 4.975 44.227 52.087 1.00 22.18 219 ASN B O 1
ATOM 3534 N N . GLY B 1 202 ? 6.877 45.249 52.695 1.00 22.29 220 GLY B N 1
ATOM 3535 C CA . GLY B 1 202 ? 6.185 46.472 53.042 1.00 21.26 220 GLY B CA 1
ATOM 3536 C C . GLY B 1 202 ? 5.557 46.490 54.420 1.00 21.04 220 GLY B C 1
ATOM 3537 O O . GLY B 1 202 ? 4.975 47.485 54.806 1.00 22.17 220 GLY B O 1
ATOM 3538 N N . ALA B 1 203 ? 5.680 45.394 55.160 1.00 21.14 221 ALA B N 1
ATOM 3539 C CA . ALA B 1 203 ? 5.124 45.298 56.511 1.00 20.23 221 ALA B CA 1
ATOM 3540 C C . ALA B 1 203 ? 6.112 44.477 57.331 1.00 19.20 221 ALA B C 1
ATOM 3541 O O . ALA B 1 203 ? 5.739 43.575 58.108 1.00 18.63 221 ALA B O 1
ATOM 3543 N N . ASP B 1 204 ? 7.388 44.781 57.138 1.00 17.81 222 ASP B N 1
ATOM 3544 C CA . ASP B 1 204 ? 8.429 44.051 57.837 1.00 16.88 222 ASP B CA 1
ATOM 3545 C C . ASP B 1 204 ? 9.602 44.903 58.271 1.00 14.60 222 ASP B C 1
ATOM 3546 O O . ASP B 1 204 ? 10.696 44.388 58.509 1.00 13.86 222 ASP B O 1
ATOM 3551 N N . TRP B 1 205 ? 9.390 46.210 58.385 1.00 14.70 223 TRP B N 1
ATOM 3552 C CA . TRP B 1 205 ? 10.470 47.061 58.895 1.00 14.00 223 TRP B CA 1
ATOM 3553 C C . TRP B 1 205 ? 10.099 47.288 60.350 1.00 15.06 223 TRP B C 1
ATOM 3554 O O . TRP B 1 205 ? 9.009 47.828 60.661 1.00 13.92 223 TRP B O 1
ATOM 3565 N N . HIS B 1 206 ? 11.002 46.854 61.228 1.00 12.27 224 HIS B N 1
ATOM 3566 C CA . HIS B 1 206 ? 10.808 46.927 62.659 1.00 15.06 224 HIS B CA 1
ATOM 3567 C C . HIS B 1 206 ? 11.413 48.152 63.318 1.00 13.54 224 HIS B C 1
ATOM 3568 O O . HIS B 1 206 ? 12.620 48.206 63.597 1.00 14.63 224 HIS B O 1
ATOM 3575 N N . VAL B 1 207 ? 10.556 49.138 63.566 1.00 13.39 225 VAL B N 1
ATOM 3576 C CA . VAL B 1 207 ? 10.946 50.372 64.231 1.00 14.35 225 VAL B CA 1
ATOM 3577 C C . VAL B 1 207 ? 10.833 50.036 65.711 1.00 16.10 225 VAL B C 1
ATOM 3578 O O . VAL B 1 207 ? 9.751 50.016 66.302 1.00 15.74 225 VAL B O 1
ATOM 3582 N N . GLY B 1 208 ? 11.976 49.761 66.304 1.00 14.63 226 GLY B N 1
ATOM 3583 C CA . GLY B 1 208 ? 11.982 49.337 67.679 1.00 15.14 226 GLY B CA 1
ATOM 3584 C C . GLY B 1 208 ? 13.255 48.537 67.869 1.00 15.85 226 GLY B C 1
ATOM 3585 O O . GLY B 1 208 ? 14.183 48.644 67.054 1.00 13.49 226 GLY B O 1
ATOM 3586 N N . VAL B 1 209 ? 13.267 47.701 68.898 1.00 14.63 227 VAL B N 1
ATOM 3587 C CA . VAL B 1 209 ? 14.489 46.979 69.267 1.00 14.35 227 VAL B CA 1
ATOM 3588 C C . VAL B 1 209 ? 14.189 45.530 69.650 1.00 16.04 227 VAL B C 1
ATOM 3589 O O . VAL B 1 209 ? 13.176 45.246 70.274 1.00 13.23 227 VAL B O 1
ATOM 3593 N N . LEU B 1 210 ? 15.089 44.633 69.241 1.00 14.88 228 LEU B N 1
ATOM 3594 C CA . LEU B 1 210 ? 15.003 43.205 69.554 1.00 14.25 228 LEU B CA 1
ATOM 3595 C C . LEU B 1 210 ? 16.325 42.955 70.280 1.00 13.57 228 LEU B C 1
ATOM 3596 O O . LEU B 1 210 ? 17.377 43.375 69.779 1.00 14.26 228 LEU B O 1
ATOM 3601 N N . GLU B 1 211 ? 16.286 42.298 71.442 1.00 13.26 229 GLU B N 1
ATOM 3602 C CA . GLU B 1 211 ? 17.506 42.030 72.203 1.00 14.84 229 GLU B CA 1
ATOM 3603 C C . GLU B 1 211 ? 17.615 40.519 72.394 1.00 15.31 229 GLU B C 1
ATOM 3604 O O . GLU B 1 211 ? 16.721 39.903 72.972 1.00 15.39 229 GLU B O 1
ATOM 3610 N N . LEU B 1 212 ? 18.716 39.940 71.920 1.00 15.49 230 LEU B N 1
ATOM 3611 C CA . LEU B 1 212 ? 18.915 38.504 72.023 1.00 16.31 230 LEU B CA 1
ATOM 3612 C C . LEU B 1 212 ? 19.345 38.113 73.423 1.00 14.31 230 LEU B C 1
ATOM 3613 O O . LEU B 1 212 ? 20.026 38.866 74.108 1.00 15.80 230 LEU B O 1
ATOM 3618 N N . PRO B 1 213 ? 18.936 36.920 73.874 1.00 15.33 231 PRO B N 1
ATOM 3619 C CA . PRO B 1 213 ? 19.325 36.487 75.223 1.00 16.31 231 PRO B CA 1
ATOM 3620 C C . PRO B 1 213 ? 20.771 36.020 75.227 1.00 18.53 231 PRO B C 1
ATOM 3621 O O . PRO B 1 213 ? 21.327 35.676 74.180 1.00 16.18 231 PRO B O 1
ATOM 3625 N N . ARG B 1 214 ? 21.361 35.989 76.413 1.00 18.98 232 ARG B N 1
ATOM 3626 C CA . ARG B 1 214 ? 22.735 35.523 76.592 1.00 19.68 232 ARG B CA 1
ATOM 3627 C C . ARG B 1 214 ? 22.740 34.896 77.984 1.00 19.98 232 ARG B C 1
ATOM 3628 O O . ARG B 1 214 ? 22.476 35.582 78.980 1.00 20.33 232 ARG B O 1
ATOM 3636 N N . SER B 1 215 ? 22.990 33.589 78.039 1.00 20.52 233 SER B N 1
ATOM 3637 C CA . SER B 1 215 ? 22.985 32.856 79.302 1.00 20.74 233 SER B CA 1
ATOM 3638 C C . SER B 1 215 ? 23.892 33.519 80.319 1.00 21.90 233 SER B C 1
ATOM 3639 O O . SER B 1 215 ? 25.039 33.791 80.018 1.00 23.43 233 SER B O 1
ATOM 3642 N N . GLY B 1 216 ? 23.366 33.773 81.514 1.00 24.22 234 GLY B N 1
ATOM 3643 C CA . GLY B 1 216 ? 24.157 34.414 82.557 1.00 25.66 234 GLY B CA 1
ATOM 3644 C C . GLY B 1 216 ? 24.055 35.932 82.610 1.00 27.50 234 GLY B C 1
ATOM 3645 O O . GLY B 1 216 ? 24.726 36.569 83.424 1.00 27.43 234 GLY B O 1
ATOM 3646 N N . TYR B 1 217 ? 23.235 36.519 81.739 1.00 26.55 235 TYR B N 1
ATOM 3647 C CA . TYR B 1 217 ? 23.051 37.966 81.728 1.00 28.55 235 TYR B CA 1
ATOM 3648 C C . TYR B 1 217 ? 21.564 38.294 81.832 1.00 28.51 235 TYR B C 1
ATOM 3649 O O . TYR B 1 217 ? 20.854 38.367 80.829 1.00 29.23 235 TYR B O 1
ATOM 3658 N N . PRO B 1 218 ? 21.076 38.465 83.067 1.00 29.51 236 PRO B N 1
ATOM 3659 C CA . PRO B 1 218 ? 19.692 38.781 83.434 1.00 27.84 236 PRO B CA 1
ATOM 3660 C C . PRO B 1 218 ? 19.203 40.100 82.839 1.00 26.76 236 PRO B C 1
ATOM 3661 O O . PRO B 1 218 ? 19.992 41.011 82.591 1.00 25.48 236 PRO B O 1
ATOM 3665 N N . ASP B 1 219 ? 17.895 40.194 82.636 1.00 25.64 237 ASP B N 1
ATOM 3666 C CA . ASP B 1 219 ? 17.282 41.395 82.083 1.00 25.06 237 ASP B CA 1
ATOM 3667 C C . ASP B 1 219 ? 17.320 42.587 83.041 1.00 25.79 237 ASP B C 1
ATOM 3668 O O . ASP B 1 219 ? 17.221 42.422 84.244 1.00 26.83 237 ASP B O 1
ATOM 3673 N N . SER B 1 220 ? 17.438 43.786 82.472 1.00 25.54 238 SER B N 1
ATOM 3674 C CA . SER B 1 220 ? 17.418 45.050 83.211 1.00 24.95 238 SER B CA 1
ATOM 3675 C C . SER B 1 220 ? 16.656 45.999 82.295 1.00 24.02 238 SER B C 1
ATOM 3676 O O . SER B 1 220 ? 16.713 45.849 81.071 1.00 19.64 238 SER B O 1
ATOM 3679 N N . ASN B 1 221 ? 15.955 46.977 82.862 1.00 22.15 239 ASN B N 1
ATOM 3680 C CA . ASN B 1 221 ? 15.202 47.878 82.001 1.00 21.81 239 ASN B CA 1
ATOM 3681 C C . ASN B 1 221 ? 16.103 48.659 81.054 1.00 20.79 239 ASN B C 1
ATOM 3682 O O . ASN B 1 221 ? 17.158 49.167 81.444 1.00 20.60 239 ASN B O 1
ATOM 3687 N N . GLU B 1 222 ? 15.675 48.756 79.797 1.00 18.89 240 GLU B N 1
ATOM 3688 C CA . GLU B 1 222 ? 16.449 49.472 78.791 1.00 16.74 240 GLU B CA 1
ATOM 3689 C C . GLU B 1 222 ? 15.520 50.388 77.991 1.00 15.55 240 GLU B C 1
ATOM 3690 O O . GLU B 1 222 ? 14.489 49.931 77.489 1.00 14.94 240 GLU B O 1
ATOM 3696 N N . ASP B 1 223 ? 15.903 51.656 77.865 1.00 15.91 241 ASP B N 1
ATOM 3697 C CA . ASP B 1 223 ? 15.113 52.644 77.112 1.00 15.98 241 ASP B CA 1
ATOM 3698 C C . ASP B 1 223 ? 15.844 53.123 75.866 1.00 14.12 241 ASP B C 1
ATOM 3699 O O . ASP B 1 223 ? 17.070 53.330 75.882 1.00 15.20 241 ASP B O 1
ATOM 3704 N N . PHE B 1 224 ? 15.086 53.300 74.788 1.00 14.02 242 PHE B N 1
ATOM 3705 C CA . PHE B 1 224 ? 15.621 53.788 73.524 1.00 14.21 242 PHE B CA 1
ATOM 3706 C C . PHE B 1 224 ? 14.688 54.929 73.103 1.00 13.55 242 PHE B C 1
ATOM 3707 O O . PHE B 1 224 ? 13.474 54.798 73.226 1.00 15.25 242 PHE B O 1
ATOM 3715 N N . TYR B 1 225 ? 15.260 56.027 72.622 1.00 13.81 243 TYR B N 1
ATOM 3716 C CA . TYR B 1 225 ? 14.498 57.210 72.216 1.00 15.88 243 TYR B CA 1
ATOM 3717 C C . TYR B 1 225 ? 14.523 57.392 70.706 1.00 15.31 243 TYR B C 1
ATOM 3718 O O . TYR B 1 225 ? 15.572 57.356 70.100 1.00 14.04 243 TYR B O 1
ATOM 3727 N N . TRP B 1 226 ? 13.350 57.651 70.138 1.00 13.36 244 TRP B N 1
ATOM 3728 C CA . TRP B 1 226 ? 13.154 57.760 68.708 1.00 13.14 244 TRP B CA 1
ATOM 3729 C C . TRP B 1 226 ? 12.380 58.998 68.250 1.00 13.76 244 TRP B C 1
ATOM 3730 O O . TRP B 1 226 ? 11.479 59.449 68.946 1.00 15.57 244 TRP B O 1
ATOM 3741 N N . SER B 1 227 ? 12.722 59.510 67.073 1.00 14.74 245 SER B N 1
ATOM 3742 C CA . SER B 1 227 ? 11.967 60.618 66.468 1.00 13.85 245 SER B CA 1
ATOM 3743 C C . SER B 1 227 ? 12.305 60.678 64.987 1.00 15.09 245 SER B C 1
ATOM 3744 O O . SER B 1 227 ? 13.228 59.995 64.528 1.00 12.46 245 SER B O 1
ATOM 3747 N N . GLY B 1 228 ? 11.520 61.442 64.217 1.00 12.19 246 GLY B N 1
ATOM 3748 C CA . GLY B 1 228 ? 11.791 61.601 62.809 1.00 14.26 246 GLY B CA 1
ATOM 3749 C C . GLY B 1 228 ? 11.769 60.352 61.956 1.00 13.52 246 GLY B C 1
ATOM 3750 O O . GLY B 1 228 ? 12.543 60.233 61.019 1.00 16.18 246 GLY B O 1
ATOM 3751 N N . VAL B 1 229 ? 10.868 59.437 62.258 1.00 14.18 247 VAL B N 1
ATOM 3752 C CA . VAL B 1 229 ? 10.753 58.199 61.494 1.00 13.92 247 VAL B CA 1
ATOM 3753 C C . VAL B 1 229 ? 9.802 58.389 60.311 1.00 13.87 247 VAL B C 1
ATOM 3754 O O . VAL B 1 229 ? 8.621 58.706 60.512 1.00 12.56 247 VAL B O 1
ATOM 3758 N N . TYR B 1 230 ? 10.308 58.227 59.084 1.00 13.36 248 TYR B N 1
ATOM 3759 C CA . TYR B 1 230 ? 9.450 58.326 57.896 1.00 13.84 248 TYR B CA 1
ATOM 3760 C C . TYR B 1 230 ? 10.149 57.738 56.679 1.00 14.39 248 TYR B C 1
ATOM 3761 O O . TYR B 1 230 ? 11.351 57.488 56.711 1.00 15.16 248 TYR B O 1
ATOM 3770 N N . ILE B 1 231 ? 9.397 57.498 55.611 1.00 14.38 249 ILE B N 1
ATOM 3771 C CA . ILE B 1 231 ? 9.962 56.929 54.395 1.00 15.94 249 ILE B CA 1
ATOM 3772 C C . ILE B 1 231 ? 9.611 57.859 53.239 1.00 16.51 249 ILE B C 1
ATOM 3773 O O . ILE B 1 231 ? 8.483 58.323 53.147 1.00 18.81 249 ILE B O 1
ATOM 3778 N N . GLU B 1 232 ? 10.574 58.136 52.370 1.00 19.59 250 GLU B N 1
ATOM 3779 C CA . GLU B 1 232 ? 10.315 59.036 51.258 1.00 21.60 250 GLU B CA 1
ATOM 3780 C C . GLU B 1 232 ? 10.921 58.536 49.958 1.00 23.95 250 GLU B C 1
ATOM 3781 O O . GLU B 1 232 ? 11.819 57.697 49.961 1.00 22.32 250 GLU B O 1
ATOM 3787 N N . SER B 1 233 ? 10.415 59.045 48.845 1.00 24.12 251 SER B N 1
ATOM 3788 C CA . SER B 1 233 ? 10.948 58.659 47.542 1.00 28.89 251 SER B CA 1
ATOM 3789 C C . SER B 1 233 ? 11.373 59.936 46.821 1.00 30.03 251 SER B C 1
ATOM 3790 O O . SER B 1 233 ? 11.141 61.041 47.313 1.00 29.79 251 SER B O 1
ATOM 3793 N N . GLY B 1 234 ? 11.962 59.769 45.642 1.00 31.13 252 GLY B N 1
ATOM 3794 C CA . GLY B 1 234 ? 12.417 60.907 44.876 1.00 33.19 252 GLY B CA 1
ATOM 3795 C C . GLY B 1 234 ? 13.752 61.371 45.418 1.00 35.11 252 GLY B C 1
ATOM 3796 O O . GLY B 1 234 ? 14.744 60.635 45.416 1.00 37.89 252 GLY B O 1
ATOM 3797 N N . SER B 1 235 ? 13.764 62.593 45.917 1.00 35.36 253 SER B N 1
ATOM 3798 C CA . SER B 1 235 ? 14.962 63.203 46.449 1.00 35.39 253 SER B CA 1
ATOM 3799 C C . SER B 1 235 ? 15.143 62.898 47.941 1.00 33.46 253 SER B C 1
ATOM 3800 O O . SER B 1 235 ? 14.171 62.725 48.675 1.00 34.25 253 SER B O 1
ATOM 3803 N N . LEU B 1 236 ? 16.389 62.815 48.387 1.00 30.15 254 LEU B N 1
ATOM 3804 C CA . LEU B 1 236 ? 16.642 62.571 49.803 1.00 27.19 254 LEU B CA 1
ATOM 3805 C C . LEU B 1 236 ? 16.636 63.887 50.554 1.00 26.07 254 LEU B C 1
ATOM 3806 O O . LEU B 1 236 ? 17.298 64.848 50.138 1.00 25.32 254 LEU B O 1
ATOM 3811 N N . THR B 1 237 ? 15.892 63.936 51.655 1.00 23.34 255 THR B N 1
ATOM 3812 C CA . THR B 1 237 ? 15.853 65.127 52.488 1.00 24.14 255 THR B CA 1
ATOM 3813 C C . THR B 1 237 ? 16.989 64.961 53.493 1.00 23.18 255 THR B C 1
ATOM 3814 O O . THR B 1 237 ? 16.964 64.053 54.315 1.00 22.29 255 THR B O 1
ATOM 3818 N N . THR B 1 238 ? 17.998 65.822 53.420 1.00 21.73 256 THR B N 1
ATOM 3819 C CA . THR B 1 238 ? 19.128 65.696 54.346 1.00 21.10 256 THR B CA 1
ATOM 3820 C C . THR B 1 238 ? 18.900 66.416 55.674 1.00 20.65 256 THR B C 1
ATOM 3821 O O . THR B 1 238 ? 19.572 66.122 56.662 1.00 19.96 256 THR B O 1
ATOM 3825 N N . SER B 1 239 ? 17.954 67.354 55.692 1.00 20.67 257 SER B N 1
ATOM 3826 C CA . SER B 1 239 ? 17.647 68.111 56.900 1.00 21.17 257 SER B CA 1
ATOM 3827 C C . SER B 1 239 ? 16.996 67.252 57.956 1.00 21.73 257 SER B C 1
ATOM 3828 O O . SER B 1 239 ? 16.049 66.512 57.679 1.00 21.81 257 SER B O 1
ATOM 3831 N N . VAL B 1 240 ? 17.501 67.374 59.172 1.00 21.72 258 VAL B N 1
ATOM 3832 C CA . VAL B 1 240 ? 16.996 66.623 60.301 1.00 23.83 258 VAL B CA 1
ATOM 3833 C C . VAL B 1 240 ? 15.584 67.071 60.681 1.00 24.08 258 VAL B C 1
ATOM 3834 O O . VAL B 1 240 ? 14.874 66.364 61.401 1.00 21.92 258 VAL B O 1
ATOM 3838 N N . ALA B 1 241 ? 15.180 68.241 60.183 1.00 23.45 259 ALA B N 1
ATOM 3839 C CA . ALA B 1 241 ? 13.842 68.773 60.451 1.00 23.93 259 ALA B CA 1
ATOM 3840 C C . ALA B 1 241 ? 12.790 68.184 59.505 1.00 24.31 259 ALA B C 1
ATOM 3841 O O . ALA B 1 241 ? 11.589 68.410 59.680 1.00 26.05 259 ALA B O 1
ATOM 3843 N N . GLY B 1 242 ? 13.235 67.454 58.486 1.00 25.04 260 GLY B N 1
ATOM 3844 C CA . GLY B 1 242 ? 12.301 66.830 57.565 1.00 24.53 260 GLY B CA 1
ATOM 3845 C C . GLY B 1 242 ? 11.961 67.692 56.367 1.00 27.78 260 GLY B C 1
ATOM 3846 O O . GLY B 1 242 ? 12.451 68.821 56.246 1.00 26.34 260 GLY B O 1
ATOM 3847 N N . PRO B 1 243 ? 11.131 67.175 55.458 1.00 29.49 261 PRO B N 1
ATOM 3848 C CA . PRO B 1 243 ? 10.707 67.883 54.250 1.00 33.55 261 PRO B CA 1
ATOM 3849 C C . PRO B 1 243 ? 9.848 69.082 54.646 1.00 36.35 261 PRO B C 1
ATOM 3850 O O . PRO B 1 243 ? 9.245 69.101 55.721 1.00 35.38 261 PRO B O 1
ATOM 3854 N N . GLY B 1 244 ? 9.788 70.088 53.786 1.00 40.49 262 GLY B N 1
ATOM 3855 C CA . GLY B 1 244 ? 8.983 71.250 54.123 1.00 45.39 262 GLY B CA 1
ATOM 3856 C C . GLY B 1 244 ? 9.552 71.954 55.341 1.00 48.69 262 GLY B C 1
ATOM 3857 O O . GLY B 1 244 ? 8.985 72.931 55.843 1.00 49.68 262 GLY B O 1
ATOM 3858 N N . GLN B 1 245 ? 10.677 71.433 55.823 1.00 52.09 263 GLN B N 1
ATOM 3859 C CA . GLN B 1 245 ? 11.378 72.000 56.967 1.00 54.51 263 GLN B CA 1
ATOM 3860 C C . GLN B 1 245 ? 10.542 71.912 58.245 1.00 55.04 263 GLN B C 1
ATOM 3861 O O . GLN B 1 245 ? 9.400 71.415 58.170 1.00 56.59 263 GLN B O 1
ATOM 3867 N N . GLY C 1 1 ? 22.829 34.091 94.382 1.00 46.24 19 GLY C N 1
ATOM 3868 C CA . GLY C 1 1 ? 22.812 34.990 95.578 1.00 45.24 19 GLY C CA 1
ATOM 3869 C C . GLY C 1 1 ? 23.962 34.750 96.544 1.00 44.56 19 GLY C C 1
ATOM 3870 O O . GLY C 1 1 ? 23.876 33.877 97.411 1.00 45.09 19 GLY C O 1
ATOM 3871 N N . THR C 1 2 ? 25.037 35.525 96.406 1.00 42.83 20 THR C N 1
ATOM 3872 C CA . THR C 1 2 ? 26.200 35.367 97.278 1.00 40.35 20 THR C CA 1
ATOM 3873 C C . THR C 1 2 ? 25.978 36.022 98.646 1.00 36.38 20 THR C C 1
ATOM 3874 O O . THR C 1 2 ? 25.401 37.102 98.742 1.00 33.31 20 THR C O 1
ATOM 3878 N N . ILE C 1 3 ? 26.440 35.354 99.697 1.00 34.38 21 ILE C N 1
ATOM 3879 C CA . ILE C 1 3 ? 26.284 35.862 101.057 1.00 32.00 21 ILE C CA 1
ATOM 3880 C C . ILE C 1 3 ? 27.086 37.130 101.309 1.00 31.56 21 ILE C C 1
ATOM 3881 O O . ILE C 1 3 ? 28.297 37.149 101.102 1.00 31.22 21 ILE C O 1
ATOM 3886 N N . LEU C 1 4 ? 26.409 38.184 101.762 1.00 29.90 22 LEU C N 1
ATOM 3887 C CA . LEU C 1 4 ? 27.068 39.452 102.077 1.00 29.07 22 LEU C CA 1
ATOM 3888 C C . LEU C 1 4 ? 27.459 39.458 103.553 1.00 27.88 22 LEU C C 1
ATOM 3889 O O . LEU C 1 4 ? 28.505 39.988 103.933 1.00 28.04 22 LEU C O 1
ATOM 3894 N N . TRP C 1 5 ? 26.605 38.858 104.375 1.00 24.71 23 TRP C N 1
ATOM 3895 C CA . TRP C 1 5 ? 26.834 38.756 105.813 1.00 24.27 23 TRP C CA 1
ATOM 3896 C C . TRP C 1 5 ? 26.173 37.481 106.303 1.00 24.88 23 TRP C C 1
ATOM 3897 O O . TRP C 1 5 ? 25.021 37.186 105.943 1.00 24.01 23 TRP C O 1
ATOM 3908 N N . ASP C 1 6 ? 26.908 36.733 107.122 1.00 24.54 24 ASP C N 1
ATOM 3909 C CA . ASP C 1 6 ? 26.445 35.458 107.638 1.00 25.16 24 ASP C CA 1
ATOM 3910 C C . ASP C 1 6 ? 26.193 35.502 109.134 1.00 25.43 24 ASP C C 1
ATOM 3911 O O . ASP C 1 6 ? 27.136 35.582 109.934 1.00 26.13 24 ASP C O 1
ATOM 3916 N N . GLY C 1 7 ? 24.921 35.443 109.521 1.00 24.69 25 GLY C N 1
ATOM 3917 C CA . GLY C 1 7 ? 24.589 35.472 110.937 1.00 25.60 25 GLY C CA 1
ATOM 3918 C C . GLY C 1 7 ? 24.175 34.120 111.477 1.00 24.47 25 GLY C C 1
ATOM 3919 O O . GLY C 1 7 ? 23.459 34.037 112.473 1.00 23.01 25 GLY C O 1
ATOM 3920 N N . ARG C 1 8 ? 24.645 33.048 110.846 1.00 24.97 26 ARG C N 1
ATOM 3921 C CA . ARG C 1 8 ? 24.268 31.714 111.290 1.00 24.79 26 ARG C CA 1
ATOM 3922 C C . ARG C 1 8 ? 24.996 31.109 112.499 1.00 25.75 26 ARG C C 1
ATOM 3923 O O . ARG C 1 8 ? 24.640 30.015 112.935 1.00 26.36 26 ARG C O 1
ATOM 3931 N N . PHE C 1 9 ? 25.976 31.821 113.054 1.00 25.56 27 PHE C N 1
ATOM 3932 C CA . PHE C 1 9 ? 26.708 31.365 114.243 1.00 28.05 27 PHE C CA 1
ATOM 3933 C C . PHE C 1 9 ? 27.714 30.256 113.992 1.00 28.96 27 PHE C C 1
ATOM 3934 O O . PHE C 1 9 ? 28.350 29.772 114.926 1.00 29.76 27 PHE C O 1
ATOM 3942 N N . ASN C 1 10 ? 27.863 29.856 112.737 1.00 30.92 28 ASN C N 1
ATOM 3943 C CA . ASN C 1 10 ? 28.770 28.776 112.396 1.00 32.78 28 ASN C CA 1
ATOM 3944 C C . ASN C 1 10 ? 30.210 28.929 112.867 1.00 34.59 28 ASN C C 1
ATOM 3945 O O . ASN C 1 10 ? 30.906 27.933 113.046 1.00 35.19 28 ASN C O 1
ATOM 3950 N N . ASP C 1 11 ? 30.655 30.163 113.074 1.00 36.48 29 ASP C N 1
ATOM 3951 C CA . ASP C 1 11 ? 32.028 30.406 113.514 1.00 40.23 29 ASP C CA 1
ATOM 3952 C C . ASP C 1 11 ? 32.211 30.463 115.028 1.00 40.22 29 ASP C C 1
ATOM 3953 O O . ASP C 1 11 ? 33.331 30.648 115.507 1.00 40.30 29 ASP C O 1
ATOM 3958 N N . MET C 1 12 ? 31.131 30.319 115.790 1.00 40.06 30 MET C N 1
ATOM 3959 C CA . MET C 1 12 ? 31.277 30.342 117.237 1.00 40.08 30 MET C CA 1
ATOM 3960 C C . MET C 1 12 ? 30.729 29.085 117.888 1.00 40.00 30 MET C C 1
ATOM 3961 O O . MET C 1 12 ? 29.757 28.501 117.421 1.00 40.39 30 MET C O 1
ATOM 3966 N N . THR C 1 13 ? 31.383 28.653 118.960 1.00 40.72 31 THR C N 1
ATOM 3967 C CA . THR C 1 13 ? 30.971 27.457 119.685 1.00 39.91 31 THR C CA 1
ATOM 3968 C C . THR C 1 13 ? 29.800 27.721 120.643 1.00 39.47 31 THR C C 1
ATOM 3969 O O . THR C 1 13 ? 28.917 26.878 120.805 1.00 38.65 31 THR C O 1
ATOM 3973 N N . SER C 1 14 ? 29.801 28.891 121.278 1.00 38.70 32 SER C N 1
ATOM 3974 C CA . SER C 1 14 ? 28.752 29.251 122.226 1.00 37.57 32 SER C CA 1
ATOM 3975 C C . SER C 1 14 ? 28.392 30.724 122.088 1.00 36.77 32 SER C C 1
ATOM 3976 O O . SER C 1 14 ? 29.114 31.491 121.452 1.00 35.98 32 SER C O 1
ATOM 3979 N N . SER C 1 15 ? 27.277 31.119 122.693 1.00 35.37 33 SER C N 1
ATOM 3980 C CA . SER C 1 15 ? 26.850 32.513 122.638 1.00 36.02 33 SER C CA 1
ATOM 3981 C C . SER C 1 15 ? 27.884 33.393 123.348 1.00 36.28 33 SER C C 1
ATOM 3982 O O . SER C 1 15 ? 27.921 34.615 123.158 1.00 35.94 33 SER C O 1
ATOM 3985 N N . ALA C 1 16 ? 28.731 32.756 124.151 1.00 36.16 34 ALA C N 1
ATOM 3986 C CA . ALA C 1 16 ? 29.773 33.453 124.891 1.00 36.54 34 ALA C CA 1
ATOM 3987 C C . ALA C 1 16 ? 30.619 34.354 124.005 1.00 36.53 34 ALA C C 1
ATOM 3988 O O . ALA C 1 16 ? 31.181 35.330 124.475 1.00 37.13 34 ALA C O 1
ATOM 3990 N N . ASP C 1 17 ? 30.709 34.031 122.719 1.00 37.33 35 ASP C N 1
ATOM 3991 C CA . ASP C 1 17 ? 31.508 34.824 121.797 1.00 35.41 35 ASP C CA 1
ATOM 3992 C C . ASP C 1 17 ? 30.947 36.215 121.524 1.00 34.03 35 ASP C C 1
ATOM 3993 O O . ASP C 1 17 ? 31.669 37.093 121.045 1.00 32.65 35 ASP C O 1
ATOM 3998 N N . LEU C 1 18 ? 29.664 36.422 121.820 1.00 30.31 36 LEU C N 1
ATOM 3999 C CA . LEU C 1 18 ? 29.053 37.725 121.607 1.00 30.64 36 LEU C CA 1
ATOM 4000 C C . LEU C 1 18 ? 29.736 38.781 122.467 1.00 29.79 36 LEU C C 1
ATOM 4001 O O . LEU C 1 18 ? 29.760 39.956 122.120 1.00 29.40 36 LEU C O 1
ATOM 4006 N N . ASN C 1 19 ? 30.298 38.353 123.590 1.00 31.45 37 ASN C N 1
ATOM 4007 C CA . ASN C 1 19 ? 30.975 39.271 124.511 1.00 33.04 37 ASN C CA 1
ATOM 4008 C C . ASN C 1 19 ? 32.243 39.912 123.964 1.00 32.86 37 ASN C C 1
ATOM 4009 O O . ASN C 1 19 ? 32.790 40.825 124.574 1.00 34.60 37 ASN C O 1
ATOM 4014 N N . LYS C 1 20 ? 32.712 39.452 122.813 1.00 32.55 38 LYS C N 1
ATOM 4015 C CA . LYS C 1 20 ? 33.936 40.004 122.258 1.00 31.38 38 LYS C CA 1
ATOM 4016 C C . LYS C 1 20 ? 33.729 41.339 121.556 1.00 30.58 38 LYS C C 1
ATOM 4017 O O . LYS C 1 20 ? 34.655 42.141 121.458 1.00 29.53 38 LYS C O 1
ATOM 4023 N N . TRP C 1 21 ? 32.513 41.572 121.074 1.00 28.97 39 TRP C N 1
ATOM 4024 C CA . TRP C 1 21 ? 32.178 42.802 120.363 1.00 27.23 39 TRP C CA 1
ATOM 4025 C C . TRP C 1 21 ? 32.139 44.001 121.315 1.00 27.39 39 TRP C C 1
ATOM 4026 O O . TRP C 1 21 ? 31.791 43.863 122.476 1.00 27.93 39 TRP C O 1
ATOM 4037 N N . SER C 1 22 ? 32.516 45.175 120.818 1.00 27.29 40 SER C N 1
ATOM 4038 C CA . SER C 1 22 ? 32.459 46.399 121.609 1.00 27.63 40 SER C CA 1
ATOM 4039 C C . SER C 1 22 ? 32.502 47.493 120.560 1.00 28.29 40 SER C C 1
ATOM 4040 O O . SER C 1 22 ? 32.900 47.230 119.415 1.00 28.21 40 SER C O 1
ATOM 4043 N N . TRP C 1 23 ? 32.093 48.703 120.915 1.00 26.72 41 TRP C N 1
ATOM 4044 C CA . TRP C 1 23 ? 32.138 49.791 119.949 1.00 29.04 41 TRP C CA 1
ATOM 4045 C C . TRP C 1 23 ? 33.579 50.029 119.480 1.00 29.04 41 TRP C C 1
ATOM 4046 O O . TRP C 1 23 ? 33.818 50.521 118.378 1.00 29.35 41 TRP C O 1
ATOM 4057 N N . GLY C 1 24 ? 34.535 49.651 120.314 1.00 30.63 42 GLY C N 1
ATOM 4058 C CA . GLY C 1 24 ? 35.929 49.845 119.954 1.00 32.84 42 GLY C CA 1
ATOM 4059 C C . GLY C 1 24 ? 36.605 48.612 119.374 1.00 34.43 42 GLY C C 1
ATOM 4060 O O . GLY C 1 24 ? 37.764 48.681 118.949 1.00 34.91 42 GLY C O 1
ATOM 4061 N N . ASN C 1 25 ? 35.887 47.489 119.362 1.00 33.98 43 ASN C N 1
ATOM 4062 C CA . ASN C 1 25 ? 36.407 46.223 118.841 1.00 35.33 43 ASN C CA 1
ATOM 4063 C C . ASN C 1 25 ? 35.258 45.505 118.146 1.00 34.71 43 ASN C C 1
ATOM 4064 O O . ASN C 1 25 ? 34.774 44.474 118.611 1.00 33.70 43 ASN C O 1
ATOM 4069 N N . GLN C 1 26 ? 34.827 46.075 117.028 1.00 34.61 44 GLN C N 1
ATOM 4070 C CA . GLN C 1 26 ? 33.712 45.541 116.271 1.00 35.24 44 GLN C CA 1
ATOM 4071 C C . GLN C 1 26 ? 34.071 44.282 115.494 1.00 34.38 44 GLN C C 1
ATOM 4072 O O . GLN C 1 26 ? 34.132 44.294 114.270 1.00 34.91 44 GLN C O 1
ATOM 4078 N N . VAL C 1 27 ? 34.296 43.190 116.212 1.00 33.15 45 VAL C N 1
ATOM 4079 C CA . VAL C 1 27 ? 34.638 41.938 115.560 1.00 33.20 45 VAL C CA 1
ATOM 4080 C C . VAL C 1 27 ? 33.430 41.010 115.509 1.00 33.23 45 VAL C C 1
ATOM 4081 O O . VAL C 1 27 ? 32.367 41.323 116.035 1.00 32.41 45 VAL C O 1
ATOM 4085 N N . GLY C 1 28 ? 33.607 39.867 114.859 1.00 32.80 46 GLY C N 1
ATOM 4086 C CA . GLY C 1 28 ? 32.541 38.890 114.789 1.00 31.98 46 GLY C CA 1
ATOM 4087 C C . GLY C 1 28 ? 31.374 39.253 113.906 1.00 29.83 46 GLY C C 1
ATOM 4088 O O . GLY C 1 28 ? 31.367 40.284 113.240 1.00 31.22 46 GLY C O 1
ATOM 4089 N N . PRO C 1 29 ? 30.345 38.403 113.896 1.00 28.59 47 PRO C N 1
ATOM 4090 C CA . PRO C 1 29 ? 29.167 38.653 113.069 1.00 27.21 47 PRO C CA 1
ATOM 4091 C C . PRO C 1 29 ? 28.068 39.520 113.689 1.00 25.83 47 PRO C C 1
ATOM 4092 O O . PRO C 1 29 ? 27.221 40.030 112.972 1.00 24.59 47 PRO C O 1
ATOM 4096 N N . TYR C 1 30 ? 28.090 39.720 115.003 1.00 24.13 48 TYR C N 1
ATOM 4097 C CA . TYR C 1 30 ? 27.010 40.489 115.621 1.00 24.01 48 TYR C CA 1
ATOM 4098 C C . TYR C 1 30 ? 27.375 41.551 116.635 1.00 23.35 48 TYR C C 1
ATOM 4099 O O . TYR C 1 30 ? 28.242 41.335 117.472 1.00 24.20 48 TYR C O 1
ATOM 4108 N N . GLN C 1 31 ? 26.691 42.689 116.558 1.00 24.76 49 GLN C N 1
ATOM 4109 C CA . GLN C 1 31 ? 26.870 43.742 117.549 1.00 24.96 49 GLN C CA 1
ATOM 4110 C C . GLN C 1 31 ? 25.956 43.245 118.666 1.00 25.85 49 GLN C C 1
ATOM 4111 O O . GLN C 1 31 ? 24.794 42.911 118.418 1.00 25.26 49 GLN C O 1
ATOM 4117 N N . TYR C 1 32 ? 26.466 43.197 119.887 1.00 25.80 50 TYR C N 1
ATOM 4118 C CA . TYR C 1 32 ? 25.660 42.708 120.996 1.00 26.03 50 TYR C CA 1
ATOM 4119 C C . TYR C 1 32 ? 25.693 43.756 122.100 1.00 24.93 50 TYR C C 1
ATOM 4120 O O . TYR C 1 32 ? 26.656 43.820 122.864 1.00 26.45 50 TYR C O 1
ATOM 4129 N N . TYR C 1 33 ? 24.667 44.601 122.147 1.00 25.20 51 TYR C N 1
ATOM 4130 C CA . TYR C 1 33 ? 24.571 45.638 123.174 1.00 23.08 51 TYR C CA 1
ATOM 4131 C C . TYR C 1 33 ? 23.134 45.899 123.646 1.00 24.77 51 TYR C C 1
ATOM 4132 O O . TYR C 1 33 ? 22.940 46.397 124.753 1.00 23.61 51 TYR C O 1
ATOM 4141 N N . ILE C 1 34 ? 22.134 45.571 122.824 1.00 22.61 52 ILE C N 1
ATOM 4142 C CA . ILE C 1 34 ? 20.743 45.774 123.221 1.00 24.01 52 ILE C CA 1
ATOM 4143 C C . ILE C 1 34 ? 20.268 44.558 124.027 1.00 22.78 52 ILE C C 1
ATOM 4144 O O . ILE C 1 34 ? 19.662 43.639 123.489 1.00 22.45 52 ILE C O 1
ATOM 4149 N N . HIS C 1 35 ? 20.557 44.562 125.327 1.00 23.29 53 HIS C N 1
ATOM 4150 C CA . HIS C 1 35 ? 20.174 43.463 126.210 1.00 22.02 53 HIS C CA 1
ATOM 4151 C C . HIS C 1 35 ? 20.234 43.945 127.664 1.00 23.97 53 HIS C C 1
ATOM 4152 O O . HIS C 1 35 ? 20.700 45.056 127.939 1.00 20.83 53 HIS C O 1
ATOM 4159 N N . GLY C 1 36 ? 19.768 43.100 128.580 1.00 24.27 54 GLY C N 1
ATOM 4160 C CA . GLY C 1 36 ? 19.745 43.462 129.983 1.00 27.32 54 GLY C CA 1
ATOM 4161 C C . GLY C 1 36 ? 21.055 43.294 130.738 1.00 28.63 54 GLY C C 1
ATOM 4162 O O . GLY C 1 36 ? 22.088 42.938 130.154 1.00 27.29 54 GLY C O 1
ATOM 4163 N N . SER C 1 37 ? 20.985 43.512 132.055 1.00 30.19 55 SER C N 1
ATOM 4164 C CA . SER C 1 37 ? 22.144 43.448 132.949 1.00 31.49 55 SER C CA 1
ATOM 4165 C C . SER C 1 37 ? 22.696 42.072 133.283 1.00 31.56 55 SER C C 1
ATOM 4166 O O . SER C 1 37 ? 23.752 41.971 133.912 1.00 32.17 55 SER C O 1
ATOM 4169 N N . SER C 1 38 ? 21.998 41.013 132.892 1.00 30.72 56 SER C N 1
ATOM 4170 C CA . SER C 1 38 ? 22.486 39.666 133.176 1.00 30.79 56 SER C CA 1
ATOM 4171 C C . SER C 1 38 ? 23.497 39.214 132.132 1.00 31.69 56 SER C C 1
ATOM 4172 O O . SER C 1 38 ? 23.643 39.845 131.092 1.00 30.44 56 SER C O 1
ATOM 4175 N N . PRO C 1 39 ? 24.223 38.120 132.412 1.00 32.49 57 PRO C N 1
ATOM 4176 C CA . PRO C 1 39 ? 25.214 37.594 131.473 1.00 32.35 57 PRO C CA 1
ATOM 4177 C C . PRO C 1 39 ? 24.491 37.084 130.217 1.00 32.77 57 PRO C C 1
ATOM 4178 O O . PRO C 1 39 ? 23.286 36.825 130.247 1.00 31.39 57 PRO C O 1
ATOM 4182 N N . VAL C 1 40 ? 25.237 36.924 129.132 1.00 31.31 58 VAL C N 1
ATOM 4183 C CA . VAL C 1 40 ? 24.664 36.490 127.866 1.00 30.50 58 VAL C CA 1
ATOM 4184 C C . VAL C 1 40 ? 23.856 35.196 127.911 1.00 30.25 58 VAL C C 1
ATOM 4185 O O . VAL C 1 40 ? 22.855 35.076 127.209 1.00 31.11 58 VAL C O 1
ATOM 4189 N N . SER C 1 41 ? 24.261 34.234 128.732 1.00 30.49 59 SER C N 1
ATOM 4190 C CA . SER C 1 41 ? 23.531 32.970 128.802 1.00 29.39 59 SER C CA 1
ATOM 4191 C C . SER C 1 41 ? 22.100 33.136 129.296 1.00 28.26 59 SER C C 1
ATOM 4192 O O . SER C 1 41 ? 21.293 32.215 129.202 1.00 27.74 59 SER C O 1
ATOM 4195 N N . ALA C 1 42 ? 21.773 34.300 129.832 1.00 25.00 60 ALA C N 1
ATOM 4196 C CA . ALA C 1 42 ? 20.413 34.522 130.291 1.00 25.25 60 ALA C CA 1
ATOM 4197 C C . ALA C 1 42 ? 19.514 34.922 129.107 1.00 25.36 60 ALA C C 1
ATOM 4198 O O . ALA C 1 42 ? 18.293 34.733 129.155 1.00 24.34 60 ALA C O 1
ATOM 4200 N N . TYR C 1 43 ? 20.133 35.457 128.050 1.00 24.94 61 TYR C N 1
ATOM 4201 C CA . TYR C 1 43 ? 19.399 35.945 126.882 1.00 24.92 61 TYR C CA 1
ATOM 4202 C C . TYR C 1 43 ? 19.639 35.205 125.565 1.00 24.34 61 TYR C C 1
ATOM 4203 O O . TYR C 1 43 ? 18.730 35.115 124.759 1.00 24.36 61 TYR C O 1
ATOM 4212 N N . VAL C 1 44 ? 20.850 34.698 125.339 1.00 24.19 62 VAL C N 1
ATOM 4213 C CA . VAL C 1 44 ? 21.149 33.982 124.090 1.00 25.83 62 VAL C CA 1
ATOM 4214 C C . VAL C 1 44 ? 21.944 32.700 124.347 1.00 26.51 62 VAL C C 1
ATOM 4215 O O . VAL C 1 44 ? 22.945 32.727 125.048 1.00 27.03 62 VAL C O 1
ATOM 4219 N N . ASN C 1 45 ? 21.506 31.591 123.757 1.00 28.00 63 ASN C N 1
ATOM 4220 C CA . ASN C 1 45 ? 22.172 30.298 123.914 1.00 28.08 63 ASN C CA 1
ATOM 4221 C C . ASN C 1 45 ? 22.112 29.563 122.591 1.00 28.33 63 ASN C C 1
ATOM 4222 O O . ASN C 1 45 ? 21.078 29.570 121.928 1.00 27.63 63 ASN C O 1
ATOM 4227 N N . LEU C 1 46 ? 23.207 28.910 122.227 1.00 28.34 64 LEU C N 1
ATOM 4228 C CA . LEU C 1 46 ? 23.285 28.179 120.961 1.00 29.44 64 LEU C CA 1
ATOM 4229 C C . LEU C 1 46 ? 23.202 26.662 121.128 1.00 29.70 64 LEU C C 1
ATOM 4230 O O . LEU C 1 46 ? 23.718 26.101 122.096 1.00 30.63 64 LEU C O 1
ATOM 4235 N N . SER C 1 47 ? 22.559 25.995 120.176 1.00 29.30 65 SER C N 1
ATOM 4236 C CA . SER C 1 47 ? 22.445 24.541 120.224 1.00 30.23 65 SER C CA 1
ATOM 4237 C C . SER C 1 47 ? 21.917 23.966 118.919 1.00 30.87 65 SER C C 1
ATOM 4238 O O . SER C 1 47 ? 21.171 24.626 118.193 1.00 29.60 65 SER C O 1
ATOM 4241 N N . PRO C 1 48 ? 22.315 22.730 118.591 1.00 31.84 66 PRO C N 1
ATOM 4242 C CA . PRO C 1 48 ? 21.797 22.165 117.343 1.00 32.67 66 PRO C CA 1
ATOM 4243 C C . PRO C 1 48 ? 20.296 21.887 117.488 1.00 33.23 66 PRO C C 1
ATOM 4244 O O . PRO C 1 48 ? 19.584 21.773 116.496 1.00 34.22 66 PRO C O 1
ATOM 4248 N N . ASP C 1 49 ? 19.806 21.795 118.725 1.00 33.22 67 ASP C N 1
ATOM 4249 C CA . ASP C 1 49 ? 18.378 21.547 118.944 1.00 33.21 67 ASP C CA 1
ATOM 4250 C C . ASP C 1 49 ? 17.556 22.830 118.791 1.00 31.67 67 ASP C C 1
ATOM 4251 O O . ASP C 1 49 ? 16.337 22.790 118.883 1.00 33.91 67 ASP C O 1
ATOM 4256 N N . TYR C 1 50 ? 18.208 23.964 118.568 1.00 29.66 68 TYR C N 1
ATOM 4257 C CA . TYR C 1 50 ? 17.477 25.221 118.462 1.00 27.46 68 TYR C CA 1
ATOM 4258 C C . TYR C 1 50 ? 17.287 25.736 117.041 1.00 26.60 68 TYR C C 1
ATOM 4259 O O . TYR C 1 50 ? 16.871 26.885 116.847 1.00 24.43 68 TYR C O 1
ATOM 4268 N N . LYS C 1 51 ? 17.585 24.894 116.057 1.00 25.95 69 LYS C N 1
ATOM 4269 C CA . LYS C 1 51 ? 17.481 25.292 114.654 1.00 25.43 69 LYS C CA 1
ATOM 4270 C C . LYS C 1 51 ? 16.418 24.518 113.888 1.00 25.14 69 LYS C C 1
ATOM 4271 O O . LYS C 1 51 ? 15.827 23.565 114.399 1.00 25.07 69 LYS C O 1
ATOM 4277 N N . ASN C 1 52 ? 16.164 24.946 112.660 1.00 22.94 70 ASN C N 1
ATOM 4278 C CA . ASN C 1 52 ? 15.199 24.257 111.814 1.00 25.20 70 ASN C CA 1
ATOM 4279 C C . ASN C 1 52 ? 15.947 22.998 111.370 1.00 26.43 70 ASN C C 1
ATOM 4280 O O . ASN C 1 52 ? 17.000 23.084 110.741 1.00 25.88 70 ASN C O 1
ATOM 4285 N N . PRO C 1 53 ? 15.410 21.813 111.691 1.00 27.53 71 PRO C N 1
ATOM 4286 C CA . PRO C 1 53 ? 16.042 20.542 111.333 1.00 28.99 71 PRO C CA 1
ATOM 4287 C C . PRO C 1 53 ? 16.507 20.422 109.891 1.00 29.82 71 PRO C C 1
ATOM 4288 O O . PRO C 1 53 ? 17.540 19.804 109.621 1.00 29.68 71 PRO C O 1
ATOM 4292 N N . ALA C 1 54 ? 15.737 20.998 108.969 1.00 29.89 72 ALA C N 1
ATOM 4293 C CA . ALA C 1 54 ? 16.051 20.918 107.540 1.00 30.54 72 ALA C CA 1
ATOM 4294 C C . ALA C 1 54 ? 17.168 21.851 107.087 1.00 31.47 72 ALA C C 1
ATOM 4295 O O . ALA C 1 54 ? 17.695 21.694 105.988 1.00 31.61 72 ALA C O 1
ATOM 4297 N N . ASP C 1 55 ? 17.522 22.819 107.929 1.00 30.24 73 ASP C N 1
ATOM 4298 C CA . ASP C 1 55 ? 18.583 23.772 107.612 1.00 31.04 73 ASP C CA 1
ATOM 4299 C C . ASP C 1 55 ? 19.958 23.174 107.922 1.00 31.92 73 ASP C C 1
ATOM 4300 O O . ASP C 1 55 ? 20.509 23.385 109.010 1.00 30.42 73 ASP C O 1
ATOM 4305 N N . THR C 1 56 ? 20.512 22.433 106.968 1.00 31.92 74 THR C N 1
ATOM 4306 C CA . THR C 1 56 ? 21.816 21.829 107.172 1.00 33.30 74 THR C CA 1
ATOM 4307 C C . THR C 1 56 ? 22.916 22.869 106.976 1.00 32.81 74 THR C C 1
ATOM 4308 O O . THR C 1 56 ? 24.094 22.557 107.101 1.00 33.62 74 THR C O 1
ATOM 4312 N N . GLY C 1 57 ? 22.526 24.104 106.672 1.00 31.26 75 GLY C N 1
ATOM 4313 C CA . GLY C 1 57 ? 23.508 25.160 106.488 1.00 30.47 75 GLY C CA 1
ATOM 4314 C C . GLY C 1 57 ? 23.891 25.849 107.794 1.00 29.10 75 GLY C C 1
ATOM 4315 O O . GLY C 1 57 ? 24.889 26.572 107.859 1.00 28.97 75 GLY C O 1
ATOM 4316 N N . SER C 1 58 ? 23.090 25.638 108.834 1.00 28.29 76 SER C N 1
ATOM 4317 C CA . SER C 1 58 ? 23.348 26.233 110.147 1.00 28.07 76 SER C CA 1
ATOM 4318 C C . SER C 1 58 ? 23.708 25.101 111.084 1.00 29.46 76 SER C C 1
ATOM 4319 O O . SER C 1 58 ? 22.948 24.146 111.228 1.00 29.29 76 SER C O 1
ATOM 4322 N N . ARG C 1 59 ? 24.863 25.209 111.726 1.00 30.55 77 ARG C N 1
ATOM 4323 C CA . ARG C 1 59 ? 25.309 24.172 112.635 1.00 32.03 77 ARG C CA 1
ATOM 4324 C C . ARG C 1 59 ? 24.432 24.220 113.884 1.00 30.57 77 ARG C C 1
ATOM 4325 O O . ARG C 1 59 ? 23.946 23.188 114.377 1.00 29.27 77 ARG C O 1
ATOM 4333 N N . GLN C 1 60 ? 24.202 25.433 114.372 1.00 29.24 78 GLN C N 1
ATOM 4334 C CA . GLN C 1 60 ? 23.405 25.612 115.568 1.00 27.36 78 GLN C CA 1
ATOM 4335 C C . GLN C 1 60 ? 22.336 26.660 115.403 1.00 26.25 78 GLN C C 1
ATOM 4336 O O . GLN C 1 60 ? 22.443 27.549 114.562 1.00 27.37 78 GLN C O 1
ATOM 4342 N N . GLY C 1 61 ? 21.302 26.537 116.222 1.00 25.39 79 GLY C N 1
ATOM 4343 C CA . GLY C 1 61 ? 20.222 27.505 116.218 1.00 25.29 79 GLY C CA 1
ATOM 4344 C C . GLY C 1 61 ? 20.406 28.330 117.479 1.00 24.78 79 GLY C C 1
ATOM 4345 O O . GLY C 1 61 ? 21.214 27.979 118.342 1.00 24.25 79 GLY C O 1
ATOM 4346 N N . ALA C 1 62 ? 19.672 29.427 117.600 1.00 24.22 80 ALA C N 1
ATOM 4347 C CA . ALA C 1 62 ? 19.808 30.271 118.781 1.00 23.64 80 ALA C CA 1
ATOM 4348 C C . ALA C 1 62 ? 18.503 30.447 119.519 1.00 22.99 80 ALA C C 1
ATOM 4349 O O . ALA C 1 62 ? 17.467 30.691 118.912 1.00 22.71 80 ALA C O 1
ATOM 4351 N N . LYS C 1 63 ? 18.564 30.305 120.840 1.00 22.38 81 LYS C N 1
ATOM 4352 C CA . LYS C 1 63 ? 17.394 30.507 121.666 1.00 23.19 81 LYS C CA 1
ATOM 4353 C C . LYS C 1 63 ? 17.581 31.910 122.202 1.00 22.27 81 LYS C C 1
ATOM 4354 O O . LYS C 1 63 ? 18.615 32.228 122.809 1.00 23.05 81 LYS C O 1
ATOM 4360 N N . ILE C 1 64 ? 16.610 32.763 121.942 1.00 20.97 82 ILE C N 1
ATOM 4361 C CA . ILE C 1 64 ? 16.675 34.128 122.415 1.00 21.48 82 ILE C CA 1
ATOM 4362 C C . ILE C 1 64 ? 15.582 34.230 123.456 1.00 21.71 82 ILE C C 1
ATOM 4363 O O . ILE C 1 64 ? 14.432 33.890 123.196 1.00 24.03 82 ILE C O 1
ATOM 4368 N N . THR C 1 65 ? 15.948 34.705 124.636 1.00 22.83 83 THR C N 1
ATOM 4369 C CA . THR C 1 65 ? 15.019 34.762 125.761 1.00 23.03 83 THR C CA 1
ATOM 4370 C C . THR C 1 65 ? 14.782 36.132 126.372 1.00 20.16 83 THR C C 1
ATOM 4371 O O . THR C 1 65 ? 15.687 36.939 126.432 1.00 22.43 83 THR C O 1
ATOM 4375 N N . LEU C 1 66 ? 13.549 36.375 126.819 1.00 20.76 84 LEU C N 1
ATOM 4376 C CA . LEU C 1 66 ? 13.183 37.604 127.522 1.00 17.84 84 LEU C CA 1
ATOM 4377 C C . LEU C 1 66 ? 12.841 37.129 128.932 1.00 22.46 84 LEU C C 1
ATOM 4378 O O . LEU C 1 66 ? 11.968 36.280 129.096 1.00 21.04 84 LEU C O 1
ATOM 4383 N N . ASP C 1 67 ? 13.527 37.649 129.934 1.00 22.66 85 ASP C N 1
ATOM 4384 C CA . ASP C 1 67 ? 13.197 37.268 131.311 1.00 24.88 85 ASP C CA 1
ATOM 4385 C C . ASP C 1 67 ? 12.974 38.562 132.060 1.00 26.28 85 ASP C C 1
ATOM 4386 O O . ASP C 1 67 ? 12.866 39.614 131.439 1.00 26.20 85 ASP C O 1
ATOM 4391 N N . ASN C 1 68 ? 12.892 38.502 133.386 1.00 26.60 86 ASN C N 1
ATOM 4392 C CA . ASN C 1 68 ? 12.628 39.702 134.173 1.00 27.70 86 ASN C CA 1
ATOM 4393 C C . ASN C 1 68 ? 13.683 40.797 134.078 1.00 26.29 86 ASN C C 1
ATOM 4394 O O . ASN C 1 68 ? 13.414 41.946 134.414 1.00 25.19 86 ASN C O 1
ATOM 4399 N N . THR C 1 69 ? 14.879 40.440 133.625 1.00 25.15 87 THR C N 1
ATOM 4400 C CA . THR C 1 69 ? 15.957 41.411 133.516 1.00 25.10 87 THR C CA 1
ATOM 4401 C C . THR C 1 69 ? 16.180 41.933 132.095 1.00 23.79 87 THR C C 1
ATOM 4402 O O . THR C 1 69 ? 16.980 42.844 131.883 1.00 24.31 87 THR C O 1
ATOM 4406 N N . ALA C 1 70 ? 15.463 41.364 131.138 1.00 23.08 88 ALA C N 1
ATOM 4407 C CA . ALA C 1 70 ? 15.632 41.760 129.739 1.00 22.48 88 ALA C CA 1
ATOM 4408 C C . ALA C 1 70 ? 15.170 43.187 129.386 1.00 21.78 88 ALA C C 1
ATOM 4409 O O . ALA C 1 70 ? 14.299 43.378 128.531 1.00 20.73 88 ALA C O 1
ATOM 4411 N N . TYR C 1 71 ? 15.773 44.182 130.034 1.00 20.77 89 TYR C N 1
ATOM 4412 C CA . TYR C 1 71 ? 15.438 45.582 129.800 1.00 21.34 89 TYR C CA 1
ATOM 4413 C C . TYR C 1 71 ? 16.735 46.328 129.496 1.00 22.18 89 TYR C C 1
ATOM 4414 O O . TYR C 1 71 ? 17.757 46.110 130.143 1.00 22.07 89 TYR C O 1
ATOM 4423 N N . TRP C 1 72 ? 16.692 47.212 128.510 1.00 23.61 90 TRP C N 1
ATOM 4424 C CA . TRP C 1 72 ? 17.883 47.942 128.123 1.00 22.66 90 TRP C CA 1
ATOM 4425 C C . TRP C 1 72 ? 17.734 49.439 128.318 1.00 22.06 90 TRP C C 1
ATOM 4426 O O . TRP C 1 72 ? 16.706 50.020 127.999 1.00 19.23 90 TRP C O 1
ATOM 4437 N N . ASN C 1 73 ? 18.768 50.043 128.886 1.00 23.96 91 ASN C N 1
ATOM 4438 C CA . ASN C 1 73 ? 18.819 51.482 129.038 1.00 25.97 91 ASN C CA 1
ATOM 4439 C C . ASN C 1 73 ? 17.570 52.133 129.623 1.00 25.73 91 ASN C C 1
ATOM 4440 O O . ASN C 1 73 ? 17.083 53.131 129.080 1.00 26.73 91 ASN C O 1
ATOM 4445 N N . GLY C 1 74 ? 17.044 51.566 130.706 1.00 23.55 92 GLY C N 1
ATOM 4446 C CA . GLY C 1 74 ? 15.874 52.141 131.363 1.00 23.07 92 GLY C CA 1
ATOM 4447 C C . GLY C 1 74 ? 14.546 52.160 130.617 1.00 24.05 92 GLY C C 1
ATOM 4448 O O . GLY C 1 74 ? 13.595 52.810 131.066 1.00 25.32 92 GLY C O 1
ATOM 4449 N N . GLN C 1 75 ? 14.464 51.461 129.488 1.00 23.03 93 GLN C N 1
ATOM 4450 C CA . GLN C 1 75 ? 13.236 51.435 128.700 1.00 24.01 93 GLN C CA 1
ATOM 4451 C C . GLN C 1 75 ? 12.167 50.565 129.344 1.00 24.76 93 GLN C C 1
ATOM 4452 O O . GLN C 1 75 ? 12.465 49.718 130.181 1.00 26.17 93 GLN C O 1
ATOM 4458 N N . ASN C 1 76 ? 10.913 50.771 128.959 1.00 25.81 94 ASN C N 1
ATOM 4459 C CA . ASN C 1 76 ? 9.846 49.968 129.541 1.00 26.17 94 ASN C CA 1
ATOM 4460 C C . ASN C 1 76 ? 9.489 48.736 128.725 1.00 24.50 94 ASN C C 1
ATOM 4461 O O . ASN C 1 76 ? 8.614 47.964 129.120 1.00 24.74 94 ASN C O 1
ATOM 4466 N N . MET C 1 77 ? 10.171 48.538 127.600 1.00 23.13 95 MET C N 1
ATOM 4467 C CA . MET C 1 77 ? 9.910 47.379 126.750 1.00 22.97 95 MET C CA 1
ATOM 4468 C C . MET C 1 77 ? 11.000 46.339 126.977 1.00 21.85 95 MET C C 1
ATOM 4469 O O . MET C 1 77 ? 12.139 46.702 127.268 1.00 21.62 95 MET C O 1
ATOM 4474 N N . ARG C 1 78 ? 10.661 45.055 126.865 1.00 19.97 96 ARG C N 1
ATOM 4475 C CA . ARG C 1 78 ? 11.666 44.019 127.025 1.00 19.21 96 ARG C CA 1
ATOM 4476 C C . ARG C 1 78 ? 12.314 43.807 125.673 1.00 19.56 96 ARG C C 1
ATOM 4477 O O . ARG C 1 78 ? 11.627 43.814 124.657 1.00 18.93 96 ARG C O 1
ATOM 4485 N N . ARG C 1 79 ? 13.627 43.612 125.674 1.00 19.16 97 ARG C N 1
ATOM 4486 C CA . ARG C 1 79 ? 14.361 43.428 124.420 1.00 19.29 97 ARG C CA 1
ATOM 4487 C C . ARG C 1 79 ? 15.597 42.563 124.544 1.00 19.45 97 ARG C C 1
ATOM 4488 O O . ARG C 1 79 ? 16.312 42.633 125.529 1.00 19.48 97 ARG C O 1
ATOM 4496 N N . THR C 1 80 ? 15.844 41.748 123.523 1.00 19.24 98 THR C N 1
ATOM 4497 C CA . THR C 1 80 ? 17.060 40.954 123.424 1.00 19.89 98 THR C CA 1
ATOM 4498 C C . THR C 1 80 ? 17.257 41.008 121.919 1.00 19.96 98 THR C C 1
ATOM 4499 O O . THR C 1 80 ? 16.533 40.359 121.169 1.00 19.04 98 THR C O 1
ATOM 4503 N N . GLU C 1 81 ? 18.202 41.834 121.483 1.00 21.13 99 GLU C N 1
ATOM 4504 C CA . GLU C 1 81 ? 18.451 42.008 120.052 1.00 22.19 99 GLU C CA 1
ATOM 4505 C C . GLU C 1 81 ? 19.938 41.976 119.676 1.00 22.84 99 GLU C C 1
ATOM 4506 O O . GLU C 1 81 ? 20.810 42.438 120.436 1.00 23.56 99 GLU C O 1
ATOM 4512 N N . LEU C 1 82 ? 20.198 41.425 118.493 1.00 20.65 100 LEU C N 1
ATOM 4513 C CA . LEU C 1 82 ? 21.530 41.301 117.905 1.00 21.27 100 LEU C CA 1
ATOM 4514 C C . LEU C 1 82 ? 21.437 42.058 116.586 1.00 20.81 100 LEU C C 1
ATOM 4515 O O . LEU C 1 82 ? 20.423 41.947 115.898 1.00 21.44 100 LEU C O 1
ATOM 4520 N N . ILE C 1 83 ? 22.482 42.812 116.244 1.00 19.45 101 ILE C N 1
ATOM 4521 C CA . ILE C 1 83 ? 22.519 43.600 115.006 1.00 20.01 101 ILE C CA 1
ATOM 4522 C C . ILE C 1 83 ? 23.738 43.149 114.203 1.00 19.75 101 ILE C C 1
ATOM 4523 O O . ILE C 1 83 ? 24.799 42.907 114.766 1.00 18.26 101 ILE C O 1
ATOM 4528 N N . PRO C 1 84 ? 23.591 43.016 112.875 1.00 20.49 102 PRO C N 1
ATOM 4529 C CA . PRO C 1 84 ? 24.708 42.583 112.031 1.00 21.16 102 PRO C CA 1
ATOM 4530 C C . PRO C 1 84 ? 25.919 43.510 112.131 1.00 21.13 102 PRO C C 1
ATOM 4531 O O . PRO C 1 84 ? 25.770 44.724 112.108 1.00 20.45 102 PRO C O 1
ATOM 4535 N N . GLN C 1 85 ? 27.100 42.920 112.274 1.00 23.60 103 GLN C N 1
ATOM 4536 C CA . GLN C 1 85 ? 28.343 43.678 112.312 1.00 23.82 103 GLN C CA 1
ATOM 4537 C C . GLN C 1 85 ? 28.942 43.377 110.944 1.00 25.05 103 GLN C C 1
ATOM 4538 O O . GLN C 1 85 ? 29.347 42.243 110.676 1.00 25.09 103 GLN C O 1
ATOM 4544 N N . THR C 1 86 ? 28.979 44.370 110.072 1.00 27.41 104 THR C N 1
ATOM 4545 C CA . THR C 1 86 ? 29.509 44.121 108.741 1.00 30.13 104 THR C CA 1
ATOM 4546 C C . THR C 1 86 ? 29.870 45.411 108.028 1.00 31.15 104 THR C C 1
ATOM 4547 O O . THR C 1 86 ? 29.397 46.495 108.395 1.00 30.45 104 THR C O 1
ATOM 4551 N N . THR C 1 87 ? 30.733 45.287 107.020 1.00 31.94 105 THR C N 1
ATOM 4552 C CA . THR C 1 87 ? 31.135 46.429 106.200 1.00 33.12 105 THR C CA 1
ATOM 4553 C C . THR C 1 87 ? 30.493 46.256 104.829 1.00 33.50 105 THR C C 1
ATOM 4554 O O . THR C 1 87 ? 30.536 47.161 103.985 1.00 33.73 105 THR C O 1
ATOM 4558 N N . ALA C 1 88 ? 29.887 45.086 104.624 1.00 33.37 106 ALA C N 1
ATOM 4559 C CA . ALA C 1 88 ? 29.216 44.755 103.367 1.00 33.29 106 ALA C CA 1
ATOM 4560 C C . ALA C 1 88 ? 28.064 45.706 103.036 1.00 32.96 106 ALA C C 1
ATOM 4561 O O . ALA C 1 88 ? 27.484 46.349 103.918 1.00 33.09 106 ALA C O 1
ATOM 4563 N N . ALA C 1 89 ? 27.733 45.802 101.750 1.00 33.13 107 ALA C N 1
ATOM 4564 C CA . ALA C 1 89 ? 26.662 46.691 101.315 1.00 32.75 107 ALA C CA 1
ATOM 4565 C C . ALA C 1 89 ? 25.285 46.041 101.478 1.00 31.84 107 ALA C C 1
ATOM 4566 O O . ALA C 1 89 ? 24.577 45.822 100.496 1.00 31.80 107 ALA C O 1
ATOM 4568 N N . ILE C 1 90 ? 24.901 45.766 102.724 1.00 30.07 108 ILE C N 1
ATOM 4569 C CA . ILE C 1 90 ? 23.619 45.119 102.995 1.00 29.83 108 ILE C CA 1
ATOM 4570 C C . ILE C 1 90 ? 22.410 46.037 102.930 1.00 29.41 108 ILE C C 1
ATOM 4571 O O . ILE C 1 90 ? 21.275 45.584 103.106 1.00 31.08 108 ILE C O 1
ATOM 4576 N N . ASN C 1 91 ? 22.642 47.323 102.673 1.00 31.27 109 ASN C N 1
ATOM 4577 C CA . ASN C 1 91 ? 21.564 48.298 102.569 1.00 30.92 109 ASN C CA 1
ATOM 4578 C C . ASN C 1 91 ? 21.595 49.043 101.243 1.00 31.30 109 ASN C C 1
ATOM 4579 O O . ASN C 1 91 ? 21.153 50.180 101.156 1.00 29.97 109 ASN C O 1
ATOM 4584 N N . GLN C 1 92 ? 22.101 48.389 100.204 1.00 31.74 110 GLN C N 1
ATOM 4585 C CA . GLN C 1 92 ? 22.169 49.026 98.894 1.00 34.31 110 GLN C CA 1
ATOM 4586 C C . GLN C 1 92 ? 21.565 48.131 97.831 1.00 32.65 110 GLN C C 1
ATOM 4587 O O . GLN C 1 92 ? 21.878 46.941 97.773 1.00 33.31 110 GLN C O 1
ATOM 4593 N N . GLY C 1 93 ? 20.707 48.713 96.998 1.00 32.31 111 GLY C N 1
ATOM 4594 C CA . GLY C 1 93 ? 20.081 47.967 95.919 1.00 32.94 111 GLY C CA 1
ATOM 4595 C C . GLY C 1 93 ? 19.175 46.833 96.375 1.00 32.34 111 GLY C C 1
ATOM 4596 O O . GLY C 1 93 ? 18.470 46.970 97.374 1.00 31.00 111 GLY C O 1
ATOM 4597 N N . LYS C 1 94 ? 19.214 45.719 95.642 1.00 31.64 112 LYS C N 1
ATOM 4598 C CA . LYS C 1 94 ? 18.397 44.540 95.926 1.00 31.08 112 LYS C CA 1
ATOM 4599 C C . LYS C 1 94 ? 19.090 43.581 96.849 1.00 29.34 112 LYS C C 1
ATOM 4600 O O . LYS C 1 94 ? 20.102 42.979 96.493 1.00 29.83 112 LYS C O 1
ATOM 4606 N N . VAL C 1 95 ? 18.514 43.416 98.037 1.00 27.47 113 VAL C N 1
ATOM 4607 C CA . VAL C 1 95 ? 19.093 42.569 99.055 1.00 25.85 113 VAL C CA 1
ATOM 4608 C C . VAL C 1 95 ? 18.048 41.650 99.674 1.00 24.44 113 VAL C C 1
ATOM 4609 O O . VAL C 1 95 ? 16.892 42.026 99.794 1.00 23.79 113 VAL C O 1
ATOM 4613 N N . TYR C 1 96 ? 18.466 40.450 100.065 1.00 23.90 114 TYR C N 1
ATOM 4614 C CA . TYR C 1 96 ? 17.543 39.491 100.673 1.00 23.45 114 TYR C CA 1
ATOM 4615 C C . TYR C 1 96 ? 17.930 39.210 102.123 1.00 19.97 114 TYR C C 1
ATOM 4616 O O . TYR C 1 96 ? 19.021 38.705 102.386 1.00 19.66 114 TYR C O 1
ATOM 4625 N N . TYR C 1 97 ? 17.034 39.525 103.063 1.00 19.31 115 TYR C N 1
ATOM 4626 C CA . TYR C 1 97 ? 17.311 39.278 104.483 1.00 19.35 115 TYR C CA 1
ATOM 4627 C C . TYR C 1 97 ? 16.602 37.990 104.889 1.00 16.62 115 TYR C C 1
ATOM 4628 O O . TYR C 1 97 ? 15.386 37.922 104.811 1.00 18.44 115 TYR C O 1
ATOM 4637 N N . HIS C 1 98 ? 17.362 37.006 105.351 1.00 18.21 116 HIS C N 1
ATOM 4638 C CA . HIS C 1 98 ? 16.832 35.696 105.745 1.00 17.59 116 HIS C CA 1
ATOM 4639 C C . HIS C 1 98 ? 16.854 35.400 107.238 1.00 17.04 116 HIS C C 1
ATOM 4640 O O . HIS C 1 98 ? 17.771 35.805 107.955 1.00 16.59 116 HIS C O 1
ATOM 4647 N N . PHE C 1 99 ? 15.842 34.659 107.667 1.00 16.17 117 PHE C N 1
ATOM 4648 C CA . PHE C 1 99 ? 15.786 34.168 109.038 1.00 16.17 117 PHE C CA 1
ATOM 4649 C C . PHE C 1 99 ? 14.683 33.113 109.152 1.00 15.25 117 PHE C C 1
ATOM 4650 O O . PHE C 1 99 ? 13.727 33.099 108.355 1.00 15.40 117 PHE C O 1
ATOM 4658 N N . SER C 1 100 ? 14.837 32.201 110.114 1.00 16.28 118 SER C N 1
ATOM 4659 C CA . SER C 1 100 ? 13.818 31.184 110.359 1.00 15.48 118 SER C CA 1
ATOM 4660 C C . SER C 1 100 ? 13.497 31.354 111.840 1.00 16.49 118 SER C C 1
ATOM 4661 O O . SER C 1 100 ? 14.400 31.546 112.644 1.00 15.40 118 SER C O 1
ATOM 4664 N N . LEU C 1 101 ? 12.219 31.245 112.174 1.00 15.47 119 LEU C N 1
ATOM 4665 C CA . LEU C 1 101 ? 11.748 31.464 113.530 1.00 17.17 119 LEU C CA 1
ATOM 4666 C C . LEU C 1 101 ? 10.817 30.368 113.997 1.00 16.59 119 LEU C C 1
ATOM 4667 O O . LEU C 1 101 ? 10.043 29.835 113.212 1.00 18.20 119 LEU C O 1
ATOM 4672 N N . MET C 1 102 ? 10.856 30.052 115.290 1.00 18.03 120 MET C N 1
ATOM 4673 C CA . MET C 1 102 ? 9.977 29.014 115.828 1.00 17.69 120 MET C CA 1
ATOM 4674 C C . MET C 1 102 ? 9.740 29.315 117.315 1.00 18.07 120 MET C C 1
ATOM 4675 O O . MET C 1 102 ? 10.619 29.886 117.973 1.00 16.54 120 MET C O 1
ATOM 4680 N N . ARG C 1 103 ? 8.540 28.995 117.799 1.00 19.45 121 ARG C N 1
ATOM 4681 C CA . ARG C 1 103 ? 8.211 29.152 119.226 1.00 22.35 121 ARG C CA 1
ATOM 4682 C C . ARG C 1 103 ? 7.736 27.773 119.699 1.00 23.22 121 ARG C C 1
ATOM 4683 O O . ARG C 1 103 ? 7.286 26.952 118.903 1.00 22.05 121 ARG C O 1
ATOM 4691 N N . LYS C 1 104 ? 7.851 27.533 120.997 1.00 24.89 122 LYS C N 1
ATOM 4692 C CA . LYS C 1 104 ? 7.391 26.287 121.600 1.00 26.54 122 LYS C CA 1
ATOM 4693 C C . LYS C 1 104 ? 6.254 26.668 122.548 1.00 26.88 122 LYS C C 1
ATOM 4694 O O . LYS C 1 104 ? 5.928 27.858 122.673 1.00 25.09 122 LYS C O 1
ATOM 4700 N N . ASP C 1 105 ? 5.649 25.673 123.207 1.00 29.17 123 ASP C N 1
ATOM 4701 C CA . ASP C 1 105 ? 4.563 25.937 124.166 1.00 30.73 123 ASP C CA 1
ATOM 4702 C C . ASP C 1 105 ? 5.142 26.235 125.548 1.00 31.48 123 ASP C C 1
ATOM 4703 O O . ASP C 1 105 ? 4.467 26.818 126.419 1.00 32.29 123 ASP C O 1
ATOM 4708 N N . ILE C 1 106 ? 6.391 25.832 125.754 1.00 31.10 124 ILE C N 1
ATOM 4709 C CA . ILE C 1 106 ? 7.074 26.121 127.008 1.00 30.48 124 ILE C CA 1
ATOM 4710 C C . ILE C 1 106 ? 7.668 27.514 126.833 1.00 29.32 124 ILE C C 1
ATOM 4711 O O . ILE C 1 106 ? 8.331 27.784 125.830 1.00 29.61 124 ILE C O 1
ATOM 4716 N N . ASN C 1 107 ? 7.415 28.398 127.791 1.00 28.48 125 ASN C N 1
ATOM 4717 C CA . ASN C 1 107 ? 7.921 29.764 127.715 1.00 27.82 125 ASN C CA 1
ATOM 4718 C C . ASN C 1 107 ? 7.436 30.387 126.404 1.00 27.32 125 ASN C C 1
ATOM 4719 O O . ASN C 1 107 ? 8.146 31.169 125.767 1.00 27.42 125 ASN C O 1
ATOM 4724 N N . ALA C 1 108 ? 6.216 30.036 126.012 1.00 26.28 126 ALA C N 1
ATOM 4725 C CA . ALA C 1 108 ? 5.638 30.557 124.777 1.00 26.04 126 ALA C CA 1
ATOM 4726 C C . ALA C 1 108 ? 5.476 32.065 124.824 1.00 26.19 126 ALA C C 1
ATOM 4727 O O . ALA C 1 108 ? 5.199 32.647 125.875 1.00 24.14 126 ALA C O 1
ATOM 4729 N N . PRO C 1 109 ? 5.695 32.732 123.680 1.00 24.07 127 PRO C N 1
ATOM 4730 C CA . PRO C 1 109 ? 5.551 34.188 123.615 1.00 24.12 127 PRO C CA 1
ATOM 4731 C C . PRO C 1 109 ? 4.153 34.574 124.081 1.00 23.21 127 PRO C C 1
ATOM 4732 O O . PRO C 1 109 ? 3.173 33.904 123.746 1.00 24.86 127 PRO C O 1
ATOM 4736 N N . ALA C 1 110 ? 4.045 35.651 124.848 1.00 23.11 128 ALA C N 1
ATOM 4737 C CA . ALA C 1 110 ? 2.739 36.089 125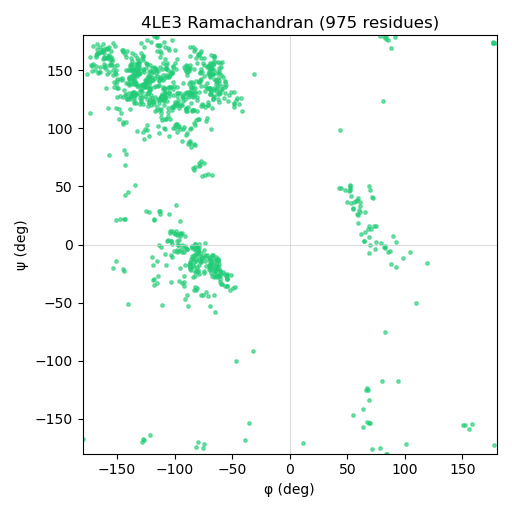.327 1.00 24.99 128 ALA C CA 1
ATOM 4738 C C . ALA C 1 110 ? 1.853 36.561 124.183 1.00 26.35 128 ALA C C 1
ATOM 4739 O O . ALA C 1 110 ? 2.224 37.453 123.421 1.00 26.82 128 ALA C O 1
ATOM 4741 N N . THR C 1 111 ? 0.664 35.990 124.076 1.00 25.68 129 THR C N 1
ATOM 4742 C CA . THR C 1 111 ? -0.254 36.396 123.021 1.00 24.98 129 THR C CA 1
ATOM 4743 C C . THR C 1 111 ? -1.007 37.658 123.429 1.00 23.80 129 THR C C 1
ATOM 4744 O O . THR C 1 111 ? -1.780 38.208 122.653 1.00 24.03 129 THR C O 1
ATOM 4748 N N . THR C 1 112 ? -0.761 38.101 124.660 1.00 22.70 130 THR C N 1
ATOM 4749 C CA . THR C 1 112 ? -1.390 39.271 125.259 1.00 23.62 130 THR C CA 1
ATOM 4750 C C . THR C 1 112 ? -0.597 40.566 125.126 1.00 22.59 130 THR C C 1
ATOM 4751 O O . THR C 1 112 ? -1.055 41.619 125.539 1.00 22.23 130 THR C O 1
ATOM 4755 N N . ARG C 1 113 ? 0.603 40.495 124.568 1.00 21.97 131 ARG C N 1
ATOM 4756 C CA . ARG C 1 113 ? 1.400 41.712 124.407 1.00 22.84 131 ARG C CA 1
ATOM 4757 C C . ARG C 1 113 ? 1.994 41.791 123.013 1.00 20.85 131 ARG C C 1
ATOM 4758 O O . ARG C 1 113 ? 2.283 40.775 122.410 1.00 21.33 131 ARG C O 1
ATOM 4766 N N . GLU C 1 114 ? 2.170 43.003 122.509 1.00 21.32 132 GLU C N 1
ATOM 4767 C CA . GLU C 1 114 ? 2.742 43.160 121.167 1.00 20.32 132 GLU C CA 1
ATOM 4768 C C . GLU C 1 114 ? 4.236 42.828 121.153 1.00 19.12 132 GLU C C 1
ATOM 4769 O O . GLU C 1 114 ? 4.975 43.239 122.036 1.00 18.62 132 GLU C O 1
ATOM 4775 N N . HIS C 1 115 ? 4.673 42.052 120.160 1.00 18.10 133 HIS C N 1
ATOM 4776 C CA . HIS C 1 115 ? 6.091 41.755 120.003 1.00 18.39 133 HIS C CA 1
ATOM 4777 C C . HIS C 1 115 ? 6.441 42.251 118.605 1.00 17.40 133 HIS C C 1
ATOM 4778 O O . HIS C 1 115 ? 5.619 42.134 117.692 1.00 16.05 133 HIS C O 1
ATOM 4785 N N . GLN C 1 116 ? 7.644 42.812 118.465 1.00 16.75 134 GLN C N 1
ATOM 4786 C CA . GLN C 1 116 ? 8.171 43.294 117.174 1.00 17.03 134 GLN C CA 1
ATOM 4787 C C . GLN C 1 116 ? 9.438 42.428 117.004 1.00 16.18 134 GLN C C 1
ATOM 4788 O O . GLN C 1 116 ? 10.324 42.415 117.864 1.00 16.60 134 GLN C O 1
ATOM 4794 N N . ILE C 1 117 ? 9.506 41.708 115.886 1.00 16.10 135 ILE C N 1
ATOM 4795 C CA . ILE C 1 117 ? 10.557 40.736 115.632 1.00 16.22 135 ILE C CA 1
ATOM 4796 C C . ILE C 1 117 ? 11.294 40.993 114.325 1.00 15.73 135 ILE C C 1
ATOM 4797 O O . ILE C 1 117 ? 10.664 41.382 113.362 1.00 15.48 135 ILE C O 1
ATOM 4802 N N . ALA C 1 118 ? 12.614 40.782 114.317 1.00 16.32 136 ALA C N 1
ATOM 4803 C CA . ALA C 1 118 ? 13.429 40.976 113.105 1.00 16.74 136 ALA C CA 1
ATOM 4804 C C . ALA C 1 118 ? 13.048 42.289 112.407 1.00 17.21 136 ALA C C 1
ATOM 4805 O O . ALA C 1 118 ? 12.831 42.331 111.181 1.00 18.73 136 ALA C O 1
ATOM 4807 N N . PHE C 1 119 ? 12.983 43.353 113.200 1.00 17.53 137 PHE C N 1
ATOM 4808 C CA . PHE C 1 119 ? 12.587 44.671 112.726 1.00 17.40 137 PHE C CA 1
ATOM 4809 C C . PHE C 1 119 ? 13.735 45.633 112.424 1.00 17.49 137 PHE C C 1
ATOM 4810 O O . PHE C 1 119 ? 14.803 45.533 113.013 1.00 16.97 137 PHE C O 1
ATOM 4818 N N . PHE C 1 120 ? 13.516 46.559 111.488 1.00 18.87 138 PHE C N 1
ATOM 4819 C CA . PHE C 1 120 ? 14.531 47.580 111.243 1.00 19.29 138 PHE C CA 1
ATOM 4820 C C . PHE C 1 120 ? 14.243 48.709 112.233 1.00 19.79 138 PHE C C 1
ATOM 4821 O O . PHE C 1 120 ? 13.105 48.874 112.701 1.00 18.43 138 PHE C O 1
ATOM 4829 N N . GLU C 1 121 ? 15.274 49.477 112.564 1.00 19.71 139 GLU C N 1
ATOM 4830 C CA . GLU C 1 121 ? 15.139 50.556 113.540 1.00 20.59 139 GLU C CA 1
ATOM 4831 C C . GLU C 1 121 ? 14.025 51.564 113.211 1.00 19.95 139 GLU C C 1
ATOM 4832 O O . GLU C 1 121 ? 13.447 52.173 114.116 1.00 20.15 139 GLU C O 1
ATOM 4838 N N . SER C 1 122 ? 13.726 51.745 111.925 1.00 19.04 140 SER C N 1
ATOM 4839 C CA . SER C 1 122 ? 12.646 52.629 111.501 1.00 19.58 140 SER C CA 1
ATOM 4840 C C . SER C 1 122 ? 11.347 51.819 111.442 1.00 19.41 140 SER C C 1
ATOM 4841 O O . SER C 1 122 ? 10.292 52.361 111.185 1.00 18.40 140 SER C O 1
ATOM 4844 N N . HIS C 1 123 ? 11.444 50.517 111.683 1.00 19.60 141 HIS C N 1
ATOM 4845 C CA . HIS C 1 123 ? 10.274 49.630 111.639 1.00 19.21 141 HIS C CA 1
ATOM 4846 C C . HIS C 1 123 ? 9.572 49.660 110.269 1.00 18.82 141 HIS C C 1
ATOM 4847 O O . HIS C 1 123 ? 8.379 49.368 110.178 1.00 18.21 141 HIS C O 1
ATOM 4854 N N . PHE C 1 124 ? 10.308 49.971 109.196 1.00 18.13 142 PHE C N 1
ATOM 4855 C CA . PHE C 1 124 ? 9.660 50.001 107.888 1.00 18.32 142 PHE C CA 1
ATOM 4856 C C . PHE C 1 124 ? 9.116 48.619 107.535 1.00 17.16 142 PHE C C 1
ATOM 4857 O O . PHE C 1 124 ? 8.161 48.493 106.760 1.00 17.44 142 PHE C O 1
ATOM 4865 N N . THR C 1 125 ? 9.739 47.588 108.097 1.00 16.73 143 THR C N 1
ATOM 4866 C CA . THR C 1 125 ? 9.241 46.226 107.953 1.00 16.47 143 THR C CA 1
ATOM 4867 C C . THR C 1 125 ? 9.673 45.422 109.169 1.00 16.25 143 THR C C 1
ATOM 4868 O O . THR C 1 125 ? 10.682 45.730 109.791 1.00 15.32 143 THR C O 1
ATOM 4872 N N . GLU C 1 126 ? 8.896 44.391 109.482 1.00 16.77 144 GLU C N 1
ATOM 4873 C CA . GLU C 1 126 ? 9.147 43.556 110.646 1.00 16.38 144 GLU C CA 1
ATOM 4874 C C . GLU C 1 126 ? 8.023 42.519 110.748 1.00 15.64 144 GLU C C 1
ATOM 4875 O O . GLU C 1 126 ? 7.056 42.566 109.993 1.00 17.15 144 GLU C O 1
ATOM 4881 N N . LEU C 1 127 ? 8.169 41.578 111.675 1.00 15.80 145 LEU C N 1
ATOM 4882 C CA . LEU C 1 127 ? 7.109 40.608 111.962 1.00 16.14 145 LEU C CA 1
ATOM 4883 C C . LEU C 1 127 ? 6.601 41.084 113.316 1.00 16.98 145 LEU C C 1
ATOM 4884 O O . LEU C 1 127 ? 7.357 41.699 114.083 1.00 16.75 145 LEU C O 1
ATOM 4889 N N . LYS C 1 128 ? 5.334 40.811 113.596 1.00 17.29 146 LYS C N 1
ATOM 4890 C CA . LYS C 1 128 ? 4.758 41.153 114.898 1.00 18.53 146 LYS C CA 1
ATOM 4891 C C . LYS C 1 128 ? 3.957 39.951 115.399 1.00 18.05 146 LYS C C 1
ATOM 4892 O O . LYS C 1 128 ? 3.514 39.116 114.618 1.00 18.79 146 LYS C O 1
ATOM 4898 N N . SER C 1 129 ? 3.793 39.846 116.705 1.00 18.54 147 SER C N 1
ATOM 4899 C CA . SER C 1 129 ? 2.967 38.783 117.254 1.00 18.76 147 SER C CA 1
ATOM 4900 C C . SER C 1 129 ? 2.287 39.372 118.474 1.00 18.65 147 SER C C 1
ATOM 4901 O O . SER C 1 129 ? 2.660 40.447 118.934 1.00 18.43 147 SER C O 1
ATOM 4904 N N . GLY C 1 130 ? 1.263 38.691 118.975 1.00 19.60 148 GLY C N 1
ATOM 4905 C CA . GLY C 1 130 ? 0.585 39.196 120.152 1.00 20.69 148 GLY C CA 1
ATOM 4906 C C . GLY C 1 130 ? -0.465 40.234 119.863 1.00 21.21 148 GLY C C 1
ATOM 4907 O O . GLY C 1 130 ? -0.669 40.644 118.709 1.00 20.42 148 GLY C O 1
ATOM 4908 N N . TRP C 1 131 ? -1.148 40.653 120.927 1.00 20.97 149 TRP C N 1
ATOM 4909 C CA . TRP C 1 131 ? -2.213 41.650 120.843 1.00 23.10 149 TRP C CA 1
ATOM 4910 C C . TRP C 1 131 ? -1.587 42.998 120.505 1.00 24.09 149 TRP C C 1
ATOM 4911 O O . TRP C 1 131 ? -0.635 43.418 121.149 1.00 22.79 149 TRP C O 1
ATOM 4922 N N . LEU C 1 132 ? -2.115 43.667 119.488 1.00 24.65 150 LEU C N 1
ATOM 4923 C CA . LEU C 1 132 ? -1.579 44.959 119.088 1.00 26.49 150 LEU C CA 1
ATOM 4924 C C . LEU C 1 132 ? -2.315 46.070 119.788 1.00 29.22 150 LEU C C 1
ATOM 4925 O O . LEU C 1 132 ? -3.534 46.021 119.924 1.00 28.02 150 LEU C O 1
ATOM 4930 N N . SER C 1 133 ? -1.554 47.066 120.227 1.00 32.98 151 SER C N 1
ATOM 4931 C CA . SER C 1 133 ? -2.102 48.213 120.934 1.00 37.01 151 SER C CA 1
ATOM 4932 C C . SER C 1 133 ? -3.264 48.840 120.175 1.00 38.87 151 SER C C 1
ATOM 4933 O O . SER C 1 133 ? -3.173 49.100 118.966 1.00 39.27 151 SER C O 1
ATOM 4936 N N . GLY C 1 134 ? -4.361 49.071 120.888 1.00 39.54 152 GLY C N 1
ATOM 4937 C CA . GLY C 1 134 ? -5.525 49.674 120.274 1.00 41.30 152 GLY C CA 1
ATOM 4938 C C . GLY C 1 134 ? -6.453 48.671 119.623 1.00 42.02 152 GLY C C 1
ATOM 4939 O O . GLY C 1 134 ? -7.526 49.037 119.148 1.00 42.86 152 GLY C O 1
ATOM 4940 N N . ALA C 1 135 ? -6.044 47.407 119.581 1.00 42.55 153 ALA C N 1
ATOM 4941 C CA . ALA C 1 135 ? -6.875 46.373 118.983 1.00 42.63 153 ALA C CA 1
ATOM 4942 C C . ALA C 1 135 ? -7.908 45.936 120.006 1.00 42.60 153 ALA C C 1
ATOM 4943 O O . ALA C 1 135 ? -7.744 46.164 121.201 1.00 42.78 153 ALA C O 1
ATOM 4945 N N . PRO C 1 136 ? -8.993 45.303 119.551 1.00 42.99 154 PRO C N 1
ATOM 4946 C CA . PRO C 1 136 ? -10.020 44.857 120.497 1.00 42.81 154 PRO C CA 1
ATOM 4947 C C . PRO C 1 136 ? -9.682 43.463 121.015 1.00 42.00 154 PRO C C 1
ATOM 4948 O O . PRO C 1 136 ? -9.049 42.673 120.314 1.00 43.65 154 PRO C O 1
ATOM 4952 N N . GLY C 1 137 ? -10.080 43.163 122.247 1.00 40.46 155 GLY C N 1
ATOM 4953 C CA . GLY C 1 137 ? -9.801 41.846 122.790 1.00 37.58 155 GLY C CA 1
ATOM 4954 C C . GLY C 1 137 ? -8.628 41.761 123.744 1.00 35.81 155 GLY C C 1
ATOM 4955 O O . GLY C 1 137 ? -8.047 42.766 124.133 1.00 36.35 155 GLY C O 1
ATOM 4956 N N . ILE C 1 138 ? -8.264 40.544 124.115 1.00 34.96 156 ILE C N 1
ATOM 4957 C CA . ILE C 1 138 ? -7.176 40.341 125.059 1.00 34.87 156 ILE C CA 1
ATOM 4958 C C . ILE C 1 138 ? -6.002 39.567 124.471 1.00 34.15 156 ILE C C 1
ATOM 4959 O O . ILE C 1 138 ? -4.847 39.819 124.803 1.00 32.36 156 ILE C O 1
ATOM 4964 N N . SER C 1 139 ? -6.299 38.624 123.592 1.00 33.85 157 SER C N 1
ATOM 4965 C CA . SER C 1 139 ? -5.253 37.809 123.020 1.00 34.28 157 SER C CA 1
ATOM 4966 C C . SER C 1 139 ? -5.306 37.815 121.498 1.00 34.03 157 SER C C 1
ATOM 4967 O O . SER C 1 139 ? -6.382 37.964 120.901 1.00 34.66 157 SER C O 1
ATOM 4970 N N . ASP C 1 140 ? -4.134 37.685 120.880 1.00 31.80 158 ASP C N 1
ATOM 4971 C CA . ASP C 1 140 ? -4.025 37.635 119.424 1.00 29.66 158 ASP C CA 1
ATOM 4972 C C . ASP C 1 140 ? -2.989 36.565 119.130 1.00 27.61 158 ASP C C 1
ATOM 4973 O O . ASP C 1 140 ? -1.832 36.692 119.520 1.00 25.93 158 ASP C O 1
ATOM 4978 N N . THR C 1 141 ? -3.416 35.505 118.453 1.00 25.13 159 THR C N 1
ATOM 4979 C CA . THR C 1 141 ? -2.552 34.378 118.152 1.00 25.76 159 THR C CA 1
ATOM 4980 C C . THR C 1 141 ? -1.871 34.383 116.781 1.00 24.21 159 THR C C 1
ATOM 4981 O O . THR C 1 141 ? -1.259 33.397 116.390 1.00 24.48 159 THR C O 1
ATOM 4985 N N . LEU C 1 142 ? -1.952 35.494 116.073 1.00 24.04 160 LEU C N 1
ATOM 4986 C CA . LEU C 1 142 ? -1.341 35.576 114.745 1.00 23.23 160 LEU C CA 1
ATOM 4987 C C . LEU C 1 142 ? 0.099 36.058 114.731 1.00 22.72 160 LEU C C 1
ATOM 4988 O O . LEU C 1 142 ? 0.498 36.847 115.587 1.00 24.38 160 LEU C O 1
ATOM 4993 N N . LEU C 1 143 ? 0.865 35.575 113.749 1.00 21.06 161 LEU C N 1
ATOM 4994 C CA . LEU C 1 143 ? 2.231 36.031 113.529 1.00 20.01 161 LEU C CA 1
ATOM 4995 C C . LEU C 1 143 ? 1.937 36.878 112.295 1.00 19.83 161 LEU C C 1
ATOM 4996 O O . LEU C 1 143 ? 1.276 36.405 111.368 1.00 20.13 161 LEU C O 1
ATOM 5001 N N . ARG C 1 144 ? 2.402 38.122 112.295 1.00 19.81 162 ARG C N 1
ATOM 5002 C CA . ARG C 1 144 ? 2.113 39.061 111.201 1.00 19.73 162 ARG C CA 1
ATOM 5003 C C . ARG C 1 144 ? 3.374 39.590 110.533 1.00 18.82 162 ARG C C 1
ATOM 5004 O O . ARG C 1 144 ? 4.409 39.693 111.185 1.00 18.56 162 ARG C O 1
ATOM 5012 N N . TRP C 1 145 ? 3.287 39.895 109.231 1.00 18.03 163 TRP C N 1
ATOM 5013 C CA . TRP C 1 145 ? 4.406 40.519 108.524 1.00 17.67 163 TRP C CA 1
ATOM 5014 C C . TRP C 1 145 ? 3.857 41.902 108.223 1.00 16.99 163 TRP C C 1
ATOM 5015 O O . TRP C 1 145 ? 2.771 42.031 107.649 1.00 17.69 163 TRP C O 1
ATOM 5026 N N . CYS C 1 146 ? 4.577 42.933 108.638 1.00 18.90 164 CYS C N 1
ATOM 5027 C CA . CYS C 1 146 ? 4.120 44.294 108.436 1.00 19.16 164 CYS C CA 1
ATOM 5028 C C . CYS C 1 146 ? 5.078 45.141 107.624 1.00 18.56 164 CYS C C 1
ATOM 5029 O O . CYS C 1 146 ? 6.273 44.888 107.586 1.00 17.65 164 CYS C O 1
ATOM 5032 N N . VAL C 1 147 ? 4.513 46.158 106.987 1.00 19.11 165 VAL C N 1
ATOM 5033 C CA . VAL C 1 147 ? 5.292 47.120 106.210 1.00 18.64 165 VAL C CA 1
ATOM 5034 C C . VAL C 1 147 ? 4.723 48.463 106.616 1.00 17.34 165 VAL C C 1
ATOM 5035 O O . VAL C 1 147 ? 3.519 48.710 106.484 1.00 17.57 165 VAL C O 1
ATOM 5039 N N . GLY C 1 148 ? 5.587 49.325 107.136 1.00 18.61 166 GLY C N 1
ATOM 5040 C CA . GLY C 1 148 ? 5.119 50.624 107.567 1.00 20.54 166 GLY C CA 1
ATOM 5041 C C . GLY C 1 148 ? 4.043 50.503 108.631 1.00 19.78 166 GLY C C 1
ATOM 5042 O O . GLY C 1 148 ? 3.214 51.396 108.784 1.00 19.19 166 GLY C O 1
ATOM 5043 N N . GLY C 1 149 ? 4.046 49.389 109.365 1.00 20.00 167 GLY C N 1
ATOM 5044 C CA . GLY C 1 149 ? 3.061 49.209 110.424 1.00 21.04 167 GLY C CA 1
ATOM 5045 C C . GLY C 1 149 ? 1.776 48.486 110.037 1.00 23.12 167 GLY C C 1
ATOM 5046 O O . GLY C 1 149 ? 1.051 47.997 110.911 1.00 24.50 167 GLY C O 1
ATOM 5047 N N . GLN C 1 150 ? 1.484 48.439 108.735 1.00 21.81 168 GLN C N 1
ATOM 5048 C CA . GLN C 1 150 ? 0.290 47.770 108.221 1.00 21.37 168 GLN C CA 1
ATOM 5049 C C . GLN C 1 150 ? 0.554 46.287 107.979 1.00 19.77 168 GLN C C 1
ATOM 5050 O O . GLN C 1 150 ? 1.551 45.903 107.358 1.00 19.36 168 GLN C O 1
ATOM 5056 N N . THR C 1 151 ? -0.347 45.450 108.481 1.00 20.37 169 THR C N 1
ATOM 5057 C CA . THR C 1 151 ? -0.218 44.013 108.300 1.00 20.15 169 THR C CA 1
ATOM 5058 C C . THR C 1 151 ? -0.501 43.639 106.834 1.00 20.42 169 THR C C 1
ATOM 5059 O O . THR C 1 151 ? -1.567 43.938 106.328 1.00 22.69 169 THR C O 1
ATOM 5063 N N . GLN C 1 152 ? 0.460 42.986 106.174 1.00 19.80 170 GLN C N 1
ATOM 5064 C CA . GLN C 1 152 ? 0.323 42.574 104.776 1.00 20.92 170 GLN C CA 1
ATOM 5065 C C . GLN C 1 152 ? 0.127 41.055 104.653 1.00 20.27 170 GLN C C 1
ATOM 5066 O O . GLN C 1 152 ? -0.319 40.562 103.605 1.00 17.37 170 GLN C O 1
ATOM 5072 N N . TRP C 1 153 ? 0.466 40.328 105.719 1.00 19.65 171 TRP C N 1
ATOM 5073 C CA . TRP C 1 153 ? 0.347 38.862 105.741 1.00 18.67 171 TRP C CA 1
ATOM 5074 C C . TRP C 1 153 ? 0.288 38.385 107.170 1.00 17.35 171 TRP C C 1
ATOM 5075 O O . TRP C 1 153 ? 0.897 38.972 108.046 1.00 15.46 171 TRP C O 1
ATOM 5086 N N . SER C 1 154 ? -0.452 37.318 107.419 1.00 17.22 172 SER C N 1
ATOM 5087 C CA . SER C 1 154 ? -0.496 36.807 108.788 1.00 19.32 172 SER C CA 1
ATOM 5088 C C . SER C 1 154 ? -0.854 35.338 108.789 1.00 19.60 172 SER C C 1
ATOM 5089 O O . SER C 1 154 ? -1.297 34.795 107.783 1.00 20.29 172 SER C O 1
ATOM 5092 N N . VAL C 1 155 ? -0.661 34.690 109.928 1.00 20.96 173 VAL C N 1
ATOM 5093 C CA . VAL C 1 155 ? -0.997 33.278 110.036 1.00 22.93 173 VAL C CA 1
ATOM 5094 C C . VAL C 1 155 ? -1.041 32.890 111.509 1.00 23.59 173 VAL C C 1
ATOM 5095 O O . VAL C 1 155 ? -0.393 33.527 112.345 1.00 22.76 173 VAL C O 1
ATOM 5099 N N . GLU C 1 156 ? -1.833 31.873 111.830 1.00 24.10 174 GLU C N 1
ATOM 5100 C CA . GLU C 1 156 ? -1.905 31.397 113.215 1.00 25.26 174 GLU C CA 1
ATOM 5101 C C . GLU C 1 156 ? -0.523 30.898 113.602 1.00 23.88 174 GLU C C 1
ATOM 5102 O O . GLU C 1 156 ? 0.038 30.046 112.920 1.00 24.10 174 GLU C O 1
ATOM 5108 N N . TRP C 1 157 ? 0.035 31.410 114.693 1.00 22.54 175 TRP C N 1
ATOM 5109 C CA . TRP C 1 157 ? 1.373 30.995 115.085 1.00 21.55 175 TRP C CA 1
ATOM 5110 C C . TRP C 1 157 ? 1.353 29.779 116.008 1.00 23.07 175 TRP C C 1
ATOM 5111 O O . TRP C 1 157 ? 1.222 29.913 117.227 1.00 25.28 175 TRP C O 1
ATOM 5122 N N . ALA C 1 158 ? 1.496 28.606 115.400 1.00 23.77 176 ALA C N 1
ATOM 5123 C CA . ALA C 1 158 ? 1.478 27.323 116.097 1.00 24.83 176 ALA C CA 1
ATOM 5124 C C . ALA C 1 158 ? 2.825 26.981 116.698 1.00 24.85 176 ALA C C 1
ATOM 5125 O O . ALA C 1 158 ? 3.861 27.376 116.180 1.00 23.52 176 ALA C O 1
ATOM 5127 N N . ALA C 1 159 ? 2.801 26.221 117.791 1.00 24.26 177 ALA C N 1
ATOM 5128 C CA . ALA C 1 159 ? 4.028 25.802 118.450 1.00 23.29 177 ALA C CA 1
ATOM 5129 C C . ALA C 1 159 ? 4.775 24.803 117.572 1.00 24.07 177 ALA C C 1
ATOM 5130 O O . ALA C 1 159 ? 4.162 24.081 116.790 1.00 24.52 177 ALA C O 1
ATOM 5132 N N . ASP C 1 160 ? 6.099 24.801 117.695 1.00 24.60 178 ASP C N 1
ATOM 5133 C CA . ASP C 1 160 ? 6.983 23.878 116.993 1.00 25.28 178 ASP C CA 1
ATOM 5134 C C . ASP C 1 160 ? 7.135 24.002 115.483 1.00 25.71 178 ASP C C 1
ATOM 5135 O O . ASP C 1 160 ? 7.953 23.306 114.907 1.00 28.11 178 ASP C O 1
ATOM 5140 N N . VAL C 1 161 ? 6.352 24.850 114.835 1.00 21.90 179 VAL C N 1
ATOM 5141 C CA . VAL C 1 161 ? 6.484 24.981 113.387 1.00 20.10 179 VAL C CA 1
ATOM 5142 C C . VAL C 1 161 ? 7.576 25.985 113.037 1.00 19.89 179 VAL C C 1
ATOM 5143 O O . VAL C 1 161 ? 7.651 27.068 113.622 1.00 17.02 179 VAL C O 1
ATOM 5147 N N . TRP C 1 162 ? 8.420 25.634 112.076 1.00 18.04 180 TRP C N 1
ATOM 5148 C CA . TRP C 1 162 ? 9.463 26.558 111.681 1.00 18.61 180 TRP C CA 1
ATOM 5149 C C . TRP C 1 162 ? 8.993 27.462 110.548 1.00 18.61 180 TRP C C 1
ATOM 5150 O O . TRP C 1 162 ? 8.529 26.989 109.519 1.00 19.64 180 TRP C O 1
ATOM 5161 N N . HIS C 1 163 ? 9.097 28.764 110.757 1.00 17.15 181 HIS C N 1
ATOM 5162 C CA . HIS C 1 163 ? 8.715 29.743 109.750 1.00 16.91 181 HIS C CA 1
ATOM 5163 C C . HIS C 1 163 ? 9.983 30.315 109.176 1.00 16.39 181 HIS C C 1
ATOM 5164 O O . HIS C 1 163 ? 10.771 30.941 109.892 1.00 17.73 181 HIS C O 1
ATOM 5171 N N . ASN C 1 164 ? 10.180 30.090 107.882 1.00 16.36 182 ASN C N 1
ATOM 5172 C CA . ASN C 1 164 ? 11.345 30.567 107.168 1.00 15.93 182 ASN C CA 1
ATOM 5173 C C . ASN C 1 164 ? 10.901 31.798 106.393 1.00 14.84 182 ASN C C 1
ATOM 5174 O O . ASN C 1 164 ? 9.878 31.799 105.714 1.00 13.83 182 ASN C O 1
ATOM 5179 N N . VAL C 1 165 ? 11.711 32.839 106.480 1.00 15.84 183 VAL C N 1
ATOM 5180 C CA . VAL C 1 165 ? 11.348 34.101 105.884 1.00 16.79 183 VAL C CA 1
ATOM 5181 C C . VAL C 1 165 ? 12.481 34.780 105.155 1.00 15.31 183 VAL C C 1
ATOM 5182 O O . VAL C 1 165 ? 13.636 34.613 105.505 1.00 16.18 183 VAL C O 1
ATOM 5186 N N . ALA C 1 166 ? 12.139 35.536 104.130 1.00 17.66 184 ALA C N 1
ATOM 5187 C CA . ALA C 1 166 ? 13.154 36.361 103.479 1.00 17.31 184 ALA C CA 1
ATOM 5188 C C . ALA C 1 166 ? 12.438 37.652 103.108 1.00 17.18 184 ALA C C 1
ATOM 5189 O O . ALA C 1 166 ? 11.340 37.619 102.559 1.00 16.70 184 ALA C O 1
ATOM 5191 N N . TYR C 1 167 ? 13.028 38.788 103.487 1.00 17.96 185 TYR C N 1
ATOM 5192 C CA . TYR C 1 167 ? 12.473 40.071 103.098 1.00 17.41 185 TYR C CA 1
ATOM 5193 C C . TYR C 1 167 ? 13.235 40.388 101.805 1.00 16.40 185 TYR C C 1
ATOM 5194 O O . TYR C 1 167 ? 14.462 40.341 101.785 1.00 17.64 185 TYR C O 1
ATOM 5203 N N . GLU C 1 168 ? 12.506 40.721 100.750 1.00 19.95 186 GLU C N 1
ATOM 5204 C CA . GLU C 1 168 ? 13.120 41.078 99.482 1.00 21.08 186 GLU C CA 1
ATOM 5205 C C . GLU C 1 168 ? 13.083 42.587 99.499 1.00 20.18 186 GLU C C 1
ATOM 5206 O O . GLU C 1 168 ? 12.037 43.197 99.280 1.00 22.52 186 GLU C O 1
ATOM 5212 N N . ILE C 1 169 ? 14.230 43.190 99.778 1.00 21.15 187 ILE C N 1
ATOM 5213 C CA . ILE C 1 169 ? 14.278 44.632 99.879 1.00 21.35 187 ILE C CA 1
ATOM 5214 C C . ILE C 1 169 ? 15.058 45.286 98.756 1.00 21.21 187 ILE C C 1
ATOM 5215 O O . ILE C 1 169 ? 16.189 44.921 98.489 1.00 24.68 187 ILE C O 1
ATOM 5220 N N . ASP C 1 170 ? 14.434 46.251 98.108 1.00 23.25 188 ASP C N 1
ATOM 5221 C CA . ASP C 1 170 ? 15.100 46.986 97.043 1.00 25.71 188 ASP C CA 1
ATOM 5222 C C . ASP C 1 170 ? 15.238 48.386 97.608 1.00 25.17 188 ASP C C 1
ATOM 5223 O O . ASP C 1 170 ? 14.309 49.175 97.553 1.00 25.74 188 ASP C O 1
ATOM 5228 N N . PHE C 1 171 ? 16.396 48.669 98.185 1.00 27.06 189 PHE C N 1
ATOM 5229 C CA . PHE C 1 171 ? 16.654 49.973 98.785 1.00 28.25 189 PHE C CA 1
ATOM 5230 C C . PHE C 1 171 ? 16.659 51.101 97.755 1.00 30.41 189 PHE C C 1
ATOM 5231 O O . PHE C 1 171 ? 16.369 52.257 98.080 1.00 30.39 189 PHE C O 1
ATOM 5239 N N . ALA C 1 172 ? 16.995 50.774 96.510 1.00 31.49 190 ALA C N 1
ATOM 5240 C CA . ALA C 1 172 ? 16.990 51.790 95.464 1.00 32.67 190 ALA C CA 1
ATOM 5241 C C . ALA C 1 172 ? 15.538 52.182 95.199 1.00 33.60 190 ALA C C 1
ATOM 5242 O O . ALA C 1 172 ? 15.174 53.358 95.261 1.00 33.61 190 ALA C O 1
ATOM 5244 N N . ALA C 1 173 ? 14.702 51.175 94.945 1.00 34.33 191 ALA C N 1
ATOM 5245 C CA . ALA C 1 173 ? 13.292 51.384 94.646 1.00 33.72 191 ALA C CA 1
ATOM 5246 C C . ALA C 1 173 ? 12.356 51.671 95.835 1.00 33.47 191 ALA C C 1
ATOM 5247 O O . ALA C 1 173 ? 11.226 52.114 95.631 1.00 33.26 191 ALA C O 1
ATOM 5249 N N . GLY C 1 174 ? 12.808 51.424 97.064 1.00 32.10 192 GLY C N 1
ATOM 5250 C CA . GLY C 1 174 ? 11.949 51.686 98.216 1.00 29.36 192 GLY C CA 1
ATOM 5251 C C . GLY C 1 174 ? 10.793 50.706 98.376 1.00 26.88 192 GLY C C 1
ATOM 5252 O O . GLY C 1 174 ? 9.676 51.100 98.731 1.00 27.92 192 GLY C O 1
ATOM 5253 N N . THR C 1 175 ? 11.056 49.428 98.119 1.00 25.15 193 THR C N 1
ATOM 5254 C CA . THR C 1 175 ? 10.014 48.403 98.231 1.00 24.97 193 THR C CA 1
ATOM 5255 C C . THR C 1 175 ? 10.477 47.188 99.034 1.00 21.63 193 THR C C 1
ATOM 5256 O O . THR C 1 175 ? 11.687 46.916 99.125 1.00 22.30 193 THR C O 1
ATOM 5260 N N . VAL C 1 176 ? 9.519 46.450 99.602 1.00 20.08 194 VAL C N 1
ATOM 5261 C CA . VAL C 1 176 ? 9.851 45.237 100.353 1.00 19.14 194 VAL C CA 1
ATOM 5262 C C . VAL C 1 176 ? 8.846 44.145 99.980 1.00 16.77 194 VAL C C 1
ATOM 5263 O O . VAL C 1 176 ? 7.656 44.390 99.990 1.00 19.24 194 VAL C O 1
ATOM 5267 N N . GLY C 1 177 ? 9.354 42.964 99.635 1.00 19.03 195 GLY C N 1
ATOM 5268 C CA . GLY C 1 177 ? 8.509 41.833 99.273 1.00 18.41 195 GLY C CA 1
ATOM 5269 C C . GLY C 1 177 ? 8.678 40.782 100.363 1.00 19.17 195 GLY C C 1
ATOM 5270 O O . GLY C 1 177 ? 9.678 40.796 101.092 1.00 19.34 195 GLY C O 1
ATOM 5271 N N . PHE C 1 178 ? 7.739 39.843 100.446 1.00 18.37 196 PHE C N 1
ATOM 5272 C CA . PHE C 1 178 ? 7.780 38.838 101.508 1.00 17.62 196 PHE C CA 1
ATOM 5273 C C . PHE C 1 178 ? 7.789 37.394 100.994 1.00 16.70 196 PHE C C 1
ATOM 5274 O O . PHE C 1 178 ? 6.858 36.968 100.323 1.00 18.54 196 PHE C O 1
ATOM 5282 N N . TRP C 1 179 ? 8.842 36.655 101.320 1.00 16.85 197 TRP C N 1
ATOM 5283 C CA . TRP C 1 179 ? 8.959 35.266 100.907 1.00 16.95 197 TRP C CA 1
ATOM 5284 C C . TRP C 1 179 ? 8.838 34.452 102.190 1.00 17.65 197 TRP C C 1
ATOM 5285 O O . TRP C 1 179 ? 9.356 34.868 103.225 1.00 14.89 197 TRP C O 1
ATOM 5296 N N . HIS C 1 180 ? 8.167 33.302 102.123 1.00 15.58 198 HIS C N 1
ATOM 5297 C CA . HIS C 1 180 ? 7.947 32.517 103.333 1.00 15.32 198 HIS C CA 1
ATOM 5298 C C . HIS C 1 180 ? 7.640 31.061 103.029 1.00 17.22 198 HIS C C 1
ATOM 5299 O O . HIS C 1 180 ? 7.288 30.708 101.908 1.00 16.32 198 HIS C O 1
ATOM 5306 N N . SER C 1 181 ? 7.821 30.225 104.045 1.00 16.59 199 SER C N 1
ATOM 5307 C CA . SER C 1 181 ? 7.477 28.822 103.959 1.00 18.56 199 SER C CA 1
ATOM 5308 C C . SER C 1 181 ? 7.549 28.284 105.373 1.00 16.98 199 SER C C 1
ATOM 5309 O O . SER C 1 181 ? 8.115 28.929 106.276 1.00 16.18 199 SER C O 1
ATOM 5312 N N . THR C 1 182 ? 6.940 27.122 105.572 1.00 17.75 200 THR C N 1
ATOM 5313 C CA . THR C 1 182 ? 7.054 26.465 106.860 1.00 16.80 200 THR C CA 1
ATOM 5314 C C . THR C 1 182 ? 7.787 25.143 106.637 1.00 18.16 200 THR C C 1
ATOM 5315 O O . THR C 1 182 ? 7.741 24.545 105.537 1.00 15.13 200 THR C O 1
ATOM 5319 N N . GLY C 1 183 ? 8.506 24.727 107.677 1.00 16.66 201 GLY C N 1
ATOM 5320 C CA . GLY C 1 183 ? 9.232 23.474 107.623 1.00 19.00 201 GLY C CA 1
ATOM 5321 C C . GLY C 1 183 ? 10.400 23.423 106.671 1.00 19.28 201 GLY C C 1
ATOM 5322 O O . GLY C 1 183 ? 11.318 24.246 106.725 1.00 20.24 201 GLY C O 1
ATOM 5323 N N . SER C 1 184 ? 10.375 22.443 105.781 1.00 20.85 202 SER C N 1
ATOM 5324 C CA . SER C 1 184 ? 11.473 22.279 104.847 1.00 22.84 202 SER C CA 1
ATOM 5325 C C . SER C 1 184 ? 11.120 22.717 103.435 1.00 21.77 202 SER C C 1
ATOM 5326 O O . SER C 1 184 ? 11.930 22.568 102.522 1.00 22.70 202 SER C O 1
ATOM 5329 N N . ASP C 1 185 ? 9.918 23.248 103.242 1.00 21.36 203 ASP C N 1
ATOM 5330 C CA . ASP C 1 185 ? 9.531 23.694 101.906 1.00 19.43 203 ASP C CA 1
ATOM 5331 C C . ASP C 1 185 ? 10.310 24.948 101.508 1.00 19.24 203 ASP C C 1
ATOM 5332 O O . ASP C 1 185 ? 10.704 25.761 102.352 1.00 18.54 203 ASP C O 1
ATOM 5337 N N . PRO C 1 186 ? 10.567 25.108 100.204 1.00 18.74 204 PRO C N 1
ATOM 5338 C CA . PRO C 1 186 ? 11.310 26.278 99.734 1.00 19.13 204 PRO C CA 1
ATOM 5339 C C . PRO C 1 186 ? 10.484 27.543 99.909 1.00 17.79 204 PRO C C 1
ATOM 5340 O O . PRO C 1 186 ? 9.261 27.497 99.897 1.00 18.92 204 PRO C O 1
ATOM 5344 N N . LEU C 1 187 ? 11.158 28.672 100.085 1.00 18.60 205 LEU C N 1
ATOM 5345 C CA . LEU C 1 187 ? 10.470 29.948 100.230 1.00 19.17 205 LEU C CA 1
ATOM 5346 C C . LEU C 1 187 ? 9.718 30.273 98.952 1.00 19.60 205 LEU C C 1
ATOM 5347 O O . LEU C 1 187 ? 10.224 30.004 97.870 1.00 20.73 205 LEU C O 1
ATOM 5352 N N . THR C 1 188 ? 8.515 30.825 99.083 1.00 19.59 206 THR C N 1
ATOM 5353 C CA . THR C 1 188 ? 7.724 31.258 97.938 1.00 20.83 206 THR C CA 1
ATOM 5354 C C . THR C 1 188 ? 7.248 32.667 98.245 1.00 21.89 206 THR C C 1
ATOM 5355 O O . THR C 1 188 ? 7.039 33.018 99.406 1.00 18.98 206 THR C O 1
ATOM 5359 N N . ARG C 1 189 ? 7.066 33.481 97.213 1.00 20.41 207 ARG C N 1
ATOM 5360 C CA . ARG C 1 189 ? 6.649 34.860 97.438 1.00 22.12 207 ARG C CA 1
ATOM 5361 C C . ARG C 1 189 ? 5.178 34.929 97.791 1.00 22.29 207 ARG C C 1
ATOM 5362 O O . ARG C 1 189 ? 4.333 34.489 97.020 1.00 23.86 207 ARG C O 1
ATOM 5370 N N . LYS C 1 190 ? 4.886 35.468 98.970 1.00 22.68 208 LYS C N 1
ATOM 5371 C CA . LYS C 1 190 ? 3.528 35.587 99.483 1.00 22.71 208 LYS C CA 1
ATOM 5372 C C . LYS C 1 190 ? 2.921 36.956 99.222 1.00 22.06 208 LYS C C 1
ATOM 5373 O O . LYS C 1 190 ? 1.715 37.065 99.063 1.00 23.25 208 LYS C O 1
ATOM 5379 N N . VAL C 1 191 ? 3.761 37.993 99.205 1.00 21.92 209 VAL C N 1
ATOM 5380 C CA . VAL C 1 191 ? 3.315 39.353 98.930 1.00 22.46 209 VAL C CA 1
ATOM 5381 C C . VAL C 1 191 ? 4.313 40.031 97.995 1.00 21.34 209 VAL C C 1
ATOM 5382 O O . VAL C 1 191 ? 5.503 40.044 98.265 1.00 19.22 209 VAL C O 1
ATOM 5386 N N . ALA C 1 192 ? 3.819 40.602 96.899 1.00 24.34 210 ALA C N 1
ATOM 5387 C CA . ALA C 1 192 ? 4.684 41.290 95.937 1.00 25.38 210 ALA C CA 1
ATOM 5388 C C . ALA C 1 192 ? 5.201 42.573 96.595 1.00 26.08 210 ALA C C 1
ATOM 5389 O O . ALA C 1 192 ? 4.560 43.100 97.499 1.00 26.71 210 ALA C O 1
ATOM 5391 N N . PRO C 1 193 ? 6.355 43.097 96.141 1.00 27.12 211 PRO C N 1
ATOM 5392 C CA . PRO C 1 193 ? 6.939 44.322 96.712 1.00 27.22 211 PRO C CA 1
ATOM 5393 C C . PRO C 1 193 ? 5.971 45.461 97.022 1.00 27.42 211 PRO C C 1
ATOM 5394 O O . PRO C 1 193 ? 5.205 45.915 96.162 1.00 26.28 211 PRO C O 1
ATOM 5398 N N . VAL C 1 194 ? 6.041 45.908 98.277 1.00 25.65 212 VAL C N 1
ATOM 5399 C CA . VAL C 1 194 ? 5.194 46.947 98.850 1.00 24.97 212 VAL C CA 1
ATOM 5400 C C . VAL C 1 194 ? 6.047 48.192 99.051 1.00 26.62 212 VAL C C 1
ATOM 5401 O O . VAL C 1 194 ? 7.126 48.109 99.632 1.00 26.18 212 VAL C O 1
ATOM 5405 N N . LYS C 1 195 ? 5.561 49.339 98.579 1.00 27.52 213 LYS C N 1
ATOM 5406 C CA . LYS C 1 195 ? 6.294 50.604 98.706 1.00 27.78 213 LYS C CA 1
ATOM 5407 C C . LYS C 1 195 ? 6.276 51.151 100.123 1.00 27.08 213 LYS C C 1
ATOM 5408 O O . LYS C 1 195 ? 5.227 51.147 100.768 1.00 25.89 213 LYS C O 1
ATOM 5414 N N . THR C 1 196 ? 7.431 51.635 100.589 1.00 26.14 214 THR C N 1
ATOM 5415 C CA . THR C 1 196 ? 7.542 52.238 101.925 1.00 28.14 214 THR C CA 1
ATOM 5416 C C . THR C 1 196 ? 8.885 52.963 102.052 1.00 27.53 214 THR C C 1
ATOM 5417 O O . THR C 1 196 ? 9.735 52.851 101.175 1.00 27.89 214 THR C O 1
ATOM 5421 N N . SER C 1 197 ? 9.086 53.702 103.142 1.00 28.15 215 SER C N 1
ATOM 5422 C CA . SER C 1 197 ? 10.371 54.380 103.335 1.00 28.70 215 SER C CA 1
ATOM 5423 C C . SER C 1 197 ? 11.360 53.350 103.835 1.00 29.34 215 SER C C 1
ATOM 5424 O O . SER C 1 197 ? 11.264 52.914 104.981 1.00 31.84 215 SER C O 1
ATOM 5427 N N . THR C 1 198 ? 12.303 52.962 102.986 1.00 30.54 216 THR C N 1
ATOM 5428 C CA . THR C 1 198 ? 13.306 51.960 103.334 1.00 32.99 216 THR C CA 1
ATOM 5429 C C . THR C 1 198 ? 14.674 52.505 103.763 1.00 34.74 216 THR C C 1
ATOM 5430 O O . THR C 1 198 ? 15.707 51.893 103.503 1.00 34.49 216 THR C O 1
ATOM 5434 N N . SER C 1 199 ? 14.692 53.650 104.433 1.00 37.69 217 SER C N 1
ATOM 5435 C CA . SER C 1 199 ? 15.963 54.219 104.869 1.00 38.20 217 SER C CA 1
ATOM 5436 C C . SER C 1 199 ? 16.606 53.294 105.908 1.00 38.48 217 SER C C 1
ATOM 5437 O O . SER C 1 199 ? 15.945 52.800 106.820 1.00 38.78 217 SER C O 1
ATOM 5440 N N . SER C 1 200 ? 17.901 53.057 105.749 1.00 37.93 218 SER C N 1
ATOM 5441 C CA . SER C 1 200 ? 18.651 52.202 106.659 1.00 37.00 218 SER C CA 1
ATOM 5442 C C . SER C 1 200 ? 20.139 52.524 106.526 1.00 37.30 218 SER C C 1
ATOM 5443 O O . SER C 1 200 ? 20.654 52.649 105.407 1.00 37.30 218 SER C O 1
ATOM 5446 N N . ASN C 1 201 ? 20.829 52.658 107.659 1.00 36.57 219 ASN C N 1
ATOM 5447 C CA . ASN C 1 201 ? 22.258 52.963 107.654 1.00 35.01 219 ASN C CA 1
ATOM 5448 C C . ASN C 1 201 ? 23.121 51.707 107.660 1.00 34.64 219 ASN C C 1
ATOM 5449 O O . ASN C 1 201 ? 24.344 51.782 107.786 1.00 34.60 219 ASN C O 1
ATOM 5454 N N . GLY C 1 202 ? 22.482 50.546 107.525 1.00 33.80 220 GLY C N 1
ATOM 5455 C CA . GLY C 1 202 ? 23.223 49.298 107.485 1.00 31.79 220 GLY C CA 1
ATOM 5456 C C . GLY C 1 202 ? 23.611 48.697 108.825 1.00 30.87 220 GLY C C 1
ATOM 5457 O O . GLY C 1 202 ? 24.205 47.626 108.878 1.00 31.60 220 GLY C O 1
ATOM 5458 N N . ALA C 1 203 ? 23.300 49.379 109.916 1.00 29.50 221 ALA C N 1
ATOM 5459 C CA . ALA C 1 203 ? 23.626 48.846 111.236 1.00 26.12 221 ALA C CA 1
ATOM 5460 C C . ALA C 1 203 ? 22.367 49.057 112.047 1.00 25.20 221 ALA C C 1
ATOM 5461 O O . ALA C 1 203 ? 22.394 49.606 113.152 1.00 24.86 221 ALA C O 1
ATOM 5463 N N . ASP C 1 204 ? 21.254 48.609 111.488 1.00 23.00 222 ASP C N 1
ATOM 5464 C CA . ASP C 1 204 ? 19.983 48.829 112.136 1.00 23.99 222 ASP C CA 1
ATOM 5465 C C . ASP C 1 204 ? 18.917 47.754 111.952 1.00 21.28 222 ASP C C 1
ATOM 5466 O O . ASP C 1 204 ? 17.734 48.037 112.099 1.00 19.52 222 ASP C O 1
ATOM 5471 N N . TRP C 1 205 ? 19.332 46.531 111.627 1.00 19.96 223 TRP C N 1
ATOM 5472 C CA . TRP C 1 205 ? 18.364 45.429 111.530 1.00 20.53 223 TRP C CA 1
ATOM 5473 C C . TRP C 1 205 ? 18.466 44.702 112.879 1.00 18.64 223 TRP C C 1
ATOM 5474 O O . TRP C 1 205 ? 19.533 44.220 113.246 1.00 18.82 223 TRP C O 1
ATOM 5485 N N . HIS C 1 206 ? 17.361 44.629 113.616 1.00 19.37 224 HIS C N 1
ATOM 5486 C CA . HIS C 1 206 ? 17.387 43.994 114.933 1.00 19.40 224 HIS C CA 1
ATOM 5487 C C . HIS C 1 206 ? 16.890 42.563 114.878 1.00 18.46 224 HIS C C 1
ATOM 5488 O O . HIS C 1 206 ? 15.690 42.324 114.751 1.00 18.81 224 HIS C O 1
ATOM 5495 N N . VAL C 1 207 ? 17.832 41.632 114.935 1.00 17.74 225 VAL C N 1
ATOM 5496 C CA . VAL C 1 207 ? 17.557 40.209 114.925 1.00 20.05 225 VAL C CA 1
ATOM 5497 C C . VAL C 1 207 ? 17.312 39.820 116.384 1.00 20.49 225 VAL C C 1
ATOM 5498 O O . VAL C 1 207 ? 18.240 39.626 117.164 1.00 20.96 225 VAL C O 1
ATOM 5502 N N . GLY C 1 208 ? 16.048 39.717 116.742 1.00 20.52 226 GLY C N 1
ATOM 5503 C CA . GLY C 1 208 ? 15.712 39.419 118.122 1.00 18.78 226 GLY C CA 1
ATOM 5504 C C . GLY C 1 208 ? 14.298 39.893 118.354 1.00 18.44 226 GLY C C 1
ATOM 5505 O O . GLY C 1 208 ? 13.516 40.038 117.393 1.00 17.82 226 GLY C O 1
ATOM 5506 N N . VAL C 1 209 ? 13.967 40.200 119.598 1.00 14.98 227 VAL C N 1
ATOM 5507 C CA . VAL C 1 209 ? 12.598 40.547 119.910 1.00 16.70 227 VAL C CA 1
ATOM 5508 C C . VAL C 1 209 ? 12.453 41.719 120.850 1.00 15.27 227 VAL C C 1
ATOM 5509 O O . VAL C 1 209 ? 13.273 41.921 121.747 1.00 18.58 227 VAL C O 1
ATOM 5513 N N . LEU C 1 210 ? 11.409 42.495 120.625 1.00 15.75 228 LEU C N 1
ATOM 5514 C CA . LEU C 1 210 ? 11.083 43.620 121.481 1.00 15.77 228 LEU C CA 1
ATOM 5515 C C . LEU C 1 210 ? 9.651 43.336 121.925 1.00 17.64 228 LEU C C 1
ATOM 5516 O O . LEU C 1 210 ? 8.816 42.932 121.120 1.00 17.79 228 LEU C O 1
ATOM 5521 N N . GLU C 1 211 ? 9.354 43.530 123.209 1.00 17.85 229 GLU C N 1
ATOM 5522 C CA . GLU C 1 211 ? 7.999 43.268 123.686 1.00 18.14 229 GLU C CA 1
ATOM 5523 C C . GLU C 1 211 ? 7.477 44.476 124.467 1.00 17.57 229 GLU C C 1
ATOM 5524 O O . GLU C 1 211 ? 8.118 44.921 125.412 1.00 18.64 229 GLU C O 1
ATOM 5530 N N . LEU C 1 212 ? 6.327 45.009 124.060 1.00 16.98 230 LEU C N 1
ATOM 5531 C CA . LEU C 1 212 ? 5.746 46.178 124.717 1.00 19.28 230 LEU C CA 1
ATOM 5532 C C . LEU C 1 212 ? 5.067 45.780 126.024 1.00 19.85 230 LEU C C 1
ATOM 5533 O O . LEU C 1 212 ? 4.566 44.670 126.160 1.00 19.88 230 LEU C O 1
ATOM 5538 N N . PRO C 1 213 ? 5.061 46.681 127.009 1.00 20.98 231 PRO C N 1
ATOM 5539 C CA . PRO C 1 213 ? 4.410 46.330 128.280 1.00 22.18 231 PRO C CA 1
ATOM 5540 C C . PRO C 1 213 ? 2.901 46.479 128.143 1.00 23.56 231 PRO C C 1
ATOM 5541 O O . PRO C 1 213 ? 2.429 47.093 127.199 1.00 23.43 231 PRO C O 1
ATOM 5545 N N . ARG C 1 214 ? 2.144 45.884 129.062 1.00 23.24 232 ARG C N 1
ATOM 5546 C CA . ARG C 1 214 ? 0.697 46.038 129.051 1.00 24.64 232 ARG C CA 1
ATOM 5547 C C . ARG C 1 214 ? 0.268 45.907 130.505 1.00 25.68 232 ARG C C 1
ATOM 5548 O O . ARG C 1 214 ? 0.487 44.873 131.136 1.00 23.33 232 ARG C O 1
ATOM 5556 N N . SER C 1 215 ? -0.314 46.977 131.033 1.00 27.54 233 SER C N 1
ATOM 5557 C CA . SER C 1 215 ? -0.762 46.978 132.420 1.00 29.48 233 SER C CA 1
ATOM 5558 C C . SER C 1 215 ? -1.680 45.821 132.749 1.00 28.60 233 SER C C 1
ATOM 5559 O O . SER C 1 215 ? -2.716 45.640 132.117 1.00 28.88 233 SER C O 1
ATOM 5562 N N . GLY C 1 216 ? -1.285 45.048 133.753 1.00 28.20 234 GLY C N 1
ATOM 5563 C CA . GLY C 1 216 ? -2.085 43.919 134.184 1.00 29.74 234 GLY C CA 1
ATOM 5564 C C . GLY C 1 216 ? -1.518 42.593 133.732 1.00 29.59 234 GLY C C 1
ATOM 5565 O O . GLY C 1 216 ? -2.017 41.530 134.118 1.00 31.77 234 GLY C O 1
ATOM 5566 N N . TYR C 1 217 ? -0.468 42.648 132.917 1.00 28.22 235 TYR C N 1
ATOM 5567 C CA . TYR C 1 217 ? 0.151 41.431 132.399 1.00 28.46 235 TYR C CA 1
ATOM 5568 C C . TYR C 1 217 ? 1.624 41.398 132.780 1.00 28.90 235 TYR C C 1
ATOM 5569 O O . TYR C 1 217 ? 2.479 41.944 132.083 1.00 27.05 235 TYR C O 1
ATOM 5578 N N . PRO C 1 218 ? 1.940 40.751 133.907 1.00 29.91 236 PRO C N 1
ATOM 5579 C CA . PRO C 1 218 ? 3.325 40.661 134.371 1.00 29.68 236 PRO C CA 1
ATOM 5580 C C . PRO C 1 218 ? 4.250 39.854 133.473 1.00 28.33 236 PRO C C 1
ATOM 5581 O O . PRO C 1 218 ? 3.804 39.069 132.639 1.00 27.99 236 PRO C O 1
ATOM 5585 N N . ASP C 1 219 ? 5.549 40.062 133.664 1.00 27.48 237 ASP C N 1
ATOM 5586 C CA . ASP C 1 219 ? 6.565 39.349 132.898 1.00 26.70 237 ASP C CA 1
ATOM 5587 C C . ASP C 1 219 ? 6.719 37.868 133.231 1.00 26.68 237 ASP C C 1
ATOM 5588 O O . ASP C 1 219 ? 6.772 37.466 134.403 1.00 28.06 237 ASP C O 1
ATOM 5593 N N . SER C 1 220 ? 6.798 37.058 132.185 1.00 26.01 238 SER C N 1
ATOM 5594 C CA . SER C 1 220 ? 7.046 35.628 132.300 1.00 26.81 238 SER C CA 1
ATOM 5595 C C . SER C 1 220 ? 8.109 35.363 131.262 1.00 26.71 238 SER C C 1
ATOM 5596 O O . SER C 1 220 ? 8.170 36.072 130.254 1.00 24.99 238 SER C O 1
ATOM 5599 N N . ASN C 1 221 ? 8.929 34.347 131.486 1.00 25.95 239 ASN C N 1
ATOM 5600 C CA . ASN C 1 221 ? 9.984 34.038 130.543 1.00 26.64 239 ASN C CA 1
ATOM 5601 C C . ASN C 1 221 ? 9.417 33.632 129.191 1.00 26.18 239 ASN C C 1
ATOM 5602 O O . ASN C 1 221 ? 8.469 32.854 129.100 1.00 24.34 239 ASN C O 1
ATOM 5607 N N . GLU C 1 222 ? 10.003 34.196 128.140 1.00 24.62 240 GLU C N 1
ATOM 5608 C CA . GLU C 1 222 ? 9.576 33.907 126.786 1.00 23.89 240 GLU C CA 1
ATOM 5609 C C . GLU C 1 222 ? 10.776 33.502 125.936 1.00 22.62 240 GLU C C 1
ATOM 5610 O O . GLU C 1 222 ? 11.770 34.220 125.906 1.00 24.25 240 GLU C O 1
ATOM 5616 N N . ASP C 1 223 ? 10.694 32.345 125.273 1.00 22.45 241 ASP C N 1
ATOM 5617 C CA . ASP C 1 223 ? 11.778 31.876 124.405 1.00 21.53 241 ASP C CA 1
ATOM 5618 C C . ASP C 1 223 ? 11.380 31.957 122.927 1.00 20.61 241 ASP C C 1
ATOM 5619 O O . ASP C 1 223 ? 10.247 31.671 122.573 1.00 20.64 241 ASP C O 1
ATOM 5624 N N . PHE C 1 224 ? 12.349 32.308 122.083 1.00 20.96 242 PHE C N 1
ATOM 5625 C CA . PHE C 1 224 ? 12.158 32.435 120.640 1.00 19.16 242 PHE C CA 1
ATOM 5626 C C . PHE C 1 224 ? 13.337 31.689 120.014 1.00 19.35 242 PHE C C 1
ATOM 5627 O O . PHE C 1 224 ? 14.484 31.911 120.394 1.00 20.64 242 PHE C O 1
ATOM 5635 N N . TYR C 1 225 ? 13.062 30.809 119.060 1.00 18.68 243 TYR C N 1
ATOM 5636 C CA . TYR C 1 225 ? 14.112 30.010 118.423 1.00 17.96 243 TYR C CA 1
ATOM 5637 C C . TYR C 1 225 ? 14.412 30.521 117.016 1.00 17.55 243 TYR C C 1
ATOM 5638 O O . TYR C 1 225 ? 13.489 30.786 116.261 1.00 16.96 243 TYR C O 1
ATOM 5647 N N . TRP C 1 226 ? 15.703 30.646 116.702 1.00 19.12 244 TRP C N 1
ATOM 5648 C CA . TRP C 1 226 ? 16.172 31.192 115.415 1.00 19.01 244 TRP C CA 1
ATOM 5649 C C . TRP C 1 226 ? 17.258 30.379 114.735 1.00 20.74 244 TRP C C 1
ATOM 5650 O O . TRP C 1 226 ? 18.050 29.724 115.389 1.00 20.67 244 TRP C O 1
ATOM 5661 N N . SER C 1 227 ? 17.318 30.466 113.409 1.00 19.81 245 SER C N 1
ATOM 5662 C CA . SER C 1 227 ? 18.376 29.814 112.666 1.00 19.65 245 SER C CA 1
ATOM 5663 C C . SER C 1 227 ? 18.336 30.366 111.257 1.00 19.71 245 SER C C 1
ATOM 5664 O O . SER C 1 227 ? 17.389 31.056 110.878 1.00 16.92 245 SER C O 1
ATOM 5667 N N . GLY C 1 228 ? 19.369 30.079 110.480 1.00 20.72 246 GLY C N 1
ATOM 5668 C CA . GLY C 1 228 ? 19.380 30.548 109.104 1.00 19.73 246 GLY C CA 1
ATOM 5669 C C . GLY C 1 228 ? 19.301 32.047 108.916 1.00 20.63 246 GLY C C 1
ATOM 5670 O O . GLY C 1 228 ? 18.616 32.530 108.004 1.00 20.49 246 GLY C O 1
ATOM 5671 N N . VAL C 1 229 ? 19.992 32.800 109.763 1.00 20.09 247 VAL C N 1
ATOM 5672 C CA . VAL C 1 229 ? 19.959 34.240 109.620 1.00 19.86 247 VAL C CA 1
ATOM 5673 C C . VAL C 1 229 ? 21.150 34.674 108.787 1.00 19.06 247 VAL C C 1
ATOM 5674 O O . VAL C 1 229 ? 22.288 34.407 109.146 1.00 20.48 247 VAL C O 1
ATOM 5678 N N . TYR C 1 230 ? 20.880 35.315 107.660 1.00 20.09 248 TYR C N 1
ATOM 5679 C CA . TYR C 1 230 ? 21.949 35.791 106.787 1.00 18.85 248 TYR C CA 1
ATOM 5680 C C . TYR C 1 230 ? 21.395 36.737 105.740 1.00 18.59 248 TYR C C 1
ATOM 5681 O O . TYR C 1 230 ? 20.193 36.823 105.539 1.00 18.26 248 TYR C O 1
ATOM 5690 N N . ILE C 1 231 ? 22.282 37.478 105.082 1.00 20.23 249 ILE C N 1
ATOM 5691 C CA . ILE C 1 231 ? 21.859 38.436 104.081 1.00 20.01 249 ILE C CA 1
ATOM 5692 C C . ILE C 1 231 ? 22.618 38.136 102.789 1.00 21.67 249 ILE C C 1
ATOM 5693 O O . ILE C 1 231 ? 23.818 37.870 102.832 1.00 22.32 249 ILE C O 1
ATOM 5698 N N . GLU C 1 232 ? 21.919 38.170 101.657 1.00 21.79 250 GLU C N 1
ATOM 5699 C CA . GLU C 1 232 ? 22.566 37.881 100.380 1.00 24.65 250 GLU C CA 1
ATOM 5700 C C . GLU C 1 232 ? 22.147 38.845 99.278 1.00 25.32 250 GLU C C 1
ATOM 5701 O O . GLU C 1 232 ? 21.174 39.578 99.403 1.00 23.17 250 GLU C O 1
ATOM 5707 N N . SER C 1 233 ? 22.908 38.858 98.190 1.00 28.40 251 SER C N 1
ATOM 5708 C CA . SER C 1 233 ? 22.584 39.711 97.054 1.00 30.94 251 SER C CA 1
ATOM 5709 C C . SER C 1 233 ? 22.616 38.791 95.845 1.00 32.95 251 SER C C 1
ATOM 5710 O O . SER C 1 233 ? 23.011 37.635 95.952 1.00 33.77 251 SER C O 1
ATOM 5713 N N . GLY C 1 234 ? 22.226 39.315 94.694 1.00 35.05 252 GLY C N 1
ATOM 5714 C CA . GLY C 1 234 ? 22.220 38.502 93.497 1.00 36.98 252 GLY C CA 1
ATOM 5715 C C . GLY C 1 234 ? 20.827 37.934 93.354 1.00 38.22 252 GLY C C 1
ATOM 5716 O O . GLY C 1 234 ? 19.857 38.677 93.197 1.00 40.04 252 GLY C O 1
ATOM 5717 N N . SER C 1 235 ? 20.720 36.617 93.418 1.00 38.45 253 SER C N 1
ATOM 5718 C CA . SER C 1 235 ? 19.425 35.979 93.307 1.00 37.70 253 SER C CA 1
ATOM 5719 C C . SER C 1 235 ? 19.032 35.531 94.704 1.00 36.52 253 SER C C 1
ATOM 5720 O O . SER C 1 235 ? 19.850 35.547 95.627 1.00 37.21 253 SER C O 1
ATOM 5723 N N . LEU C 1 236 ? 17.774 35.160 94.869 1.00 33.76 254 LEU C N 1
ATOM 5724 C CA . LEU C 1 236 ? 17.313 34.707 96.162 1.00 30.60 254 LEU C CA 1
ATOM 5725 C C . LEU C 1 236 ? 17.461 33.200 96.314 1.00 29.45 254 LEU C C 1
ATOM 5726 O O . LEU C 1 236 ? 17.056 32.429 95.431 1.00 26.97 254 LEU C O 1
ATOM 5731 N N . THR C 1 237 ? 18.060 32.783 97.429 1.00 27.63 255 THR C N 1
ATOM 5732 C CA . THR C 1 237 ? 18.200 31.367 97.735 1.00 25.61 255 THR C CA 1
ATOM 5733 C C . THR C 1 237 ? 16.855 31.000 98.384 1.00 25.07 255 THR C C 1
ATOM 5734 O O . THR C 1 237 ? 16.515 31.519 99.443 1.00 24.28 255 THR C O 1
ATOM 5738 N N . THR C 1 238 ? 16.090 30.122 97.747 1.00 21.76 256 THR C N 1
ATOM 5739 C CA . THR C 1 238 ? 14.788 29.727 98.278 1.00 21.61 256 THR C CA 1
ATOM 5740 C C . THR C 1 238 ? 14.877 28.506 99.183 1.00 22.75 256 THR C C 1
ATOM 5741 O O . THR C 1 238 ? 13.950 28.235 99.944 1.00 22.47 256 THR C O 1
ATOM 5745 N N . SER C 1 239 ? 15.981 27.766 99.085 1.00 24.50 257 SER C N 1
ATOM 5746 C CA . SER C 1 239 ? 16.204 26.585 99.919 1.00 26.25 257 SER C CA 1
ATOM 5747 C C . SER C 1 239 ? 16.434 26.975 101.375 1.00 27.16 257 SER C C 1
ATOM 5748 O O . SER C 1 239 ? 17.204 27.884 101.665 1.00 26.80 257 SER C O 1
ATOM 5751 N N . VAL C 1 240 ? 15.782 26.256 102.278 1.00 26.37 258 VAL C N 1
ATOM 5752 C CA . VAL C 1 240 ? 15.902 26.492 103.712 1.00 28.03 258 VAL C CA 1
ATOM 5753 C C . VAL C 1 240 ? 17.310 26.135 104.215 1.00 27.88 258 VAL C C 1
ATOM 5754 O O . VAL C 1 240 ? 17.748 26.611 105.269 1.00 27.63 258 VAL C O 1
ATOM 5758 N N . ALA C 1 241 ? 18.024 25.302 103.461 1.00 28.62 259 ALA C N 1
ATOM 5759 C CA . ALA C 1 241 ? 19.374 24.898 103.854 1.00 29.10 259 ALA C CA 1
ATOM 5760 C C . ALA C 1 241 ? 20.432 25.951 103.532 1.00 29.68 259 ALA C C 1
ATOM 5761 O O . ALA C 1 241 ? 21.590 25.811 103.924 1.00 30.28 259 ALA C O 1
ATOM 5763 N N . GLY C 1 242 ? 20.036 27.004 102.822 1.00 31.12 260 GLY C N 1
ATOM 5764 C CA . GLY C 1 242 ? 20.973 28.062 102.472 1.00 30.71 260 GLY C CA 1
ATOM 5765 C C . GLY C 1 242 ? 21.740 27.772 101.192 1.00 32.72 260 GLY C C 1
ATOM 5766 O O . GLY C 1 242 ? 22.634 28.559 100.815 1.00 31.66 260 GLY C O 1
ATOM 5767 N N . GLY D 1 1 ? 49.999 22.694 85.348 1.00 41.08 19 GLY D N 1
ATOM 5768 C CA . GLY D 1 1 ? 49.701 21.474 84.508 1.00 41.19 19 GLY D CA 1
ATOM 5769 C C . GLY D 1 1 ? 48.207 21.218 84.409 1.00 39.32 19 GLY D C 1
ATOM 5770 O O . GLY D 1 1 ? 47.434 22.158 84.197 1.00 41.72 19 GLY D O 1
ATOM 5771 N N . THR D 1 2 ? 47.793 19.960 84.547 1.00 35.64 20 THR D N 1
ATOM 5772 C CA . THR D 1 2 ? 46.371 19.619 84.492 1.00 30.54 20 THR D CA 1
ATOM 5773 C C . THR D 1 2 ? 46.003 18.604 85.574 1.00 25.98 20 THR D C 1
ATOM 5774 O O . THR D 1 2 ? 46.649 17.563 85.705 1.00 22.23 20 THR D O 1
ATOM 5778 N N . ILE D 1 3 ? 44.974 18.916 86.355 1.00 21.35 21 ILE D N 1
ATOM 5779 C CA . ILE D 1 3 ? 44.516 17.998 87.393 1.00 19.54 21 ILE D CA 1
ATOM 5780 C C . ILE D 1 3 ? 43.639 16.898 86.788 1.00 18.52 21 ILE D C 1
ATOM 5781 O O . ILE D 1 3 ? 42.673 17.176 86.071 1.00 18.07 21 ILE D O 1
ATOM 5786 N N . LEU D 1 4 ? 43.975 15.647 87.068 1.00 15.53 22 LEU D N 1
ATOM 5787 C CA . LEU D 1 4 ? 43.212 14.516 86.566 1.00 15.68 22 LEU D CA 1
ATOM 5788 C C . LEU D 1 4 ? 42.128 14.070 87.540 1.00 13.74 22 LEU D C 1
ATOM 5789 O O . LEU D 1 4 ? 41.071 13.568 87.138 1.00 13.83 22 LEU D O 1
ATOM 5794 N N . TRP D 1 5 ? 42.424 14.234 88.817 1.00 12.97 23 TRP D N 1
ATOM 5795 C CA . TRP D 1 5 ? 41.518 13.845 89.900 1.00 13.59 23 TRP D CA 1
ATOM 5796 C C . TRP D 1 5 ? 41.812 14.740 91.091 1.00 14.51 23 TRP D C 1
ATOM 5797 O O . TRP D 1 5 ? 42.972 15.002 91.432 1.00 14.07 23 TRP D O 1
ATOM 5808 N N . ASP D 1 6 ? 40.752 15.233 91.723 1.00 16.03 24 ASP D N 1
ATOM 5809 C CA . ASP D 1 6 ? 40.881 16.185 92.816 1.00 17.10 24 ASP D CA 1
ATOM 5810 C C . ASP D 1 6 ? 40.329 15.595 94.111 1.00 16.61 24 ASP D C 1
ATOM 5811 O O . ASP D 1 6 ? 39.123 15.355 94.214 1.00 16.39 24 ASP D O 1
ATOM 5816 N N . GLY D 1 7 ? 41.208 15.384 95.088 1.00 15.52 25 GLY D N 1
ATOM 5817 C CA . GLY D 1 7 ? 40.789 14.808 96.361 1.00 14.50 25 GLY D CA 1
ATOM 5818 C C . GLY D 1 7 ? 40.910 15.807 97.509 1.00 16.51 25 GLY D C 1
ATOM 5819 O O . GLY D 1 7 ? 41.054 15.431 98.675 1.00 17.04 25 GLY D O 1
ATOM 5820 N N . ARG D 1 8 ? 40.820 17.090 97.182 1.00 15.24 26 ARG D N 1
ATOM 5821 C CA . ARG D 1 8 ? 40.961 18.113 98.200 1.00 16.07 26 ARG D CA 1
ATOM 5822 C C . ARG D 1 8 ? 39.710 18.358 99.029 1.00 17.06 26 ARG D C 1
ATOM 5823 O O . ARG D 1 8 ? 39.739 19.178 99.949 1.00 17.71 26 ARG D O 1
ATOM 5831 N N . PHE D 1 9 ? 38.634 17.646 98.694 1.00 18.32 27 PHE D N 1
ATOM 5832 C CA . PHE D 1 9 ? 37.354 17.742 99.412 1.00 21.52 27 PHE D CA 1
ATOM 5833 C C . PHE D 1 9 ? 36.623 19.067 99.181 1.00 23.49 27 PHE D C 1
ATOM 5834 O O . PHE D 1 9 ? 35.666 19.365 99.906 1.00 23.65 27 PHE D O 1
ATOM 5842 N N . ASN D 1 10 ? 37.033 19.858 98.195 1.00 23.06 28 ASN D N 1
ATOM 5843 C CA . ASN D 1 10 ? 36.358 21.142 98.006 1.00 26.40 28 ASN D CA 1
ATOM 5844 C C . ASN D 1 10 ? 34.898 21.008 97.633 1.00 29.18 28 ASN D C 1
ATOM 5845 O O . ASN D 1 10 ? 34.152 21.980 97.691 1.00 31.32 28 ASN D O 1
ATOM 5850 N N . ASP D 1 11 ? 34.510 19.793 97.260 1.00 31.63 29 ASP D N 1
ATOM 5851 C CA . ASP D 1 11 ? 33.150 19.461 96.868 1.00 33.22 29 ASP D CA 1
ATOM 5852 C C . ASP D 1 11 ? 32.314 18.925 98.036 1.00 34.38 29 ASP D C 1
ATOM 5853 O O . ASP D 1 11 ? 31.195 18.449 97.829 1.00 35.61 29 ASP D O 1
ATOM 5858 N N . MET D 1 12 ? 32.841 19.017 99.256 1.00 34.65 30 MET D N 1
ATOM 5859 C CA . MET D 1 12 ? 32.139 18.502 100.432 1.00 35.50 30 MET D CA 1
ATOM 5860 C C . MET D 1 12 ? 32.176 19.455 101.622 1.00 35.49 30 MET D C 1
ATOM 5861 O O . MET D 1 12 ? 33.211 20.055 101.917 1.00 35.89 30 MET D O 1
ATOM 5866 N N . THR D 1 13 ? 31.064 19.566 102.342 1.00 35.10 31 THR D N 1
ATOM 5867 C CA . THR D 1 13 ? 31.040 20.439 103.508 1.00 34.88 31 THR D CA 1
ATOM 5868 C C . THR D 1 13 ? 31.406 19.658 104.777 1.00 33.71 31 THR D C 1
ATOM 5869 O O . THR D 1 13 ? 31.930 20.227 105.731 1.00 33.77 31 THR D O 1
ATOM 5873 N N . SER D 1 14 ? 31.147 18.354 104.785 1.00 32.81 32 SER D N 1
ATOM 5874 C CA . SER D 1 14 ? 31.493 17.518 105.934 1.00 32.62 32 SER D CA 1
ATOM 5875 C C . SER D 1 14 ? 31.908 16.134 105.428 1.00 30.60 32 SER D C 1
ATOM 5876 O O . SER D 1 14 ? 31.693 15.810 104.273 1.00 28.23 32 SER D O 1
ATOM 5879 N N . SER D 1 15 ? 32.499 15.324 106.297 1.00 31.44 33 SER D N 1
ATOM 5880 C CA . SER D 1 15 ? 32.922 13.978 105.907 1.00 31.62 33 SER D CA 1
ATOM 5881 C C . SER D 1 15 ? 31.711 13.069 105.676 1.00 32.73 33 SER D C 1
ATOM 5882 O O . SER D 1 15 ? 31.833 11.974 105.117 1.00 31.16 33 SER D O 1
ATOM 5885 N N . ALA D 1 16 ? 30.534 13.521 106.107 1.00 32.10 34 ALA D N 1
ATOM 5886 C CA . ALA D 1 16 ? 29.332 12.718 105.919 1.00 32.62 34 ALA D CA 1
ATOM 5887 C C . ALA D 1 16 ? 29.077 12.469 104.432 1.00 31.82 34 ALA D C 1
ATOM 5888 O O . ALA D 1 16 ? 28.489 11.462 104.060 1.00 32.19 34 ALA D O 1
ATOM 5890 N N . ASP D 1 17 ? 29.534 13.377 103.578 1.00 31.82 35 ASP D N 1
ATOM 5891 C CA . ASP D 1 17 ? 29.332 13.215 102.146 1.00 31.16 35 ASP D CA 1
ATOM 5892 C C . ASP D 1 17 ? 29.994 11.948 101.620 1.00 29.86 35 ASP D C 1
ATOM 5893 O O . ASP D 1 17 ? 29.685 11.486 100.521 1.00 28.69 35 ASP D O 1
ATOM 5898 N N . LEU D 1 18 ? 30.904 11.392 102.407 1.00 30.01 36 LEU D N 1
ATOM 5899 C CA . LEU D 1 18 ? 31.610 10.179 102.008 1.00 30.36 36 LEU D CA 1
ATOM 5900 C C . LEU D 1 18 ? 30.637 9.004 101.995 1.00 31.74 36 LEU D C 1
ATOM 5901 O O . LEU D 1 18 ? 30.848 8.009 101.294 1.00 29.54 36 LEU D O 1
ATOM 5906 N N . ASN D 1 19 ? 29.570 9.139 102.784 1.00 32.32 37 ASN D N 1
ATOM 5907 C CA . ASN D 1 19 ? 28.520 8.125 102.887 1.00 34.08 37 ASN D CA 1
ATOM 5908 C C . ASN D 1 19 ? 27.689 8.034 101.618 1.00 34.18 37 ASN D C 1
ATOM 5909 O O . ASN D 1 19 ? 26.883 7.123 101.461 1.00 35.20 37 ASN D O 1
ATOM 5914 N N . LYS D 1 20 ? 27.857 8.996 100.725 1.00 34.84 38 LYS D N 1
ATOM 5915 C CA . LYS D 1 20 ? 27.102 8.992 99.481 1.00 35.77 38 LYS D CA 1
ATOM 5916 C C . LYS D 1 20 ? 27.650 7.936 98.531 1.00 36.02 38 LYS D C 1
ATOM 5917 O O . LYS D 1 20 ? 26.949 7.464 97.632 1.00 36.78 38 LYS D O 1
ATOM 5923 N N . TRP D 1 21 ? 28.908 7.557 98.735 1.00 34.73 39 TRP D N 1
ATOM 5924 C CA . TRP D 1 21 ? 29.534 6.564 97.877 1.00 33.46 39 TRP D CA 1
ATOM 5925 C C . TRP D 1 21 ? 29.150 5.137 98.276 1.00 33.67 39 TRP D C 1
ATOM 5926 O O . TRP D 1 21 ? 29.044 4.823 99.456 1.00 34.33 39 TRP D O 1
ATOM 5937 N N . SER D 1 22 ? 28.939 4.289 97.270 1.00 35.29 40 SER D N 1
ATOM 5938 C CA . SER D 1 22 ? 28.608 2.880 97.458 1.00 36.44 40 SER D CA 1
ATOM 5939 C C . SER D 1 22 ? 29.068 2.172 96.195 1.00 36.95 40 SER D C 1
ATOM 5940 O O . SER D 1 22 ? 29.228 2.797 95.150 1.00 37.97 40 SER D O 1
ATOM 5943 N N . TRP D 1 23 ? 29.287 0.871 96.283 1.00 39.53 41 TRP D N 1
ATOM 5944 C CA . TRP D 1 23 ? 29.706 0.116 95.115 1.00 41.57 41 TRP D CA 1
ATOM 5945 C C . TRP D 1 23 ? 28.648 0.226 94.017 1.00 42.58 41 TRP D C 1
ATOM 5946 O O . TRP D 1 23 ? 28.970 0.266 92.825 1.00 42.13 41 TRP D O 1
ATOM 5957 N N . GLY D 1 24 ? 27.386 0.298 94.432 1.00 43.50 42 GLY D N 1
ATOM 5958 C CA . GLY D 1 24 ? 26.297 0.398 93.474 1.00 45.10 42 GLY D CA 1
ATOM 5959 C C . GLY D 1 24 ? 25.985 1.808 93.000 1.00 45.22 42 GLY D C 1
ATOM 5960 O O . GLY D 1 24 ? 25.107 2.001 92.160 1.00 44.96 42 GLY D O 1
ATOM 5961 N N . ASN D 1 25 ? 26.706 2.791 93.534 1.00 45.00 43 ASN D N 1
ATOM 5962 C CA . ASN D 1 25 ? 26.511 4.196 93.173 1.00 44.87 43 ASN D CA 1
ATOM 5963 C C . ASN D 1 25 ? 27.831 4.896 93.506 1.00 43.75 43 ASN D C 1
ATOM 5964 O O . ASN D 1 25 ? 27.956 5.574 94.522 1.00 43.40 43 ASN D O 1
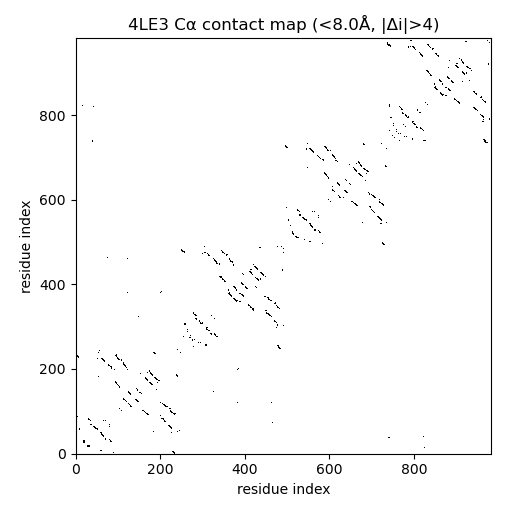ATOM 5969 N N . GLN D 1 26 ? 28.813 4.705 92.634 1.00 42.43 44 GLN D N 1
ATOM 5970 C CA . GLN D 1 26 ? 30.150 5.250 92.829 1.00 40.49 44 GLN D CA 1
ATOM 5971 C C . GLN D 1 26 ? 30.232 6.726 92.515 1.00 39.16 44 GLN D C 1
ATOM 5972 O O . GLN D 1 26 ? 30.808 7.145 91.517 1.00 39.14 44 GLN D O 1
ATOM 5978 N N . VAL D 1 27 ? 29.645 7.515 93.400 1.00 37.09 45 VAL D N 1
ATOM 5979 C CA . VAL D 1 27 ? 29.603 8.948 93.227 1.00 35.57 45 VAL D CA 1
ATOM 5980 C C . VAL D 1 27 ? 30.668 9.665 94.053 1.00 33.90 45 VAL D C 1
ATOM 5981 O O . VAL D 1 27 ? 31.159 9.144 95.061 1.00 33.35 45 VAL D O 1
ATOM 5985 N N . GLY D 1 28 ? 31.028 10.864 93.613 1.00 31.68 46 GLY D N 1
ATOM 5986 C CA . GLY D 1 28 ? 31.998 11.639 94.354 1.00 28.86 46 GLY D CA 1
ATOM 5987 C C . GLY D 1 28 ? 33.429 11.280 94.027 1.00 27.23 46 GLY D C 1
ATOM 5988 O O . GLY D 1 28 ? 33.696 10.376 93.241 1.00 26.07 46 GLY D O 1
ATOM 5989 N N . PRO D 1 29 ? 34.375 11.968 94.655 1.00 25.76 47 PRO D N 1
ATOM 5990 C CA . PRO D 1 29 ? 35.797 11.720 94.408 1.00 24.22 47 PRO D CA 1
ATOM 5991 C C . PRO D 1 29 ? 36.504 10.593 95.175 1.00 23.11 47 PRO D C 1
ATOM 5992 O O . PRO D 1 29 ? 37.633 10.247 94.824 1.00 22.04 47 PRO D O 1
ATOM 5996 N N . TYR D 1 30 ? 35.860 10.007 96.185 1.00 21.04 48 TYR D N 1
ATOM 5997 C CA . TYR D 1 30 ? 36.514 8.964 96.983 1.00 19.50 48 TYR D CA 1
ATOM 5998 C C . TYR D 1 30 ? 35.693 7.722 97.249 1.00 20.27 48 TYR D C 1
ATOM 5999 O O . TYR D 1 30 ? 34.500 7.798 97.542 1.00 19.27 48 TYR D O 1
ATOM 6008 N N . GLN D 1 31 ? 36.351 6.576 97.168 1.00 19.29 49 GLN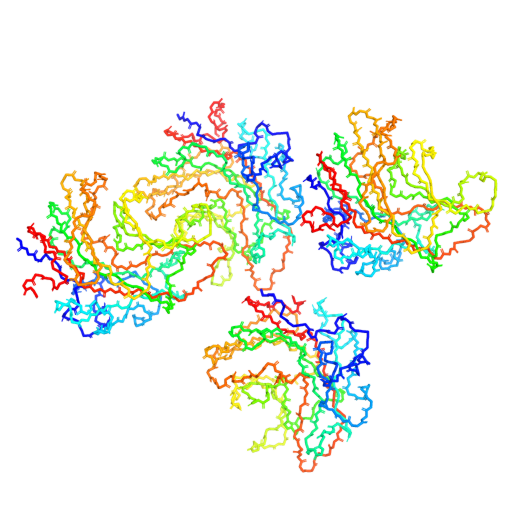 D N 1
ATOM 6009 C CA . GLN D 1 31 ? 35.714 5.328 97.504 1.00 20.25 49 GLN D CA 1
ATOM 6010 C C . GLN D 1 31 ? 35.921 5.278 99.018 1.00 20.62 49 GLN D C 1
ATOM 6011 O O . GLN D 1 31 ? 37.032 5.504 99.517 1.00 21.42 49 GLN D O 1
ATOM 6017 N N . TYR D 1 32 ? 34.856 5.040 99.768 1.00 20.16 50 TYR D N 1
ATOM 6018 C CA . TYR D 1 32 ? 34.990 4.989 101.214 1.00 22.40 50 TYR D CA 1
ATOM 6019 C C . TYR D 1 32 ? 34.431 3.666 101.677 1.00 23.11 50 TYR D C 1
ATOM 6020 O O . TYR D 1 32 ? 33.228 3.512 101.787 1.00 24.40 50 TYR D O 1
ATOM 6029 N N . TYR D 1 33 ? 35.304 2.700 101.925 1.00 23.52 51 TYR D N 1
ATOM 6030 C CA . TYR D 1 33 ? 34.846 1.385 102.366 1.00 22.95 51 TYR D CA 1
ATOM 6031 C C . TYR D 1 33 ? 35.863 0.689 103.240 1.00 22.53 51 TYR D C 1
ATOM 6032 O O . TYR D 1 33 ? 35.541 -0.294 103.900 1.00 23.03 51 TYR D O 1
ATOM 6041 N N . ILE D 1 34 ? 37.097 1.183 103.248 1.00 21.28 52 ILE D N 1
ATOM 6042 C CA . ILE D 1 34 ? 38.103 0.580 104.107 1.00 21.54 52 ILE D CA 1
ATOM 6043 C C . ILE D 1 34 ? 38.128 1.351 105.413 1.00 22.73 52 ILE D C 1
ATOM 6044 O O . ILE D 1 34 ? 38.888 2.318 105.590 1.00 23.02 52 ILE D O 1
ATOM 6049 N N . HIS D 1 35 ? 37.288 0.903 106.341 1.00 23.80 53 HIS D N 1
ATOM 6050 C CA . HIS D 1 35 ? 37.172 1.552 107.632 1.00 24.70 53 HIS D CA 1
ATOM 6051 C C . HIS D 1 35 ? 36.451 0.621 108.596 1.00 26.58 53 HIS D C 1
ATOM 6052 O O . HIS D 1 35 ? 35.910 -0.408 108.183 1.00 26.13 53 HIS D O 1
ATOM 6059 N N . GLY D 1 36 ? 36.461 0.991 109.876 1.00 27.99 54 GLY D N 1
ATOM 6060 C CA . GLY D 1 36 ? 35.815 0.199 110.908 1.00 29.73 54 GLY D CA 1
ATOM 6061 C C . GLY D 1 36 ? 34.297 0.295 110.924 1.00 30.51 54 GLY D C 1
ATOM 6062 O O . GLY D 1 36 ? 33.687 0.948 110.080 1.00 30.88 54 GLY D O 1
ATOM 6063 N N . SER D 1 37 ? 33.683 -0.337 111.920 1.00 32.49 55 SER D N 1
ATOM 6064 C CA . SER D 1 37 ? 32.223 -0.367 112.021 1.00 33.57 55 SER D CA 1
ATOM 6065 C C . SER D 1 37 ? 31.538 0.874 112.590 1.00 33.60 55 SER D C 1
ATOM 6066 O O . SER D 1 37 ? 30.309 0.939 112.615 1.00 35.00 55 SER D O 1
ATOM 6069 N N . SER D 1 38 ? 32.307 1.857 113.043 1.00 33.76 56 SER D N 1
ATOM 6070 C CA . SER D 1 38 ? 31.707 3.071 113.593 1.00 31.53 56 SER D CA 1
ATOM 6071 C C . SER D 1 38 ? 31.336 4.074 112.513 1.00 32.23 56 SER D C 1
ATOM 6072 O O . SER D 1 38 ? 31.696 3.911 111.341 1.00 31.66 56 SER D O 1
ATOM 6075 N N . PRO D 1 39 ? 30.594 5.124 112.891 1.00 30.62 57 PRO D N 1
ATOM 6076 C CA . PRO D 1 39 ? 30.182 6.158 111.939 1.00 30.16 57 PRO D CA 1
ATOM 6077 C C . PRO D 1 39 ? 31.414 6.849 111.368 1.00 28.71 57 PRO D C 1
ATOM 6078 O O . PRO D 1 39 ? 32.468 6.846 111.994 1.00 27.81 57 PRO D O 1
ATOM 6082 N N . VAL D 1 40 ? 31.268 7.447 110.191 1.00 28.90 58 VAL D N 1
ATOM 6083 C CA . VAL D 1 40 ? 32.385 8.122 109.532 1.00 29.25 58 VAL D CA 1
ATOM 6084 C C . VAL D 1 40 ? 33.052 9.177 110.411 1.00 29.36 58 VAL D C 1
ATOM 6085 O O . VAL D 1 40 ? 34.264 9.354 110.359 1.00 29.29 58 VAL D O 1
ATOM 6089 N N . SER D 1 41 ? 32.272 9.876 111.232 1.00 29.76 59 SER D N 1
ATOM 6090 C CA . SER D 1 41 ? 32.853 10.889 112.104 1.00 29.21 59 SER D CA 1
ATOM 6091 C C . SER D 1 41 ? 33.866 10.339 113.121 1.00 27.15 59 SER D C 1
ATOM 6092 O O . SER D 1 41 ? 34.596 11.101 113.743 1.00 26.92 59 SER D O 1
ATOM 6095 N N . ALA D 1 42 ? 33.930 9.025 113.295 1.00 26.74 60 ALA D N 1
ATOM 6096 C CA . ALA D 1 42 ? 34.896 8.461 114.235 1.00 26.27 60 ALA D CA 1
ATOM 6097 C C . ALA D 1 42 ? 36.269 8.318 113.571 1.00 25.57 60 ALA D C 1
ATOM 6098 O O . ALA D 1 42 ? 37.291 8.229 114.254 1.00 23.90 60 ALA D O 1
ATOM 6100 N N . TYR D 1 43 ? 36.274 8.318 112.237 1.00 24.86 61 TYR D N 1
ATOM 6101 C CA . TYR D 1 43 ? 37.506 8.129 111.462 1.00 25.57 61 TYR D CA 1
ATOM 6102 C C . TYR D 1 43 ? 37.953 9.281 110.552 1.00 24.66 61 TYR D C 1
ATOM 6103 O O . TYR D 1 43 ? 39.149 9.443 110.299 1.00 25.56 61 TYR D O 1
ATOM 6112 N N . VAL D 1 44 ? 37.002 10.055 110.050 1.00 24.26 62 VAL D N 1
ATOM 6113 C CA . VAL D 1 44 ? 37.306 11.150 109.136 1.00 24.69 62 VAL D CA 1
ATOM 6114 C C . VAL D 1 44 ? 36.470 12.402 109.397 1.00 24.94 62 VAL D C 1
ATOM 6115 O O . VAL D 1 44 ? 35.236 12.347 109.404 1.00 25.73 62 VAL D O 1
ATOM 6119 N N . ASN D 1 45 ? 37.158 13.526 109.582 1.00 25.38 63 ASN D N 1
ATOM 6120 C CA . ASN D 1 45 ? 36.513 14.811 109.831 1.00 26.77 63 ASN D CA 1
ATOM 6121 C C . ASN D 1 45 ? 37.216 15.929 109.086 1.00 24.88 63 ASN D C 1
ATOM 6122 O O . ASN D 1 45 ? 38.430 15.993 109.086 1.00 25.52 63 ASN D O 1
ATOM 6127 N N . LEU D 1 46 ? 36.443 16.818 108.481 1.00 26.56 64 LEU D N 1
ATOM 6128 C CA . LEU D 1 46 ? 37.009 17.926 107.725 1.00 25.84 64 LEU D CA 1
ATOM 6129 C C . LEU D 1 46 ? 36.947 19.221 108.517 1.00 27.41 64 LEU D C 1
ATOM 6130 O O . LEU D 1 46 ? 36.038 19.422 109.330 1.00 24.91 64 LEU D O 1
ATOM 6135 N N . SER D 1 47 ? 37.921 20.090 108.281 1.00 26.71 65 SER D N 1
ATOM 6136 C CA . SER D 1 47 ? 37.976 21.387 108.950 1.00 28.65 65 SER D CA 1
ATOM 6137 C C . SER D 1 47 ? 39.075 22.252 108.352 1.00 28.45 65 SER D C 1
ATOM 6138 O O . SER D 1 47 ? 40.085 21.740 107.866 1.00 26.34 65 SER D O 1
ATOM 6141 N N . PRO D 1 48 ? 38.891 23.580 108.365 1.00 28.80 66 PRO D N 1
ATOM 6142 C CA . PRO D 1 48 ? 39.926 24.467 107.811 1.00 28.69 66 PRO D CA 1
ATOM 6143 C C . PRO D 1 48 ? 41.152 24.423 108.726 1.00 29.11 66 PRO D C 1
ATOM 6144 O O . PRO D 1 48 ? 42.274 24.735 108.326 1.00 29.38 66 PRO D O 1
ATOM 6148 N N . ASP D 1 49 ? 40.932 24.028 109.972 1.00 29.43 67 ASP D N 1
ATOM 6149 C CA . ASP D 1 49 ? 42.021 23.952 110.930 1.00 30.88 67 ASP D CA 1
ATOM 6150 C C . ASP D 1 49 ? 42.850 22.678 110.735 1.00 29.16 67 ASP D C 1
ATOM 6151 O O . ASP D 1 49 ? 43.897 22.508 111.366 1.00 28.47 67 ASP D O 1
ATOM 6156 N N . TYR D 1 50 ? 42.387 21.795 109.853 1.00 27.29 68 TYR D N 1
ATOM 6157 C CA . TYR D 1 50 ? 43.089 20.533 109.619 1.00 26.43 68 TYR D CA 1
ATOM 6158 C C . TYR D 1 50 ? 43.953 20.517 108.362 1.00 25.12 68 TYR D C 1
ATOM 6159 O O . TYR D 1 50 ? 44.444 19.462 107.962 1.00 24.59 68 TYR D O 1
ATOM 6168 N N . LYS D 1 51 ? 44.146 21.674 107.748 1.00 23.99 69 LYS D N 1
ATOM 6169 C CA . LYS D 1 51 ? 44.927 21.737 106.515 1.00 24.35 69 LYS D CA 1
ATOM 6170 C C . LYS D 1 51 ? 46.222 22.503 106.676 1.00 23.59 69 LYS D C 1
ATOM 6171 O O . LYS D 1 51 ? 46.469 23.134 107.716 1.00 21.62 69 LYS D O 1
ATOM 6177 N N . ASN D 1 52 ? 47.063 22.435 105.650 1.00 21.27 70 ASN D N 1
ATOM 6178 C CA . ASN D 1 52 ? 48.298 23.194 105.648 1.00 20.35 70 ASN D CA 1
ATOM 6179 C C . ASN D 1 52 ? 47.784 24.618 105.459 1.00 19.48 70 ASN D C 1
ATOM 6180 O O . ASN D 1 52 ? 47.142 24.914 104.454 1.00 19.11 70 ASN D O 1
ATOM 6185 N N . PRO D 1 53 ? 48.073 25.519 106.415 1.00 22.31 71 PRO D N 1
ATOM 6186 C CA . PRO D 1 53 ? 47.599 26.903 106.291 1.00 23.95 71 PRO D CA 1
ATOM 6187 C C . PRO D 1 53 ? 48.021 27.595 105.002 1.00 25.81 71 PRO D C 1
ATOM 6188 O O . PRO D 1 53 ? 47.328 28.481 104.519 1.00 26.18 71 PRO D O 1
ATOM 6192 N N . ALA D 1 54 ? 49.137 27.167 104.424 1.00 26.42 72 ALA D N 1
ATOM 6193 C CA . ALA D 1 54 ? 49.627 27.768 103.186 1.00 25.74 72 ALA D CA 1
ATOM 6194 C C . ALA D 1 54 ? 48.892 27.291 101.919 1.00 25.95 72 ALA D C 1
ATOM 6195 O O . ALA D 1 54 ? 49.034 27.891 100.841 1.00 24.79 72 ALA D O 1
ATOM 6197 N N . ASP D 1 55 ? 48.102 26.224 102.040 1.00 24.80 73 ASP D N 1
ATOM 6198 C CA . ASP D 1 55 ? 47.373 25.691 100.894 1.00 25.28 73 ASP D CA 1
ATOM 6199 C C . ASP D 1 55 ? 46.023 26.363 100.680 1.00 25.73 73 ASP D C 1
ATOM 6200 O O . ASP D 1 55 ? 45.000 25.901 101.196 1.00 23.31 73 ASP D O 1
ATOM 6205 N N . THR D 1 56 ? 46.022 27.445 99.902 1.00 24.78 74 THR D N 1
ATOM 6206 C CA . THR D 1 56 ? 44.801 28.188 99.612 1.00 26.71 74 THR D CA 1
ATOM 6207 C C . THR D 1 56 ? 43.850 27.431 98.700 1.00 25.63 74 THR D C 1
ATOM 6208 O O . THR D 1 56 ? 42.658 27.712 98.679 1.00 27.64 74 THR D O 1
ATOM 6212 N N . GLY D 1 57 ? 44.381 26.464 97.957 1.00 24.78 75 GLY D N 1
ATOM 6213 C CA . GLY D 1 57 ? 43.572 25.675 97.041 1.00 23.59 75 GLY D CA 1
ATOM 6214 C C . GLY D 1 57 ? 42.659 24.660 97.718 1.00 24.03 75 GLY D C 1
ATOM 6215 O O . GLY D 1 57 ? 41.751 24.120 97.082 1.00 23.49 75 GLY D O 1
ATOM 6216 N N . SER D 1 58 ? 42.900 24.391 99.001 1.00 23.90 76 SER D N 1
ATOM 6217 C CA . SER D 1 58 ? 42.084 23.441 99.764 1.00 25.81 76 SER D CA 1
ATOM 6218 C C . SER D 1 58 ? 41.271 24.193 100.829 1.00 27.01 76 SER D C 1
ATOM 6219 O O . SER D 1 58 ? 41.845 24.782 101.740 1.00 27.43 76 SER D O 1
ATOM 6222 N N . ARG D 1 59 ? 39.948 24.153 100.728 1.00 28.75 77 ARG D N 1
ATOM 6223 C CA . ARG D 1 59 ? 39.106 24.846 101.708 1.00 30.31 77 ARG D CA 1
ATOM 6224 C C . ARG D 1 59 ? 39.259 24.211 103.085 1.00 28.83 77 ARG D C 1
ATOM 6225 O O . ARG D 1 59 ? 39.372 24.909 104.099 1.00 27.73 77 ARG D O 1
ATOM 6233 N N . GLN D 1 60 ? 39.258 22.880 103.117 1.00 27.15 78 GLN D N 1
ATOM 6234 C CA . GLN D 1 60 ? 39.391 22.157 104.369 1.00 26.19 78 GLN D CA 1
ATOM 6235 C C . GLN D 1 60 ? 40.430 21.039 104.293 1.00 25.96 78 GLN D C 1
ATOM 6236 O O . GLN D 1 60 ? 40.785 20.568 103.202 1.00 25.34 78 GLN D O 1
ATOM 6242 N N . GLY D 1 61 ? 40.913 20.647 105.467 1.00 23.10 79 GLY D N 1
ATOM 6243 C CA . GLY D 1 61 ? 41.854 19.554 105.581 1.00 22.73 79 GLY D CA 1
ATOM 6244 C C . GLY D 1 61 ? 41.050 18.425 106.207 1.00 22.98 79 GLY D C 1
ATOM 6245 O O . GLY D 1 61 ? 39.905 18.646 106.644 1.00 23.09 79 GLY D O 1
ATOM 6246 N N . ALA D 1 62 ? 41.615 17.222 106.241 1.00 20.25 80 ALA D N 1
ATOM 6247 C CA . ALA D 1 62 ? 40.924 16.094 106.826 1.00 20.08 80 ALA D CA 1
ATOM 6248 C C . ALA D 1 62 ? 41.727 15.492 107.967 1.00 20.28 80 ALA D C 1
ATOM 6249 O O . ALA D 1 62 ? 42.934 15.288 107.868 1.00 21.71 80 ALA D O 1
ATOM 6251 N N . LYS D 1 63 ? 41.055 15.244 109.082 1.00 20.82 81 LYS D N 1
ATOM 6252 C CA . LYS D 1 63 ? 41.697 14.588 110.199 1.00 21.06 81 LYS D CA 1
ATOM 6253 C C . LYS D 1 63 ? 41.309 13.115 110.010 1.00 21.81 81 LYS D C 1
ATOM 6254 O O . LYS D 1 63 ? 40.126 12.785 109.989 1.00 21.78 81 LYS D O 1
ATOM 6260 N N . ILE D 1 64 ? 42.300 12.243 109.860 1.00 21.18 82 ILE D N 1
ATOM 6261 C CA . ILE D 1 64 ? 42.043 10.824 109.680 1.00 21.98 82 ILE D CA 1
ATOM 6262 C C . ILE D 1 64 ? 42.487 10.147 110.962 1.00 22.60 82 ILE D C 1
ATOM 6263 O O . ILE D 1 64 ? 43.619 10.303 111.395 1.00 23.26 82 ILE D O 1
ATOM 6268 N N . THR D 1 65 ? 41.561 9.418 111.574 1.00 24.36 83 THR D N 1
ATOM 6269 C CA . THR D 1 65 ? 41.785 8.777 112.868 1.00 23.37 83 THR D CA 1
ATOM 6270 C C . THR D 1 65 ? 41.731 7.264 112.922 1.00 22.99 83 THR D C 1
ATOM 6271 O O . THR D 1 65 ? 40.910 6.646 112.257 1.00 23.11 83 THR D O 1
ATOM 6275 N N . LEU D 1 66 ? 42.601 6.699 113.756 1.00 23.64 84 LEU D N 1
ATOM 6276 C CA . LEU D 1 66 ? 42.634 5.267 114.028 1.00 26.01 84 LEU D CA 1
ATOM 6277 C C . LEU D 1 66 ? 42.267 5.101 115.516 1.00 28.01 84 LEU D C 1
ATOM 6278 O O . LEU D 1 66 ? 42.986 5.580 116.389 1.00 29.07 84 LEU D O 1
ATOM 6283 N N . ASP D 1 67 ? 41.144 4.457 115.815 1.00 30.45 85 ASP D N 1
ATOM 6284 C CA . ASP D 1 67 ? 40.805 4.225 117.222 1.00 32.01 85 ASP D CA 1
ATOM 6285 C C . ASP D 1 67 ? 40.678 2.723 117.435 1.00 33.06 85 ASP D C 1
ATOM 6286 O O . ASP D 1 67 ? 41.143 1.943 116.608 1.00 33.03 85 ASP D O 1
ATOM 6291 N N . ASN D 1 68 ? 40.068 2.303 118.539 1.00 33.76 86 ASN D N 1
ATOM 6292 C CA . ASN D 1 68 ? 39.929 0.871 118.806 1.00 34.63 86 ASN D CA 1
ATOM 6293 C C . ASN D 1 68 ? 39.043 0.116 117.828 1.00 32.03 86 ASN D C 1
ATOM 6294 O O . ASN D 1 68 ? 39.127 -1.107 117.735 1.00 33.81 86 ASN D O 1
ATOM 6299 N N . THR D 1 69 ? 38.187 0.826 117.110 1.00 30.62 87 THR D N 1
ATOM 6300 C CA . THR D 1 69 ? 37.283 0.179 116.164 1.00 29.64 87 THR D CA 1
ATOM 6301 C C . THR D 1 69 ? 37.745 0.202 114.700 1.00 27.07 87 THR D C 1
ATOM 6302 O O . THR D 1 69 ? 37.112 -0.411 113.841 1.00 26.36 87 THR D O 1
ATOM 6306 N N . ALA D 1 70 ? 38.831 0.911 114.426 1.00 25.74 88 ALA D N 1
ATOM 6307 C CA . ALA D 1 70 ? 39.347 1.050 113.061 1.00 25.05 88 ALA D CA 1
ATOM 6308 C C . ALA D 1 70 ? 39.969 -0.208 112.473 1.00 25.48 88 ALA D C 1
ATOM 6309 O O . ALA D 1 70 ? 41.149 -0.210 112.117 1.00 25.62 88 ALA D O 1
ATOM 6311 N N . TYR D 1 71 ? 39.175 -1.268 112.360 1.00 25.78 89 TYR D N 1
ATOM 6312 C CA . TYR D 1 71 ? 39.625 -2.542 111.782 1.00 26.76 89 TYR D CA 1
ATOM 6313 C C . TYR D 1 71 ? 38.582 -2.900 110.751 1.00 26.69 89 TYR D C 1
ATOM 6314 O O . TYR D 1 71 ? 37.395 -2.942 111.055 1.00 27.84 89 TYR D O 1
ATOM 6323 N N . TRP D 1 72 ? 39.023 -3.149 109.529 1.00 25.01 90 TRP D N 1
ATOM 6324 C CA . TRP D 1 72 ? 38.102 -3.463 108.453 1.00 24.67 90 TRP D CA 1
ATOM 6325 C C . TRP D 1 72 ? 37.931 -4.944 108.178 1.00 23.83 90 TRP D C 1
ATOM 6326 O O . TRP D 1 72 ? 38.900 -5.672 108.079 1.00 21.88 90 TRP D O 1
ATOM 6337 N N . ASN D 1 73 ? 36.689 -5.401 108.103 1.00 25.89 91 ASN D N 1
ATOM 6338 C CA . ASN D 1 73 ? 36.441 -6.792 107.727 1.00 28.76 91 ASN D CA 1
ATOM 6339 C C . ASN D 1 73 ? 37.191 -7.842 108.572 1.00 26.55 91 ASN D C 1
ATOM 6340 O O . ASN D 1 73 ? 37.638 -8.854 108.039 1.00 27.06 91 ASN D O 1
ATOM 6345 N N . GLY D 1 74 ? 37.357 -7.597 109.865 1.00 27.25 92 GLY D N 1
ATOM 6346 C CA . GLY D 1 74 ? 38.032 -8.579 110.707 1.00 26.97 92 GLY D CA 1
ATOM 6347 C C . GLY D 1 74 ? 39.535 -8.738 110.556 1.00 26.36 92 GLY D C 1
ATOM 6348 O O . GLY D 1 74 ? 40.117 -9.732 110.995 1.00 25.87 92 GLY D O 1
ATOM 6349 N N . GLN D 1 75 ? 40.172 -7.767 109.918 1.00 24.42 93 GLN D N 1
ATOM 6350 C CA . GLN D 1 75 ? 41.617 -7.803 109.739 1.00 23.20 93 GLN D CA 1
ATOM 6351 C C . GLN D 1 75 ? 42.325 -7.396 111.043 1.00 21.80 93 GLN D C 1
ATOM 6352 O O . GLN D 1 75 ? 41.701 -6.812 111.932 1.00 21.31 93 GLN D O 1
ATOM 6358 N N . ASN D 1 76 ? 43.624 -7.680 111.126 1.00 20.38 94 ASN D N 1
ATOM 6359 C CA . ASN D 1 76 ? 44.404 -7.351 112.313 1.00 21.84 94 ASN D CA 1
ATOM 6360 C C . ASN D 1 76 ? 45.195 -6.039 112.217 1.00 20.57 94 ASN D C 1
ATOM 6361 O O . ASN D 1 76 ? 45.892 -5.671 113.164 1.00 21.96 94 ASN D O 1
ATOM 6366 N N . MET D 1 77 ? 45.109 -5.344 111.080 1.00 21.12 95 MET D N 1
ATOM 6367 C CA . MET D 1 77 ? 45.801 -4.052 110.950 1.00 21.79 95 MET D CA 1
ATOM 6368 C C . MET D 1 77 ? 44.744 -2.967 111.083 1.00 19.45 95 MET D C 1
ATOM 6369 O O . MET D 1 77 ? 43.598 -3.144 110.668 1.00 20.75 95 MET D O 1
ATOM 6374 N N . ARG D 1 78 ? 45.121 -1.841 111.671 1.00 19.25 96 ARG D N 1
ATOM 6375 C CA . ARG D 1 78 ? 44.176 -0.744 111.806 1.00 19.66 96 ARG D CA 1
ATOM 6376 C C . ARG D 1 78 ? 44.228 0.027 110.518 1.00 19.88 96 ARG D C 1
ATOM 6377 O O . ARG D 1 78 ? 45.311 0.223 109.975 1.00 20.52 96 ARG D O 1
ATOM 6385 N N . ARG D 1 79 ? 43.073 0.468 110.039 1.00 19.91 97 ARG D N 1
ATOM 6386 C CA . ARG D 1 79 ? 43.035 1.196 108.770 1.00 20.31 97 ARG D CA 1
ATOM 6387 C C . ARG D 1 79 ? 41.893 2.185 108.628 1.00 19.68 97 ARG D C 1
ATOM 6388 O O . ARG D 1 79 ? 40.765 1.914 109.020 1.00 18.17 97 ARG D O 1
ATOM 6396 N N . THR D 1 80 ? 42.200 3.337 108.037 1.00 19.16 98 THR D N 1
ATOM 6397 C CA . THR D 1 80 ? 41.194 4.326 107.685 1.00 17.91 98 THR D CA 1
ATOM 6398 C C . THR D 1 80 ? 41.794 4.794 106.367 1.00 17.80 98 THR D C 1
ATOM 6399 O O . THR D 1 80 ? 42.811 5.489 106.346 1.00 16.64 98 THR D O 1
ATOM 6403 N N . GLU D 1 81 ? 41.187 4.372 105.274 1.00 17.65 99 GLU D N 1
ATOM 6404 C CA . GLU D 1 81 ? 41.725 4.704 103.957 1.00 18.13 99 GLU D CA 1
ATOM 6405 C C . GLU D 1 81 ? 40.648 5.131 102.984 1.00 18.51 99 GLU D C 1
ATOM 6406 O O . GLU D 1 81 ? 39.541 4.615 103.025 1.00 19.84 99 GLU D O 1
ATOM 6412 N N . LEU D 1 82 ? 41.001 6.078 102.112 1.00 18.05 100 LEU D N 1
ATOM 6413 C CA . LEU D 1 82 ? 40.111 6.593 101.082 1.00 17.81 100 LEU D CA 1
ATOM 6414 C C . LEU D 1 82 ? 40.848 6.273 99.792 1.00 16.27 100 LEU D C 1
ATOM 6415 O O . LEU D 1 82 ? 42.070 6.336 99.761 1.00 16.04 100 LEU D O 1
ATOM 6420 N N . ILE D 1 83 ? 40.115 5.925 98.748 1.00 14.72 101 ILE D N 1
ATOM 6421 C CA . ILE D 1 83 ? 40.738 5.579 97.466 1.00 14.70 101 ILE D CA 1
ATOM 6422 C C . ILE D 1 83 ? 40.072 6.448 96.414 1.00 15.18 101 ILE D C 1
ATOM 6423 O O . ILE D 1 83 ? 38.868 6.641 96.450 1.00 15.89 101 ILE D O 1
ATOM 6428 N N . PRO D 1 84 ? 40.846 6.996 95.475 1.00 16.05 102 PRO D N 1
ATOM 6429 C CA . PRO D 1 84 ? 40.244 7.837 94.442 1.00 16.95 102 PRO D CA 1
ATOM 6430 C C . PRO D 1 84 ? 39.124 7.126 93.672 1.00 17.24 102 PRO D C 1
ATOM 6431 O O . PRO D 1 84 ? 39.252 5.946 93.326 1.00 17.21 102 PRO D O 1
ATOM 6435 N N . GLN D 1 85 ? 38.030 7.844 93.428 1.00 17.80 103 GLN D N 1
ATOM 6436 C CA . GLN D 1 85 ? 36.915 7.343 92.603 1.00 18.27 103 GLN D CA 1
ATOM 6437 C C . GLN D 1 85 ? 37.084 8.187 91.344 1.00 18.39 103 GLN D C 1
ATOM 6438 O O . GLN D 1 85 ? 36.821 9.392 91.370 1.00 16.86 103 GLN D O 1
ATOM 6444 N N . THR D 1 86 ? 37.530 7.580 90.251 1.00 18.96 104 THR D N 1
ATOM 6445 C CA . THR D 1 86 ? 37.770 8.357 89.042 1.00 19.01 104 THR D CA 1
ATOM 6446 C C . THR D 1 86 ? 37.726 7.503 87.774 1.00 20.14 104 THR D C 1
ATOM 6447 O O . THR D 1 86 ? 37.823 6.284 87.835 1.00 19.55 104 THR D O 1
ATOM 6451 N N . THR D 1 87 ? 37.555 8.161 86.630 1.00 18.69 105 THR D N 1
ATOM 6452 C CA . THR D 1 87 ? 37.605 7.475 85.351 1.00 18.42 105 THR D CA 1
ATOM 6453 C C . THR D 1 87 ? 38.852 8.013 84.605 1.00 19.53 105 THR D C 1
ATOM 6454 O O . THR D 1 87 ? 39.179 7.572 83.503 1.00 18.43 105 THR D O 1
ATOM 6458 N N . ALA D 1 88 ? 39.578 8.940 85.228 1.00 17.75 106 ALA D N 1
ATOM 6459 C CA . ALA D 1 88 ? 40.805 9.474 84.618 1.00 17.77 106 ALA D CA 1
ATOM 6460 C C . ALA D 1 88 ? 41.918 8.404 84.662 1.00 18.12 106 ALA D C 1
ATOM 6461 O O . ALA D 1 88 ? 41.919 7.544 85.541 1.00 17.35 106 ALA D O 1
ATOM 6463 N N . ALA D 1 89 ? 42.853 8.466 83.721 1.00 17.98 107 ALA D N 1
ATOM 6464 C CA . ALA D 1 89 ? 43.945 7.489 83.649 1.00 19.64 107 ALA D CA 1
ATOM 6465 C C . ALA D 1 89 ? 45.090 7.876 84.585 1.00 18.48 107 ALA D C 1
ATOM 6466 O O . ALA D 1 89 ? 46.197 8.192 84.153 1.00 18.60 107 ALA D O 1
ATOM 6468 N N . ILE D 1 90 ? 44.810 7.847 85.881 1.00 17.84 108 ILE D N 1
ATOM 6469 C CA . ILE D 1 90 ? 45.811 8.212 86.860 1.00 17.43 108 ILE D CA 1
ATOM 6470 C C . ILE D 1 90 ? 46.882 7.136 87.025 1.00 18.31 108 ILE D C 1
ATOM 6471 O O . ILE D 1 90 ? 47.818 7.302 87.806 1.00 15.10 108 ILE D O 1
ATOM 6476 N N . ASN D 1 91 ? 46.750 6.064 86.249 1.00 20.20 109 ASN D N 1
ATOM 6477 C CA . ASN D 1 91 ? 47.698 4.950 86.288 1.00 22.76 109 ASN D CA 1
ATOM 6478 C C . ASN D 1 91 ? 48.417 4.736 84.959 1.00 24.05 109 ASN D C 1
ATOM 6479 O O . ASN D 1 91 ? 48.942 3.652 84.697 1.00 24.45 109 ASN D O 1
ATOM 6484 N N . GLN D 1 92 ? 48.468 5.776 84.135 1.00 25.30 110 GLN D N 1
ATOM 6485 C CA . GLN D 1 92 ? 49.123 5.702 82.834 1.00 27.14 110 GLN D CA 1
ATOM 6486 C C . GLN D 1 92 ? 49.981 6.932 82.571 1.00 26.72 110 GLN D C 1
ATOM 6487 O O . GLN D 1 92 ? 49.640 8.034 82.984 1.00 27.25 110 GLN D O 1
ATOM 6493 N N . GLY D 1 93 ? 51.082 6.735 81.862 1.00 25.98 111 GLY D N 1
ATOM 6494 C CA . GLY D 1 93 ? 51.961 7.834 81.513 1.00 24.97 111 GLY D CA 1
ATOM 6495 C C . GLY D 1 93 ? 52.673 8.453 82.699 1.00 22.97 111 GLY D C 1
ATOM 6496 O O . GLY D 1 93 ? 52.906 7.793 83.714 1.00 22.21 111 GLY D O 1
ATOM 6497 N N . LYS D 1 94 ? 53.016 9.724 82.558 1.00 23.86 112 LYS D N 1
ATOM 6498 C CA . LYS D 1 94 ? 53.696 10.479 83.616 1.00 23.02 112 LYS D CA 1
ATOM 6499 C C . LYS D 1 94 ? 52.644 11.202 84.444 1.00 21.32 112 LYS D C 1
ATOM 6500 O O . LYS D 1 94 ? 51.894 12.008 83.916 1.00 19.81 112 LYS D O 1
ATOM 6506 N N . VAL D 1 95 ? 52.581 10.917 85.744 1.00 19.47 113 VAL D N 1
ATOM 6507 C CA . VAL D 1 95 ? 51.594 11.581 86.599 1.00 17.60 113 VAL D CA 1
ATOM 6508 C C . VAL D 1 95 ? 52.240 11.989 87.927 1.00 16.83 113 VAL D C 1
ATOM 6509 O O . VAL D 1 95 ? 53.258 11.433 88.319 1.00 17.37 113 VAL D O 1
ATOM 6513 N N . TYR D 1 96 ? 51.655 12.972 88.610 1.00 15.31 114 TYR D N 1
ATOM 6514 C CA . TYR D 1 96 ? 52.194 13.420 89.894 1.00 14.16 114 TYR D CA 1
ATOM 6515 C C . TYR D 1 96 ? 51.102 13.246 90.946 1.00 14.20 114 TYR D C 1
ATOM 6516 O O . TYR D 1 96 ? 50.006 13.754 90.765 1.00 12.70 114 TYR D O 1
ATOM 6525 N N . TYR D 1 97 ? 51.414 12.521 92.024 1.00 12.82 115 TYR D N 1
ATOM 6526 C CA . TYR D 1 97 ? 50.476 12.272 93.107 1.00 12.85 115 TYR D CA 1
ATOM 6527 C C . TYR D 1 97 ? 50.843 13.208 94.245 1.00 11.64 115 TYR D C 1
ATOM 6528 O O . TYR D 1 97 ? 51.927 13.093 94.808 1.00 11.60 115 TYR D O 1
ATOM 6537 N N . HIS D 1 98 ? 49.945 14.146 94.587 1.00 11.80 116 HIS D N 1
ATOM 6538 C CA . HIS D 1 98 ? 50.209 15.126 95.647 1.00 10.91 116 HIS D CA 1
ATOM 6539 C C . HIS D 1 98 ? 49.446 14.842 96.951 1.00 11.70 116 HIS D C 1
ATOM 6540 O O . HIS D 1 98 ? 48.338 14.314 96.942 1.00 12.73 116 HIS D O 1
ATOM 6547 N N . PHE D 1 99 ? 50.053 15.249 98.052 1.00 11.14 117 PHE D N 1
ATOM 6548 C CA . PHE D 1 99 ? 49.380 15.194 99.360 1.00 13.42 117 PHE D CA 1
ATOM 6549 C C . PHE D 1 99 ? 50.251 15.900 100.386 1.00 11.75 117 PHE D C 1
ATOM 6550 O O . PHE D 1 99 ? 51.454 16.008 100.212 1.00 11.75 117 PHE D O 1
ATOM 6558 N N . SER D 1 100 ? 49.620 16.417 101.448 1.00 12.67 118 SER D N 1
ATOM 6559 C CA . SER D 1 100 ? 50.341 17.096 102.514 1.00 11.83 118 SER D CA 1
ATOM 6560 C C . SER D 1 100 ? 49.896 16.352 103.765 1.00 11.95 118 SER D C 1
ATOM 6561 O O . SER D 1 100 ? 48.723 15.992 103.885 1.00 12.95 118 SER D O 1
ATOM 6564 N N . LEU D 1 101 ? 50.837 16.151 104.670 1.00 12.54 119 LEU D N 1
ATOM 6565 C CA . LEU D 1 101 ? 50.603 15.367 105.873 1.00 14.07 119 LEU D CA 1
ATOM 6566 C C . LEU D 1 101 ? 51.197 16.025 107.101 1.00 13.85 119 LEU D C 1
ATOM 6567 O O . LEU D 1 101 ? 52.302 16.575 107.056 1.00 14.66 119 LEU D O 1
ATOM 6572 N N . MET D 1 102 ? 50.498 15.904 108.228 1.00 15.53 120 MET D N 1
ATOM 6573 C CA . MET D 1 102 ? 50.987 16.501 109.460 1.00 17.27 120 MET D CA 1
ATOM 6574 C C . MET D 1 102 ? 50.497 15.685 110.651 1.00 18.80 120 MET D C 1
ATOM 6575 O O . MET D 1 102 ? 49.420 15.084 110.589 1.00 18.36 120 MET D O 1
ATOM 6580 N N . ARG D 1 103 ? 51.322 15.618 111.697 1.00 19.51 121 ARG D N 1
ATOM 6581 C CA . ARG D 1 103 ? 50.947 14.912 112.919 1.00 22.78 121 ARG D CA 1
ATOM 6582 C C . ARG D 1 103 ? 51.057 15.903 114.097 1.00 24.76 121 ARG D C 1
ATOM 6583 O O . ARG D 1 103 ? 51.772 16.899 114.028 1.00 23.37 121 ARG D O 1
ATOM 6591 N N . LYS D 1 104 ? 50.319 15.641 115.162 1.00 26.32 122 LYS D N 1
ATOM 6592 C CA . LYS D 1 104 ? 50.378 16.515 116.328 1.00 27.56 122 LYS D CA 1
ATOM 6593 C C . LYS D 1 104 ? 50.939 15.707 117.476 1.00 29.09 122 LYS D C 1
ATOM 6594 O O . LYS D 1 104 ? 51.253 14.531 117.306 1.00 28.26 122 LYS D O 1
ATOM 6600 N N . ASP D 1 105 ? 51.100 16.325 118.643 1.00 31.05 123 ASP D N 1
ATOM 6601 C CA . ASP D 1 105 ? 51.602 15.568 119.780 1.00 33.17 123 ASP D CA 1
ATOM 6602 C C . ASP D 1 105 ? 50.432 14.899 120.471 1.00 32.89 123 ASP D C 1
ATOM 6603 O O . ASP D 1 105 ? 50.611 13.925 121.198 1.00 35.89 123 ASP D O 1
ATOM 6608 N N . ILE D 1 106 ? 49.240 15.433 120.233 1.00 32.70 124 ILE D N 1
ATOM 6609 C CA . ILE D 1 106 ? 48.003 14.884 120.776 1.00 33.33 124 ILE D CA 1
ATOM 6610 C C . ILE D 1 106 ? 47.631 13.747 119.815 1.00 33.69 124 ILE D C 1
ATOM 6611 O O . ILE D 1 106 ? 47.691 13.914 118.588 1.00 31.86 124 ILE D O 1
ATOM 6616 N N . ASN D 1 107 ? 47.251 12.600 120.371 1.00 33.06 125 ASN D N 1
ATOM 6617 C CA . ASN D 1 107 ? 46.918 11.428 119.564 1.00 33.41 125 ASN D CA 1
ATOM 6618 C C . ASN D 1 107 ? 47.927 11.276 118.455 1.00 33.16 125 ASN D C 1
ATOM 6619 O O . ASN D 1 107 ? 47.569 11.112 117.287 1.00 31.74 125 ASN D O 1
ATOM 6624 N N . ALA D 1 108 ? 49.192 11.350 118.840 1.00 33.60 126 ALA D N 1
ATOM 6625 C CA . ALA D 1 108 ? 50.278 11.227 117.898 1.00 33.45 126 ALA D CA 1
ATOM 6626 C C . ALA D 1 108 ? 50.355 9.790 117.443 1.00 34.23 126 ALA D C 1
ATOM 6627 O O . ALA D 1 108 ? 49.919 8.885 118.154 1.00 33.18 126 ALA D O 1
ATOM 6629 N N . PRO D 1 109 ? 50.890 9.566 116.232 1.00 33.50 127 PRO D N 1
ATOM 6630 C CA . PRO D 1 109 ? 51.074 8.252 115.610 1.00 33.35 127 PRO D CA 1
ATOM 6631 C C . PRO D 1 109 ? 52.067 7.446 116.439 1.00 33.04 127 PRO D C 1
ATOM 6632 O O . PRO D 1 109 ? 53.128 7.951 116.812 1.00 33.60 127 PRO D O 1
ATOM 6636 N N . ALA D 1 110 ? 51.735 6.195 116.719 1.00 32.93 128 ALA D N 1
ATOM 6637 C CA . ALA D 1 110 ? 52.607 5.343 117.512 1.00 30.97 128 ALA D CA 1
ATOM 6638 C C . ALA D 1 110 ? 53.982 5.208 116.905 1.00 32.11 128 ALA D C 1
ATOM 6639 O O . ALA D 1 110 ? 54.129 4.824 115.744 1.00 32.63 128 ALA D O 1
ATOM 6641 N N . THR D 1 111 ? 55.006 5.510 117.692 1.00 29.98 129 THR D N 1
ATOM 6642 C CA . THR D 1 111 ? 56.358 5.380 117.197 1.00 30.33 129 THR D CA 1
ATOM 6643 C C . THR D 1 111 ? 56.780 3.923 117.310 1.00 29.08 129 THR D C 1
ATOM 6644 O O . THR D 1 111 ? 57.813 3.517 116.778 1.00 28.79 129 THR D O 1
ATOM 6648 N N . THR D 1 112 ? 55.941 3.127 117.967 1.00 27.48 130 THR D N 1
ATOM 6649 C CA . THR D 1 112 ? 56.225 1.703 118.188 1.00 28.28 130 THR D CA 1
ATOM 6650 C C . THR D 1 112 ? 55.704 0.713 117.140 1.00 28.59 130 THR D C 1
ATOM 6651 O O . THR D 1 112 ? 56.015 -0.484 117.191 1.00 27.36 130 THR D O 1
ATOM 6655 N N . ARG D 1 113 ? 54.920 1.203 116.185 1.00 26.87 131 ARG D N 1
ATOM 6656 C CA . ARG D 1 113 ? 54.383 0.312 115.164 1.00 26.28 131 ARG D CA 1
ATOM 6657 C C . ARG D 1 113 ? 54.547 0.856 113.753 1.00 25.13 131 ARG D C 1
ATOM 6658 O O . ARG D 1 113 ? 54.568 2.066 113.554 1.00 26.69 131 ARG D O 1
ATOM 6666 N N . GLU D 1 114 ? 54.676 -0.045 112.786 1.00 24.74 132 GLU D N 1
ATOM 6667 C CA . GLU D 1 114 ? 54.849 0.366 111.398 1.00 22.82 132 GLU D CA 1
ATOM 6668 C C . GLU D 1 114 ? 53.543 0.886 110.816 1.00 23.36 132 GLU D C 1
ATOM 6669 O O . GLU D 1 114 ? 52.483 0.257 110.961 1.00 21.21 132 GLU D O 1
ATOM 6675 N N . HIS D 1 115 ? 53.633 2.043 110.158 1.00 18.66 133 HIS D N 1
ATOM 6676 C CA . HIS D 1 115 ? 52.506 2.646 109.499 1.00 18.34 133 HIS D CA 1
ATOM 6677 C C . HIS D 1 115 ? 52.885 2.719 108.030 1.00 16.83 133 HIS D C 1
ATOM 6678 O O . HIS D 1 115 ? 54.047 2.954 107.701 1.00 18.50 133 HIS D O 1
ATOM 6685 N N . GLN D 1 116 ? 51.902 2.471 107.175 1.00 16.41 134 GLN D N 1
ATOM 6686 C CA . GLN D 1 116 ? 52.075 2.565 105.728 1.00 16.15 134 GLN D CA 1
ATOM 6687 C C . GLN D 1 116 ? 51.104 3.682 105.373 1.00 15.02 134 GLN D C 1
ATOM 6688 O O . GLN D 1 116 ? 49.929 3.644 105.728 1.00 15.46 134 GLN D O 1
ATOM 6694 N N . ILE D 1 117 ? 51.608 4.688 104.667 1.00 14.82 135 ILE D N 1
ATOM 6695 C CA . ILE D 1 117 ? 50.844 5.899 104.401 1.00 13.48 135 ILE D CA 1
ATOM 6696 C C . ILE D 1 117 ? 50.846 6.308 102.929 1.00 14.38 135 ILE D C 1
ATOM 6697 O O . ILE D 1 117 ? 51.902 6.319 102.326 1.00 13.77 135 ILE D O 1
ATOM 6702 N N . ALA D 1 118 ? 49.673 6.631 102.375 1.00 12.25 136 ALA D N 1
ATOM 6703 C CA . ALA D 1 118 ? 49.576 7.076 100.985 1.00 13.24 136 ALA D CA 1
ATOM 6704 C C . ALA D 1 118 ? 50.279 6.032 100.119 1.00 12.98 136 ALA D C 1
ATOM 6705 O O . ALA D 1 118 ? 51.100 6.348 99.279 1.00 13.38 136 ALA D O 1
ATOM 6707 N N . PHE D 1 119 ? 49.899 4.781 100.318 1.00 14.19 137 PHE D N 1
ATOM 6708 C CA . PHE D 1 119 ? 50.539 3.676 99.626 1.00 13.99 137 PHE D CA 1
ATOM 6709 C C . PHE D 1 119 ? 49.682 3.043 98.552 1.00 14.40 137 PHE D C 1
ATOM 6710 O O . PHE D 1 119 ? 48.454 3.061 98.622 1.00 13.29 137 PHE D O 1
ATOM 6718 N N . PHE D 1 120 ? 50.345 2.487 97.538 1.00 15.52 138 PHE D N 1
ATOM 6719 C CA . PHE D 1 120 ? 49.633 1.766 96.497 1.00 15.09 138 PHE D CA 1
ATOM 6720 C C . PHE D 1 120 ? 49.518 0.337 96.984 1.00 15.85 138 PHE D C 1
ATOM 6721 O O . PHE D 1 120 ? 50.382 -0.113 97.712 1.00 15.25 138 PHE D O 1
ATOM 6729 N N . GLU D 1 121 ? 48.471 -0.380 96.577 1.00 17.68 139 GLU D N 1
ATOM 6730 C CA . GLU D 1 121 ? 48.282 -1.763 97.015 1.00 21.21 139 GLU D CA 1
ATOM 6731 C C . GLU D 1 121 ? 49.464 -2.701 96.754 1.00 20.12 139 GLU D C 1
ATOM 6732 O O . GLU D 1 121 ? 49.671 -3.639 97.519 1.00 19.88 139 GLU D O 1
ATOM 6738 N N . SER D 1 122 ? 50.234 -2.441 95.701 1.00 18.99 140 SER D N 1
ATOM 6739 C CA . SER D 1 122 ? 51.408 -3.277 95.396 1.00 21.43 140 SER D CA 1
ATOM 6740 C C . SER D 1 122 ? 52.605 -2.794 96.226 1.00 22.56 140 SER D C 1
ATOM 6741 O O . SER D 1 122 ? 53.637 -3.461 96.313 1.00 24.98 140 SER D O 1
ATOM 6744 N N . HIS D 1 123 ? 52.459 -1.621 96.833 1.00 19.78 141 HIS D N 1
ATOM 6745 C CA . HIS D 1 123 ? 53.515 -1.030 97.646 1.00 20.17 141 HIS D CA 1
ATOM 6746 C C . HIS D 1 123 ? 54.744 -0.662 96.829 1.00 19.20 141 HIS D C 1
ATOM 6747 O O . HIS D 1 123 ? 55.856 -0.631 97.362 1.00 20.47 141 HIS D O 1
ATOM 6754 N N . PHE D 1 124 ? 54.564 -0.360 95.537 1.00 19.78 142 PHE D N 1
ATOM 6755 C CA . PHE D 1 124 ? 55.730 0.023 94.738 1.00 17.64 142 PHE D CA 1
ATOM 6756 C C . PHE D 1 124 ? 56.291 1.337 95.288 1.00 16.93 142 PHE D C 1
ATOM 6757 O O . PHE D 1 124 ? 57.475 1.639 95.133 1.00 18.02 142 PHE D O 1
ATOM 6765 N N . THR D 1 125 ? 55.428 2.120 95.931 1.00 15.67 143 THR D N 1
ATOM 6766 C CA . THR D 1 125 ? 55.863 3.334 96.613 1.00 14.50 143 THR D CA 1
ATOM 6767 C C . THR D 1 125 ? 54.847 3.700 97.693 1.00 14.00 143 THR D C 1
ATOM 6768 O O . THR D 1 125 ? 53.635 3.357 97.615 1.00 13.88 143 THR D O 1
ATOM 6772 N N . GLU D 1 126 ? 55.354 4.414 98.684 1.00 14.84 144 GLU D N 1
ATOM 6773 C CA . GLU D 1 126 ? 54.561 4.768 99.842 1.00 16.77 144 GLU D CA 1
ATOM 6774 C C . GLU D 1 126 ? 55.432 5.512 100.836 1.00 14.74 144 GLU D C 1
ATOM 6775 O O . GLU D 1 126 ? 56.626 5.643 100.632 1.00 15.35 144 GLU D O 1
ATOM 6781 N N . LEU D 1 127 ? 54.816 6.008 101.908 1.00 13.96 145 LEU D N 1
ATOM 6782 C CA . LEU D 1 127 ? 55.574 6.612 103.003 1.00 12.96 145 LEU D CA 1
ATOM 6783 C C . LEU D 1 127 ? 55.361 5.600 104.122 1.00 14.75 145 LEU D C 1
ATOM 6784 O O . LEU D 1 127 ? 54.344 4.897 104.137 1.00 13.37 145 LEU D O 1
ATOM 6789 N N . LYS D 1 128 ? 56.333 5.511 105.028 1.00 16.50 146 LYS D N 1
ATOM 6790 C CA . LYS D 1 128 ? 56.192 4.664 106.212 1.00 17.34 146 LYS D CA 1
ATOM 6791 C C . LYS D 1 128 ? 56.613 5.482 107.411 1.00 19.13 146 LYS D C 1
ATOM 6792 O O . LYS D 1 128 ? 57.428 6.401 107.300 1.00 19.41 146 LYS D O 1
ATOM 6798 N N . SER D 1 129 ? 56.053 5.162 108.574 1.00 21.32 147 SER D N 1
ATOM 6799 C CA . SER D 1 129 ? 56.452 5.861 109.797 1.00 22.77 147 SER D CA 1
ATOM 6800 C C . SER D 1 129 ? 56.453 4.838 110.918 1.00 24.62 147 SER D C 1
ATOM 6801 O O . SER D 1 129 ? 55.882 3.744 110.786 1.00 23.14 147 SER D O 1
ATOM 6804 N N . GLY D 1 130 ? 57.094 5.208 112.017 1.00 25.37 148 GLY D N 1
ATOM 6805 C CA . GLY D 1 130 ? 57.146 4.333 113.156 1.00 26.90 148 GLY D CA 1
ATOM 6806 C C . GLY D 1 130 ? 58.152 3.228 113.007 1.00 28.17 148 GLY D C 1
ATOM 6807 O O . GLY D 1 130 ? 58.868 3.090 112.013 1.00 28.01 148 GLY D O 1
ATOM 6808 N N . TRP D 1 131 ? 58.204 2.432 114.059 1.00 30.89 149 TRP D N 1
ATOM 6809 C CA . TRP D 1 131 ? 59.076 1.284 114.145 1.00 32.63 149 TRP D CA 1
ATOM 6810 C C . TRP D 1 131 ? 58.790 0.372 112.946 1.00 33.11 149 TRP D C 1
ATOM 6811 O O . TRP D 1 131 ? 57.631 0.077 112.663 1.00 32.99 149 TRP D O 1
ATOM 6822 N N . LEU D 1 132 ? 59.819 -0.055 112.222 1.00 33.76 150 LEU D N 1
ATOM 6823 C CA . LEU D 1 132 ? 59.577 -0.933 111.087 1.00 36.45 150 LEU D CA 1
ATOM 6824 C C . LEU D 1 132 ? 59.524 -2.363 111.591 1.00 37.97 150 LEU D C 1
ATOM 6825 O O . LEU D 1 132 ? 60.373 -2.763 112.384 1.00 37.53 150 LEU D O 1
ATOM 6830 N N . SER D 1 133 ? 58.530 -3.121 111.124 1.00 39.15 151 SER D N 1
ATOM 6831 C CA . SER D 1 133 ? 58.346 -4.508 111.552 1.00 41.01 151 SER D CA 1
ATOM 6832 C C . SER D 1 133 ? 59.638 -5.318 111.483 1.00 42.53 151 SER D C 1
ATOM 6833 O O . SER D 1 133 ? 60.222 -5.491 110.410 1.00 42.74 151 SER D O 1
ATOM 6836 N N . GLY D 1 134 ? 60.079 -5.811 112.639 1.00 44.06 152 GLY D N 1
ATOM 6837 C CA . GLY D 1 134 ? 61.311 -6.580 112.688 1.00 46.67 152 GLY D CA 1
ATOM 6838 C C . GLY D 1 134 ? 62.316 -5.884 113.588 1.00 48.18 152 GLY D C 1
ATOM 6839 O O . GLY D 1 134 ? 63.331 -6.467 114.010 1.00 47.78 152 GLY D O 1
ATOM 6840 N N . ALA D 1 135 ? 62.040 -4.610 113.867 1.00 49.46 153 ALA D N 1
ATOM 6841 C CA . ALA D 1 135 ? 62.891 -3.814 114.761 1.00 51.24 153 ALA D CA 1
ATOM 6842 C C . ALA D 1 135 ? 64.321 -3.833 114.277 1.00 51.32 153 ALA D C 1
ATOM 6843 O O . ALA D 1 135 ? 64.526 -3.925 113.058 1.00 52.96 153 ALA D O 1
ATOM 6845 N N . PRO D 1 136 ? 65.336 -3.799 115.179 1.00 50.63 154 PRO D N 1
ATOM 6846 C CA . PRO D 1 136 ? 65.637 -3.744 116.619 1.00 49.22 154 PRO D CA 1
ATOM 6847 C C . PRO D 1 136 ? 64.801 -3.048 117.705 1.00 48.14 154 PRO D C 1
ATOM 6848 O O . PRO D 1 136 ? 63.911 -3.657 118.305 1.00 48.51 154 PRO D O 1
ATOM 6852 N N . GLY D 1 137 ? 65.123 -1.788 117.981 1.00 45.66 155 GLY D N 1
ATOM 6853 C CA . GLY D 1 137 ? 64.457 -1.028 119.037 1.00 42.19 155 GLY D CA 1
ATOM 6854 C C . GLY D 1 137 ? 62.968 -1.092 119.344 1.00 40.52 155 GLY D C 1
ATOM 6855 O O . GLY D 1 137 ? 62.222 -1.949 118.885 1.00 39.08 155 GLY D O 1
ATOM 6856 N N . ILE D 1 138 ? 62.536 -0.148 120.167 1.00 39.31 156 ILE D N 1
ATOM 6857 C CA . ILE D 1 138 ? 61.132 -0.067 120.540 1.00 38.77 156 ILE D CA 1
ATOM 6858 C C . ILE D 1 138 ? 60.439 1.074 119.778 1.00 38.36 156 ILE D C 1
ATOM 6859 O O . ILE D 1 138 ? 59.254 0.981 119.436 1.00 37.90 156 ILE D O 1
ATOM 6864 N N . SER D 1 139 ? 61.191 2.134 119.494 1.00 37.77 157 SER D N 1
ATOM 6865 C CA . SER D 1 139 ? 60.660 3.301 118.795 1.00 38.29 157 SER D CA 1
ATOM 6866 C C . SER D 1 139 ? 61.482 3.703 117.574 1.00 37.39 157 SER D C 1
ATOM 6867 O O . SER D 1 139 ? 62.630 3.300 117.417 1.00 37.94 157 SER D O 1
ATOM 6870 N N . ASP D 1 140 ? 60.864 4.503 116.711 1.00 37.11 158 ASP D N 1
ATOM 6871 C CA . ASP D 1 140 ? 61.491 5.012 115.495 1.00 36.13 158 ASP D CA 1
ATOM 6872 C C . ASP D 1 140 ? 60.676 6.262 115.162 1.00 34.77 158 ASP D C 1
ATOM 6873 O O . ASP D 1 140 ? 59.471 6.178 114.908 1.00 33.53 158 ASP D O 1
ATOM 6878 N N . THR D 1 141 ? 61.335 7.420 115.171 1.00 32.86 159 THR D N 1
ATOM 6879 C CA . THR D 1 141 ? 60.665 8.691 114.924 1.00 31.57 159 THR D CA 1
ATOM 6880 C C . THR D 1 141 ? 60.777 9.257 113.516 1.00 30.10 159 THR D C 1
ATOM 6881 O O . THR D 1 141 ? 60.413 10.411 113.290 1.00 30.18 159 THR D O 1
ATOM 6885 N N . LEU D 1 142 ? 61.258 8.449 112.580 1.00 29.11 160 LEU D N 1
ATOM 6886 C CA . LEU D 1 142 ? 61.408 8.882 111.187 1.00 27.26 160 LEU D CA 1
ATOM 6887 C C . LEU D 1 142 ? 60.159 8.694 110.322 1.00 26.89 160 LEU D C 1
ATOM 6888 O O . LEU D 1 142 ? 59.334 7.807 110.567 1.00 27.10 160 LEU D O 1
ATOM 6893 N N . LEU D 1 143 ? 60.051 9.555 109.306 1.00 24.92 161 LEU D N 1
ATOM 6894 C CA . LEU D 1 143 ? 59.002 9.507 108.287 1.00 22.62 161 LEU D CA 1
ATOM 6895 C C . LEU D 1 143 ? 59.866 9.119 107.099 1.00 20.45 161 LEU D C 1
ATOM 6896 O O . LEU D 1 143 ? 60.880 9.771 106.826 1.00 20.73 161 LEU D O 1
ATOM 6901 N N . ARG D 1 144 ? 59.501 8.053 106.404 1.00 19.82 162 ARG D N 1
ATOM 6902 C CA . ARG D 1 144 ? 60.323 7.571 105.286 1.00 19.17 162 ARG D CA 1
ATOM 6903 C C . ARG D 1 144 ? 59.590 7.501 103.964 1.00 17.80 162 ARG D C 1
ATOM 6904 O O . ARG D 1 144 ? 58.400 7.266 103.936 1.00 18.52 162 ARG D O 1
ATOM 6912 N N . TRP D 1 145 ? 60.305 7.717 102.864 1.00 17.43 163 TRP D N 1
ATOM 6913 C CA . TRP D 1 145 ? 59.700 7.549 101.547 1.00 16.68 163 TRP D CA 1
ATOM 6914 C C . TRP D 1 145 ? 60.324 6.256 101.034 1.00 17.40 163 TRP D C 1
ATOM 6915 O O . TRP D 1 145 ? 61.547 6.145 100.961 1.00 18.08 163 TRP D O 1
ATOM 6926 N N . CYS D 1 146 ? 59.488 5.287 100.687 1.00 18.44 164 CYS D N 1
ATOM 6927 C CA . CYS D 1 146 ? 59.956 3.974 100.237 1.00 19.06 164 CYS D CA 1
ATOM 6928 C C . CYS D 1 146 ? 59.604 3.628 98.809 1.00 19.59 164 CYS D C 1
ATOM 6929 O O . CYS D 1 146 ? 58.559 4.044 98.320 1.00 18.68 164 CYS D O 1
ATOM 6932 N N . VAL D 1 147 ? 60.472 2.860 98.149 1.00 18.20 165 VAL D N 1
ATOM 6933 C CA . VAL D 1 147 ? 60.202 2.401 96.793 1.00 20.27 165 VAL D CA 1
ATOM 6934 C C . VAL D 1 147 ? 60.462 0.899 96.841 1.00 23.32 165 VAL D C 1
ATOM 6935 O O . VAL D 1 147 ? 61.564 0.476 97.195 1.00 24.22 165 VAL D O 1
ATOM 6939 N N . GLY D 1 148 ? 59.447 0.100 96.522 1.00 24.90 166 GLY D N 1
ATOM 6940 C CA . GLY D 1 148 ? 59.613 -1.345 96.569 1.00 27.18 166 GLY D CA 1
ATOM 6941 C C . GLY D 1 148 ? 59.959 -1.825 97.974 1.00 28.54 166 GLY D C 1
ATOM 6942 O O . GLY D 1 148 ? 60.705 -2.792 98.146 1.00 30.31 166 GLY D O 1
ATOM 6943 N N . GLY D 1 149 ? 59.421 -1.140 98.978 1.00 29.46 167 GLY D N 1
ATOM 6944 C CA . GLY D 1 149 ? 59.659 -1.503 100.360 1.00 30.33 167 GLY D CA 1
ATOM 6945 C C . GLY D 1 149 ? 60.986 -1.065 100.949 1.00 30.84 167 GLY D C 1
ATOM 6946 O O . GLY D 1 149 ? 61.261 -1.357 102.111 1.00 34.13 167 GLY D O 1
ATOM 6947 N N . GLN D 1 150 ? 61.803 -0.368 100.166 1.00 30.01 168 GLN D N 1
ATOM 6948 C CA . GLN D 1 150 ? 63.116 0.097 100.619 1.00 29.68 168 GLN D CA 1
ATOM 6949 C C . GLN D 1 150 ? 63.135 1.608 100.797 1.00 27.13 168 GLN D C 1
ATOM 6950 O O . GLN D 1 150 ? 62.808 2.333 99.858 1.00 23.86 168 GLN D O 1
ATOM 6956 N N . THR D 1 151 ? 63.552 2.067 101.975 1.00 24.70 169 THR D N 1
ATOM 6957 C CA . THR D 1 151 ? 63.649 3.503 102.262 1.00 24.33 169 THR D CA 1
ATOM 6958 C C . THR D 1 151 ? 64.650 4.166 101.306 1.00 25.02 169 THR D C 1
ATOM 6959 O O . THR D 1 151 ? 65.759 3.668 101.114 1.00 24.39 169 THR D O 1
ATOM 6963 N N . GLN D 1 152 ? 64.252 5.281 100.695 1.00 23.74 170 GLN D N 1
ATOM 6964 C CA . GLN D 1 152 ? 65.117 6.011 99.784 1.00 23.59 170 GLN D CA 1
ATOM 6965 C C . GLN D 1 152 ? 65.347 7.418 100.316 1.00 23.21 170 GLN D C 1
ATOM 6966 O O . GLN D 1 152 ? 66.200 8.154 99.810 1.00 24.81 170 GLN D O 1
ATOM 6972 N N . TRP D 1 153 ? 64.585 7.787 101.336 1.00 21.28 171 TRP D N 1
ATOM 6973 C CA . TRP D 1 153 ? 64.667 9.117 101.927 1.00 20.52 171 TRP D CA 1
ATOM 6974 C C . TRP D 1 153 ? 63.919 9.076 103.251 1.00 21.27 171 TRP D C 1
ATOM 6975 O O . TRP D 1 153 ? 62.954 8.331 103.397 1.00 20.14 171 TRP D O 1
ATOM 6986 N N . SER D 1 154 ? 64.374 9.864 104.218 1.00 20.15 172 SER D N 1
ATOM 6987 C CA . SER D 1 154 ? 63.698 9.923 105.508 1.00 20.59 172 SER D CA 1
ATOM 6988 C C . SER D 1 154 ? 64.043 11.222 106.210 1.00 21.72 172 SER D C 1
ATOM 6989 O O . SER D 1 154 ? 65.026 11.884 105.873 1.00 23.34 172 SER D O 1
ATOM 6992 N N . VAL D 1 155 ? 63.236 11.575 107.194 1.00 22.57 173 VAL D N 1
ATOM 6993 C CA . VAL D 1 155 ? 63.466 12.777 107.962 1.00 25.85 173 VAL D CA 1
ATOM 6994 C C . VAL D 1 155 ? 62.813 12.586 109.323 1.00 25.92 173 VAL D C 1
ATOM 6995 O O . VAL D 1 155 ? 61.877 11.798 109.463 1.00 25.12 173 VAL D O 1
ATOM 6999 N N . GLU D 1 156 ? 63.316 13.280 110.333 1.00 27.11 174 GLU D N 1
ATOM 7000 C CA . GLU D 1 156 ? 62.707 13.209 111.653 1.00 28.30 174 GLU D CA 1
ATOM 7001 C C . GLU D 1 156 ? 61.299 13.768 111.529 1.00 28.66 174 GLU D C 1
ATOM 7002 O O . GLU D 1 156 ? 61.112 14.867 110.998 1.00 29.05 174 GLU D O 1
ATOM 7008 N N . TRP D 1 157 ? 60.301 13.037 112.021 1.00 27.81 175 TRP D N 1
ATOM 7009 C CA . TRP D 1 157 ? 58.933 13.532 111.924 1.00 26.33 175 TRP D CA 1
ATOM 7010 C C . TRP D 1 157 ? 58.521 14.324 113.172 1.00 27.94 175 TRP D C 1
ATOM 7011 O O . TRP D 1 157 ? 58.155 13.754 114.206 1.00 28.21 175 TRP D O 1
ATOM 7022 N N . ALA D 1 158 ? 58.585 15.648 113.053 1.00 27.15 176 ALA D N 1
ATOM 7023 C CA . ALA D 1 158 ? 58.253 16.559 114.147 1.00 27.15 176 ALA D CA 1
ATOM 7024 C C . ALA D 1 158 ? 56.790 16.945 114.173 1.00 25.90 176 ALA D C 1
ATOM 7025 O O . ALA D 1 158 ? 56.155 17.072 113.137 1.00 25.74 176 ALA D O 1
ATOM 7027 N N . ALA D 1 159 ? 56.256 17.137 115.376 1.00 24.47 177 ALA D N 1
ATOM 7028 C CA . ALA D 1 159 ? 54.874 17.542 115.541 1.00 24.81 177 ALA D CA 1
ATOM 7029 C C . ALA D 1 159 ? 54.615 18.902 114.890 1.00 24.30 177 ALA D C 1
ATOM 7030 O O . ALA D 1 159 ? 55.505 19.745 114.806 1.00 24.05 177 ALA D O 1
ATOM 7032 N N . ASP D 1 160 ? 53.387 19.078 114.422 1.00 24.58 178 ASP D N 1
ATOM 7033 C CA . ASP D 1 160 ? 52.906 20.302 113.812 1.00 25.73 178 ASP D CA 1
ATOM 7034 C C . ASP D 1 160 ? 53.589 20.795 112.531 1.00 25.39 178 ASP D C 1
ATOM 7035 O O . ASP D 1 160 ? 53.321 21.907 112.098 1.00 27.83 178 ASP D O 1
ATOM 7040 N N . VAL D 1 161 ? 54.465 19.993 111.932 1.00 23.76 179 VAL D N 1
ATOM 7041 C CA . VAL D 1 161 ? 55.128 20.409 110.686 1.00 21.90 179 VAL D CA 1
ATOM 7042 C C . VAL D 1 161 ? 54.411 19.792 109.495 1.00 20.47 179 VAL D C 1
ATOM 7043 O O . VAL D 1 161 ? 54.179 18.594 109.464 1.00 19.82 179 VAL D O 1
ATOM 7047 N N . TRP D 1 162 ? 54.034 20.617 108.526 1.00 19.16 180 TRP D N 1
ATOM 7048 C CA . TRP D 1 162 ? 53.366 20.096 107.337 1.00 17.49 180 TRP D CA 1
ATOM 7049 C C . TRP D 1 162 ? 54.395 19.596 106.312 1.00 17.23 180 TRP D C 1
ATOM 7050 O O . TRP D 1 162 ? 55.332 20.310 105.962 1.00 17.09 180 TRP D O 1
ATOM 7061 N N . HIS D 1 163 ? 54.235 18.351 105.862 1.00 15.97 181 HIS D N 1
ATOM 7062 C CA . HIS D 1 163 ? 55.134 17.773 104.877 1.00 14.34 181 HIS D CA 1
ATOM 7063 C C . HIS D 1 163 ? 54.333 17.662 103.609 1.00 14.17 181 HIS D C 1
ATOM 7064 O O . HIS D 1 163 ? 53.306 16.991 103.561 1.00 15.94 181 HIS D O 1
ATOM 7071 N N . ASN D 1 164 ? 54.811 18.326 102.573 1.00 13.10 182 ASN D N 1
ATOM 7072 C CA . ASN D 1 164 ? 54.145 18.329 101.298 1.00 12.13 182 ASN D CA 1
ATOM 7073 C C . ASN D 1 164 ? 54.935 17.378 100.417 1.00 10.82 182 ASN D C 1
ATOM 7074 O O . ASN D 1 164 ? 56.161 17.419 100.404 1.00 11.26 182 ASN D O 1
ATOM 7079 N N . VAL D 1 165 ? 54.219 16.537 99.696 1.00 11.22 183 VAL D N 1
ATOM 7080 C CA . VAL D 1 165 ? 54.866 15.515 98.871 1.00 10.98 183 VAL D CA 1
ATOM 7081 C C . VAL D 1 165 ? 54.206 15.369 97.521 1.00 10.06 183 VAL D C 1
ATOM 7082 O O . VAL D 1 165 ? 53.023 15.623 97.364 1.00 11.27 183 VAL D O 1
ATOM 7086 N N . ALA D 1 166 ? 54.986 14.932 96.538 1.00 11.30 184 ALA D N 1
ATOM 7087 C CA . ALA D 1 166 ? 54.429 14.569 95.260 1.00 11.01 184 ALA D CA 1
ATOM 7088 C C . ALA D 1 166 ? 55.280 13.390 94.775 1.00 11.10 184 ALA D C 1
ATOM 7089 O O . ALA D 1 166 ? 56.513 13.484 94.767 1.00 12.71 184 ALA D O 1
ATOM 7091 N N . TYR D 1 167 ? 54.622 12.293 94.425 1.00 10.62 185 TYR D N 1
ATOM 7092 C CA . TYR D 1 167 ? 55.311 11.140 93.842 1.00 10.29 185 TYR D CA 1
ATOM 7093 C C . TYR D 1 167 ? 55.290 11.451 92.342 1.00 12.65 185 TYR D C 1
ATOM 7094 O O . TYR D 1 167 ? 54.218 11.711 91.786 1.00 12.85 185 TYR D O 1
ATOM 7103 N N . GLU D 1 168 ? 56.453 11.413 91.701 1.00 12.30 186 GLU D N 1
ATOM 7104 C CA . GLU D 1 168 ? 56.552 11.648 90.257 1.00 14.06 186 GLU D CA 1
ATOM 7105 C C . GLU D 1 168 ? 56.624 10.232 89.707 1.00 14.15 186 GLU D C 1
ATOM 7106 O O . GLU D 1 168 ? 57.649 9.592 89.817 1.00 14.78 186 GLU D O 1
ATOM 7112 N N . ILE D 1 169 ? 55.522 9.746 89.149 1.00 15.12 187 ILE D N 1
ATOM 7113 C CA . ILE D 1 169 ? 55.462 8.391 88.626 1.00 16.74 187 ILE D CA 1
ATOM 7114 C C . ILE D 1 169 ? 55.359 8.314 87.104 1.00 18.81 187 ILE D C 1
ATOM 7115 O O . ILE D 1 169 ? 54.525 8.979 86.485 1.00 16.96 187 ILE D O 1
ATOM 7120 N N . ASP D 1 170 ? 56.222 7.502 86.503 1.00 20.40 188 ASP D N 1
ATOM 7121 C CA . ASP D 1 170 ? 56.158 7.300 85.057 1.00 22.70 188 ASP D CA 1
ATOM 7122 C C . ASP D 1 170 ? 55.782 5.832 84.962 1.00 23.42 188 ASP D C 1
ATOM 7123 O O . ASP D 1 170 ? 56.616 4.938 85.178 1.00 22.24 188 ASP D O 1
ATOM 7128 N N . PHE D 1 171 ? 54.510 5.585 84.688 1.00 23.53 189 PHE D N 1
ATOM 7129 C CA . PHE D 1 171 ? 54.021 4.227 84.592 1.00 25.68 189 PHE D CA 1
ATOM 7130 C C . PHE D 1 171 ? 54.496 3.542 83.325 1.00 27.96 189 PHE D C 1
ATOM 7131 O O . PHE D 1 171 ? 54.445 2.332 83.240 1.00 31.23 189 PHE D O 1
ATOM 7139 N N . ALA D 1 172 ? 54.930 4.325 82.348 1.00 29.78 190 ALA D N 1
ATOM 7140 C CA . ALA D 1 172 ? 55.411 3.765 81.090 1.00 32.99 190 ALA D CA 1
ATOM 7141 C C . ALA D 1 172 ? 56.878 3.363 81.195 1.00 33.43 190 ALA D C 1
ATOM 7142 O O . ALA D 1 172 ? 57.316 2.439 80.526 1.00 35.37 190 ALA D O 1
ATOM 7144 N N . ALA D 1 173 ? 57.620 4.045 82.061 1.00 34.64 191 ALA D N 1
ATOM 7145 C CA . ALA D 1 173 ? 59.042 3.787 82.257 1.00 33.19 191 ALA D CA 1
ATOM 7146 C C . ALA D 1 173 ? 59.381 2.986 83.511 1.00 32.91 191 ALA D C 1
ATOM 7147 O O . ALA D 1 173 ? 60.519 2.556 83.678 1.00 34.04 191 ALA D O 1
ATOM 7149 N N . GLY D 1 174 ? 58.412 2.799 84.401 1.00 30.69 192 GLY D N 1
ATOM 7150 C CA . GLY D 1 174 ? 58.668 2.052 85.615 1.00 27.64 192 GLY D CA 1
ATOM 7151 C C . GLY D 1 174 ? 59.584 2.769 86.589 1.00 26.09 192 GLY D C 1
ATOM 7152 O O . GLY D 1 174 ? 60.524 2.174 87.116 1.00 26.00 192 GLY D O 1
ATOM 7153 N N . THR D 1 175 ? 59.320 4.051 86.841 1.00 24.05 193 THR D N 1
ATOM 7154 C CA . THR D 1 175 ? 60.168 4.804 87.760 1.00 21.30 193 THR D CA 1
ATOM 7155 C C . THR D 1 175 ? 59.362 5.712 88.668 1.00 18.17 193 THR D C 1
ATOM 7156 O O . THR D 1 175 ? 58.255 6.117 88.317 1.00 16.74 193 THR D O 1
ATOM 7160 N N . VAL D 1 176 ? 59.930 6.022 89.828 1.00 17.55 194 VAL D N 1
ATOM 7161 C CA . VAL D 1 176 ? 59.258 6.907 90.766 1.00 18.00 194 VAL D CA 1
ATOM 7162 C C . VAL D 1 176 ? 60.247 7.866 91.388 1.00 16.51 194 VAL D C 1
ATOM 7163 O O . VAL D 1 176 ? 61.273 7.458 91.923 1.00 16.96 194 VAL D O 1
ATOM 7167 N N . GLY D 1 177 ? 59.931 9.152 91.301 1.00 15.06 195 GLY D N 1
ATOM 7168 C CA . GLY D 1 177 ? 60.768 10.186 91.894 1.00 14.09 195 GLY D CA 1
ATOM 7169 C C . GLY D 1 177 ? 60.014 10.811 93.060 1.00 13.60 195 GLY D C 1
ATOM 7170 O O . GLY D 1 177 ? 58.796 10.669 93.166 1.00 14.11 195 GLY D O 1
ATOM 7171 N N . PHE D 1 178 ? 60.725 11.532 93.904 1.00 12.41 196 PHE D N 1
ATOM 7172 C CA . PHE D 1 178 ? 60.138 12.091 95.123 1.00 14.62 196 PHE D CA 1
ATOM 7173 C C . PHE D 1 178 ? 60.364 13.594 95.268 1.00 12.87 196 PHE D C 1
ATOM 7174 O O . PHE D 1 178 ? 61.506 14.054 95.312 1.00 14.64 196 PHE D O 1
ATOM 7182 N N . TRP D 1 179 ? 59.268 14.346 95.356 1.00 12.12 197 TRP D N 1
ATOM 7183 C CA . TRP D 1 179 ? 59.328 15.781 95.557 1.00 12.31 197 TRP D CA 1
ATOM 7184 C C . TRP D 1 179 ? 58.819 16.039 96.978 1.00 11.84 197 TRP D C 1
ATOM 7185 O O . TRP D 1 179 ? 57.858 15.400 97.404 1.00 10.87 197 TRP D O 1
ATOM 7196 N N . HIS D 1 180 ? 59.430 16.990 97.672 1.00 12.10 198 HIS D N 1
ATOM 7197 C CA . HIS D 1 180 ? 59.042 17.272 99.059 1.00 13.55 198 HIS D CA 1
ATOM 7198 C C . HIS D 1 180 ? 59.379 18.680 99.525 1.00 13.16 198 HIS D C 1
ATOM 7199 O O . HIS D 1 180 ? 60.212 19.360 98.935 1.00 13.96 198 HIS D O 1
ATOM 7206 N N . SER D 1 181 ? 58.688 19.119 100.571 1.00 12.46 199 SER D N 1
ATOM 7207 C CA . SER D 1 181 ? 59.004 20.390 101.235 1.00 14.62 199 SER D CA 1
ATOM 7208 C C . SER D 1 181 ? 58.252 20.357 102.549 1.00 15.57 199 SER D C 1
ATOM 7209 O O . SER D 1 181 ? 57.348 19.521 102.726 1.00 12.10 199 SER D O 1
ATOM 7212 N N . THR D 1 182 ? 58.630 21.254 103.455 1.00 15.56 200 THR D N 1
ATOM 7213 C CA . THR D 1 182 ? 57.887 21.394 104.698 1.00 16.29 200 THR D CA 1
ATOM 7214 C C . THR D 1 182 ? 57.338 22.817 104.695 1.00 16.48 200 THR D C 1
ATOM 7215 O O . THR D 1 182 ? 57.897 23.725 104.053 1.00 14.17 200 THR D O 1
ATOM 7219 N N . GLY D 1 183 ? 56.225 22.993 105.385 1.00 17.51 201 GLY D N 1
ATOM 7220 C CA . GLY D 1 183 ? 55.613 24.300 105.492 1.00 18.38 201 GLY D CA 1
ATOM 7221 C C . GLY D 1 183 ? 55.004 24.860 104.231 1.00 17.64 201 GLY D C 1
ATOM 7222 O O . GLY D 1 183 ? 54.285 24.180 103.500 1.00 18.10 201 GLY D O 1
ATOM 7223 N N . SER D 1 184 ? 55.314 26.126 103.970 1.00 18.47 202 SER D N 1
ATOM 7224 C CA . SER D 1 184 ? 54.760 26.805 102.812 1.00 19.17 202 SER D CA 1
ATOM 7225 C C . SER D 1 184 ? 55.733 26.791 101.617 1.00 19.75 202 SER D C 1
ATOM 7226 O O . SER D 1 184 ? 55.402 27.304 100.546 1.00 18.81 202 SER D O 1
ATOM 7229 N N . ASP D 1 185 ? 56.911 26.196 101.804 1.00 18.50 203 ASP D N 1
ATOM 7230 C CA . ASP D 1 185 ? 57.919 26.162 100.735 1.00 17.28 203 ASP D CA 1
ATOM 7231 C C . ASP D 1 185 ? 57.521 25.269 99.564 1.00 16.58 203 ASP D C 1
ATOM 7232 O O . ASP D 1 185 ? 56.861 24.266 99.738 1.00 15.20 203 ASP D O 1
ATOM 7237 N N . PRO D 1 186 ? 57.881 25.667 98.338 1.00 15.08 204 PRO D N 1
ATOM 7238 C CA . PRO D 1 186 ? 57.523 24.834 97.192 1.00 14.33 204 PRO D CA 1
ATOM 7239 C C . PRO D 1 186 ? 58.341 23.548 97.145 1.00 13.18 204 PRO D C 1
ATOM 7240 O O . PRO D 1 186 ? 59.455 23.467 97.666 1.00 12.65 204 PRO D O 1
ATOM 7244 N N . LEU D 1 187 ? 57.743 22.549 96.519 1.00 15.61 205 LEU D N 1
ATOM 7245 C CA . LEU D 1 187 ? 58.354 21.233 96.389 1.00 15.15 205 LEU D CA 1
ATOM 7246 C C . LEU D 1 187 ? 59.628 21.281 95.582 1.00 17.25 205 LEU D C 1
ATOM 7247 O O . LEU D 1 187 ? 59.686 21.984 94.570 1.00 16.83 205 LEU D O 1
ATOM 7252 N N . THR D 1 188 ? 60.636 20.528 96.016 1.00 17.55 206 THR D N 1
ATOM 7253 C CA . THR D 1 188 ? 61.886 20.388 95.259 1.00 18.87 206 THR D CA 1
ATOM 7254 C C . THR D 1 188 ? 62.076 18.875 95.142 1.00 18.50 206 THR D C 1
ATOM 7255 O O . THR D 1 188 ? 61.614 18.097 96.005 1.00 14.39 206 THR D O 1
ATOM 7259 N N . ARG D 1 189 ? 62.718 18.429 94.070 1.00 17.61 207 ARG D N 1
ATOM 7260 C CA . ARG D 1 189 ? 62.883 16.992 93.903 1.00 17.64 207 ARG D CA 1
ATOM 7261 C C . ARG D 1 189 ? 64.051 16.471 94.719 1.00 19.07 207 ARG D C 1
ATOM 7262 O O . ARG D 1 189 ? 65.221 16.693 94.380 1.00 19.81 207 ARG D O 1
ATOM 7270 N N . LYS D 1 190 ? 63.736 15.766 95.799 1.00 16.92 208 LYS D N 1
ATOM 7271 C CA . LYS D 1 190 ? 64.777 15.248 96.671 1.00 19.20 208 LYS D CA 1
ATOM 7272 C C . LYS D 1 190 ? 65.396 13.935 96.196 1.00 19.16 208 LYS D C 1
ATOM 7273 O O . LYS D 1 190 ? 66.531 13.657 96.533 1.00 20.97 208 LYS D O 1
ATOM 7279 N N . VAL D 1 191 ? 64.662 13.121 95.441 1.00 19.10 209 VAL D N 1
ATOM 7280 C CA . VAL D 1 191 ? 65.246 11.879 94.913 1.00 20.00 209 VAL D CA 1
ATOM 7281 C C . VAL D 1 191 ? 64.849 11.749 93.449 1.00 20.13 209 VAL D C 1
ATOM 7282 O O . VAL D 1 191 ? 63.657 11.766 93.120 1.00 17.62 209 VAL D O 1
ATOM 7286 N N . ALA D 1 192 ? 65.833 11.635 92.554 1.00 20.13 210 ALA D N 1
ATOM 7287 C CA . ALA D 1 192 ? 65.526 11.499 91.130 1.00 22.15 210 ALA D CA 1
ATOM 7288 C C . ALA D 1 192 ? 64.833 10.152 90.945 1.00 23.24 210 ALA D C 1
ATOM 7289 O O . ALA D 1 192 ? 64.976 9.260 91.786 1.00 22.86 210 ALA D O 1
ATOM 7291 N N . PRO D 1 193 ? 64.054 9.991 89.855 1.00 22.08 211 PRO D N 1
ATOM 7292 C CA . PRO D 1 193 ? 63.323 8.746 89.583 1.00 21.28 211 PRO D CA 1
ATOM 7293 C C . PRO D 1 193 ? 64.117 7.447 89.759 1.00 21.96 211 PRO D C 1
ATOM 7294 O O . PRO D 1 193 ? 65.180 7.275 89.172 1.00 21.10 211 PRO D O 1
ATOM 7298 N N . VAL D 1 194 ? 63.553 6.558 90.578 1.00 21.35 212 VAL D N 1
ATOM 7299 C CA . VAL D 1 194 ? 64.101 5.243 90.944 1.00 23.37 212 VAL D CA 1
ATOM 7300 C C . VAL D 1 194 ? 63.345 4.155 90.178 1.00 24.12 212 VAL D C 1
ATOM 7301 O O . VAL D 1 194 ? 62.116 4.183 90.110 1.00 21.81 212 VAL D O 1
ATOM 7305 N N . LYS D 1 195 ? 64.066 3.178 89.625 1.00 24.66 213 LYS D N 1
ATOM 7306 C CA . LYS D 1 195 ? 63.416 2.100 88.877 1.00 25.84 213 LYS D CA 1
ATOM 7307 C C . LYS D 1 195 ? 62.671 1.144 89.799 1.00 26.40 213 LYS D C 1
ATOM 7308 O O . LYS D 1 195 ? 63.171 0.795 90.872 1.00 27.32 213 LYS D O 1
ATOM 7314 N N . THR D 1 196 ? 61.478 0.724 89.380 1.00 26.97 214 THR D N 1
ATOM 7315 C CA . THR D 1 196 ? 60.671 -0.229 90.138 1.00 28.72 214 THR D CA 1
ATOM 7316 C C . THR D 1 196 ? 59.443 -0.615 89.320 1.00 28.08 214 THR D C 1
ATOM 7317 O O . THR D 1 196 ? 59.083 0.069 88.368 1.00 28.76 214 THR D O 1
ATOM 7321 N N . SER D 1 197 ? 58.817 -1.727 89.677 1.00 28.92 215 SER D N 1
ATOM 7322 C CA . SER D 1 197 ? 57.611 -2.164 88.977 1.00 30.02 215 SER D CA 1
ATOM 7323 C C . SER D 1 197 ? 56.486 -1.228 89.383 1.00 29.11 215 SER D C 1
ATOM 7324 O O . SER D 1 197 ? 56.000 -1.313 90.505 1.00 29.53 215 SER D O 1
ATOM 7327 N N . THR D 1 198 ? 56.075 -0.342 88.488 1.00 26.93 216 THR D N 1
ATOM 7328 C CA . THR D 1 198 ? 55.004 0.588 88.813 1.00 27.20 216 THR D CA 1
ATOM 7329 C C . THR D 1 198 ? 53.695 0.067 88.260 1.00 28.23 216 THR D C 1
ATOM 7330 O O . THR D 1 198 ? 53.397 0.248 87.085 1.00 33.52 216 THR D O 1
ATOM 7334 N N . SER D 1 199 ? 52.916 -0.595 89.101 1.00 27.39 217 SER D N 1
ATOM 7335 C CA . SER D 1 199 ? 51.646 -1.140 88.663 1.00 26.67 217 SER D CA 1
ATOM 7336 C C . SER D 1 199 ? 50.488 -0.622 89.503 1.00 25.00 217 SER D C 1
ATOM 7337 O O . SER D 1 199 ? 50.540 -0.653 90.735 1.00 22.94 217 SER D O 1
ATOM 7340 N N . SER D 1 200 ? 49.453 -0.130 88.833 1.00 22.58 218 SER D N 1
ATOM 7341 C CA . SER D 1 200 ? 48.273 0.366 89.518 1.00 22.10 218 SER D CA 1
ATOM 7342 C C . SER D 1 200 ? 47.078 0.157 88.616 1.00 21.35 218 SER D C 1
ATOM 7343 O O . SER D 1 200 ? 47.172 0.344 87.405 1.00 21.45 218 SER D O 1
ATOM 7346 N N . ASN D 1 201 ? 45.953 -0.222 89.197 1.00 21.95 219 ASN D N 1
ATOM 7347 C CA . ASN D 1 201 ? 44.752 -0.424 88.394 1.00 25.77 219 ASN D CA 1
ATOM 7348 C C . ASN D 1 201 ? 43.852 0.822 88.427 1.00 25.82 219 ASN D C 1
ATOM 7349 O O . ASN D 1 201 ? 42.708 0.799 87.956 1.00 26.52 219 ASN D O 1
ATOM 7354 N N . GLY D 1 202 ? 44.364 1.914 88.993 1.00 26.20 220 GLY D N 1
ATOM 7355 C CA . GLY D 1 202 ? 43.571 3.132 89.062 1.00 24.82 220 GLY D CA 1
ATOM 7356 C C . GLY D 1 202 ? 42.622 3.231 90.252 1.00 23.41 220 GLY D C 1
ATOM 7357 O O . GLY D 1 202 ? 42.002 4.265 90.453 1.00 23.94 220 GLY D O 1
ATOM 7358 N N . ALA D 1 203 ? 42.495 2.176 91.046 1.00 23.42 221 ALA D N 1
ATOM 7359 C CA . ALA D 1 203 ? 41.607 2.222 92.211 1.00 23.03 221 ALA D CA 1
ATOM 7360 C C . ALA D 1 203 ? 42.300 1.491 93.358 1.00 22.23 221 ALA D C 1
ATOM 7361 O O . ALA D 1 203 ? 41.698 0.678 94.087 1.00 21.40 221 ALA D O 1
ATOM 7363 N N . ASP D 1 204 ? 43.581 1.798 93.508 1.00 20.82 222 ASP D N 1
ATOM 7364 C CA . ASP D 1 204 ? 44.388 1.163 94.531 1.00 20.23 222 ASP D CA 1
ATOM 7365 C C . ASP D 1 204 ? 45.444 2.043 95.204 1.00 18.18 222 ASP D C 1
ATOM 7366 O O . ASP D 1 204 ? 46.444 1.523 95.710 1.00 16.52 222 ASP D O 1
ATOM 7371 N N . TRP D 1 205 ? 45.255 3.364 95.158 1.00 15.80 223 TRP D N 1
ATOM 7372 C CA . TRP D 1 205 ? 46.156 4.270 95.871 1.00 14.81 223 TRP D CA 1
ATOM 7373 C C . TRP D 1 205 ? 45.395 4.531 97.174 1.00 15.21 223 TRP D C 1
ATOM 7374 O O . TRP D 1 205 ? 44.267 5.012 97.148 1.00 15.71 223 TRP D O 1
ATOM 7385 N N . HIS D 1 206 ? 46.004 4.215 98.305 1.00 16.57 224 HIS D N 1
ATOM 7386 C CA . HIS D 1 206 ? 45.328 4.374 99.576 1.00 17.12 224 HIS D CA 1
ATOM 7387 C C . HIS D 1 206 ? 45.667 5.661 100.300 1.00 17.34 224 HIS D C 1
ATOM 7388 O O . HIS D 1 206 ? 46.724 5.789 100.923 1.00 16.87 224 HIS D O 1
ATOM 7395 N N . VAL D 1 207 ? 44.750 6.621 100.204 1.00 17.99 225 VAL D N 1
ATOM 7396 C CA . VAL D 1 207 ? 44.907 7.898 100.875 1.00 18.84 225 VAL D CA 1
ATOM 7397 C C . VAL D 1 207 ? 44.451 7.667 102.306 1.00 19.55 225 VAL D C 1
ATOM 7398 O O . VAL D 1 207 ? 43.247 7.602 102.602 1.00 21.47 225 VAL D O 1
ATOM 7402 N N . GLY D 1 208 ? 45.427 7.539 103.186 1.00 18.93 226 GLY D N 1
ATOM 7403 C CA . GLY D 1 208 ? 45.136 7.269 104.581 1.00 18.47 226 GLY D CA 1
ATOM 7404 C C . GLY D 1 208 ? 46.256 6.479 105.210 1.00 16.83 226 GLY D C 1
ATOM 7405 O O . GLY D 1 208 ? 47.373 6.486 104.708 1.00 15.87 226 GLY D O 1
ATOM 7406 N N . VAL D 1 209 ? 45.939 5.737 106.275 1.00 16.54 227 VAL D N 1
ATOM 7407 C CA . VAL D 1 209 ? 46.939 5.012 107.018 1.00 17.37 227 VAL D CA 1
ATOM 7408 C C . VAL D 1 209 ? 46.577 3.574 107.376 1.00 18.05 227 VAL D C 1
ATOM 7409 O O . VAL D 1 209 ? 45.427 3.263 107.678 1.00 18.25 227 VAL D O 1
ATOM 7413 N N . LEU D 1 210 ? 47.579 2.704 107.285 1.00 17.78 228 LEU D N 1
ATOM 7414 C CA . LEU D 1 210 ? 47.460 1.310 107.671 1.00 17.96 228 LEU D CA 1
ATOM 7415 C C . LEU D 1 210 ? 48.519 1.150 108.776 1.00 17.97 228 LEU D C 1
ATOM 7416 O O . LEU D 1 210 ? 49.675 1.512 108.586 1.00 20.82 228 LEU D O 1
ATOM 7421 N N . GLU D 1 211 ? 48.122 0.606 109.925 1.00 16.77 229 GLU D N 1
ATOM 7422 C CA . GLU D 1 211 ? 49.046 0.398 111.044 1.00 17.28 229 GLU D CA 1
ATOM 7423 C C . GLU D 1 211 ? 49.084 -1.089 111.372 1.00 16.98 229 GLU D C 1
ATOM 7424 O O . GLU D 1 211 ? 48.061 -1.693 111.664 1.00 17.92 229 GLU D O 1
ATOM 7430 N N . LEU D 1 212 ? 50.265 -1.673 111.275 1.00 17.53 230 LEU D N 1
ATOM 7431 C CA . LEU D 1 212 ? 50.438 -3.092 111.521 1.00 17.61 230 LEU D CA 1
ATOM 7432 C C . LEU D 1 212 ? 50.409 -3.389 113.000 1.00 17.59 230 LEU D C 1
ATOM 7433 O O . LEU D 1 212 ? 50.778 -2.544 113.811 1.00 18.93 230 LEU D O 1
ATOM 7438 N N . PRO D 1 213 ? 49.919 -4.582 113.369 1.00 17.93 231 PRO D N 1
ATOM 7439 C CA . PRO D 1 213 ? 49.863 -4.969 114.786 1.00 19.86 231 PRO D CA 1
ATOM 7440 C C . PRO D 1 213 ? 51.266 -5.342 115.265 1.00 20.43 231 PRO D C 1
ATOM 7441 O O . PRO D 1 213 ? 52.134 -5.726 114.483 1.00 21.24 231 PRO D O 1
ATOM 7445 N N . ARG D 1 214 ? 51.477 -5.243 116.570 1.00 22.30 232 ARG D N 1
ATOM 7446 C CA . ARG D 1 214 ? 52.761 -5.533 117.163 1.00 25.23 232 ARG D CA 1
ATOM 7447 C C . ARG D 1 214 ? 52.422 -6.126 118.537 1.00 24.63 232 ARG D C 1
ATOM 7448 O O . ARG D 1 214 ? 51.856 -5.445 119.385 1.00 24.85 232 ARG D O 1
ATOM 7456 N N . SER D 1 215 ? 52.730 -7.402 118.715 1.00 27.27 233 SER D N 1
ATOM 7457 C CA . SER D 1 215 ? 52.414 -8.109 119.958 1.00 29.16 233 SER D CA 1
ATOM 7458 C C . SER D 1 215 ? 52.827 -7.381 121.226 1.00 29.20 233 SER D C 1
ATOM 7459 O O . SER D 1 215 ? 53.996 -7.082 121.422 1.00 30.13 233 SER D O 1
ATOM 7462 N N . GLY D 1 216 ? 51.843 -7.102 122.077 1.00 32.44 234 GLY D N 1
ATOM 7463 C CA . GLY D 1 216 ? 52.101 -6.424 123.336 1.00 32.88 234 GLY D CA 1
ATOM 7464 C C . GLY D 1 216 ? 51.823 -4.934 123.307 1.00 34.46 234 GLY D C 1
ATOM 7465 O O . GLY D 1 216 ? 51.796 -4.277 124.350 1.00 33.11 234 GLY D O 1
ATOM 7466 N N . TYR D 1 217 ? 51.613 -4.393 122.110 1.00 34.13 235 TYR D N 1
ATOM 7467 C CA . TYR D 1 217 ? 51.367 -2.970 121.970 1.00 33.96 235 TYR D CA 1
ATOM 7468 C C . TYR D 1 217 ? 49.923 -2.643 121.689 1.00 34.50 235 TYR D C 1
ATOM 7469 O O . TYR D 1 217 ? 49.480 -2.641 120.536 1.00 35.57 235 TYR D O 1
ATOM 7478 N N . PRO D 1 218 ? 49.159 -2.363 122.757 1.00 34.14 236 PRO D N 1
ATOM 7479 C CA . PRO D 1 218 ? 47.739 -2.020 122.718 1.00 34.79 236 PRO D CA 1
ATOM 7480 C C . PRO D 1 218 ? 47.518 -0.744 121.922 1.00 35.11 236 PRO D C 1
ATOM 7481 O O . PRO D 1 218 ? 48.363 0.150 121.929 1.00 34.89 236 PRO D O 1
ATOM 7485 N N . ASP D 1 219 ? 46.377 -0.658 121.246 1.00 35.80 237 ASP D N 1
ATOM 7486 C CA . ASP D 1 219 ? 46.058 0.520 120.459 1.00 35.49 237 ASP D CA 1
ATOM 7487 C C . ASP D 1 219 ? 45.863 1.752 121.341 1.00 36.36 237 ASP D C 1
ATOM 7488 O O . ASP D 1 219 ? 45.622 1.644 122.542 1.00 37.37 237 ASP D O 1
ATOM 7493 N N . SER D 1 220 ? 45.973 2.918 120.711 1.00 36.18 238 SER D N 1
ATOM 7494 C CA . SER D 1 220 ? 45.782 4.219 121.336 1.00 36.42 238 SER D CA 1
ATOM 7495 C C . SER D 1 220 ? 45.301 5.093 120.176 1.00 34.79 238 SER D C 1
ATOM 7496 O O . SER D 1 220 ? 45.684 4.846 119.035 1.00 33.92 238 SER D O 1
ATOM 7499 N N . ASN D 1 221 ? 44.444 6.075 120.440 1.00 33.20 239 ASN D N 1
ATOM 7500 C CA . ASN D 1 221 ? 43.949 6.914 119.350 1.00 32.63 239 ASN D CA 1
ATOM 7501 C C . ASN D 1 221 ? 45.088 7.628 118.645 1.00 32.03 239 ASN D C 1
ATOM 7502 O O . ASN D 1 221 ? 45.965 8.216 119.275 1.00 31.03 239 ASN D O 1
ATOM 7507 N N . GLU D 1 222 ? 45.062 7.573 117.320 1.00 31.18 240 GLU D N 1
ATOM 7508 C CA . GLU D 1 222 ? 46.102 8.197 116.513 1.00 28.93 240 GLU D CA 1
ATOM 7509 C C . GLU D 1 222 ? 45.438 9.051 115.445 1.00 26.94 240 GLU D C 1
ATOM 7510 O O . GLU D 1 222 ? 44.546 8.586 114.741 1.00 26.45 240 GLU D O 1
ATOM 7516 N N . ASP D 1 223 ? 45.859 10.307 115.341 1.00 24.74 241 ASP D N 1
ATOM 7517 C CA . ASP D 1 223 ? 45.286 11.215 114.356 1.00 25.09 241 ASP D CA 1
ATOM 7518 C C . ASP D 1 223 ? 46.343 11.612 113.332 1.00 22.83 241 ASP D C 1
ATOM 7519 O O . ASP D 1 223 ? 47.536 11.739 113.665 1.00 22.98 241 ASP D O 1
ATOM 7524 N N . PHE D 1 224 ? 45.902 11.789 112.088 1.00 21.14 242 PHE D N 1
ATOM 7525 C CA . PHE D 1 224 ? 46.798 12.182 111.006 1.00 20.06 242 PHE D CA 1
ATOM 7526 C C . PHE D 1 224 ? 46.077 13.282 110.269 1.00 17.56 242 PHE D C 1
ATOM 7527 O O . PHE D 1 224 ? 44.893 13.169 109.998 1.00 19.00 242 PHE D O 1
ATOM 7535 N N . TYR D 1 225 ? 46.802 14.328 109.894 1.00 17.17 243 TYR D N 1
ATOM 7536 C CA . TYR D 1 225 ? 46.176 15.445 109.227 1.00 16.18 243 TYR D CA 1
ATOM 7537 C C . TYR D 1 225 ? 46.588 15.489 107.771 1.00 16.30 243 TYR D C 1
ATOM 7538 O O . TYR D 1 225 ? 47.767 15.359 107.482 1.00 15.47 243 TYR D O 1
ATOM 7547 N N . TRP D 1 226 ? 45.606 15.689 106.901 1.00 15.28 244 TRP D N 1
ATOM 7548 C CA . TRP D 1 226 ? 45.820 15.701 105.447 1.00 16.14 244 TRP D CA 1
ATOM 7549 C C . TRP D 1 226 ? 45.191 16.857 104.711 1.00 16.10 244 TRP D C 1
ATOM 7550 O O . TRP D 1 226 ? 44.074 17.288 105.027 1.00 17.24 244 TRP D O 1
ATOM 7561 N N . SER D 1 227 ? 45.877 17.323 103.671 1.00 15.52 245 SER D N 1
ATOM 7562 C CA . SER D 1 227 ? 45.327 18.381 102.841 1.00 13.41 245 SER D CA 1
ATOM 7563 C C . SER D 1 227 ? 46.025 18.331 101.480 1.00 13.63 245 SER D C 1
ATOM 7564 O O . SER D 1 227 ? 47.014 17.618 101.319 1.00 12.35 245 SER D O 1
ATOM 7567 N N . GLY D 1 228 ? 45.496 19.065 100.513 1.00 13.64 246 GLY D N 1
ATOM 7568 C CA . GLY D 1 228 ? 46.121 19.114 99.195 1.00 13.65 246 GLY D CA 1
ATOM 7569 C C . GLY D 1 228 ? 46.306 17.785 98.462 1.00 12.81 246 GLY D C 1
ATOM 7570 O O . GLY D 1 228 ? 47.324 17.584 97.801 1.00 13.79 246 GLY D O 1
ATOM 7571 N N . VAL D 1 229 ? 45.353 16.867 98.573 1.00 13.37 247 VAL D N 1
ATOM 7572 C CA . VAL D 1 229 ? 45.489 15.579 97.859 1.00 13.94 247 VAL D CA 1
ATOM 7573 C C . VAL D 1 229 ? 44.871 15.659 96.464 1.00 13.35 247 VAL D C 1
ATOM 7574 O O . VAL D 1 229 ? 43.670 15.894 96.329 1.00 14.28 247 VAL D O 1
ATOM 7578 N N . TYR D 1 230 ? 45.695 15.501 95.422 1.00 12.51 248 TYR D N 1
ATOM 7579 C CA . TYR D 1 230 ? 45.191 15.493 94.051 1.00 12.34 248 TYR D CA 1
ATOM 7580 C C . TYR D 1 230 ? 46.232 14.859 93.132 1.00 10.87 248 TYR D C 1
ATOM 7581 O O . TYR D 1 230 ? 47.386 14.675 93.520 1.00 11.18 248 TYR D O 1
ATOM 7590 N N . ILE D 1 231 ? 45.810 14.505 91.927 1.00 11.77 249 ILE D N 1
ATOM 7591 C CA . ILE D 1 231 ? 46.716 13.888 90.959 1.00 11.77 249 ILE D CA 1
ATOM 7592 C C . ILE D 1 231 ? 46.739 14.784 89.713 1.00 13.82 249 ILE D C 1
ATOM 7593 O O . ILE D 1 231 ? 45.694 15.187 89.219 1.00 13.44 249 ILE D O 1
ATOM 7598 N N . GLU D 1 232 ? 47.941 15.054 89.213 1.00 13.39 250 GLU D N 1
ATOM 7599 C CA . GLU D 1 232 ? 48.185 15.957 88.078 1.00 17.36 250 GLU D CA 1
ATOM 7600 C C . GLU D 1 232 ? 48.963 15.267 86.944 1.00 19.16 250 GLU D C 1
ATOM 7601 O O . GLU D 1 232 ? 49.703 14.309 87.191 1.00 17.70 250 GLU D O 1
ATOM 7607 N N . SER D 1 233 ? 48.810 15.756 85.712 1.00 20.22 251 SER D N 1
ATOM 7608 C CA . SER D 1 233 ? 49.573 15.192 84.591 1.00 23.48 251 SER D CA 1
ATOM 7609 C C . SER D 1 233 ? 50.261 16.332 83.827 1.00 24.32 251 SER D C 1
ATOM 7610 O O . SER D 1 233 ? 49.933 17.497 84.011 1.00 23.15 251 SER D O 1
ATOM 7613 N N . GLY D 1 234 ? 51.237 16.001 82.989 1.00 25.92 252 GLY D N 1
ATOM 7614 C CA . GLY D 1 234 ? 51.898 17.049 82.221 1.00 28.66 252 GLY D CA 1
ATOM 7615 C C . GLY D 1 234 ? 53.000 17.809 82.944 1.00 29.55 252 GLY D C 1
ATOM 7616 O O . GLY D 1 234 ? 54.181 17.595 82.660 1.00 32.06 252 GLY D O 1
ATOM 7617 N N . SER D 1 235 ? 52.624 18.711 83.848 1.00 26.79 253 SER D N 1
ATOM 7618 C CA . SER D 1 235 ? 53.588 19.489 84.605 1.00 25.72 253 SER D CA 1
ATOM 7619 C C . SER D 1 235 ? 53.245 19.325 86.076 1.00 22.69 253 SER D C 1
ATOM 7620 O O . SER D 1 235 ? 52.138 18.921 86.407 1.00 21.64 253 SER D O 1
ATOM 7623 N N . LEU D 1 236 ? 54.203 19.645 86.932 1.00 19.89 254 LEU D N 1
ATOM 7624 C CA . LEU D 1 236 ? 54.006 19.568 88.371 1.00 21.08 254 LEU D CA 1
ATOM 7625 C C . LEU D 1 236 ? 53.843 20.967 88.963 1.00 18.82 254 LEU D C 1
ATOM 7626 O O . LEU D 1 236 ? 54.629 21.861 88.688 1.00 19.32 254 LEU D O 1
ATOM 7631 N N . THR D 1 237 ? 52.814 21.147 89.779 1.00 20.01 255 THR D N 1
ATOM 7632 C CA . THR D 1 237 ? 52.594 22.415 90.459 1.00 19.95 255 THR D CA 1
ATOM 7633 C C . THR D 1 237 ? 53.475 22.294 91.713 1.00 20.73 255 THR D C 1
ATOM 7634 O O . THR D 1 237 ? 53.243 21.410 92.549 1.00 20.37 255 THR D O 1
ATOM 7638 N N . THR D 1 238 ? 54.497 23.141 91.844 1.00 17.44 256 THR D N 1
ATOM 7639 C CA . THR D 1 238 ? 55.369 23.044 93.012 1.00 17.91 256 THR D CA 1
ATOM 7640 C C . THR D 1 238 ? 54.803 23.828 94.187 1.00 18.75 256 THR D C 1
ATOM 7641 O O . THR D 1 238 ? 55.142 23.559 95.336 1.00 16.09 256 THR D O 1
ATOM 7645 N N . SER D 1 239 ? 53.935 24.796 93.898 1.00 18.80 257 SER D N 1
ATOM 7646 C CA . SER D 1 239 ? 53.337 25.607 94.964 1.00 19.72 257 SER D CA 1
ATOM 7647 C C . SER D 1 239 ? 52.386 24.784 95.824 1.00 19.21 257 SER D C 1
ATOM 7648 O O . SER D 1 239 ? 51.532 24.078 95.304 1.00 19.82 257 SER D O 1
ATOM 7651 N N . VAL D 1 240 ? 52.505 24.889 97.141 1.00 19.76 258 VAL D N 1
ATOM 7652 C CA . VAL D 1 240 ? 51.636 24.107 98.012 1.00 22.07 258 VAL D CA 1
ATOM 7653 C C . VAL D 1 240 ? 50.182 24.584 97.959 1.00 22.73 258 VAL D C 1
ATOM 7654 O O . VAL D 1 240 ? 49.294 23.910 98.479 1.00 22.65 258 VAL D O 1
ATOM 7658 N N . ALA D 1 241 ? 49.941 25.736 97.329 1.00 22.86 259 ALA D N 1
ATOM 7659 C CA . ALA D 1 241 ? 48.584 26.270 97.214 1.00 23.64 259 ALA D CA 1
ATOM 7660 C C . ALA D 1 241 ? 47.813 25.621 96.074 1.00 24.73 259 ALA D C 1
ATOM 7661 O O . ALA D 1 241 ? 46.591 25.787 95.960 1.00 26.31 259 ALA D O 1
ATOM 7663 N N . GLY D 1 242 ? 48.517 24.884 95.219 1.00 24.86 260 GLY D N 1
ATOM 7664 C CA . GLY D 1 242 ? 47.850 24.209 94.123 1.00 25.40 260 GLY D CA 1
ATOM 7665 C C . GLY D 1 242 ? 47.720 25.055 92.875 1.00 27.54 260 GLY D C 1
ATOM 7666 O O . GLY D 1 242 ? 47.972 26.262 92.911 1.00 26.86 260 GLY D O 1
ATOM 7667 N N . PRO D 1 243 ? 47.314 24.446 91.752 1.00 28.96 261 PRO D N 1
ATOM 7668 C CA . PRO D 1 243 ? 47.143 25.122 90.466 1.00 30.12 261 PRO D CA 1
ATOM 7669 C C . PRO D 1 243 ? 46.113 26.246 90.539 1.00 32.26 261 PRO D C 1
ATOM 7670 O O . PRO D 1 243 ? 45.120 26.144 91.267 1.00 31.42 261 PRO D O 1
ATOM 7674 N N . GLY D 1 244 ? 46.352 27.307 89.774 1.00 33.73 262 GLY D N 1
ATOM 7675 C CA . GLY D 1 244 ? 45.431 28.429 89.738 1.00 35.94 262 GLY D CA 1
ATOM 7676 C C . GLY D 1 244 ? 45.426 29.334 90.954 1.00 38.54 262 GLY D C 1
ATOM 7677 O O . GLY D 1 244 ? 44.730 30.353 90.976 1.00 40.06 262 GLY D O 1
ATOM 7678 N N . GLN D 1 245 ? 46.191 28.981 91.976 1.00 39.37 263 GLN D N 1
ATOM 7679 C CA . GLN D 1 245 ? 46.237 29.801 93.178 1.00 39.96 263 GLN D CA 1
ATOM 7680 C C . GLN D 1 245 ? 47.485 30.665 93.205 1.00 41.37 263 GLN D C 1
ATOM 7681 O O . GLN D 1 245 ? 48.495 30.330 92.589 1.00 41.02 263 GLN D O 1
ATOM 7687 N N . PRO D 1 246 ? 47.418 31.817 93.894 1.00 42.95 264 PRO D N 1
ATOM 7688 C CA . PRO D 1 246 ? 48.575 32.714 93.990 1.00 43.51 264 PRO D CA 1
ATOM 7689 C C . PRO D 1 246 ? 49.680 31.923 94.696 1.00 45.07 264 PRO D C 1
ATOM 7690 O O . PRO D 1 246 ? 49.381 31.032 95.489 1.00 44.23 264 PRO D O 1
ATOM 7694 N N . ILE D 1 247 ? 50.943 32.241 94.424 1.00 46.55 265 ILE D N 1
ATOM 7695 C CA . ILE D 1 247 ? 52.051 31.517 95.056 1.00 48.52 265 ILE D CA 1
ATOM 7696 C C . ILE D 1 247 ? 52.564 32.126 96.369 1.00 49.57 265 ILE D C 1
ATOM 7697 O O . ILE D 1 247 ? 52.358 31.495 97.436 1.00 49.78 265 ILE D O 1
#

Radius of gyration: 34.12 Å; Cα contacts (8 Å, |Δi|>4): 2700; chains: 4; bounding box: 76×81×92 Å

Solvent-accessible surface area: 37593 Å² total; per-residue (Å²): 81,72,62,51,14,58,0,19,9,54,153,10,117,46,7,45,36,4,46,138,15,50,153,81,84,81,65,48,40,3,16,16,49,4,48,5,103,21,20,9,18,35,0,0,21,22,20,80,119,48,35,2,106,16,2,81,12,0,117,20,0,0,46,1,12,0,23,76,25,0,71,67,119,85,31,81,15,0,8,0,1,0,1,2,32,42,148,33,61,7,27,98,32,86,0,15,2,10,2,8,0,7,38,67,108,128,55,34,9,25,67,43,4,20,0,18,0,0,1,0,28,2,11,2,0,1,1,22,4,3,30,46,92,66,86,83,41,164,51,17,52,38,1,35,0,1,4,2,14,43,56,65,41,46,50,94,10,44,24,96,50,18,3,5,3,0,0,17,0,40,26,83,53,12,22,0,0,0,46,4,5,49,28,52,83,59,6,77,108,96,25,62,54,32,157,22,6,10,25,25,27,56,28,4,2,3,2,0,0,0,0,51,70,65,52,40,89,119,46,63,46,1,8,0,12,1,2,6,1,8,0,0,23,42,71,31,25,50,11,17,0,4,46,87,63,107,122,62,51,87,84,45,51,13,58,0,18,9,61,148,9,112,47,6,53,31,5,95,138,16,49,152,81,84,78,62,47,39,2,9,16,46,4,46,4,113,31,102,15,69,34,0,0,48,21,22,81,120,46,33,3,105,34,2,102,14,1,123,19,0,0,44,1,16,0,24,104,56,0,66,69,109,60,25,26,5,0,21,0,1,0,1,1,36,36,146,33,52,2,36,116,34,81,2,17,1,9,2,6,0,8,39,59,103,126,61,37,11,26,55,27,6,1,0,3,0,0,3,0,75,49,33,4,0,2,0,9,2,3,9,41,5,8,26,127,59,102,62,26,72,43,1,35,0,1,9,48,34,105,46,75,43,48,51,108,15,52,20,94,54,17,6,5,2,0,0,17,0,32,25,93,54,7,27,0,0,0,49,6,7,54,29,78,80,79,6,74,128,89,28,50,59,34,134,19,99,22,73,13,105,12,37,8,2,2,2,0,0,2,0,4,24,28,24,38,67,117,43,74,72,3,8,0,10,1,1,6,1,7,0,4,26,48,90,29,28,52,47,17,12,4,41,87,163,41,100,66,40,12,56,0,32,10,41,144,17,115,43,8,53,31,4,97,126,20,48,159,77,76,87,67,50,30,2,9,16,56,4,43,5,114,29,103,14,73,30,0,0,45,23,18,81,116,39,36,3,105,36,2,114,22,0,168,28,0,0,45,2,12,0,22,102,54,0,70,69,119,86,56,99,48,0,20,0,1,0,1,2,22,38,147,35,57,2,30,118,29,80,1,13,1,8,2,7,0,10,38,66,107,128,60,37,9,27,52,30,7,10,0,24,0,0,2,1,104,68,58,6,0,3,0,27,4,3,38,32,80,80,36,130,50,99,63,24,69,46,1,41,0,1,5,52,44,127,55,67,41,46,53,106,14,51,21,97,52,18,5,4,3,0,0,22,0,32,29,92,50,8,21,0,0,0,49,8,8,55,29,79,87,35,7,66,125,92,27,51,59,31,146,30,89,13,92,20,118,14,37,13,2,4,2,0,0,6,0,42,67,44,117,73,63,121,42,76,68,4,10,0,8,1,2,6,1,8,0,0,30,56,50,29,31,23,54,19,35,45,63,49,37,18,8,25,0,20,8,52,63,12,125,48,7,51,40,4,99,101,18,48,151,81,85,86,35,41,20,2,10,15,50,5,46,3,114,29,100,15,68,35,0,0,40,23,19,78,118,43,38,2,111,31,3,86,11,0,142,22,0,0,46,1,14,0,28,108,56,0,66,69,126,81,58,97,46,0,21,0,1,0,1,1,27,31,98,17,44,2,38,120,33,73,1,19,1,10,2,8,0,9,39,62,105,131,59,35,11,20,41,29,6,9,0,20,0,0,3,0,89,67,54,6,0,1,1,26,2,4,19,52,78,64,39,135,44,101,69,31,70,47,2,38,0,2,7,49,43,121,50,71,45,46,51,105,14,50,23,96,51,19,4,5,3,0,0,16,0,29,28,94,61,17,18,0,0,0,49,7,7,51,29,75,85,76,10,73,119,94,30,54,50,35,165,33,96,18,72,15,111,14,38,12,2,2,1,0,0,11,0,46,65,48,118,73,65,118,40,63,74,1,9,0,12,1,2,7,2,7,0,0,25,65,62,27,20,53,18,22,4,3,40,90,57,107,190

CATH classification: 2.60.120.1160

Secondary structure (DSSP, 8-state):
-EEEEE-S-TT-SSGGGGGG-BTTB--SSEEEEES-SS-GGGTEEEEGGGS-TT-TT-S-EEEEEE-TT-B-TT-SSEEEEEEE---S-TTSSEEEEEEEEE--STTPPPTTS-EEEEEETT-SEEEEES--SSS--GGGGEEEEEETTEEEEEEE--TTPPEEEEEEEETTTTEEEEEEEETTSPPEEEEEEEE------SS-EEEEEEE---TT-----EEEEEEEEEEEESS---STT-TTS----/-EEEEE-S-TT-SSGGGGGG-BTTB--SSEEEEES-SS-GGGTEEEEGGGS-TT-TT-S-EEEEEE-TT-B-TT-SSEEEEEEE---S-TTSSEEEEEEEEE--STTPPPTTS-EEEEEETT-SEEEEESSPTT-SSS---EEEEEETTEEEEEEE--TTPPEEEEEEEETTTTEEEEEEEETTPPPEEEEEEEE------SS-EEEEEEE---TT-----EEEEEEEEEEEESS----TT-TT-/-EEEEE-S-TT-SSGGGGGG-BTTB--SSEEEEES-SS-GGGTEEEEGGGS-TT-TT-S-EEEEEE-TT-B-TT-SSEEEEEEE---S-TTSSEEEEEEEEE--STTPPPTTS-EEEEEETT-SEEEEESPPTT-SSS---EEEEEETTEEEEEEE--TT--EEEEEEEETTTTEEEEEEEETTSPPEEEEEEEE------SS-EEEEEEE---TT-----EEEEEEEEEEEESS----TT-/-EEEEE-S-TT-SSGGGGGG-BTTB--SSEEEEES-SS-GGGTEEEEGGGS-TT-TT-S-EEEEEE-TT-B-TT-SSEEEEEEE---S-TTSSEEEEEEEEE--STTPPPTTS-EEEEEETT-SEEEEESSPTT-SSS---EEEEEETTEEEEEEE--TT--EEEEEEEETTTTEEEEEEEETTSPPEEEEEEEE------SS-EEEEEEE---TT-----EEEEEEEEEEEESS---STT-TTS--

Nearest PDB structures (foldseek):
  4le3-assembly3_C  TM=9.904E-01  e=2.958E-47  Podospora anserina
  3w9a-assembly3_C  TM=9.784E-01  e=1.060E-30  Coprinopsis cinerea okayama7#130
  9k7o-assembly2_B  TM=8.739E-01  e=3.382E-17  Coprinopsis cinerea okayama7#130
  9k7m-assembly2_B  TM=8.727E-01  e=4.191E-17  Coprinopsis cinerea okayama7#130
  2gmp-assembly1_B  TM=3.741E-01  e=2.280E-04  Pterocarpus angolensis

Organism: Podospora anserina (NCBI:txid2587412)

Foldseek 3Di:
DFFQADPLCVVPPWCLVQVVDDPVRHDDFWPFAQWFDDDCVVAKIWDCVQEQVLQLQHNIKIKGKFFPGQHHPPDQKGWGWIWTRHPGPCQAFKKKWKKKKFFAPVQAPDLQWKKWAQAFQVRQKTWIAHDDDDDHDPRSQWIFIDGPNHTDDIDRRDHPKMKIWIWTAGNVQQWTWIWIDIRFDFTDTPGDTDHDNSDDDPITGIHTMIIHDDPPDDGDMHIMIMGDTTMDDDDDDRGSNDPPDPRSD/DWFQAFDQCPVPDWQLVQVVDDPVRHDDFKNFQQWFDDDRVVAKTWDCVQEQVLQQLHNIKIKGKWAPGQHHPPDQKGWGWIWTRHPGPLQAFKKKWKKKKFFAPVQADFLQWKKWAQAFQQRQKTWIHHDDVPDDDGGDQKIFIDGPRDGDDIDRHDHPKMKIWMWTDGNVQQWTWIWIDIRFDFTDTPGDIDHTDGGHPRGGGIHTMIIHDDPPDDDDMHIMMMGDTTMDDDDDGRGSNDPVD/DDFQADPLCPVDDWPLVQVQDDPVRLDDFWPFAQWFDDDCVQAKTWDQVQEQVLQQQHNIKIKGKWFPGQHPDPDQKGWGWIWTRHPGPQQAFKKKWKKKKFFAPVLADFQQWKKWAQAFQVRQWTWIHHDDPPDDDGGGQKIFIDGNRDGPDIDRHDHPKMKIWMWTDGNVQQWTWIWIDIRFDFTDTPGDTDHDNSDHPRGTGIHTMIIHDDPPDDGDMHIMMMGDTTMDDDDDDRGSND/DFFQAFDQCPVDPWCVVQVVDDPVRHDDFWPFAQWFDDDVVVAKTWDQVQEQVLAQQRNIKIKGKWFPGQHHPPDQKGWGWIWTRHPGPLLAFKKKWKKKKAFAPVLADEQQWKKWAQAFPQRQWTKIHHAYPPHDDRGDQKIFIDGNRHGPDIDGHDHPKMKIWMWTDGQVQQWTWIWIDIHQFFTDTPGPIDHHNRDHPRGGGIHTMIIHDDPPDDDDMHIMMMGDTTMGPDDDDRGSNDPPDDD

B-factor: mean 25.25, std 10.27, range [6.42, 70.35]

Sequence (983 aa):
GTILWDGRFNDMTSSADLNKWSWGNQVGPYQYYIHGSSPVSAYVNLSPDYKNPADTGSRQGAKITLDNTAYWNGQNMRRTELIPQTTAAINQGKVYYHFSLMRKDINAPATTREHQIAFFESHFTELKSGWLSGAPGISDTLLRWCVGGQTQWSVEWAADVWHNVAYEIDFAAGTVGFWHSTGSDPLTRKVAPVKTSTSSNGADWHVGVLELPRSGYPDSNEDFYWSGVYIESGSLTTSVAGPGQPIPGGTILWDGRFNDMTSSADLNKWSWGNQVGPYQYYIHGSSPVSAYVNLSPDYKNPADTGSRQGAKITLDNTAYWNGQNMRRTELIPQTTAAINQGKVYYHFSLMRKDINAPATTREHQIAFFESHFTELKSGWLSGAPGISDTLLRWCVGGQTQWSVEWAADVWHNVAYEIDFAAGTVGFWHSTGSDPLTRKVAPVKTSTSSNGADWHVGVLELPRSGYPDSNEDFYWSGVYIESGSLTTSVAGPGQGTILWDGRFNDMTSSADLNKWSWGNQVGPYQYYIHGSSPVSAYVNLSPDYKNPADTGSRQGAKITLDNTAYWNGQNMRRTELIPQTTAAINQGKVYYHFSLMRKDINAPATTREHQIAFFESHFTELKSGWLSGAPGISDTLLRWCVGGQTQWSVEWAADVWHNVAYEIDFAAGTVGFWHSTGSDPLTRKVAPVKTSTSSNGADWHVGVLELPRSGYPDSNEDFYWSGVYIESGSLTTSVAGGTILWDGRFNDMTSSADLNKWSWGNQVGPYQYYIHGSSPVSAYVNLSPDYKNPADTGSRQGAKITLDNTAYWNGQNMRRTELIPQTTAAINQGKVYYHFSLMRKDINAPATTREHQIAFFESHFTELKSGWLSGAPGISDTLLRWCVGGQTQWSVEWAADVWHNVAYEIDFAAGTVGFWHSTGSDPLTRKVAPVKTSTSSNGADWHVGVLELPRSGYPDSNEDFYWSGVYIESGSLTTSVAGPGQPI

InterPro domains:
  IPR000254 Cellulose-binding domain [PF00734] (331-359)
  IPR000254 Cellulose-binding domain [PS51164] (327-363)
  IPR000254 Cellulose-binding domain [SM00236] (330-363)
  IPR035971 Cellulose-binding domain superfamily [SSF57180] (329-363)
  IPR041524 Glycoside hydrolase 131, catalytic N-terminal [PF18271] (21-253)
  IPR041524 Glycoside hydrolase 131, catalytic N-terminal [PTHR34612] (6-262)